Protein 1ODK (pdb70)

B-factor: mean 22.48, std 11.94, range [4.77, 80.08]

Radius of gyration: 33.32 Å; Cα contacts (8 Å, |Δi|>4): 3802; chains: 6; bounding box: 76×94×85 Å

Solvent-accessible surface area: 45274 Å² total; per-residue (Å²): 85,24,20,9,0,113,2,114,82,84,54,14,11,88,43,0,0,2,0,9,14,8,36,48,0,56,79,0,0,136,74,27,9,116,87,48,167,110,36,8,78,40,50,14,8,54,0,6,30,1,60,22,144,62,41,62,0,0,0,0,2,3,16,14,0,0,0,3,3,2,1,0,1,14,4,0,32,204,4,40,4,76,0,0,0,11,0,3,27,5,10,0,0,24,72,90,0,37,34,13,42,1,0,0,1,3,0,0,0,14,38,5,4,0,2,105,44,15,10,117,36,123,61,4,0,0,1,0,19,16,67,2,3,17,7,0,13,87,61,0,80,67,60,59,34,87,48,82,26,2,0,0,0,0,8,0,0,69,80,26,24,58,76,132,72,0,71,33,30,28,148,54,12,2,35,0,9,8,16,12,0,0,0,3,0,0,0,3,49,39,94,68,22,84,1,0,0,0,0,0,0,34,72,111,44,112,122,120,75,46,70,51,2,1,73,64,0,0,35,0,0,0,27,1,0,45,101,39,120,26,95,8,0,133,5,123,71,73,55,13,10,92,51,0,0,3,0,8,12,8,36,39,0,56,75,0,0,136,75,33,8,117,111,44,177,113,32,8,78,42,55,14,8,55,0,6,31,5,69,19,139,65,41,68,0,0,0,0,2,3,16,14,0,0,0,3,3,2,1,0,0,16,4,0,26,197,3,18,0,117,10,0,0,9,0,3,26,4,7,2,9,28,108,109,0,44,38,9,27,0,0,0,1,2,0,0,0,14,36,6,3,0,2,105,46,15,10,120,38,135,59,4,0,0,1,0,20,17,66,2,3,18,8,1,12,91,63,0,79,68,62,56,38,80,47,86,20,1,0,0,0,0,5,0,0,62,81,25,22,58,54,60,75,1,135,34,30,28,158,51,11,0,18,0,8,7,14,11,0,0,0,2,1,0,0,2,46,39,94,65,15,101,2,0,0,0,0,0,1,4,14,99,31,54,62,114,118,51,16,70,104,120,61,19,76,60,1,0,73,57,0,0,36,0,0,0,37,1,1,49,100,42,74,24,26,10,0,112,1,103,115,76,16,15,10,105,54,0,0,2,0,8,11,7,38,49,0,56,80,0,0,137,72,30,7,119,137,54,122,110,17,8,76,41,53,13,8,54,0,11,26,5,74,18,141,60,41,66,0,0,0,0,2,3,15,13,0,0,0,3,2,2,2,0,1,16,5,0,18,212,17,21,0,107,12,0,0,10,0,3,28,5,10,0,6,21,92,86,8,56,58,10,34,1,0,0,1,2,0,0,0,15,31,6,4,0,2,106,45,16,9,122,39,121,61,3,0,0,1,0,18,14,72,1,3,17,9,1,10,90,64,0,78,68,59,61,31,78,47,70,25,2,0,0,0,0,6,0,0,67,83,27,22,61,65,127,73,2,132,37,31,29,152,51,12,1,24,0,8,8,13,13,0,0,0,4,1,0,0,3,49,39,95,68,13,96,2,0,0,0,0,0,0,37,68,146,56,105,125,118,81,41,61,51,2,1,71,64,0,0,37,0,0,0,26,1,0,42,105,55,96,24,101,11,0,141,2,106,101,74,31,13,11,87,42,0,0,2,0,8,15,7,38,45,0,47,78,0,0,143,72,31,6,112,131,54,135,104,16,9,80,36,53,12,8,54,0,11,28,6,71,27,145,64,41,65,0,0,0,0,2,4,15,14,0,0,0,3,3,2,1,0,1,14,4,0,34,205,6,41,4,79,0,0,0,12,0,3,27,4,9,2,6,22,105,88,0,45,38,15,32,1,0,0,1,2,0,0,0,14,35,5,4,0,2,103,41,16,11,125,38,135,60,3,0,0,1,1,19,16,77,0,3,32,6,1,12,94,65,0,81,63,53,58,32,86,42,81,28,1,0,0,0,0,8,0,0,60,80,26,22,58,53,126,72,1,134,33,29,27,157,53,12,1,22,0,8,8,13,13,0,0,0,3,1,0,0,2,49,41,94,67,21,71,2,0,0,0,0,0,0,4,18,96,32,57,61,114,112,59,15,81,114,136,60,16,76,56,1,1,76,61,0,0,34,0,0,0,30,0,0,37,98,33,119,21,32,10,0,123,4,119,73,68,50,14,11,91,43,0,0,2,0,10,16,9,35,45,0,57,80,0,0,127,72,38,13,111,88,35,137,111,33,9,79,45,57,12,9,58,0,5,33,6,62,20,143,55,40,68,0,0,0,0,1,3,15,14,0,0,0,2,3,3,2,0,0,20,6,0,31,186,9,45,4,75,0,0,0,11,0,4,32,4,9,2,9,23,94,95,4,55,77,11,30,0,0,0,1,2,0,0,0,15,35,5,3,0,2,103,44,17,11,119,38,124,60,4,0,0,0,0,19,15,67,1,3,27,9,1,16,67,71,0,84,68,57,57,35,80,42,86,19,2,0,0,0,0,8,0,0,68,82,26,24,58,68,56,75,2,130,35,31,29,152,50,10,1,17,0,8,7,15,13,0,0,0,4,1,0,0,2,48,39,94,68,21,85,2,0,0,0,0,0,1,38,70,164,60,157,100,56,63,51,2,0,71,60,0,0,35,0,0,0,29,1,0,42,111,33,112,24,94,9,0,133,2,119,79,77,31,14,10,88,43,0,0,2,0,10,17,8,36,49,0,49,84,0,0,136,74,37,11,118,121,53,136,112,17,9,79,45,56,15,7,57,0,10,27,5,64,21,138,60,40,70,0,0,0,0,1,4,16,13,0,0,0,2,3,3,2,0,1,20,5,0,31,201,12,45,4,73,0,0,0,12,0,4,29,4,8,2,12,30,108,97,0,52,32,12,30,1,0,0,1,2,0,0,0,14,37,6,3,0,1,102,43,16,9,120,38,126,60,4,0,0,0,1,19,15,72,1,4,17,9,1,12,90,62,0,79,68,60,60,31,80,46,72,21,2,0,0,0,0,7,0,0,65,83,26,23,58,61,54,74,2,129,34,30,27,149,54,13,1,21,0,7,6,16,14,0,0,0,4,0,0,0,3,49,39,94,68,20,84,2,0,0,0,0,0,0,4,20,95,34,54,61,120,129,62,17,76,116,139,66,17,78,66,2,1,76,63,0,0,34,0,0,0,31,1,0,46,104,34

Organism: Thermus thermophilus (strain ATCC 27634 / DSM 579 / HB8) (NCBI:txid300852)

Nearest PDB structures (foldseek):
  1odk-assembly1_C  TM=1.003E+00  e=6.340E-53  Thermus thermophilus HB8
  1odk-assembly1_E  TM=1.002E+00  e=1.034E-51  Thermus thermophilus HB8
  1odk-assembly1_D  TM=1.002E+00  e=1.916E-50  Thermus thermophilus HB8
  1pr6-assembly1_B-2  TM=9.617E-01  e=3.558E-28  Escherichia coli O157:H7
  2i4t-assembly1_C  TM=9.560E-01  e=9.053E-27  Trichomonas vaginalis

Structure (mmCIF, N/CA/C/O backbone):
data_1ODK
#
_entry.id   1ODK
#
_cell.length_a   131.919
_cell.length_b   131.919
_cell.length_c   169.906
_cell.angle_alpha   90.00
_cell.angle_beta   90.00
_cell.angle_gamma   90.00
#
_symmetry.space_group_name_H-M   'P 43 21 2'
#
loop_
_entity.id
_entity.type
_entity.pdbx_description
1 polymer 'PURINE NUCLEOSIDE PHOSPHORYLASE'
2 non-polymer GLYCEROL
3 water water
#
loop_
_atom_site.group_PDB
_atom_site.id
_atom_site.type_symbol
_atom_site.label_atom_id
_atom_site.label_alt_id
_atom_site.label_comp_id
_atom_site.label_asym_id
_atom_site.label_entity_id
_atom_site.label_seq_id
_atom_site.pdbx_PDB_ins_code
_atom_site.Cartn_x
_atom_site.Cartn_y
_atom_site.Cartn_z
_atom_site.occupancy
_atom_site.B_iso_or_equiv
_atom_site.auth_seq_id
_atom_site.auth_comp_id
_atom_site.auth_asym_id
_atom_site.auth_atom_id
_atom_site.pdbx_PDB_model_num
ATOM 1 N N . SER A 1 2 ? 18.874 -77.753 -168.920 1.00 35.54 2 SER A N 1
ATOM 2 C CA . SER A 1 2 ? 17.735 -77.420 -168.013 1.00 31.73 2 SER A CA 1
ATOM 3 C C . SER A 1 2 ? 17.491 -78.570 -167.035 1.00 30.19 2 SER A C 1
ATOM 4 O O . SER A 1 2 ? 17.623 -79.740 -167.403 1.00 29.66 2 SER A O 1
ATOM 7 N N . PRO A 1 3 ? 17.144 -78.251 -165.773 1.00 25.17 3 PRO A N 1
ATOM 8 C CA . PRO A 1 3 ? 16.888 -79.295 -164.772 1.00 23.14 3 PRO A CA 1
ATOM 9 C C . PRO A 1 3 ? 15.713 -80.184 -165.185 1.00 21.37 3 PRO A C 1
ATOM 10 O O . PRO A 1 3 ? 14.859 -79.779 -165.974 1.00 20.21 3 PRO A O 1
ATOM 14 N N . ILE A 1 4 ? 15.669 -81.391 -164.633 1.00 19.93 4 ILE A N 1
ATOM 15 C CA . ILE A 1 4 ? 14.624 -82.355 -164.950 1.00 17.96 4 ILE A CA 1
ATOM 16 C C . ILE A 1 4 ? 13.197 -81.969 -164.545 1.00 19.90 4 ILE A C 1
ATOM 17 O O . ILE A 1 4 ? 12.261 -82.162 -165.322 1.00 20.11 4 ILE A O 1
ATOM 22 N N . HIS A 1 5 ? 13.022 -81.418 -163.347 1.00 16.69 5 HIS A N 1
ATOM 23 C CA . HIS A 1 5 ? 11.684 -81.069 -162.875 1.00 14.54 5 HIS A CA 1
ATOM 24 C C . HIS A 1 5 ? 11.335 -79.588 -162.994 1.00 17.52 5 HIS A C 1
ATOM 25 O O . HIS A 1 5 ? 10.254 -79.235 -163.464 1.00 18.42 5 HIS A O 1
ATOM 32 N N . VAL A 1 6 ? 12.234 -78.721 -162.546 1.00 15.54 6 VAL A N 1
ATOM 33 C CA . VAL A 1 6 ? 12.000 -77.286 -162.662 1.00 16.35 6 VAL A CA 1
ATOM 34 C C . VAL A 1 6 ? 12.701 -76.928 -163.961 1.00 16.36 6 VAL A C 1
ATOM 35 O O . VAL A 1 6 ? 13.904 -76.670 -163.980 1.00 15.08 6 VAL A O 1
ATOM 39 N N . ARG A 1 7 ? 11.935 -76.937 -165.045 1.00 19.31 7 ARG A N 1
ATOM 40 C CA . ARG A 1 7 ? 12.460 -76.676 -166.376 1.00 20.68 7 ARG A CA 1
ATOM 41 C C . ARG A 1 7 ? 12.668 -75.217 -166.731 1.00 21.52 7 ARG A C 1
ATOM 42 O O . ARG A 1 7 ? 11.924 -74.638 -167.518 1.00 21.45 7 ARG A O 1
ATOM 50 N N . ALA A 1 8 ? 13.708 -74.636 -166.147 1.00 21.16 8 ALA A N 1
ATOM 51 C CA . ALA A 1 8 ? 14.046 -73.245 -166.397 1.00 22.84 8 ALA A CA 1
ATOM 52 C C . ALA A 1 8 ? 15.552 -73.138 -166.577 1.00 19.46 8 ALA A C 1
ATOM 53 O O . ALA A 1 8 ? 16.264 -74.139 -166.516 1.00 16.87 8 ALA A O 1
ATOM 55 N N . HIS A 1 9 ? 16.032 -71.923 -166.805 1.00 21.05 9 HIS A N 1
ATOM 56 C CA . HIS A 1 9 ? 17.461 -71.685 -166.975 1.00 20.25 9 HIS A CA 1
ATOM 57 C C . HIS A 1 9 ? 17.931 -70.776 -165.848 1.00 19.00 9 HIS A C 1
ATOM 58 O O . HIS A 1 9 ? 17.132 -70.049 -165.264 1.00 21.37 9 HIS A O 1
ATOM 65 N N . PRO A 1 10 ? 19.237 -70.803 -165.530 1.00 19.36 10 PRO A N 1
ATOM 66 C CA . PRO A 1 10 ? 19.769 -69.963 -164.452 1.00 20.65 10 PRO A CA 1
ATOM 67 C C . PRO A 1 10 ? 19.260 -68.525 -164.490 1.00 20.77 10 PRO A C 1
ATOM 68 O O . PRO A 1 10 ? 18.796 -67.994 -163.478 1.00 21.74 10 PRO A O 1
ATOM 72 N N . GLY A 1 11 ? 19.340 -67.905 -165.663 1.00 17.66 11 GLY A N 1
ATOM 73 C CA . GLY A 1 11 ? 18.891 -66.531 -165.805 1.00 16.30 11 GLY A CA 1
ATOM 74 C C . GLY A 1 11 ? 17.446 -66.270 -165.415 1.00 16.62 11 GLY A C 1
ATOM 75 O O . GLY A 1 11 ? 17.059 -65.114 -165.233 1.00 16.25 11 GLY A O 1
ATOM 76 N N . ASP A 1 12 ? 16.643 -67.324 -165.285 1.00 13.98 12 ASP A N 1
ATOM 77 C CA . ASP A 1 12 ? 15.232 -67.168 -164.921 1.00 15.15 12 ASP A CA 1
ATOM 78 C C . ASP A 1 12 ? 14.993 -67.052 -163.417 1.00 15.30 12 ASP A C 1
ATOM 79 O O . ASP A 1 12 ? 13.983 -66.490 -162.983 1.00 16.55 12 ASP A O 1
ATOM 84 N N . VAL A 1 13 ? 15.921 -67.588 -162.632 1.00 14.50 13 VAL A N 1
ATOM 85 C CA . VAL A 1 13 ? 15.791 -67.610 -161.176 1.00 14.90 13 VAL A CA 1
ATOM 86 C C . VAL A 1 13 ? 16.688 -66.631 -160.424 1.00 14.37 13 VAL A C 1
ATOM 87 O O . VAL A 1 13 ? 17.888 -66.540 -160.676 1.00 15.57 13 VAL A O 1
ATOM 91 N N . ALA A 1 14 ? 16.094 -65.906 -159.483 1.00 14.51 14 ALA A N 1
ATOM 92 C CA . ALA A 1 14 ? 16.839 -64.935 -158.689 1.00 14.46 14 ALA A CA 1
ATOM 93 C C . ALA A 1 14 ? 17.652 -65.629 -157.597 1.00 15.90 14 ALA A C 1
ATOM 94 O O . ALA A 1 14 ? 17.424 -66.798 -157.281 1.00 13.24 14 ALA A O 1
ATOM 96 N N . GLU A 1 15 ? 18.602 -64.902 -157.020 1.00 13.02 15 GLU A N 1
ATOM 97 C CA . GLU A 1 15 ? 19.415 -65.459 -155.947 1.00 13.63 15 GLU A CA 1
ATOM 98 C C . GLU A 1 15 ? 18.575 -65.690 -154.690 1.00 13.67 15 GLU A C 1
ATOM 99 O O . GLU A 1 15 ? 18.847 -66.609 -153.914 1.00 13.09 15 GLU A O 1
ATOM 105 N N . ARG A 1 16 ? 17.568 -64.841 -154.491 1.00 10.55 16 ARG A N 1
ATOM 106 C CA . ARG A 1 16 ? 16.684 -64.931 -153.327 1.00 10.64 16 ARG A CA 1
ATOM 107 C C . ARG A 1 16 ? 15.388 -65.614 -153.732 1.00 11.99 16 ARG A C 1
ATOM 108 O O . ARG A 1 16 ? 14.700 -65.154 -154.640 1.00 9.16 16 ARG A O 1
ATOM 116 N N . VAL A 1 17 ? 15.045 -66.696 -153.035 1.00 12.41 17 VAL A N 1
ATOM 117 C CA . VAL A 1 17 ? 13.854 -67.472 -153.363 1.00 9.68 17 VAL A CA 1
ATOM 118 C C . VAL A 1 17 ? 12.979 -67.838 -152.164 1.00 9.85 17 VAL A C 1
ATOM 119 O O . VAL A 1 17 ? 13.488 -68.237 -151.117 1.00 10.59 17 VAL A O 1
ATOM 123 N N . LEU A 1 18 ? 11.663 -67.693 -152.318 1.00 9.82 18 LEU A N 1
ATOM 124 C CA . LEU A 1 18 ? 10.726 -68.082 -151.263 1.00 9.78 18 LEU A CA 1
ATOM 125 C C . LEU A 1 18 ? 10.213 -69.438 -151.710 1.00 9.69 18 LEU A C 1
ATOM 126 O O . LEU A 1 18 ? 9.996 -69.651 -152.905 1.00 10.32 18 LEU A O 1
ATOM 131 N N . LEU A 1 19 ? 10.005 -70.341 -150.759 1.00 8.99 19 LEU A N 1
ATOM 132 C CA . LEU A 1 19 ? 9.564 -71.689 -151.081 1.00 8.69 19 LEU A CA 1
ATOM 133 C C . LEU A 1 19 ? 8.242 -72.145 -150.472 1.00 9.67 19 LEU A C 1
ATOM 134 O O . LEU A 1 19 ? 8.224 -72.791 -149.420 1.00 12.73 19 LEU A O 1
ATOM 139 N N . PRO A 1 20 ? 7.115 -71.797 -151.111 1.00 8.44 20 PRO A N 1
ATOM 140 C CA . PRO A 1 20 ? 5.808 -72.217 -150.598 1.00 9.67 20 PRO A CA 1
ATOM 141 C C . PRO A 1 20 ? 5.607 -73.670 -151.043 1.00 12.24 20 PRO A C 1
ATOM 142 O O . PRO A 1 20 ? 6.227 -74.112 -152.016 1.00 11.35 20 PRO A O 1
ATOM 146 N N . GLY A 1 21 ? 4.758 -74.415 -150.342 1.00 11.83 21 GLY A N 1
ATOM 147 C CA . GLY A 1 21 ? 4.533 -75.798 -150.730 1.00 12.54 21 GLY A CA 1
ATOM 148 C C . GLY A 1 21 ? 3.408 -75.937 -151.742 1.00 14.49 21 GLY A C 1
ATOM 149 O O . GLY A 1 21 ? 3.417 -76.830 -152.589 1.00 15.95 21 GLY A O 1
ATOM 150 N N . ASP A 1 22 ? 2.451 -75.020 -151.657 1.00 13.16 22 ASP A N 1
ATOM 151 C CA . ASP A 1 22 ? 1.263 -74.996 -152.507 1.00 14.76 22 ASP A CA 1
ATOM 152 C C . ASP A 1 22 ? 1.431 -74.060 -153.711 1.00 15.63 22 ASP A C 1
ATOM 153 O O . ASP A 1 22 ? 1.727 -72.877 -153.544 1.00 15.82 22 ASP A O 1
ATOM 158 N N . PRO A 1 23 ? 1.246 -74.581 -154.940 1.00 14.29 23 PRO A N 1
ATOM 159 C CA . PRO A 1 23 ? 1.392 -73.736 -156.131 1.00 14.87 23 PRO A CA 1
ATOM 160 C C . PRO A 1 23 ? 0.374 -72.603 -156.127 1.00 16.23 23 PRO A C 1
ATOM 161 O O . PRO A 1 23 ? 0.638 -71.516 -156.646 1.00 15.50 23 PRO A O 1
ATOM 165 N N . GLY A 1 24 ? -0.787 -72.861 -155.534 1.00 13.44 24 GLY A N 1
ATOM 166 C CA . GLY A 1 24 ? -1.806 -71.832 -155.455 1.00 12.15 24 GLY A CA 1
ATOM 167 C C . GLY A 1 24 ? -1.290 -70.683 -154.608 1.00 15.05 24 GLY A C 1
ATOM 168 O O . GLY A 1 24 ? -1.563 -69.514 -154.886 1.00 15.81 24 GLY A O 1
ATOM 169 N N . ARG A 1 25 ? -0.532 -71.019 -153.570 1.00 15.54 25 ARG A N 1
ATOM 170 C CA . ARG A 1 25 ? 0.033 -70.013 -152.684 1.00 15.08 25 ARG A CA 1
ATOM 171 C C . ARG A 1 25 ? 1.190 -69.292 -153.373 1.00 14.49 25 ARG A C 1
ATOM 172 O O . ARG A 1 25 ? 1.396 -68.097 -153.157 1.00 16.15 25 ARG A O 1
ATOM 180 N N . ALA A 1 26 ? 1.944 -70.015 -154.201 1.00 14.11 26 ALA A N 1
ATOM 181 C CA . ALA A 1 26 ? 3.055 -69.408 -154.935 1.00 11.06 26 ALA A CA 1
ATOM 182 C C . ALA A 1 26 ? 2.489 -68.322 -155.848 1.00 12.86 26 ALA A C 1
ATOM 183 O O . ALA A 1 26 ? 3.019 -67.214 -155.923 1.00 12.61 26 ALA A O 1
ATOM 185 N N . GLU A 1 27 ? 1.401 -68.646 -156.539 1.00 12.13 27 GLU A N 1
ATOM 186 C CA . GLU A 1 27 ? 0.763 -67.690 -157.445 1.00 14.25 27 GLU A CA 1
ATOM 187 C C . GLU A 1 27 ? 0.274 -66.451 -156.694 1.00 13.98 27 GLU A C 1
ATOM 188 O O . GLU A 1 27 ? 0.460 -65.323 -157.153 1.00 11.28 27 GLU A O 1
ATOM 194 N N . TRP A 1 28 ? -0.356 -66.672 -155.544 1.00 12.80 28 TRP A N 1
ATOM 195 C CA . TRP A 1 28 ? -0.882 -65.580 -154.728 1.00 16.05 28 TRP A CA 1
ATOM 196 C C . TRP A 1 28 ? 0.238 -64.654 -154.255 1.00 16.86 28 TRP A C 1
ATOM 197 O O . TRP A 1 28 ? 0.107 -63.426 -154.297 1.00 15.60 28 TRP A O 1
ATOM 208 N N . ILE A 1 29 ? 1.337 -65.248 -153.800 1.00 13.02 29 ILE A N 1
ATOM 209 C CA . ILE A 1 29 ? 2.483 -64.481 -153.329 1.00 13.09 29 ILE A CA 1
ATOM 210 C C . ILE A 1 29 ? 3.042 -63.611 -154.452 1.00 13.85 29 ILE A C 1
ATOM 211 O O . ILE A 1 29 ? 3.285 -62.421 -154.265 1.00 12.45 29 ILE A O 1
ATOM 216 N N . ALA A 1 30 ? 3.245 -64.212 -155.619 1.00 13.00 30 ALA A N 1
ATOM 217 C CA . ALA A 1 30 ? 3.790 -63.489 -156.760 1.00 16.75 30 ALA A CA 1
ATOM 218 C C . ALA A 1 30 ? 2.905 -62.317 -157.169 1.00 17.46 30 ALA A C 1
ATOM 219 O O . ALA A 1 30 ? 3.388 -61.199 -157.359 1.00 18.36 30 ALA A O 1
ATOM 221 N N . LYS A 1 31 ? 1.609 -62.575 -157.292 1.00 17.78 31 LYS A N 1
ATOM 222 C CA . LYS A 1 31 ? 0.662 -61.545 -157.697 1.00 20.95 31 LYS A CA 1
ATOM 223 C C . LYS A 1 31 ? 0.376 -60.490 -156.637 1.00 20.71 31 LYS A C 1
ATOM 224 O O . LYS A 1 31 ? 0.102 -59.337 -156.966 1.00 20.99 31 LYS A O 1
ATOM 230 N N . THR A 1 32 ? 0.451 -60.877 -155.369 1.00 18.59 32 THR A N 1
ATOM 231 C CA . THR A 1 32 ? 0.182 -59.953 -154.276 1.00 18.80 32 THR A CA 1
ATOM 232 C C . THR A 1 32 ? 1.388 -59.114 -153.846 1.00 18.58 32 THR A C 1
ATOM 233 O O . THR A 1 32 ? 1.245 -57.925 -153.558 1.00 19.92 32 THR A O 1
ATOM 237 N N . PHE A 1 33 ? 2.573 -59.720 -153.812 1.00 15.03 33 PHE A N 1
ATOM 238 C CA . PHE A 1 33 ? 3.763 -59.006 -153.353 1.00 13.55 33 PHE A CA 1
ATOM 239 C C . PHE A 1 33 ? 4.813 -58.593 -154.378 1.00 14.91 33 PHE A C 1
ATOM 240 O O . PHE A 1 33 ? 5.555 -57.640 -154.146 1.00 14.94 33 PHE A O 1
ATOM 248 N N . LEU A 1 34 ? 4.893 -59.298 -155.498 1.00 15.02 34 LEU A N 1
ATOM 249 C CA . LEU A 1 34 ? 5.922 -58.990 -156.482 1.00 16.32 34 LEU A CA 1
ATOM 250 C C . LEU A 1 34 ? 5.511 -58.079 -157.625 1.00 17.71 34 LEU A C 1
ATOM 251 O O . LEU A 1 34 ? 4.356 -58.067 -158.050 1.00 15.95 34 LEU A O 1
ATOM 256 N N . GLN A 1 35 ? 6.482 -57.310 -158.110 1.00 17.61 35 GLN A N 1
ATOM 257 C CA . GLN A 1 35 ? 6.271 -56.413 -159.233 1.00 18.40 35 GLN A CA 1
ATOM 258 C C . GLN A 1 35 ? 6.715 -57.176 -160.474 1.00 17.37 35 GLN A C 1
ATOM 259 O O . GLN A 1 35 ? 7.738 -57.863 -160.451 1.00 17.47 35 GLN A O 1
ATOM 265 N N . ASN A 1 36 ? 5.942 -57.058 -161.549 1.00 17.61 36 ASN A N 1
ATOM 266 C CA . ASN A 1 36 ? 6.255 -57.724 -162.806 1.00 18.49 36 ASN A CA 1
ATOM 267 C C . ASN A 1 36 ? 6.583 -59.213 -162.638 1.00 16.53 36 ASN A C 1
ATOM 268 O O . ASN A 1 36 ? 7.609 -59.694 -163.123 1.00 15.43 36 ASN A O 1
ATOM 273 N N . PRO A 1 37 ? 5.712 -59.963 -161.946 1.00 18.53 37 PRO A N 1
ATOM 274 C CA . PRO A 1 37 ? 5.981 -61.392 -161.762 1.00 17.82 37 PRO A CA 1
ATOM 275 C C . PRO A 1 37 ? 5.826 -62.175 -163.068 1.00 18.75 37 PRO A C 1
ATOM 276 O O . PRO A 1 37 ? 4.866 -61.973 -163.812 1.00 20.18 37 PRO A O 1
ATOM 280 N N . ARG A 1 38 ? 6.780 -63.058 -163.343 1.00 16.80 38 ARG A N 1
ATOM 281 C CA . ARG A 1 38 ? 6.757 -63.882 -164.548 1.00 18.88 38 ARG A CA 1
ATOM 282 C C . ARG A 1 38 ? 6.915 -65.345 -164.140 1.00 19.24 38 ARG A C 1
ATOM 283 O O . ARG A 1 38 ? 7.846 -65.681 -163.409 1.00 15.56 38 ARG A O 1
ATOM 291 N N . ARG A 1 39 ? 6.009 -66.207 -164.605 1.00 15.88 39 ARG A N 1
ATOM 292 C CA . ARG A 1 39 ? 6.069 -67.629 -164.261 1.00 16.76 39 ARG A CA 1
ATOM 293 C C . ARG A 1 39 ? 7.027 -68.363 -165.189 1.00 16.56 39 ARG A C 1
ATOM 294 O O . ARG A 1 39 ? 6.681 -68.673 -166.333 1.00 17.88 39 ARG A O 1
ATOM 302 N N . TYR A 1 40 ? 8.225 -68.649 -164.687 1.00 14.14 40 TYR A N 1
ATOM 303 C CA . TYR A 1 40 ? 9.244 -69.324 -165.479 1.00 13.39 40 TYR A CA 1
ATOM 304 C C . TYR A 1 40 ? 9.074 -70.836 -165.584 1.00 14.74 40 TYR A C 1
ATOM 305 O O . TYR A 1 40 ? 9.712 -71.464 -166.423 1.00 14.92 40 TYR A O 1
ATOM 314 N N . ASN A 1 41 ? 8.216 -71.417 -164.749 1.00 14.84 41 ASN A N 1
ATOM 315 C CA . ASN A 1 41 ? 7.985 -72.859 -164.804 1.00 16.12 41 ASN A CA 1
ATOM 316 C C . ASN A 1 41 ? 6.601 -73.294 -164.365 1.00 16.69 41 ASN A C 1
ATOM 317 O O . ASN A 1 41 ? 6.077 -72.808 -163.365 1.00 15.87 41 ASN A O 1
ATOM 322 N N . ASP A 1 42 ? 6.008 -74.216 -165.118 1.00 16.54 42 ASP A N 1
ATOM 323 C CA . ASP A 1 42 ? 4.717 -74.760 -164.727 1.00 17.40 42 ASP A CA 1
ATOM 324 C C . ASP A 1 42 ? 4.760 -76.277 -164.881 1.00 16.85 42 ASP A C 1
ATOM 325 O O . ASP A 1 42 ? 3.774 -76.966 -164.631 1.00 17.88 42 ASP A O 1
ATOM 330 N N . HIS A 1 43 ? 5.923 -76.792 -165.275 1.00 15.43 43 HIS A N 1
ATOM 331 C CA . HIS A 1 43 ? 6.100 -78.233 -165.444 1.00 16.81 43 HIS A CA 1
ATOM 332 C C . HIS A 1 43 ? 5.832 -78.959 -164.126 1.00 16.09 43 HIS A C 1
ATOM 333 O O . HIS A 1 43 ? 6.293 -78.529 -163.069 1.00 12.68 43 HIS A O 1
ATOM 340 N N . ARG A 1 44 ? 5.092 -80.065 -164.209 1.00 15.81 44 ARG A N 1
ATOM 341 C CA . ARG A 1 44 ? 4.719 -80.874 -163.052 1.00 13.77 44 ARG A CA 1
ATOM 342 C C . ARG A 1 44 ? 3.911 -80.101 -162.019 1.00 16.36 44 ARG A C 1
ATOM 343 O O . ARG A 1 44 ? 3.725 -80.563 -160.894 1.00 15.04 44 ARG A O 1
ATOM 351 N N . GLY A 1 45 ? 3.421 -78.928 -162.409 1.00 16.13 45 GLY A N 1
ATOM 352 C CA . GLY A 1 45 ? 2.633 -78.116 -161.497 1.00 16.95 45 GLY A CA 1
ATOM 353 C C . GLY A 1 45 ? 3.483 -77.391 -160.471 1.00 17.07 45 GLY A C 1
ATOM 354 O O . GLY A 1 45 ? 2.957 -76.751 -159.557 1.00 18.16 45 GLY A O 1
ATOM 355 N N . LEU A 1 46 ? 4.800 -77.495 -160.617 1.00 15.26 46 LEU A N 1
ATOM 356 C CA . LEU A 1 46 ? 5.733 -76.837 -159.703 1.00 14.24 46 LEU A CA 1
ATOM 357 C C . LEU A 1 46 ? 5.876 -75.375 -160.128 1.00 13.19 46 LEU A C 1
ATOM 358 O O . LEU A 1 46 ? 6.945 -74.937 -160.564 1.00 11.25 46 LEU A O 1
ATOM 363 N N . TRP A 1 47 ? 4.785 -74.627 -160.002 1.00 12.35 47 TRP A N 1
ATOM 364 C CA . TRP A 1 47 ? 4.769 -73.225 -160.397 1.00 11.62 47 TRP A CA 1
ATOM 365 C C . TRP A 1 47 ? 5.878 -72.396 -159.744 1.00 12.80 47 TRP A C 1
ATOM 366 O O . TRP A 1 47 ? 6.000 -72.351 -158.521 1.00 11.27 47 TRP A O 1
ATOM 377 N N . GLY A 1 48 ? 6.681 -71.749 -160.587 1.00 11.47 48 GLY A N 1
ATOM 378 C CA . GLY A 1 48 ? 7.766 -70.910 -160.114 1.00 10.78 48 GLY A CA 1
ATOM 379 C C . GLY A 1 48 ? 7.693 -69.551 -160.788 1.00 13.20 48 GLY A C 1
ATOM 380 O O . GLY A 1 48 ? 7.530 -69.464 -162.008 1.00 12.43 48 GLY A O 1
ATOM 381 N N . TYR A 1 49 ? 7.812 -68.492 -159.994 1.00 13.82 49 TYR A N 1
ATOM 382 C CA . TYR A 1 49 ? 7.753 -67.129 -160.511 1.00 12.68 49 TYR A CA 1
ATOM 383 C C . TYR A 1 49 ? 8.965 -66.322 -160.094 1.00 13.27 49 TYR A C 1
ATOM 384 O O . TYR A 1 49 ? 9.573 -66.581 -159.056 1.00 13.43 49 TYR A O 1
ATOM 393 N N . THR A 1 50 ? 9.297 -65.330 -160.911 1.00 12.46 50 THR A N 1
ATOM 394 C CA . THR A 1 50 ? 10.380 -64.413 -160.602 1.00 13.91 50 THR A CA 1
ATOM 395 C C . THR A 1 50 ? 9.828 -63.003 -160.817 1.00 15.56 50 THR A C 1
ATOM 396 O O . THR A 1 50 ? 9.137 -62.731 -161.805 1.00 13.97 50 THR A O 1
ATOM 400 N N . GLY A 1 51 ? 10.109 -62.122 -159.866 1.00 13.24 51 GLY A N 1
ATOM 401 C CA . GLY A 1 51 ? 9.646 -60.753 -159.960 1.00 13.88 51 GLY A CA 1
ATOM 402 C C . GLY A 1 51 ? 10.542 -59.858 -159.128 1.00 13.88 51 GLY A C 1
ATOM 403 O O . GLY A 1 51 ? 11.649 -60.259 -158.758 1.00 15.79 51 GLY A O 1
ATOM 404 N N . LEU A 1 52 ? 10.072 -58.649 -158.833 1.00 11.42 52 LEU A N 1
ATOM 405 C CA . LEU A 1 52 ? 10.848 -57.709 -158.035 1.00 12.71 52 LEU A CA 1
ATOM 406 C C . LEU A 1 52 ? 10.102 -57.314 -156.768 1.00 11.14 52 LEU A C 1
ATOM 407 O O . LEU A 1 52 ? 8.889 -57.136 -156.776 1.00 14.36 52 LEU A O 1
ATOM 412 N N . TYR A 1 53 ? 10.834 -57.193 -155.669 1.00 13.10 53 TYR A N 1
ATOM 413 C CA . TYR A 1 53 ? 10.243 -56.767 -154.409 1.00 12.89 53 TYR A CA 1
ATOM 414 C C . TYR A 1 53 ? 11.128 -55.626 -153.943 1.00 11.62 53 TYR A C 1
ATOM 415 O O . TYR A 1 53 ? 12.295 -55.836 -153.615 1.00 11.96 53 TYR A O 1
ATOM 424 N N . LYS A 1 54 ? 10.570 -54.422 -153.928 1.00 10.03 54 LYS A N 1
ATOM 425 C CA . LYS A 1 54 ? 11.315 -53.237 -153.546 1.00 12.62 54 LYS A CA 1
ATOM 426 C C . LYS A 1 54 ? 12.595 -53.123 -154.366 1.00 11.54 54 LYS A C 1
ATOM 427 O O . LYS A 1 54 ? 13.644 -52.744 -153.850 1.00 13.07 54 LYS A O 1
ATOM 433 N N . GLY A 1 55 ? 12.484 -53.463 -155.650 1.00 14.31 55 GLY A N 1
ATOM 434 C CA . GLY A 1 55 ? 13.606 -53.384 -156.571 1.00 13.27 55 GLY A CA 1
ATOM 435 C C . GLY A 1 55 ? 14.561 -54.564 -156.599 1.00 16.88 55 GLY A C 1
ATOM 436 O O . GLY A 1 55 ? 15.450 -54.623 -157.456 1.00 12.20 55 GLY A O 1
ATOM 437 N N . VAL A 1 56 ? 14.385 -55.507 -155.676 1.00 13.89 56 VAL A N 1
ATOM 438 C CA . VAL A 1 56 ? 15.265 -56.673 -155.597 1.00 11.71 56 VAL A CA 1
ATOM 439 C C . VAL A 1 56 ? 14.631 -57.911 -156.212 1.00 10.98 56 VAL A C 1
ATOM 440 O O . VAL A 1 56 ? 13.502 -58.262 -155.892 1.00 11.88 56 VAL A O 1
ATOM 444 N N . PRO A 1 57 ? 15.353 -58.597 -157.110 1.00 13.79 57 PRO A N 1
ATOM 445 C CA . PRO A 1 57 ? 14.725 -59.785 -157.688 1.00 12.45 57 PRO A CA 1
ATOM 446 C C . PRO A 1 57 ? 14.473 -60.882 -156.658 1.00 11.31 57 PRO A C 1
ATOM 447 O O . PRO A 1 57 ? 15.324 -61.182 -155.817 1.00 11.86 57 PRO A O 1
ATOM 451 N N . VAL A 1 58 ? 13.277 -61.456 -156.715 1.00 11.40 58 VAL A N 1
ATOM 452 C CA . VAL A 1 58 ? 12.901 -62.528 -155.811 1.00 9.94 58 VAL A CA 1
ATOM 453 C C . VAL A 1 58 ? 12.085 -63.562 -156.578 1.00 12.77 58 VAL A C 1
ATOM 454 O O . VAL A 1 58 ? 11.213 -63.211 -157.375 1.00 11.72 58 VAL A O 1
ATOM 458 N N . SER A 1 59 ? 12.384 -64.836 -156.349 1.00 10.11 59 SER A N 1
ATOM 459 C CA . SER A 1 59 ? 11.640 -65.904 -156.998 1.00 10.34 59 SER A CA 1
ATOM 460 C C . SER A 1 59 ? 10.784 -66.593 -155.941 1.00 9.22 59 SER A C 1
ATOM 461 O O . SER A 1 59 ? 11.098 -66.559 -154.751 1.00 10.36 59 SER A O 1
ATOM 464 N N . VAL A 1 60 ? 9.686 -67.190 -156.385 1.00 8.48 60 VAL A N 1
ATOM 465 C CA . VAL A 1 60 ? 8.772 -67.903 -155.503 1.00 10.62 60 VAL A CA 1
ATOM 466 C C . VAL A 1 60 ? 8.568 -69.238 -156.199 1.00 11.09 60 VAL A C 1
ATOM 467 O O . VAL A 1 60 ? 7.904 -69.307 -157.237 1.00 8.72 60 VAL A O 1
ATOM 471 N N . GLN A 1 61 ? 9.155 -70.287 -155.627 1.00 11.18 61 GLN A N 1
ATOM 472 C CA . GLN A 1 61 ? 9.096 -71.622 -156.214 1.00 11.15 61 GLN A CA 1
ATOM 473 C C . GLN A 1 61 ? 8.339 -72.653 -155.384 1.00 12.92 61 GLN A C 1
ATOM 474 O O . GLN A 1 61 ? 8.649 -72.887 -154.215 1.00 10.74 61 GLN A O 1
ATOM 480 N N . THR A 1 62 ? 7.342 -73.258 -156.019 1.00 12.79 62 THR A N 1
ATOM 481 C CA . THR A 1 62 ? 6.517 -74.298 -155.416 1.00 11.02 62 THR A CA 1
ATOM 482 C C . THR A 1 62 ? 7.400 -75.519 -155.135 1.00 9.04 62 THR A C 1
ATOM 483 O O . THR A 1 62 ? 8.177 -75.926 -155.992 1.00 9.58 62 THR A O 1
ATOM 487 N N . THR A 1 63 ? 7.276 -76.109 -153.950 1.00 10.26 63 THR A N 1
ATOM 488 C CA . THR A 1 63 ? 8.079 -77.283 -153.618 1.00 10.04 63 THR A CA 1
ATOM 489 C C . THR A 1 63 ? 7.270 -78.576 -153.659 1.00 12.73 63 THR A C 1
ATOM 490 O O . THR A 1 63 ? 7.827 -79.661 -153.823 1.00 13.76 63 THR A O 1
ATOM 494 N N . GLY A 1 64 ? 5.954 -78.460 -153.525 1.00 13.05 64 GLY A N 1
ATOM 495 C CA . GLY A 1 64 ? 5.127 -79.649 -153.483 1.00 12.51 64 GLY A CA 1
ATOM 496 C C . GLY A 1 64 ? 5.162 -80.081 -152.026 1.00 13.13 64 GLY A C 1
ATOM 497 O O . GLY A 1 64 ? 5.762 -79.388 -151.200 1.00 14.73 64 GLY A O 1
ATOM 498 N N . MET A 1 65 ? 4.552 -81.216 -151.701 1.00 11.73 65 MET A N 1
ATOM 499 C CA . MET A 1 65 ? 4.514 -81.696 -150.324 1.00 11.82 65 MET A CA 1
ATOM 500 C C . MET A 1 65 ? 5.528 -82.802 -150.031 1.00 12.06 65 MET A C 1
ATOM 501 O O . MET A 1 65 ? 5.674 -83.737 -150.813 1.00 11.75 65 MET A O 1
ATOM 506 N N . GLY A 1 66 ? 6.212 -82.691 -148.893 1.00 13.27 66 GLY A N 1
ATOM 507 C CA . GLY A 1 66 ? 7.182 -83.700 -148.495 1.00 10.45 66 GLY A CA 1
ATOM 508 C C . GLY A 1 66 ? 8.619 -83.369 -148.835 1.00 8.58 66 GLY A C 1
ATOM 509 O O . GLY A 1 66 ? 8.887 -82.664 -149.813 1.00 6.26 66 GLY A O 1
ATOM 510 N N . THR A 1 67 ? 9.549 -83.889 -148.037 1.00 9.55 67 THR A N 1
ATOM 511 C CA . THR A 1 67 ? 10.969 -83.629 -148.264 1.00 11.44 67 THR A CA 1
ATOM 512 C C . THR A 1 67 ? 11.497 -84.205 -149.573 1.00 11.08 67 THR A C 1
ATOM 513 O O . THR A 1 67 ? 12.453 -83.683 -150.136 1.00 12.91 67 THR A O 1
ATOM 517 N N . PRO A 1 68 ? 10.889 -85.293 -150.078 1.00 10.69 68 PRO A N 1
ATOM 518 C CA . PRO A 1 68 ? 11.434 -85.797 -151.343 1.00 11.07 68 PRO A CA 1
ATOM 519 C C . PRO A 1 68 ? 11.202 -84.797 -152.480 1.00 11.45 68 PRO A C 1
ATOM 520 O O . PRO A 1 68 ? 12.085 -84.559 -153.300 1.00 11.35 68 PRO A O 1
ATOM 524 N N . SER A 1 69 ? 10.008 -84.215 -152.514 1.00 12.19 69 SER A N 1
ATOM 525 C CA . SER A 1 69 ? 9.650 -83.244 -153.545 1.00 11.73 69 SER A CA 1
ATOM 526 C C . SER A 1 69 ? 10.447 -81.960 -153.327 1.00 10.74 69 SER A C 1
ATOM 527 O O . SER A 1 69 ? 11.021 -81.399 -154.269 1.00 9.09 69 SER A O 1
ATOM 530 N N . ALA A 1 70 ? 10.497 -81.509 -152.077 1.00 9.16 70 ALA A N 1
ATOM 531 C CA . ALA A 1 70 ? 11.226 -80.287 -151.730 1.00 11.04 70 ALA A CA 1
ATOM 532 C C . ALA A 1 70 ? 12.719 -80.402 -152.049 1.00 10.82 70 ALA A C 1
ATOM 533 O O . ALA A 1 70 ? 13.318 -79.463 -152.569 1.00 9.55 70 ALA A O 1
ATOM 535 N N . ALA A 1 71 ? 13.319 -81.552 -151.731 1.00 10.53 71 ALA A N 1
ATOM 536 C CA . ALA A 1 71 ? 14.741 -81.765 -151.990 1.00 10.25 71 ALA A CA 1
ATOM 537 C C . ALA A 1 71 ? 15.038 -81.672 -153.490 1.00 9.50 71 ALA A C 1
ATOM 538 O O . ALA A 1 71 ? 16.032 -81.075 -153.897 1.00 9.02 71 ALA A O 1
ATOM 540 N N . ILE A 1 72 ? 14.180 -82.268 -154.309 1.00 10.92 72 ILE A N 1
ATOM 541 C CA . ILE A 1 72 ? 14.359 -82.209 -155.755 1.00 12.68 72 ILE A CA 1
ATOM 542 C C . ILE A 1 72 ? 14.338 -80.744 -156.188 1.00 11.36 72 ILE A C 1
ATOM 543 O O . ILE A 1 72 ? 15.208 -80.289 -156.925 1.00 11.99 72 ILE A O 1
ATOM 548 N N . VAL A 1 73 ? 13.347 -80.002 -155.710 1.00 9.14 73 VAL A N 1
ATOM 549 C CA . VAL A 1 73 ? 13.229 -78.598 -156.078 1.00 10.75 73 VAL A CA 1
ATOM 550 C C . VAL A 1 73 ? 14.426 -77.764 -155.593 1.00 11.78 73 VAL A C 1
ATOM 551 O O . VAL A 1 73 ? 14.981 -76.975 -156.356 1.00 12.66 73 VAL A O 1
ATOM 555 N N . VAL A 1 74 ? 14.834 -77.950 -154.340 1.00 11.04 74 VAL A N 1
ATOM 556 C CA . VAL A 1 74 ? 15.973 -77.203 -153.801 1.00 11.46 74 VAL A CA 1
ATOM 557 C C . VAL A 1 74 ? 17.264 -77.522 -154.562 1.00 11.59 74 VAL A C 1
ATOM 558 O O . VAL A 1 74 ? 18.020 -76.618 -154.917 1.00 10.29 74 VAL A O 1
ATOM 562 N N . GLU A 1 75 ? 17.524 -78.803 -154.807 1.00 11.94 75 GLU A N 1
ATOM 563 C CA . GLU A 1 75 ? 18.730 -79.194 -155.538 1.00 11.67 75 GLU A CA 1
ATOM 564 C C . GLU A 1 75 ? 18.782 -78.510 -156.898 1.00 13.70 75 GLU A C 1
ATOM 565 O O . GLU A 1 75 ? 19.824 -77.995 -157.302 1.00 14.73 75 GLU A O 1
ATOM 571 N N . GLU A 1 76 ? 17.655 -78.502 -157.604 1.00 11.22 76 GLU A N 1
ATOM 572 C CA . GLU A 1 76 ? 17.604 -77.890 -158.922 1.00 8.97 76 GLU A CA 1
ATOM 573 C C . GLU A 1 76 ? 17.689 -76.364 -158.861 1.00 10.72 76 GLU A C 1
ATOM 574 O O . GLU A 1 76 ? 18.331 -75.746 -159.707 1.00 11.51 76 GLU A O 1
ATOM 580 N N . LEU A 1 77 ? 17.058 -75.760 -157.859 1.00 10.80 77 LEU A N 1
ATOM 581 C CA . LEU A 1 77 ? 17.112 -74.311 -157.707 1.00 13.71 77 LEU A CA 1
ATOM 582 C C . LEU A 1 77 ? 18.548 -73.871 -157.452 1.00 13.27 77 LEU A C 1
ATOM 583 O O . LEU A 1 77 ? 18.982 -72.836 -157.957 1.00 13.30 77 LEU A O 1
ATOM 588 N N . VAL A 1 78 ? 19.283 -74.654 -156.666 1.00 12.44 78 VAL A N 1
ATOM 589 C CA . VAL A 1 78 ? 20.673 -74.321 -156.373 1.00 12.36 78 VAL A CA 1
ATOM 590 C C . VAL A 1 78 ? 21.477 -74.351 -157.666 1.00 15.67 78 VAL A C 1
ATOM 591 O O . VAL A 1 78 ? 22.337 -73.499 -157.894 1.00 14.16 78 VAL A O 1
ATOM 595 N N . ARG A 1 79 ? 21.190 -75.336 -158.511 1.00 15.52 79 ARG A N 1
ATOM 596 C CA . ARG A 1 79 ? 21.872 -75.454 -159.793 1.00 18.41 79 ARG A CA 1
ATOM 597 C C . ARG A 1 79 ? 21.531 -74.249 -160.656 1.00 17.55 79 ARG A C 1
ATOM 598 O O . ARG A 1 79 ? 22.319 -73.840 -161.508 1.00 16.36 79 ARG A O 1
ATOM 606 N N . LEU A 1 80 ? 20.347 -73.688 -160.428 1.00 17.16 80 LEU A N 1
ATOM 607 C CA . LEU A 1 80 ? 19.885 -72.527 -161.178 1.00 16.24 80 LEU A CA 1
ATOM 608 C C . LEU A 1 80 ? 20.366 -71.195 -160.603 1.00 16.02 80 LEU A C 1
ATOM 609 O O . LEU A 1 80 ? 19.993 -70.133 -161.100 1.00 17.64 80 LEU A O 1
ATOM 614 N N . GLY A 1 81 ? 21.186 -71.247 -159.557 1.00 15.90 81 GLY A N 1
ATOM 615 C CA . GLY A 1 81 ? 21.707 -70.018 -158.978 1.00 16.12 81 GLY A CA 1
ATOM 616 C C . GLY A 1 81 ? 21.094 -69.505 -157.681 1.00 16.46 81 GLY A C 1
ATOM 617 O O . GLY A 1 81 ? 21.462 -68.423 -157.217 1.00 13.03 81 GLY A O 1
ATOM 618 N N . ALA A 1 82 ? 20.165 -70.253 -157.093 1.00 14.72 82 ALA A N 1
ATOM 619 C CA . ALA A 1 82 ? 19.545 -69.824 -155.839 1.00 14.78 82 ALA A CA 1
ATOM 620 C C . ALA A 1 82 ? 20.627 -69.787 -154.761 1.00 13.43 82 ALA A C 1
ATOM 621 O O . ALA A 1 82 ? 21.410 -70.727 -154.635 1.00 15.93 82 ALA A O 1
ATOM 623 N N . ARG A 1 83 ? 20.666 -68.702 -153.991 1.00 12.40 83 ARG A N 1
ATOM 624 C CA . ARG A 1 83 ? 21.665 -68.527 -152.935 1.00 15.07 83 ARG A CA 1
ATOM 625 C C . ARG A 1 83 ? 21.034 -68.409 -151.545 1.00 14.03 83 ARG A C 1
ATOM 626 O O . ARG A 1 83 ? 21.631 -68.803 -150.541 1.00 13.76 83 ARG A O 1
ATOM 634 N N . VAL A 1 84 ? 19.830 -67.848 -151.503 1.00 11.56 84 VAL A N 1
ATOM 635 C CA . VAL A 1 84 ? 19.089 -67.651 -150.261 1.00 9.92 84 VAL A CA 1
ATOM 636 C C . VAL A 1 84 ? 17.699 -68.241 -150.480 1.00 11.70 84 VAL A C 1
ATOM 637 O O . VAL A 1 84 ? 16.948 -67.765 -151.332 1.00 12.72 84 VAL A O 1
ATOM 641 N N . LEU A 1 85 ? 17.355 -69.274 -149.716 1.00 9.47 85 LEU A N 1
ATOM 642 C CA . LEU A 1 85 ? 16.058 -69.923 -149.878 1.00 10.49 85 LEU A CA 1
ATOM 643 C C . LEU A 1 85 ? 15.289 -70.002 -148.571 1.00 12.13 85 LEU A C 1
ATOM 644 O O . LEU A 1 85 ? 15.759 -70.588 -147.593 1.00 13.77 85 LEU A O 1
ATOM 649 N N . VAL A 1 86 ? 14.096 -69.414 -148.559 1.00 11.77 86 VAL A N 1
ATOM 650 C CA . VAL A 1 86 ? 13.278 -69.420 -147.357 1.00 13.27 86 VAL A CA 1
ATOM 651 C C . VAL A 1 86 ? 11.935 -70.096 -147.557 1.00 13.23 86 VAL A C 1
ATOM 652 O O . VAL A 1 86 ? 11.102 -69.640 -148.345 1.00 12.64 86 VAL A O 1
ATOM 656 N N . ARG A 1 87 ? 11.730 -71.189 -146.835 1.00 10.17 87 ARG A N 1
ATOM 657 C CA . ARG A 1 87 ? 10.468 -71.894 -146.906 1.00 12.84 87 ARG A CA 1
ATOM 658 C C . ARG A 1 87 ? 9.400 -71.087 -146.173 1.00 12.50 87 ARG A C 1
ATOM 659 O O . ARG A 1 87 ? 9.643 -70.535 -145.097 1.00 12.69 87 ARG A O 1
ATOM 667 N N . VAL A 1 88 ? 8.229 -71.000 -146.788 1.00 11.54 88 VAL A N 1
ATOM 668 C CA . VAL A 1 88 ? 7.083 -70.323 -146.203 1.00 13.74 88 VAL A CA 1
ATOM 669 C C . VAL A 1 88 ? 5.960 -71.332 -146.374 1.00 16.66 88 VAL A C 1
ATOM 670 O O . VAL A 1 88 ? 5.775 -71.887 -147.456 1.00 20.31 88 VAL A O 1
ATOM 674 N N . GLY A 1 89 ? 5.230 -71.601 -145.304 1.00 19.46 89 GLY A N 1
ATOM 675 C CA . GLY A 1 89 ? 4.150 -72.559 -145.408 1.00 19.38 89 GLY A CA 1
ATOM 676 C C . GLY A 1 89 ? 3.370 -72.652 -144.123 1.00 20.32 89 GLY A C 1
ATOM 677 O O . GLY A 1 89 ? 3.480 -71.785 -143.255 1.00 17.46 89 GLY A O 1
ATOM 678 N N . THR A 1 90 ? 2.578 -73.710 -144.003 1.00 20.55 90 THR A N 1
ATOM 679 C CA . THR A 1 90 ? 1.768 -73.920 -142.820 1.00 21.36 90 THR A CA 1
ATOM 680 C C . THR A 1 90 ? 2.308 -75.111 -142.046 1.00 21.03 90 THR A C 1
ATOM 681 O O . THR A 1 90 ? 3.126 -75.877 -142.554 1.00 19.75 90 THR A O 1
ATOM 685 N N . ALA A 1 91 ? 1.858 -75.246 -140.806 1.00 18.55 91 ALA A N 1
ATOM 686 C CA . ALA A 1 91 ? 2.276 -76.348 -139.956 1.00 17.19 91 ALA A CA 1
ATOM 687 C C . ALA A 1 91 ? 1.194 -76.605 -138.918 1.00 14.64 91 ALA A C 1
ATOM 688 O O . ALA A 1 91 ? 0.477 -75.685 -138.521 1.00 16.98 91 ALA A O 1
ATOM 690 N N . GLY A 1 92 ? 1.068 -77.857 -138.495 1.00 17.38 92 GLY A N 1
ATOM 691 C CA . GLY A 1 92 ? 0.079 -78.201 -137.488 1.00 14.24 92 GLY A CA 1
ATOM 692 C C . GLY A 1 92 ? 0.725 -78.079 -136.118 1.00 14.95 92 GLY A C 1
ATOM 693 O O . GLY A 1 92 ? 1.817 -78.607 -135.902 1.00 14.03 92 GLY A O 1
ATOM 694 N N . ALA A 1 93 ? 0.065 -77.381 -135.196 1.00 13.89 93 ALA A N 1
ATOM 695 C CA . ALA A 1 93 ? 0.602 -77.187 -133.848 1.00 17.58 93 ALA A CA 1
ATOM 696 C C . ALA A 1 93 ? 0.706 -78.510 -133.099 1.00 18.68 93 ALA A C 1
ATOM 697 O O . ALA A 1 93 ? -0.215 -79.330 -133.137 1.00 19.26 93 ALA A O 1
ATOM 699 N N . ALA A 1 94 ? 1.830 -78.709 -132.416 1.00 17.48 94 ALA A N 1
ATOM 700 C CA . ALA A 1 94 ? 2.076 -79.937 -131.666 1.00 20.07 94 ALA A CA 1
ATOM 701 C C . ALA A 1 94 ? 1.416 -79.922 -130.289 1.00 24.08 94 ALA A C 1
ATOM 702 O O . ALA A 1 94 ? 1.292 -80.961 -129.638 1.00 26.91 94 ALA A O 1
ATOM 704 N N . SER A 1 95 ? 1.005 -78.741 -129.848 1.00 27.79 95 SER A N 1
ATOM 705 C CA . SER A 1 95 ? 0.345 -78.590 -128.557 1.00 32.66 95 SER A CA 1
ATOM 706 C C . SER A 1 95 ? -0.841 -77.626 -128.670 1.00 34.62 95 SER A C 1
ATOM 707 O O . SER A 1 95 ? -0.923 -76.838 -129.617 1.00 34.61 95 SER A O 1
ATOM 710 N N . SER A 1 96 ? -1.750 -77.692 -127.698 1.00 34.10 96 SER A N 1
ATOM 711 C CA . SER A 1 96 ? -2.950 -76.855 -127.688 1.00 34.73 96 SER A CA 1
ATOM 712 C C . SER A 1 96 ? -2.736 -75.360 -127.452 1.00 33.84 96 SER A C 1
ATOM 713 O O . SER A 1 96 ? -3.647 -74.569 -127.688 1.00 31.79 96 SER A O 1
ATOM 716 N N . ASP A 1 97 ? -1.547 -74.970 -126.996 1.00 30.35 97 ASP A N 1
ATOM 717 C CA . ASP A 1 97 ? -1.266 -73.558 -126.726 1.00 30.50 97 ASP A CA 1
ATOM 718 C C . ASP A 1 97 ? -1.000 -72.700 -127.962 1.00 31.09 97 ASP A C 1
ATOM 719 O O . ASP A 1 97 ? -1.097 -71.476 -127.897 1.00 27.77 97 ASP A O 1
ATOM 724 N N . LEU A 1 98 ? -0.648 -73.331 -129.078 1.00 31.29 98 LEU A N 1
ATOM 725 C CA . LEU A 1 98 ? -0.393 -72.591 -130.313 1.00 33.80 98 LEU A CA 1
ATOM 726 C C . LEU A 1 98 ? -1.694 -72.385 -131.075 1.00 33.74 98 LEU A C 1
ATOM 727 O O . LEU A 1 98 ? -2.339 -73.348 -131.491 1.00 34.25 98 LEU A O 1
ATOM 732 N N . ALA A 1 99 ? -2.074 -71.125 -131.256 1.00 32.57 99 ALA A N 1
ATOM 733 C CA . ALA A 1 99 ? -3.302 -70.787 -131.965 1.00 36.06 99 ALA A CA 1
ATOM 734 C C . ALA A 1 99 ? -3.068 -70.610 -133.463 1.00 35.56 99 ALA A C 1
ATOM 735 O O . ALA A 1 99 ? -2.017 -70.125 -133.889 1.00 33.42 99 ALA A O 1
ATOM 737 N N . PRO A 1 100 ? -4.056 -70.998 -134.284 1.00 36.84 100 PRO A N 1
ATOM 738 C CA . PRO A 1 100 ? -3.933 -70.868 -135.738 1.00 35.45 100 PRO A CA 1
ATOM 739 C C . PRO A 1 100 ? -3.623 -69.425 -136.124 1.00 31.35 100 PRO A C 1
ATOM 740 O O . PRO A 1 100 ? -4.155 -68.487 -135.531 1.00 30.17 100 PRO A O 1
ATOM 744 N N . GLY A 1 101 ? -2.751 -69.253 -137.108 1.00 27.18 101 GLY A N 1
ATOM 745 C CA . GLY A 1 101 ? -2.392 -67.916 -137.540 1.00 24.45 101 GLY A CA 1
ATOM 746 C C . GLY A 1 101 ? -1.070 -67.439 -136.968 1.00 22.26 101 GLY A C 1
ATOM 747 O O . GLY A 1 101 ? -0.425 -66.571 -137.547 1.00 23.99 101 GLY A O 1
ATOM 748 N N . GLU A 1 102 ? -0.662 -67.995 -135.830 1.00 22.83 102 GLU A N 1
ATOM 749 C CA . GLU A 1 102 ? 0.601 -67.596 -135.214 1.00 22.09 102 GLU A CA 1
ATOM 750 C C . GLU A 1 102 ? 1.776 -67.960 -136.111 1.00 18.28 102 GLU A C 1
ATOM 751 O O . GLU A 1 102 ? 1.719 -68.939 -136.853 1.00 17.96 102 GLU A O 1
ATOM 757 N N . LEU A 1 103 ? 2.840 -67.170 -136.027 1.00 15.64 103 LEU A N 1
ATOM 758 C CA . LEU A 1 103 ? 4.034 -67.399 -136.830 1.00 15.96 103 LEU A CA 1
ATOM 759 C C . LEU A 1 103 ? 5.102 -68.167 -136.059 1.00 16.00 103 LEU A C 1
ATOM 760 O O . LEU A 1 103 ? 5.231 -68.027 -134.843 1.00 15.50 103 LEU A O 1
ATOM 765 N N . ILE A 1 104 ? 5.867 -68.978 -136.781 1.00 15.17 104 ILE A N 1
ATOM 766 C CA . ILE A 1 104 ? 6.940 -69.752 -136.178 1.00 14.62 104 ILE A CA 1
ATOM 767 C C . ILE A 1 104 ? 8.206 -69.597 -136.993 1.00 14.75 104 ILE A C 1
ATOM 768 O O . ILE A 1 104 ? 8.244 -69.979 -138.163 1.00 14.71 104 ILE A O 1
ATOM 773 N N . VAL A 1 105 ? 9.236 -69.020 -136.378 1.00 11.08 105 VAL A N 1
ATOM 774 C CA . VAL A 1 105 ? 10.519 -68.881 -137.046 1.00 12.11 105 VAL A CA 1
ATOM 775 C C . VAL A 1 105 ? 11.241 -70.153 -136.636 1.00 10.84 105 VAL A C 1
ATOM 776 O O . VAL A 1 105 ? 11.522 -70.360 -135.458 1.00 10.73 105 VAL A O 1
ATOM 780 N N . ALA A 1 106 ? 11.509 -71.012 -137.612 1.00 8.50 106 ALA A N 1
ATOM 781 C CA . ALA A 1 106 ? 12.156 -72.296 -137.366 1.00 8.71 106 ALA A CA 1
ATOM 782 C C . ALA A 1 106 ? 13.632 -72.195 -137.010 1.00 10.03 106 ALA A C 1
ATOM 783 O O . ALA A 1 106 ? 14.467 -71.866 -137.856 1.00 12.63 106 ALA A O 1
ATOM 785 N N . GLN A 1 107 ? 13.941 -72.503 -135.755 1.00 6.70 107 GLN A N 1
ATOM 786 C CA . GLN A 1 107 ? 15.311 -72.466 -135.255 1.00 9.06 107 GLN A CA 1
ATOM 787 C C . GLN A 1 107 ? 16.037 -73.752 -135.660 1.00 9.30 107 GLN A C 1
ATOM 788 O O . GLN A 1 107 ? 17.265 -73.793 -135.725 1.00 9.05 107 GLN A O 1
ATOM 794 N N . GLY A 1 108 ? 15.254 -74.791 -135.933 1.00 7.24 108 GLY A N 1
ATOM 795 C CA . GLY A 1 108 ? 15.793 -76.077 -136.333 1.00 9.11 108 GLY A CA 1
ATOM 796 C C . GLY A 1 108 ? 14.632 -76.988 -136.691 1.00 12.07 108 GLY A C 1
ATOM 797 O O . GLY A 1 108 ? 13.474 -76.632 -136.459 1.00 10.86 108 GLY A O 1
ATOM 798 N N . ALA A 1 109 ? 14.929 -78.157 -137.249 1.00 8.15 109 ALA A N 1
ATOM 799 C CA . ALA A 1 109 ? 13.879 -79.089 -137.629 1.00 7.27 109 ALA A CA 1
ATOM 800 C C . ALA A 1 109 ? 14.236 -80.518 -137.276 1.00 9.04 109 ALA A C 1
ATOM 801 O O . ALA A 1 109 ? 15.218 -81.053 -137.778 1.00 8.96 109 ALA A O 1
ATOM 803 N N . VAL A 1 110 ? 13.444 -81.138 -136.408 1.00 8.72 110 VAL A N 1
ATOM 804 C CA . VAL A 1 110 ? 13.690 -82.529 -136.045 1.00 9.36 110 VAL A CA 1
ATOM 805 C C . VAL A 1 110 ? 13.485 -83.319 -137.337 1.00 9.88 110 VAL A C 1
ATOM 806 O O . VAL A 1 110 ? 12.441 -83.202 -137.985 1.00 11.52 110 VAL A O 1
ATOM 810 N N . PRO A 1 111 ? 14.484 -84.120 -137.735 1.00 9.81 111 PRO A N 1
ATOM 811 C CA . PRO A 1 111 ? 14.397 -84.915 -138.963 1.00 11.36 111 PRO A CA 1
ATOM 812 C C . PRO A 1 111 ? 13.702 -86.266 -138.823 1.00 10.32 111 PRO A C 1
ATOM 813 O O . PRO A 1 111 ? 14.354 -87.282 -138.605 1.00 10.58 111 PRO A O 1
ATOM 817 N N . LEU A 1 112 ? 12.382 -86.276 -138.958 1.00 10.89 112 LEU A N 1
ATOM 818 C CA . LEU A 1 112 ? 11.630 -87.523 -138.863 1.00 12.06 112 LEU A CA 1
ATOM 819 C C . LEU A 1 112 ? 11.352 -88.025 -140.274 1.00 14.83 112 LEU A C 1
ATOM 820 O O . LEU A 1 112 ? 10.515 -88.906 -140.478 1.00 17.42 112 LEU A O 1
ATOM 825 N N . ASP A 1 113 ? 12.083 -87.482 -141.243 1.00 12.86 113 ASP A N 1
ATOM 826 C CA . ASP A 1 113 ? 11.885 -87.837 -142.645 1.00 12.94 113 ASP A CA 1
ATOM 827 C C . ASP A 1 113 ? 12.975 -88.733 -143.222 1.00 12.89 113 ASP A C 1
ATOM 828 O O . ASP A 1 113 ? 14.116 -88.735 -142.753 1.00 11.98 113 ASP A O 1
ATOM 833 N N . GLY A 1 114 ? 12.618 -89.466 -144.273 1.00 11.67 114 GLY A N 1
ATOM 834 C CA . GLY A 1 114 ? 13.565 -90.362 -144.910 1.00 9.60 114 GLY A CA 1
ATOM 835 C C . GLY A 1 114 ? 14.485 -89.709 -145.921 1.00 9.92 114 GLY A C 1
ATOM 836 O O . GLY A 1 114 ? 15.482 -90.309 -146.318 1.00 11.98 114 GLY A O 1
ATOM 837 N N . THR A 1 115 ? 14.171 -88.491 -146.354 1.00 8.94 115 THR A N 1
ATOM 838 C CA . THR A 1 115 ? 15.023 -87.819 -147.331 1.00 9.04 115 THR A CA 1
ATOM 839 C C . THR A 1 115 ? 16.341 -87.437 -146.666 1.00 12.08 115 THR A C 1
ATOM 840 O O . THR A 1 115 ? 17.421 -87.715 -147.195 1.00 9.59 115 THR A O 1
ATOM 844 N N . THR A 1 116 ? 16.266 -86.801 -145.503 1.00 9.36 116 THR A N 1
ATOM 845 C CA . THR A 1 116 ? 17.496 -86.440 -144.817 1.00 9.38 116 THR A CA 1
ATOM 846 C C . THR A 1 116 ? 18.225 -87.728 -144.455 1.00 9.91 116 THR A C 1
ATOM 847 O O . THR A 1 116 ? 19.446 -87.822 -144.579 1.00 7.81 116 THR A O 1
ATOM 851 N N . ARG A 1 117 ? 17.462 -88.733 -144.040 1.00 11.13 117 ARG A N 1
ATOM 852 C CA . ARG A 1 117 ? 18.042 -90.014 -143.660 1.00 12.11 117 ARG A CA 1
ATOM 853 C C . ARG A 1 117 ? 18.857 -90.625 -144.799 1.00 12.56 117 ARG A C 1
ATOM 854 O O . ARG A 1 117 ? 19.965 -91.120 -144.578 1.00 13.14 117 ARG A O 1
ATOM 862 N N . GLN A 1 118 ? 18.324 -90.584 -146.016 1.00 13.66 118 GLN A N 1
ATOM 863 C CA . GLN A 1 118 ? 19.041 -91.143 -147.157 1.00 13.63 118 GLN A CA 1
ATOM 864 C C . GLN A 1 118 ? 20.323 -90.361 -147.444 1.00 13.89 118 GLN A C 1
ATOM 865 O O . GLN A 1 118 ? 21.382 -90.951 -147.655 1.00 12.81 118 GLN A O 1
ATOM 871 N N . TYR A 1 119 ? 20.229 -89.034 -147.458 1.00 12.69 119 TYR A N 1
ATOM 872 C CA . TYR A 1 119 ? 21.408 -88.203 -147.702 1.00 12.59 119 TYR A CA 1
ATOM 873 C C . TYR A 1 119 ? 22.469 -88.434 -146.622 1.00 13.63 119 TYR A C 1
ATOM 874 O O . TYR A 1 119 ? 23.665 -88.422 -146.904 1.00 17.19 119 TYR A O 1
ATOM 883 N N . LEU A 1 120 ? 22.017 -88.640 -145.389 1.00 14.40 120 LEU A N 1
ATOM 884 C CA . LEU A 1 120 ? 22.908 -88.839 -144.245 1.00 17.81 120 LEU A CA 1
ATOM 885 C C . LEU A 1 120 ? 23.325 -90.286 -144.003 1.00 20.22 120 LEU A C 1
ATOM 886 O O . LEU A 1 120 ? 24.156 -90.562 -143.132 1.00 18.29 120 LEU A O 1
ATOM 891 N N . GLU A 1 121 ? 22.746 -91.201 -144.769 1.00 18.65 121 GLU A N 1
ATOM 892 C CA . GLU A 1 121 ? 23.035 -92.618 -144.619 1.00 19.64 121 GLU A CA 1
ATOM 893 C C . GLU A 1 121 ? 22.684 -93.069 -143.202 1.00 20.25 121 GLU A C 1
ATOM 894 O O . GLU A 1 121 ? 23.399 -93.866 -142.591 1.00 19.33 121 GLU A O 1
ATOM 900 N N . GLY A 1 122 ? 21.576 -92.538 -142.690 1.00 14.35 122 GLY A N 1
ATOM 901 C CA . GLY A 1 122 ? 21.096 -92.898 -141.367 1.00 15.51 122 GLY A CA 1
ATOM 902 C C . GLY A 1 122 ? 21.823 -92.293 -140.176 1.00 17.39 122 GLY A C 1
ATOM 903 O O . GLY A 1 122 ? 21.541 -92.654 -139.035 1.00 16.37 122 GLY A O 1
ATOM 904 N N . ARG A 1 123 ? 22.749 -91.376 -140.422 1.00 14.03 123 ARG A N 1
ATOM 905 C CA . ARG A 1 123 ? 23.488 -90.765 -139.322 1.00 16.89 123 ARG A CA 1
ATOM 906 C C . ARG A 1 123 ? 22.726 -89.647 -138.614 1.00 14.17 123 ARG A C 1
ATOM 907 O O . ARG A 1 123 ? 21.859 -89.006 -139.200 1.00 11.80 123 ARG A O 1
ATOM 915 N N . PRO A 1 124 ? 23.025 -89.424 -137.322 1.00 14.56 124 PRO A N 1
ATOM 916 C CA . PRO A 1 124 ? 22.349 -88.367 -136.565 1.00 14.70 124 PRO A CA 1
ATOM 917 C C . PRO A 1 124 ? 22.695 -87.017 -137.183 1.00 12.29 124 PRO A C 1
ATOM 918 O O . PRO A 1 124 ? 23.712 -86.881 -137.872 1.00 11.62 124 PRO A O 1
ATOM 922 N N . TYR A 1 125 ? 21.854 -86.022 -136.936 1.00 11.67 125 TYR A N 1
ATOM 923 C CA . TYR A 1 125 ? 22.082 -84.690 -137.477 1.00 11.13 125 TYR A CA 1
ATOM 924 C C . TYR A 1 125 ? 21.161 -83.687 -136.799 1.00 11.44 125 TYR A C 1
ATOM 925 O O . TYR A 1 125 ? 20.176 -84.065 -136.161 1.00 12.70 125 TYR A O 1
ATOM 934 N N . ALA A 1 126 ? 21.492 -82.409 -136.931 1.00 8.83 126 ALA A N 1
ATOM 935 C CA . ALA A 1 126 ? 20.687 -81.341 -136.350 1.00 9.85 126 ALA A CA 1
ATOM 936 C C . ALA A 1 126 ? 20.412 -80.316 -137.444 1.00 8.67 126 ALA A C 1
ATOM 937 O O . ALA A 1 126 ? 21.167 -79.356 -137.604 1.00 8.34 126 ALA A O 1
ATOM 939 N N . PRO A 1 127 ? 19.323 -80.511 -138.213 1.00 6.58 127 PRO A N 1
ATOM 940 C CA . PRO A 1 127 ? 18.970 -79.588 -139.298 1.00 7.79 127 PRO A CA 1
ATOM 941 C C . PRO A 1 127 ? 18.684 -78.194 -138.754 1.00 7.97 127 PRO A C 1
ATOM 942 O O . PRO A 1 127 ? 17.775 -78.006 -137.942 1.00 8.53 127 PRO A O 1
ATOM 946 N N . VAL A 1 128 ? 19.479 -77.227 -139.195 1.00 9.05 128 VAL A N 1
ATOM 947 C CA . VAL A 1 128 ? 19.317 -75.849 -138.763 1.00 9.07 128 VAL A CA 1
ATOM 948 C C . VAL A 1 128 ? 19.435 -74.919 -139.956 1.00 9.32 128 VAL A C 1
ATOM 949 O O . VAL A 1 128 ? 20.120 -75.222 -140.934 1.00 9.59 128 VAL A O 1
ATOM 953 N N . PRO A 1 129 ? 18.761 -73.769 -139.892 1.00 9.58 129 PRO A N 1
ATOM 954 C CA . PRO A 1 129 ? 18.825 -72.810 -140.997 1.00 9.59 129 PRO A CA 1
ATOM 955 C C . PRO A 1 129 ? 20.181 -72.115 -141.000 1.00 11.27 129 PRO A C 1
ATOM 956 O O . PRO A 1 129 ? 21.007 -72.335 -140.112 1.00 8.84 129 PRO A O 1
ATOM 960 N N . ASP A 1 130 ? 20.412 -71.286 -142.010 1.00 10.91 130 ASP A N 1
ATOM 961 C CA . ASP A 1 130 ? 21.640 -70.506 -142.054 1.00 11.24 130 ASP A CA 1
ATOM 962 C C . ASP A 1 130 ? 21.445 -69.544 -140.884 1.00 11.56 130 ASP A C 1
ATOM 963 O O . ASP A 1 130 ? 20.355 -69.003 -140.704 1.00 11.39 130 ASP A O 1
ATOM 968 N N . PRO A 1 131 ? 22.486 -69.325 -140.069 1.00 12.13 131 PRO A N 1
ATOM 969 C CA . PRO A 1 131 ? 22.304 -68.404 -138.942 1.00 12.72 131 PRO A CA 1
ATOM 970 C C . PRO A 1 131 ? 21.863 -66.971 -139.271 1.00 12.85 131 PRO A C 1
ATOM 971 O O . PRO A 1 131 ? 21.005 -66.422 -138.584 1.00 11.89 131 PRO A O 1
ATOM 975 N N . GLU A 1 132 ? 22.424 -66.372 -140.320 1.00 12.89 132 GLU A N 1
ATOM 976 C CA . GLU A 1 132 ? 22.051 -65.003 -140.677 1.00 15.42 132 GLU A CA 1
ATOM 977 C C . GLU A 1 132 ? 20.611 -64.896 -141.170 1.00 12.42 132 GLU A C 1
ATOM 978 O O . GLU A 1 132 ? 19.915 -63.932 -140.851 1.00 13.73 132 GLU A O 1
ATOM 984 N N . VAL A 1 133 ? 20.160 -65.877 -141.945 1.00 10.71 133 VAL A N 1
ATOM 985 C CA . VAL A 1 133 ? 18.778 -65.870 -142.439 1.00 11.00 133 VAL A CA 1
ATOM 986 C C . VAL A 1 133 ? 17.827 -66.009 -141.248 1.00 10.37 133 VAL A C 1
ATOM 987 O O . VAL A 1 133 ? 16.817 -65.308 -141.152 1.00 12.04 133 VAL A O 1
ATOM 991 N N . PHE A 1 134 ? 18.160 -66.932 -140.352 1.00 9.27 134 PHE A N 1
ATOM 992 C CA . PHE A 1 134 ? 17.381 -67.167 -139.142 1.00 10.76 134 PHE A CA 1
ATOM 993 C C . PHE A 1 134 ? 17.287 -65.852 -138.361 1.00 11.95 134 PHE A C 1
ATOM 994 O O . PHE A 1 134 ? 16.209 -65.428 -137.942 1.00 9.37 134 PHE A O 1
ATOM 1002 N N . ARG A 1 135 ? 18.433 -65.211 -138.166 1.00 13.20 135 ARG A N 1
ATOM 1003 C CA . ARG A 1 135 ? 18.476 -63.954 -137.433 1.00 15.89 135 ARG A CA 1
ATOM 1004 C C . ARG A 1 135 ? 17.625 -62.892 -138.122 1.00 13.06 135 ARG A C 1
ATOM 1005 O O . ARG A 1 135 ? 16.900 -62.143 -137.462 1.00 13.20 135 ARG A O 1
ATOM 1013 N N . ALA A 1 136 ? 17.712 -62.830 -139.449 1.00 12.86 136 ALA A N 1
ATOM 1014 C CA . ALA A 1 136 ? 16.946 -61.853 -140.222 1.00 12.47 136 ALA A CA 1
ATOM 1015 C C . ALA A 1 136 ? 15.439 -62.071 -140.087 1.00 14.87 136 ALA A C 1
ATOM 1016 O O . ALA A 1 136 ? 14.677 -61.115 -139.919 1.00 11.53 136 ALA A O 1
ATOM 1018 N N . LEU A 1 137 ? 15.004 -63.326 -140.166 1.00 13.58 137 LEU A N 1
ATOM 1019 C CA . LEU A 1 137 ? 13.581 -63.638 -140.037 1.00 13.02 137 LEU A CA 1
ATOM 1020 C C . LEU A 1 137 ? 13.068 -63.186 -138.673 1.00 13.64 137 LEU A C 1
ATOM 1021 O O . LEU A 1 137 ? 12.013 -62.554 -138.568 1.00 12.14 137 LEU A O 1
ATOM 1026 N N . TRP A 1 138 ? 13.830 -63.510 -137.635 1.00 11.57 138 TRP A N 1
ATOM 1027 C CA . TRP A 1 138 ? 13.483 -63.144 -136.263 1.00 12.42 138 TRP A CA 1
ATOM 1028 C C . TRP A 1 138 ? 13.415 -61.616 -136.113 1.00 14.47 138 TRP A C 1
ATOM 1029 O O . TRP A 1 138 ? 12.454 -61.079 -135.558 1.00 15.34 138 TRP A O 1
ATOM 1040 N N . ARG A 1 139 ? 14.437 -60.921 -136.607 1.00 13.85 139 ARG A N 1
ATOM 1041 C CA . ARG A 1 139 ? 14.481 -59.463 -136.511 1.00 16.08 139 ARG A CA 1
ATOM 1042 C C . ARG A 1 139 ? 13.333 -58.784 -137.250 1.00 17.27 139 ARG A C 1
ATOM 1043 O O . ARG A 1 139 ? 12.681 -57.887 -136.706 1.00 17.94 139 ARG A O 1
ATOM 1051 N N . ARG A 1 140 ? 13.075 -59.210 -138.484 1.00 15.90 140 ARG A N 1
ATOM 1052 C CA . ARG A 1 140 ? 11.994 -58.618 -139.260 1.00 15.72 140 ARG A CA 1
ATOM 1053 C C . ARG A 1 140 ? 10.643 -58.831 -138.578 1.00 15.99 140 ARG A C 1
ATOM 1054 O O . ARG A 1 140 ? 9.812 -57.919 -138.531 1.00 17.47 140 ARG A O 1
ATOM 1062 N N . ALA A 1 141 ? 10.420 -60.030 -138.049 1.00 14.84 141 ALA A N 1
ATOM 1063 C CA . ALA A 1 141 ? 9.164 -60.320 -137.367 1.00 18.77 141 ALA A CA 1
ATOM 1064 C C . ALA A 1 141 ? 8.962 -59.318 -136.230 1.00 21.34 141 ALA A C 1
ATOM 1065 O O . ALA A 1 141 ? 7.852 -58.831 -136.011 1.00 20.96 141 ALA A O 1
ATOM 1067 N N . GLU A 1 142 ? 10.044 -59.013 -135.516 1.00 22.58 142 GLU A N 1
ATOM 1068 C CA . GLU A 1 142 ? 9.995 -58.067 -134.404 1.00 23.42 142 GLU A CA 1
ATOM 1069 C C . GLU A 1 142 ? 9.787 -56.635 -134.894 1.00 25.20 142 GLU A C 1
ATOM 1070 O O . GLU A 1 142 ? 8.990 -55.886 -134.327 1.00 27.81 142 GLU A O 1
ATOM 1076 N N . ALA A 1 143 ? 10.508 -56.261 -135.945 1.00 23.77 143 ALA A N 1
ATOM 1077 C CA . ALA A 1 143 ? 10.409 -54.921 -136.511 1.00 24.85 143 ALA A CA 1
ATOM 1078 C C . ALA A 1 143 ? 9.008 -54.620 -137.038 1.00 27.59 143 ALA A C 1
ATOM 1079 O O . ALA A 1 143 ? 8.534 -53.487 -136.949 1.00 26.16 143 ALA A O 1
ATOM 1081 N N . LEU A 1 144 ? 8.352 -55.635 -137.593 1.00 25.80 144 LEU A N 1
ATOM 1082 C CA . LEU A 1 144 ? 7.006 -55.472 -138.130 1.00 26.49 144 LEU A CA 1
ATOM 1083 C C . LEU A 1 144 ? 5.950 -55.605 -137.035 1.00 26.98 144 LEU A C 1
ATOM 1084 O O . LEU A 1 144 ? 4.762 -55.388 -137.276 1.00 29.36 144 LEU A O 1
ATOM 1089 N N . GLY A 1 145 ? 6.393 -55.961 -135.833 1.00 25.59 145 GLY A N 1
ATOM 1090 C CA . GLY A 1 145 ? 5.482 -56.105 -134.712 1.00 23.79 145 GLY A CA 1
ATOM 1091 C C . GLY A 1 145 ? 4.478 -57.237 -134.830 1.00 25.63 145 GLY A C 1
ATOM 1092 O O . GLY A 1 145 ? 3.361 -57.133 -134.325 1.00 28.42 145 GLY A O 1
ATOM 1093 N N . TYR A 1 146 ? 4.859 -58.321 -135.494 1.00 24.00 146 TYR A N 1
ATOM 1094 C CA . TYR A 1 146 ? 3.959 -59.460 -135.650 1.00 24.24 146 TYR A CA 1
ATOM 1095 C C . TYR A 1 146 ? 4.283 -60.527 -134.610 1.00 27.59 146 TYR A C 1
ATOM 1096 O O . TYR A 1 146 ? 5.423 -60.985 -134.518 1.00 27.30 146 TYR A O 1
ATOM 1105 N N . PRO A 1 147 ? 3.285 -60.935 -133.810 1.00 29.17 147 PRO A N 1
ATOM 1106 C CA . PRO A 1 147 ? 3.530 -61.963 -132.793 1.00 28.86 147 PRO A CA 1
ATOM 1107 C C . PRO A 1 147 ? 4.106 -63.217 -133.443 1.00 25.19 147 PRO A C 1
ATOM 1108 O O . PRO A 1 147 ? 3.693 -63.610 -134.535 1.00 23.18 147 PRO A O 1
ATOM 1112 N N . HIS A 1 148 ? 5.053 -63.849 -132.764 1.00 20.84 148 HIS A N 1
ATOM 1113 C CA . HIS A 1 148 ? 5.696 -65.028 -133.321 1.00 18.90 148 HIS A CA 1
ATOM 1114 C C . HIS A 1 148 ? 6.392 -65.850 -132.254 1.00 17.56 148 HIS A C 1
ATOM 1115 O O . HIS A 1 148 ? 6.712 -65.350 -131.172 1.00 17.19 148 HIS A O 1
ATOM 1122 N N . ARG A 1 149 ? 6.641 -67.112 -132.583 1.00 15.64 149 ARG A N 1
ATOM 1123 C CA . ARG A 1 149 ? 7.348 -68.021 -131.696 1.00 14.78 149 ARG A CA 1
ATOM 1124 C C . ARG A 1 149 ? 8.640 -68.376 -132.417 1.00 14.81 149 ARG A C 1
ATOM 1125 O O . ARG A 1 149 ? 8.695 -68.349 -133.646 1.00 14.37 149 ARG A O 1
ATOM 1133 N N . VAL A 1 150 ? 9.678 -68.699 -131.655 1.00 13.44 150 VAL A N 1
ATOM 1134 C CA . VAL A 1 150 ? 10.947 -69.094 -132.245 1.00 13.17 150 VAL A CA 1
ATOM 1135 C C . VAL A 1 150 ? 11.332 -70.434 -131.626 1.00 11.38 150 VAL A C 1
ATOM 1136 O O . VAL A 1 150 ? 11.416 -70.563 -130.405 1.00 9.93 150 VAL A O 1
ATOM 1140 N N . GLY A 1 151 ? 11.548 -71.440 -132.463 1.00 9.68 151 GLY A N 1
ATOM 1141 C CA . GLY A 1 151 ? 11.911 -72.736 -131.922 1.00 9.64 151 GLY A CA 1
ATOM 1142 C C . GLY A 1 151 ? 11.904 -73.862 -132.937 1.00 8.63 151 GLY A C 1
ATOM 1143 O O . GLY A 1 151 ? 11.958 -73.634 -134.143 1.00 6.88 151 GLY A O 1
ATOM 1144 N N . LEU A 1 152 ? 11.823 -75.087 -132.434 1.00 8.39 152 LEU A N 1
ATOM 1145 C CA . LEU A 1 152 ? 11.840 -76.267 -133.285 1.00 10.72 152 LEU A CA 1
ATOM 1146 C C . LEU A 1 152 ? 10.519 -76.654 -133.934 1.00 10.83 152 LEU A C 1
ATOM 1147 O O . LEU A 1 152 ? 9.445 -76.415 -133.394 1.00 11.38 152 LEU A O 1
ATOM 1152 N N . VAL A 1 153 ? 10.625 -77.231 -135.122 1.00 9.89 153 VAL A N 1
ATOM 1153 C CA . VAL A 1 153 ? 9.475 -77.785 -135.811 1.00 8.80 153 VAL A CA 1
ATOM 1154 C C . VAL A 1 153 ? 9.982 -79.184 -136.081 1.00 9.38 153 VAL A C 1
ATOM 1155 O O . VAL A 1 153 ?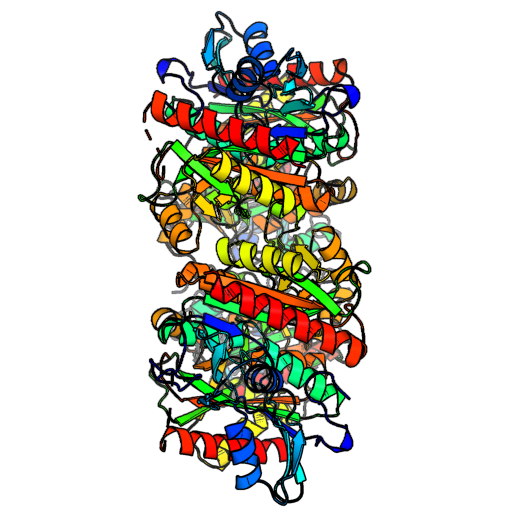 11.172 -79.472 -135.860 1.00 7.31 153 VAL A O 1
ATOM 1159 N N . ALA A 1 154 ? 9.095 -80.060 -136.529 1.00 8.81 154 ALA A N 1
ATOM 1160 C CA . ALA A 1 154 ? 9.483 -81.425 -136.850 1.00 8.50 154 ALA A CA 1
ATOM 1161 C C . ALA A 1 154 ? 9.028 -81.684 -138.279 1.00 10.01 154 ALA A C 1
ATOM 1162 O O . ALA A 1 154 ? 7.880 -81.408 -138.621 1.00 11.66 154 ALA A O 1
ATOM 1164 N N . SER A 1 155 ? 9.932 -82.192 -139.110 1.00 8.07 155 SER A N 1
ATOM 1165 C CA . SER A 1 155 ? 9.611 -82.487 -140.504 1.00 10.21 155 SER A CA 1
ATOM 1166 C C . SER A 1 155 ? 9.309 -83.977 -140.605 1.00 10.69 155 SER A C 1
ATOM 1167 O O . SER A 1 155 ? 10.180 -84.808 -140.360 1.00 11.24 155 SER A O 1
ATOM 1170 N N . GLU A 1 156 ? 8.076 -84.308 -140.969 1.00 9.61 156 GLU A N 1
ATOM 1171 C CA . GLU A 1 156 ? 7.667 -85.702 -141.069 1.00 11.82 156 GLU A CA 1
ATOM 1172 C C . GLU A 1 156 ? 7.301 -86.123 -142.486 1.00 13.24 156 GLU A C 1
ATOM 1173 O O . GLU A 1 156 ? 7.122 -85.284 -143.372 1.00 12.20 156 GLU A O 1
ATOM 1179 N N . ASP A 1 157 ? 7.161 -87.433 -142.672 1.00 11.59 157 ASP A N 1
ATOM 1180 C CA . ASP A 1 157 ? 6.824 -88.020 -143.965 1.00 11.91 157 ASP A CA 1
ATOM 1181 C C . ASP A 1 157 ? 5.376 -88.488 -144.060 1.00 12.89 157 ASP A C 1
ATOM 1182 O O . ASP A 1 157 ? 4.725 -88.285 -145.079 1.00 13.90 157 ASP A O 1
ATOM 1187 N N . ALA A 1 158 ? 4.881 -89.123 -143.002 1.00 12.69 158 ALA A N 1
ATOM 1188 C CA . ALA A 1 158 ? 3.524 -89.656 -143.001 1.00 13.12 158 ALA A CA 1
ATOM 1189 C C . ALA A 1 158 ? 2.508 -88.767 -142.298 1.00 14.38 158 ALA A C 1
ATOM 1190 O O . ALA A 1 158 ? 2.250 -88.912 -141.105 1.00 14.57 158 ALA A O 1
ATOM 1192 N N . PHE A 1 159 ? 1.932 -87.850 -143.067 1.00 15.66 159 PHE A N 1
ATOM 1193 C CA . PHE A 1 159 ? 0.937 -86.905 -142.580 1.00 15.31 159 PHE A CA 1
ATOM 1194 C C . PHE A 1 159 ? -0.143 -87.605 -141.761 1.00 17.13 159 PHE A C 1
ATOM 1195 O O . PHE A 1 159 ? -0.474 -87.169 -140.658 1.00 16.58 159 PHE A O 1
ATOM 1203 N N . TYR A 1 160 ? -0.688 -88.690 -142.307 1.00 15.52 160 TYR A N 1
ATOM 1204 C CA . TYR A 1 160 ? -1.756 -89.430 -141.642 1.00 18.50 160 TYR A CA 1
ATOM 1205 C C . TYR A 1 160 ? -1.336 -90.527 -140.665 1.00 21.67 160 TYR A C 1
ATOM 1206 O O . TYR A 1 160 ? -2.153 -91.361 -140.279 1.00 24.84 160 TYR A O 1
ATOM 1215 N N . ALA A 1 161 ? -0.073 -90.531 -140.257 1.00 23.14 161 ALA A N 1
ATOM 1216 C CA . ALA A 1 161 ? 0.392 -91.537 -139.305 1.00 24.32 161 ALA A CA 1
ATOM 1217 C C . ALA A 1 161 ? 0.479 -90.928 -137.908 1.00 27.08 161 ALA A C 1
ATOM 1218 O O . ALA A 1 161 ? 0.109 -91.557 -136.919 1.00 28.68 161 ALA A O 1
ATOM 1220 N N . THR A 1 162 ? 0.953 -89.690 -137.839 1.00 26.67 162 THR A N 1
ATOM 1221 C CA . THR A 1 162 ? 1.112 -88.992 -136.567 1.00 26.68 162 THR A CA 1
ATOM 1222 C C . THR A 1 162 ? -0.202 -88.732 -135.838 1.00 23.92 162 THR A C 1
ATOM 1223 O O . THR A 1 162 ? -1.098 -88.076 -136.362 1.00 25.27 162 THR A O 1
ATOM 1227 N N . THR A 1 163 ? -0.310 -89.253 -134.621 1.00 23.29 163 THR A N 1
ATOM 1228 C CA . THR A 1 163 ? -1.512 -89.062 -133.820 1.00 22.64 163 THR A CA 1
ATOM 1229 C C . THR A 1 163 ? -1.322 -87.826 -132.950 1.00 24.47 163 THR A C 1
ATOM 1230 O O . THR A 1 163 ? -0.194 -87.402 -132.695 1.00 23.90 163 THR A O 1
ATOM 1234 N N . PRO A 1 164 ? -2.428 -87.230 -132.483 1.00 25.27 164 PRO A N 1
ATOM 1235 C CA . PRO A 1 164 ? -2.335 -86.040 -131.637 1.00 24.42 164 PRO A CA 1
ATOM 1236 C C . PRO A 1 164 ? -1.516 -86.319 -130.384 1.00 24.62 164 PRO A C 1
ATOM 1237 O O . PRO A 1 164 ? -0.792 -85.448 -129.908 1.00 24.93 164 PRO A O 1
ATOM 1241 N N . GLU A 1 165 ? -1.635 -87.534 -129.852 1.00 21.47 165 GLU A N 1
ATOM 1242 C CA . GLU A 1 165 ? -0.888 -87.898 -128.654 1.00 24.28 165 GLU A CA 1
ATOM 1243 C C . GLU A 1 165 ? 0.609 -87.877 -128.948 1.00 19.21 165 GLU A C 1
ATOM 1244 O O . GLU A 1 165 ? 1.399 -87.372 -128.151 1.00 19.26 165 GLU A O 1
ATOM 1250 N N . GLU A 1 166 ? 1.000 -88.439 -130.087 1.00 18.36 166 GLU A N 1
ATOM 1251 C CA . GLU A 1 166 ? 2.407 -88.459 -130.457 1.00 18.18 166 GLU A CA 1
ATOM 1252 C C . GLU A 1 166 ? 2.910 -87.026 -130.644 1.00 17.37 166 GLU A C 1
ATOM 1253 O O . GLU A 1 166 ? 4.017 -86.694 -130.229 1.00 14.56 166 GLU A O 1
ATOM 1259 N N . ALA A 1 167 ? 2.086 -86.174 -131.251 1.00 17.05 167 ALA A N 1
ATOM 1260 C CA . ALA A 1 167 ? 2.468 -84.781 -131.469 1.00 18.01 167 ALA A CA 1
ATOM 1261 C C . ALA A 1 167 ? 2.759 -84.097 -130.134 1.00 20.79 167 ALA A C 1
ATOM 1262 O O . ALA A 1 167 ? 3.767 -83.407 -129.985 1.00 19.95 167 ALA A O 1
ATOM 1264 N N . ARG A 1 168 ? 1.878 -84.291 -129.160 1.00 19.70 168 ARG A N 1
ATOM 1265 C CA . ARG A 1 168 ? 2.074 -83.677 -127.853 1.00 21.85 168 ARG A CA 1
ATOM 1266 C C . ARG A 1 168 ? 3.265 -84.259 -127.111 1.00 18.73 168 ARG A C 1
ATOM 1267 O O . ARG A 1 168 ? 3.870 -83.592 -126.270 1.00 19.37 168 ARG A O 1
ATOM 1275 N N . ALA A 1 169 ? 3.602 -85.505 -127.418 1.00 17.31 169 ALA A N 1
ATOM 1276 C CA . ALA A 1 169 ? 4.748 -86.135 -126.786 1.00 18.22 169 ALA A CA 1
ATOM 1277 C C . ALA A 1 169 ? 5.979 -85.365 -127.268 1.00 16.80 169 ALA A C 1
ATOM 1278 O O . ALA A 1 169 ? 6.860 -85.022 -126.480 1.00 16.93 169 ALA A O 1
ATOM 1280 N N . TRP A 1 170 ? 6.025 -85.080 -128.567 1.00 16.16 170 TRP A N 1
ATOM 1281 C CA . TRP A 1 170 ? 7.148 -84.341 -129.149 1.00 13.33 170 TRP A CA 1
ATOM 1282 C C . TRP A 1 170 ? 7.224 -82.912 -128.632 1.00 12.75 170 TRP A C 1
ATOM 1283 O O . TRP A 1 170 ? 8.302 -82.320 -128.578 1.00 13.57 170 TRP A O 1
ATOM 1294 N N . ALA A 1 171 ? 6.077 -82.351 -128.261 1.00 11.75 171 ALA A N 1
ATOM 1295 C CA . ALA A 1 171 ? 6.046 -80.987 -127.739 1.00 14.24 171 ALA A CA 1
ATOM 1296 C C . ALA A 1 171 ? 6.835 -80.887 -126.439 1.00 13.02 171 ALA A C 1
ATOM 1297 O O . ALA A 1 171 ? 7.399 -79.844 -126.125 1.00 15.35 171 ALA A O 1
ATOM 1299 N N . ARG A 1 172 ? 6.877 -81.975 -125.681 1.00 15.41 172 ARG A N 1
ATOM 1300 C CA . ARG A 1 172 ? 7.599 -81.973 -124.417 1.00 16.74 172 ARG A CA 1
ATOM 1301 C C . ARG A 1 172 ? 9.107 -81.907 -124.669 1.00 18.91 172 ARG A C 1
ATOM 1302 O O . ARG A 1 172 ? 9.896 -81.677 -123.747 1.00 16.90 172 ARG A O 1
ATOM 1310 N N . TYR A 1 173 ? 9.493 -82.092 -125.929 1.00 11.85 173 TYR A N 1
ATOM 1311 C CA . TYR A 1 173 ? 10.895 -82.054 -126.317 1.00 12.67 173 TYR A CA 1
ATOM 1312 C C . TYR A 1 173 ? 11.235 -80.794 -127.095 1.00 11.33 173 TYR A C 1
ATOM 1313 O O . TYR A 1 173 ? 12.311 -80.683 -127.677 1.00 12.95 173 TYR A O 1
ATOM 1322 N N . GLY A 1 174 ? 10.306 -79.843 -127.094 1.00 11.86 174 GLY A N 1
ATOM 1323 C CA . GLY A 1 174 ? 10.539 -78.585 -127.773 1.00 12.28 174 GLY A CA 1
ATOM 1324 C C . GLY A 1 174 ? 9.909 -78.400 -129.136 1.00 10.72 174 GLY A C 1
ATOM 1325 O O . GLY A 1 174 ? 10.002 -77.309 -129.709 1.00 10.76 174 GLY A O 1
ATOM 1326 N N . VAL A 1 175 ? 9.269 -79.439 -129.669 1.00 9.81 175 VAL A N 1
ATOM 1327 C CA . VAL A 1 175 ? 8.654 -79.323 -130.988 1.00 10.11 175 VAL A CA 1
ATOM 1328 C C . VAL A 1 175 ? 7.381 -78.485 -130.919 1.00 9.29 175 VAL A C 1
ATOM 1329 O O . VAL A 1 175 ? 6.426 -78.840 -130.229 1.00 11.59 175 VAL A O 1
ATOM 1333 N N . LEU A 1 176 ? 7.377 -77.371 -131.641 1.00 10.75 176 LEU A N 1
ATOM 1334 C CA . LEU A 1 176 ? 6.233 -76.470 -131.653 1.00 12.10 176 LEU A CA 1
ATOM 1335 C C . LEU A 1 176 ? 5.162 -76.881 -132.652 1.00 12.67 176 LEU A C 1
ATOM 1336 O O . LEU A 1 176 ? 3.969 -76.742 -132.385 1.00 12.44 176 LEU A O 1
ATOM 1341 N N . ALA A 1 177 ? 5.590 -77.386 -133.804 1.00 11.07 177 ALA A N 1
ATOM 1342 C CA . ALA A 1 177 ? 4.653 -77.779 -134.846 1.00 12.18 177 ALA A CA 1
ATOM 1343 C C . ALA A 1 177 ? 5.278 -78.761 -135.825 1.00 14.37 177 ALA A C 1
ATOM 1344 O O . ALA A 1 177 ? 6.505 -78.905 -135.895 1.00 12.54 177 ALA A O 1
ATOM 1346 N N . PHE A 1 178 ? 4.421 -79.430 -136.586 1.00 12.38 178 PHE A N 1
ATOM 1347 C CA . PHE A 1 178 ? 4.867 -80.402 -137.572 1.00 11.78 178 PHE A CA 1
ATOM 1348 C C . PHE A 1 178 ? 4.634 -79.890 -138.982 1.00 12.62 178 PHE A C 1
ATOM 1349 O O . PHE A 1 178 ? 3.609 -79.270 -139.270 1.00 11.06 178 PHE A O 1
ATOM 1357 N N . GLU A 1 179 ? 5.608 -80.126 -139.850 1.00 9.33 179 GLU A N 1
ATOM 1358 C CA . GLU A 1 179 ? 5.478 -79.768 -141.249 1.00 10.75 179 GLU A CA 1
ATOM 1359 C C . GLU A 1 179 ? 6.200 -80.868 -142.030 1.00 12.32 179 GLU A C 1
ATOM 1360 O O . GLU A 1 179 ? 6.588 -81.879 -141.436 1.00 15.00 179 GLU A O 1
ATOM 1366 N N . MET A 1 180 ? 6.388 -80.706 -143.333 1.00 12.14 180 MET A N 1
ATOM 1367 C CA . MET A 1 180 ? 6.998 -81.783 -144.109 1.00 12.06 180 MET A CA 1
ATOM 1368 C C . MET A 1 180 ? 8.097 -81.372 -145.088 1.00 14.34 180 MET A C 1
ATOM 1369 O O . MET A 1 180 ? 8.281 -82.031 -146.111 1.00 13.25 180 MET A O 1
ATOM 1374 N N . GLU A 1 181 ? 8.838 -80.309 -144.793 1.00 10.14 181 GLU A N 1
ATOM 1375 C CA . GLU A 1 181 ? 9.870 -79.883 -145.735 1.00 10.42 181 GLU A CA 1
ATOM 1376 C C . GLU A 1 181 ? 11.157 -79.278 -145.170 1.00 9.28 181 GLU A C 1
ATOM 1377 O O . GLU A 1 181 ? 12.222 -79.425 -145.772 1.00 11.77 181 GLU A O 1
ATOM 1383 N N . ALA A 1 182 ? 11.070 -78.609 -144.022 1.00 9.27 182 ALA A N 1
ATOM 1384 C CA . ALA A 1 182 ? 12.231 -77.923 -143.448 1.00 8.41 182 ALA A CA 1
ATOM 1385 C C . ALA A 1 182 ? 13.534 -78.692 -143.234 1.00 8.94 182 ALA A C 1
ATOM 1386 O O . ALA A 1 182 ? 14.608 -78.198 -143.598 1.00 10.43 182 ALA A O 1
ATOM 1388 N N . SER A 1 183 ? 13.466 -79.878 -142.643 1.00 9.19 183 SER A N 1
ATOM 1389 C CA . SER A 1 183 ? 14.687 -80.637 -142.383 1.00 9.58 183 SER A CA 1
ATOM 1390 C C . SER A 1 183 ? 15.574 -80.784 -143.616 1.00 10.51 183 SER A C 1
ATOM 1391 O O . SER A 1 183 ? 16.777 -80.516 -143.550 1.00 9.51 183 SER A O 1
ATOM 1394 N N . ALA A 1 184 ? 14.981 -81.195 -144.736 1.00 8.76 184 ALA A N 1
ATOM 1395 C CA . ALA A 1 184 ? 15.728 -81.384 -145.978 1.00 11.85 184 ALA A CA 1
ATOM 1396 C C . ALA A 1 184 ? 16.323 -80.068 -146.486 1.00 8.98 184 ALA A C 1
ATOM 1397 O O . ALA A 1 184 ? 17.471 -80.030 -146.925 1.00 9.60 184 ALA A O 1
ATOM 1399 N N . LEU A 1 185 ? 15.537 -78.998 -146.438 1.00 8.16 185 LEU A N 1
ATOM 1400 C CA . LEU A 1 185 ? 16.007 -77.693 -146.880 1.00 8.08 185 LEU A CA 1
ATOM 1401 C C . LEU A 1 185 ? 17.240 -77.281 -146.071 1.00 11.50 185 LEU A C 1
ATOM 1402 O O . LEU A 1 185 ? 18.246 -76.852 -146.637 1.00 8.89 185 LEU A O 1
ATOM 1407 N N . PHE A 1 186 ? 17.160 -77.425 -144.749 1.00 10.27 186 PHE A N 1
ATOM 1408 C CA . PHE A 1 186 ? 18.271 -77.054 -143.877 1.00 10.88 186 PHE A CA 1
ATOM 1409 C C . PHE A 1 186 ? 19.513 -77.893 -144.169 1.00 10.42 186 PHE A C 1
ATOM 1410 O O . PHE A 1 186 ? 20.623 -77.363 -144.257 1.00 7.57 186 PHE A O 1
ATOM 1418 N N . LEU A 1 187 ? 19.325 -79.200 -144.317 1.00 9.75 187 LEU A N 1
ATOM 1419 C CA . LEU A 1 187 ? 20.442 -80.085 -144.618 1.00 9.46 187 LEU A CA 1
ATOM 1420 C C . LEU A 1 187 ? 21.109 -79.685 -145.931 1.00 9.26 187 LEU A C 1
ATOM 1421 O O . LEU A 1 187 ? 22.332 -79.574 -146.003 1.00 8.40 187 LEU A O 1
ATOM 1426 N N . LEU A 1 188 ? 20.308 -79.473 -146.971 1.00 9.27 188 LEU A N 1
ATOM 1427 C CA . LEU A 1 188 ? 20.862 -79.107 -148.270 1.00 12.10 188 LEU A CA 1
ATOM 1428 C C . LEU A 1 188 ? 21.536 -77.742 -148.229 1.00 9.82 188 LEU A C 1
ATOM 1429 O O . LEU A 1 188 ? 22.458 -77.480 -148.994 1.00 9.13 188 LEU A O 1
ATOM 1434 N N . GLY A 1 189 ? 21.075 -76.877 -147.334 1.00 10.16 189 GLY A N 1
ATOM 1435 C CA . GLY A 1 189 ? 21.685 -75.568 -147.217 1.00 9.22 189 GLY A CA 1
ATOM 1436 C C . GLY A 1 189 ? 23.146 -75.754 -146.857 1.00 9.92 189 GLY A C 1
ATOM 1437 O O . GLY A 1 189 ? 24.025 -75.142 -147.461 1.00 10.46 189 GLY A O 1
ATOM 1438 N N . ARG A 1 190 ? 23.413 -76.614 -145.879 1.00 10.04 190 ARG A N 1
ATOM 1439 C CA . ARG A 1 190 ? 24.789 -76.857 -145.465 1.00 10.50 190 ARG A CA 1
ATOM 1440 C C . ARG A 1 190 ? 25.547 -77.682 -146.504 1.00 11.77 190 ARG A C 1
ATOM 1441 O O . ARG A 1 190 ? 26.706 -77.403 -146.805 1.00 12.28 190 ARG A O 1
ATOM 1449 N N . MET A 1 191 ? 24.895 -78.696 -147.063 1.00 10.45 191 MET A N 1
ATOM 1450 C CA . MET A 1 191 ? 25.559 -79.535 -148.055 1.00 12.33 191 MET A CA 1
ATOM 1451 C C . MET A 1 191 ? 25.962 -78.776 -149.312 1.00 13.57 191 MET A C 1
ATOM 1452 O O . MET A 1 191 ? 27.060 -78.964 -149.840 1.00 14.45 191 MET A O 1
ATOM 1457 N N . ARG A 1 192 ? 25.074 -77.914 -149.792 1.00 10.80 192 ARG A N 1
ATOM 1458 C CA . ARG A 1 192 ? 25.344 -77.177 -151.017 1.00 13.09 192 ARG A CA 1
ATOM 1459 C C . ARG A 1 192 ? 25.930 -75.785 -150.808 1.00 11.47 192 ARG A C 1
ATOM 1460 O O . ARG A 1 192 ? 26.166 -75.065 -151.773 1.00 15.81 192 ARG A O 1
ATOM 1468 N N . GLY A 1 193 ? 26.145 -75.400 -149.556 1.00 12.20 193 GLY A N 1
ATOM 1469 C CA . GLY A 1 193 ? 26.718 -74.096 -149.275 1.00 12.07 193 GLY A CA 1
ATOM 1470 C C . GLY A 1 193 ? 25.845 -72.899 -149.603 1.00 13.16 193 GLY A C 1
ATOM 1471 O O . GLY A 1 193 ? 26.345 -71.878 -150.080 1.00 12.82 193 GLY A O 1
ATOM 1472 N N . VAL A 1 194 ? 24.542 -73.013 -149.360 1.00 11.94 194 VAL A N 1
ATOM 1473 C CA . VAL A 1 194 ? 23.632 -71.896 -149.609 1.00 11.17 194 VAL A CA 1
ATOM 1474 C C . VAL A 1 194 ? 22.927 -71.548 -148.300 1.00 11.95 194 VAL A C 1
ATOM 1475 O O . VAL A 1 194 ? 22.965 -72.329 -147.354 1.00 13.11 194 VAL A O 1
ATOM 1479 N N . ARG A 1 195 ? 22.307 -70.372 -148.242 1.00 12.53 195 ARG A N 1
ATOM 1480 C CA . ARG A 1 195 ? 21.631 -69.909 -147.028 1.00 14.00 195 ARG A CA 1
ATOM 1481 C C . ARG A 1 195 ? 20.147 -70.240 -147.055 1.00 12.40 195 ARG A C 1
ATOM 1482 O O . ARG A 1 195 ? 19.461 -69.934 -148.025 1.00 15.21 195 ARG A O 1
ATOM 1490 N N . THR A 1 196 ? 19.652 -70.849 -145.983 1.00 10.83 196 THR A N 1
ATOM 1491 C CA . THR A 1 196 ? 18.247 -71.228 -145.923 1.00 11.07 196 THR A CA 1
ATOM 1492 C C . THR A 1 196 ? 17.583 -70.814 -144.616 1.00 11.54 196 THR A C 1
ATOM 1493 O O . THR A 1 196 ? 18.246 -70.540 -143.614 1.00 10.49 196 THR A O 1
ATOM 1497 N N . GLY A 1 197 ? 16.257 -70.783 -144.643 1.00 11.39 197 GLY A N 1
ATOM 1498 C CA . GLY A 1 197 ? 15.495 -70.422 -143.467 1.00 11.33 197 GLY A CA 1
ATOM 1499 C C . GLY A 1 197 ? 14.071 -70.900 -143.653 1.00 10.56 197 GLY A C 1
ATOM 1500 O O . GLY A 1 197 ? 13.690 -71.319 -144.746 1.00 9.59 197 GLY A O 1
ATOM 1501 N N . ALA A 1 198 ? 13.288 -70.860 -142.585 1.00 11.75 198 ALA A N 1
ATOM 1502 C CA . ALA A 1 198 ? 11.897 -71.273 -142.667 1.00 12.13 198 ALA A CA 1
ATOM 1503 C C . ALA A 1 198 ? 11.063 -70.506 -141.660 1.00 11.30 198 ALA A C 1
ATOM 1504 O O . ALA A 1 198 ? 11.489 -70.277 -140.528 1.00 11.31 198 ALA A O 1
ATOM 1506 N N . ILE A 1 199 ? 9.885 -70.083 -142.099 1.00 13.18 199 ILE A N 1
ATOM 1507 C CA . ILE A 1 199 ? 8.939 -69.381 -141.250 1.00 13.95 199 ILE A CA 1
ATOM 1508 C C . ILE A 1 199 ? 7.596 -69.987 -141.626 1.00 16.46 199 ILE A C 1
ATOM 1509 O O . ILE A 1 199 ? 7.286 -70.148 -142.807 1.00 15.80 199 ILE A O 1
ATOM 1514 N N . LEU A 1 200 ? 6.810 -70.340 -140.619 1.00 12.67 200 LEU A N 1
ATOM 1515 C CA . LEU A 1 200 ? 5.531 -70.983 -140.855 1.00 16.95 200 LEU A CA 1
ATOM 1516 C C . LEU A 1 200 ? 4.367 -70.299 -140.157 1.00 16.39 200 LEU A C 1
ATOM 1517 O O . LEU A 1 200 ? 4.554 -69.533 -139.212 1.00 14.93 200 LEU A O 1
ATOM 1522 N N . ALA A 1 201 ? 3.163 -70.595 -140.639 1.00 14.02 201 ALA A N 1
ATOM 1523 C CA . ALA A 1 201 ? 1.938 -70.056 -140.059 1.00 14.58 201 ALA A CA 1
ATOM 1524 C C . ALA A 1 201 ? 1.130 -71.267 -139.602 1.00 14.03 201 ALA A C 1
ATOM 1525 O O . ALA A 1 201 ? 0.897 -72.192 -140.383 1.00 14.73 201 ALA A O 1
ATOM 1527 N N . VAL A 1 202 ? 0.728 -71.274 -138.335 1.00 16.15 202 VAL A N 1
ATOM 1528 C CA . VAL A 1 202 ? -0.048 -72.383 -137.788 1.00 19.67 202 VAL A CA 1
ATOM 1529 C C . VAL A 1 202 ? -1.418 -72.420 -138.454 1.00 20.29 202 VAL A C 1
ATOM 1530 O O . VAL A 1 202 ? -2.183 -71.466 -138.360 1.00 20.05 202 VAL A O 1
ATOM 1534 N N . SER A 1 203 ? -1.721 -73.522 -139.131 1.00 25.24 203 SER A N 1
ATOM 1535 C CA . SER A 1 203 ? -2.999 -73.656 -139.821 1.00 29.58 203 SER A CA 1
ATOM 1536 C C . SER A 1 203 ? -4.026 -74.449 -139.027 1.00 33.14 203 SER A C 1
ATOM 1537 O O . SER A 1 203 ? -5.220 -74.390 -139.320 1.00 34.29 203 SER A O 1
ATOM 1540 N N . ASN A 1 204 ? -3.563 -75.183 -138.021 1.00 34.42 204 ASN A N 1
ATOM 1541 C CA . ASN A 1 204 ? -4.450 -75.998 -137.200 1.00 34.96 204 ASN A CA 1
ATOM 1542 C C . ASN A 1 204 ? -3.690 -76.617 -136.034 1.00 35.19 204 ASN A C 1
ATOM 1543 O O . ASN A 1 204 ? -2.458 -76.638 -136.023 1.00 30.46 204 ASN A O 1
ATOM 1548 N N . ARG A 1 205 ? -4.437 -77.122 -135.057 1.00 36.63 205 ARG A N 1
ATOM 1549 C CA . ARG A 1 205 ? -3.848 -77.780 -133.898 1.00 38.18 205 ARG A CA 1
ATOM 1550 C C . ARG A 1 205 ? -4.030 -79.272 -134.155 1.00 37.91 205 ARG A C 1
ATOM 1551 O O . ARG A 1 205 ? -5.161 -79.747 -134.251 1.00 39.20 205 ARG A O 1
ATOM 1559 N N . ILE A 1 206 ? -2.928 -80.004 -134.281 1.00 35.21 206 ILE A N 1
ATOM 1560 C CA . ILE A 1 206 ? -2.998 -81.441 -134.535 1.00 36.71 206 ILE A CA 1
ATOM 1561 C C . ILE A 1 206 ? -3.902 -82.149 -133.528 1.00 36.38 206 ILE A C 1
ATOM 1562 O O . ILE A 1 206 ? -3.837 -81.879 -132.327 1.00 37.21 206 ILE A O 1
ATOM 1567 N N . PRO A 1 213 ? -11.164 -70.865 -139.883 1.00 59.48 213 PRO A N 1
ATOM 1568 C CA . PRO A 1 213 ? -10.954 -69.436 -139.630 1.00 60.13 213 PRO A CA 1
ATOM 1569 C C . PRO A 1 213 ? -10.243 -68.778 -140.813 1.00 60.24 213 PRO A C 1
ATOM 1570 O O . PRO A 1 213 ? -9.094 -68.346 -140.701 1.00 60.24 213 PRO A O 1
ATOM 1574 N N . PRO A 1 214 ? -10.937 -68.677 -141.959 1.00 60.29 214 PRO A N 1
ATOM 1575 C CA . PRO A 1 214 ? -10.435 -68.089 -143.208 1.00 58.09 214 PRO A CA 1
ATOM 1576 C C . PRO A 1 214 ? -9.524 -66.872 -143.081 1.00 55.77 214 PRO A C 1
ATOM 1577 O O . PRO A 1 214 ? -8.337 -66.949 -143.403 1.00 54.47 214 PRO A O 1
ATOM 1581 N N . GLU A 1 215 ? -10.074 -65.753 -142.619 1.00 53.42 215 GLU A N 1
ATOM 1582 C CA . GLU A 1 215 ? -9.291 -64.530 -142.483 1.00 52.72 215 GLU A CA 1
ATOM 1583 C C . GLU A 1 215 ? -8.154 -64.653 -141.475 1.00 50.10 215 GLU A C 1
ATOM 1584 O O . GLU A 1 215 ? -7.115 -64.014 -141.630 1.00 48.98 215 GLU A O 1
ATOM 1590 N N . VAL A 1 216 ? -8.353 -65.471 -140.447 1.00 47.68 216 VAL A N 1
ATOM 1591 C CA . VAL A 1 216 ? -7.332 -65.657 -139.422 1.00 45.18 216 VAL A CA 1
ATOM 1592 C C . VAL A 1 216 ? -6.075 -66.286 -140.010 1.00 41.26 216 VAL A C 1
ATOM 1593 O O . VAL A 1 216 ? -4.968 -65.775 -139.828 1.00 39.36 216 VAL A O 1
ATOM 1597 N N . LEU A 1 217 ? -6.248 -67.395 -140.717 1.00 36.11 217 LEU A N 1
ATOM 1598 C CA . LEU A 1 217 ? -5.116 -68.078 -141.321 1.00 35.67 217 LEU A CA 1
ATOM 1599 C C . LEU A 1 217 ? -4.478 -67.229 -142.412 1.00 33.57 217 LEU A C 1
ATOM 1600 O O . LEU A 1 217 ? -3.256 -67.087 -142.463 1.00 32.24 217 LEU A O 1
ATOM 1605 N N . GLN A 1 218 ? -5.309 -66.653 -143.274 1.00 33.51 218 GLN A N 1
ATOM 1606 C CA . GLN A 1 218 ? -4.811 -65.832 -144.372 1.00 32.54 218 GLN A CA 1
ATOM 1607 C C . GLN A 1 218 ? -3.963 -64.663 -143.882 1.00 28.68 218 GLN A C 1
ATOM 1608 O O . GLN A 1 218 ? -2.927 -64.358 -144.471 1.00 27.03 218 GLN A O 1
ATOM 1614 N N . GLU A 1 219 ? -4.395 -64.008 -142.809 1.00 26.13 219 GLU A N 1
ATOM 1615 C CA . GLU A 1 219 ? -3.628 -62.892 -142.269 1.00 25.56 219 GLU A CA 1
ATOM 1616 C C . GLU A 1 219 ? -2.281 -63.406 -141.777 1.00 23.88 219 GLU A C 1
ATOM 1617 O O . GLU A 1 219 ? -1.263 -62.720 -141.891 1.00 22.39 219 GLU A O 1
ATOM 1623 N N . GLY A 1 220 ? -2.281 -64.616 -141.226 1.00 22.42 220 GLY A N 1
ATOM 1624 C CA . GLY A 1 220 ? -1.042 -65.204 -140.751 1.00 21.44 220 GLY A CA 1
ATOM 1625 C C . GLY A 1 220 ? -0.116 -65.459 -141.927 1.00 18.03 220 GLY A C 1
ATOM 1626 O O . GLY A 1 220 ? 1.085 -65.184 -141.860 1.00 16.29 220 GLY A O 1
ATOM 1627 N N . VAL A 1 221 ? -0.674 -65.986 -143.013 1.00 16.09 221 VAL A N 1
ATOM 1628 C CA . VAL A 1 221 ? 0.113 -66.265 -144.210 1.00 15.29 221 VAL A CA 1
ATOM 1629 C C . VAL A 1 221 ? 0.666 -64.970 -144.798 1.00 17.03 221 VAL A C 1
ATOM 1630 O O . VAL A 1 221 ? 1.821 -64.920 -145.223 1.00 15.99 221 VAL A O 1
ATOM 1634 N N . ARG A 1 222 ? -0.151 -63.919 -144.814 1.00 14.28 222 ARG A N 1
ATOM 1635 C CA . ARG A 1 222 ? 0.291 -62.639 -145.352 1.00 15.09 222 ARG A CA 1
ATOM 1636 C C . ARG A 1 222 ? 1.471 -62.112 -144.541 1.00 13.63 222 ARG A C 1
ATOM 1637 O O . ARG A 1 222 ? 2.460 -61.637 -145.107 1.00 15.73 222 ARG A O 1
ATOM 1645 N N . ARG A 1 223 ? 1.368 -62.197 -143.215 1.00 13.16 223 ARG A N 1
ATOM 1646 C CA . ARG A 1 223 ? 2.436 -61.728 -142.331 1.00 13.23 223 ARG A CA 1
ATOM 1647 C C . ARG A 1 223 ? 3.710 -62.538 -142.537 1.00 12.76 223 ARG A C 1
ATOM 1648 O O . ARG A 1 223 ? 4.806 -61.985 -142.639 1.00 13.20 223 ARG A O 1
ATOM 1656 N N . MET A 1 224 ? 3.554 -63.856 -142.596 1.00 12.63 224 MET A N 1
ATOM 1657 C CA . MET A 1 224 ? 4.680 -64.761 -142.798 1.00 12.33 224 MET A CA 1
ATOM 1658 C C . MET A 1 224 ? 5.436 -64.418 -144.081 1.00 12.80 224 MET A C 1
ATOM 1659 O O . MET A 1 224 ? 6.669 -64.373 -144.095 1.00 12.12 224 MET A O 1
ATOM 1664 N N . VAL A 1 225 ? 4.689 -64.171 -145.154 1.00 9.91 225 VAL A N 1
ATOM 1665 C CA . VAL A 1 225 ? 5.298 -63.838 -146.434 1.00 9.80 225 VAL A CA 1
ATOM 1666 C C . VAL A 1 225 ? 6.003 -62.491 -146.373 1.00 10.93 225 VAL A C 1
ATOM 1667 O O . VAL A 1 225 ? 7.125 -62.347 -146.862 1.00 9.97 225 VAL A O 1
ATOM 1671 N N . GLU A 1 226 ? 5.347 -61.502 -145.776 1.00 12.37 226 GLU A N 1
ATOM 1672 C CA . GLU A 1 226 ? 5.953 -60.182 -145.665 1.00 12.75 226 GLU A CA 1
ATOM 1673 C C . GLU A 1 226 ? 7.266 -60.279 -144.898 1.00 11.38 226 GLU A C 1
ATOM 1674 O O . GLU A 1 226 ? 8.263 -59.679 -145.288 1.00 15.79 226 GLU A O 1
ATOM 1680 N N . VAL A 1 227 ? 7.262 -61.031 -143.801 1.00 11.89 227 VAL A N 1
ATOM 1681 C CA . VAL A 1 227 ? 8.470 -61.199 -142.998 1.00 10.43 227 VAL A CA 1
ATOM 1682 C C . VAL A 1 227 ? 9.578 -61.861 -143.821 1.00 12.19 227 VAL A C 1
ATOM 1683 O O . VAL A 1 227 ? 10.725 -61.409 -143.800 1.00 12.53 227 VAL A O 1
ATOM 1687 N N . ALA A 1 228 ? 9.229 -62.915 -144.560 1.00 12.74 228 ALA A N 1
ATOM 1688 C CA . ALA A 1 228 ? 10.206 -63.633 -145.374 1.00 12.01 228 ALA A CA 1
ATOM 1689 C C . ALA A 1 228 ? 10.826 -62.751 -146.453 1.00 13.15 228 ALA A C 1
ATOM 1690 O O . ALA A 1 228 ? 12.037 -62.795 -146.687 1.00 13.41 228 ALA A O 1
ATOM 1692 N N . LEU A 1 229 ? 9.992 -61.958 -147.116 1.00 14.26 229 LEU A N 1
ATOM 1693 C CA . LEU A 1 229 ? 10.472 -61.072 -148.171 1.00 14.45 229 LEU A CA 1
ATOM 1694 C C . LEU A 1 229 ? 11.413 -60.014 -147.610 1.00 15.84 229 LEU A C 1
ATOM 1695 O O . LEU A 1 229 ? 12.467 -59.732 -148.191 1.00 14.79 229 LEU A O 1
ATOM 1700 N N . GLU A 1 230 ? 11.036 -59.430 -146.478 1.00 13.38 230 GLU A N 1
ATOM 1701 C CA . GLU A 1 230 ? 11.870 -58.412 -145.855 1.00 15.19 230 GLU A CA 1
ATOM 1702 C C . GLU A 1 230 ? 13.186 -59.013 -145.388 1.00 13.53 230 GLU A C 1
ATOM 1703 O O . GLU A 1 230 ? 14.234 -58.372 -145.468 1.00 14.97 230 GLU A O 1
ATOM 1709 N N . ALA A 1 231 ? 13.133 -60.257 -144.921 1.00 11.97 231 ALA A N 1
ATOM 1710 C CA . ALA A 1 231 ? 14.332 -60.925 -144.433 1.00 10.80 231 ALA A CA 1
ATOM 1711 C C . ALA A 1 231 ? 15.330 -61.279 -145.537 1.00 10.48 231 ALA A C 1
ATOM 1712 O O . ALA A 1 231 ? 16.534 -61.113 -145.351 1.00 12.72 231 ALA A O 1
ATOM 1714 N N . VAL A 1 232 ? 14.852 -61.760 -146.684 1.00 10.08 232 VAL A N 1
ATOM 1715 C CA . VAL A 1 232 ? 15.779 -62.119 -147.755 1.00 15.36 232 VAL A CA 1
ATOM 1716 C C . VAL A 1 232 ? 16.523 -60.909 -148.306 1.00 14.56 232 VAL A C 1
ATOM 1717 O O . VAL A 1 232 ? 17.604 -61.047 -148.882 1.00 13.86 232 VAL A O 1
ATOM 1721 N N . LEU A 1 233 ? 15.949 -59.726 -148.124 1.00 17.82 233 LEU A N 1
ATOM 1722 C CA . LEU A 1 233 ? 16.588 -58.496 -148.585 1.00 20.42 233 LEU A CA 1
ATOM 1723 C C . LEU A 1 233 ? 17.664 -58.067 -147.589 1.00 23.32 233 LEU A C 1
ATOM 1724 O O . LEU A 1 233 ? 18.521 -57.239 -147.901 1.00 22.12 233 LEU A O 1
ATOM 1729 N N . GLU A 1 234 ? 17.618 -58.648 -146.393 1.00 20.79 234 GLU A N 1
ATOM 1730 C CA . GLU A 1 234 ? 18.587 -58.343 -145.342 1.00 23.08 234 GLU A CA 1
ATOM 1731 C C . GLU A 1 234 ? 19.866 -59.168 -145.484 1.00 22.76 234 GLU A C 1
ATOM 1732 O O . GLU A 1 234 ? 20.856 -58.919 -144.794 1.00 23.76 234 GLU A O 1
ATOM 1738 N N . VAL A 1 235 ? 19.842 -60.159 -146.368 1.00 22.80 235 VAL A N 1
ATOM 1739 C CA . VAL A 1 235 ? 21.012 -61.005 -146.584 1.00 24.75 235 VAL A CA 1
ATOM 1740 C C . VAL A 1 235 ? 21.473 -60.977 -148.041 1.00 26.46 235 VAL A C 1
ATOM 1741 O O . VAL A 1 235 ? 22.539 -61.560 -148.325 1.00 30.35 235 VAL A O 1
ATOM 1746 N N . SER B 1 2 ? -14.970 -82.650 -146.593 1.00 37.66 2 SER B N 1
ATOM 1747 C CA . SER B 1 2 ? -14.060 -82.901 -147.751 1.00 37.99 2 SER B CA 1
ATOM 1748 C C . SER B 1 2 ? -12.606 -83.052 -147.308 1.00 35.18 2 SER B C 1
ATOM 1749 O O . SER B 1 2 ? -12.152 -82.368 -146.387 1.00 35.55 2 SER B O 1
ATOM 1752 N N . PRO B 1 3 ? -11.857 -83.960 -147.957 1.00 31.33 3 PRO B N 1
ATOM 1753 C CA . PRO B 1 3 ? -10.450 -84.169 -147.600 1.00 27.94 3 PRO B CA 1
ATOM 1754 C C . PRO B 1 3 ? -9.648 -82.872 -147.650 1.00 24.66 3 PRO B C 1
ATOM 1755 O O . PRO B 1 3 ? -9.975 -81.947 -148.394 1.00 24.90 3 PRO B O 1
ATOM 1759 N N . ILE B 1 4 ? -8.590 -82.821 -146.853 1.00 23.13 4 ILE B N 1
ATOM 1760 C CA . ILE B 1 4 ? -7.733 -81.650 -146.761 1.00 19.72 4 ILE B CA 1
ATOM 1761 C C . ILE B 1 4 ? -7.028 -81.259 -148.057 1.00 19.75 4 ILE B C 1
ATOM 1762 O O . ILE B 1 4 ? -7.034 -80.094 -148.444 1.00 18.68 4 ILE B O 1
ATOM 1767 N N . HIS B 1 5 ? -6.430 -82.228 -148.738 1.00 16.45 5 HIS B N 1
ATOM 1768 C CA . HIS B 1 5 ? -5.696 -81.917 -149.956 1.00 18.20 5 HIS B CA 1
ATOM 1769 C C . HIS B 1 5 ? -6.476 -82.143 -151.247 1.00 19.41 5 HIS B C 1
ATOM 1770 O O . HIS B 1 5 ? -6.566 -81.244 -152.085 1.00 20.53 5 HIS B O 1
ATOM 1777 N N . VAL B 1 6 ? -7.029 -83.335 -151.421 1.00 18.03 6 VAL B N 1
ATOM 1778 C CA . VAL B 1 6 ? -7.827 -83.616 -152.606 1.00 16.96 6 VAL B CA 1
ATOM 1779 C C . VAL B 1 6 ? -9.240 -83.205 -152.204 1.00 18.99 6 VAL B C 1
ATOM 1780 O O . VAL B 1 6 ? -9.990 -83.993 -151.628 1.00 17.78 6 VAL B O 1
ATOM 1784 N N . ARG B 1 7 ? -9.586 -81.955 -152.501 1.00 20.46 7 ARG B N 1
ATOM 1785 C CA . ARG B 1 7 ? -10.887 -81.404 -152.138 1.00 24.34 7 ARG B CA 1
ATOM 1786 C C . ARG B 1 7 ? -12.033 -81.780 -153.062 1.00 26.48 7 ARG B C 1
ATOM 1787 O O . ARG B 1 7 ? -12.580 -80.943 -153.778 1.00 27.15 7 ARG B O 1
ATOM 1795 N N . ALA B 1 8 ? -12.398 -83.054 -153.024 1.00 27.74 8 ALA B N 1
ATOM 1796 C CA . ALA B 1 8 ? -13.481 -83.571 -153.841 1.00 29.36 8 ALA B CA 1
ATOM 1797 C C . ALA B 1 8 ? -14.538 -84.159 -152.919 1.00 31.48 8 ALA B C 1
ATOM 1798 O O . ALA B 1 8 ? -14.380 -84.158 -151.700 1.00 28.87 8 ALA B O 1
ATOM 1800 N N . HIS B 1 9 ? -15.621 -84.648 -153.510 1.00 35.70 9 HIS B N 1
ATOM 1801 C CA . HIS B 1 9 ? -16.690 -85.275 -152.748 1.00 39.20 9 HIS B CA 1
ATOM 1802 C C . HIS B 1 9 ? -16.752 -86.735 -153.183 1.00 39.30 9 HIS B C 1
ATOM 1803 O O . HIS B 1 9 ? -16.566 -87.040 -154.360 1.00 38.32 9 HIS B O 1
ATOM 1810 N N . PRO B 1 10 ? -17.009 -87.658 -152.240 1.00 40.24 10 PRO B N 1
ATOM 1811 C CA . PRO B 1 10 ? -17.083 -89.088 -152.560 1.00 39.19 10 PRO B CA 1
ATOM 1812 C C . PRO B 1 10 ? -17.657 -89.432 -153.937 1.00 38.50 10 PRO B C 1
ATOM 1813 O O . PRO B 1 10 ? -17.117 -90.292 -154.635 1.00 39.79 10 PRO B O 1
ATOM 1817 N N . GLY B 1 11 ? -18.734 -88.759 -154.336 1.00 31.78 11 GLY B N 1
ATOM 1818 C CA . GLY B 1 11 ? -19.333 -89.038 -155.633 1.00 25.41 11 GLY B CA 1
ATOM 1819 C C . GLY B 1 11 ? -18.454 -88.716 -156.834 1.00 22.12 11 GLY B C 1
ATOM 1820 O O . GLY B 1 11 ? -18.663 -89.249 -157.923 1.00 22.43 11 GLY B O 1
ATOM 1821 N N . ASP B 1 12 ? -17.466 -87.849 -156.640 1.00 20.51 12 ASP B N 1
ATOM 1822 C CA . ASP B 1 12 ? -16.564 -87.448 -157.721 1.00 19.76 12 ASP B CA 1
ATOM 1823 C C . ASP B 1 12 ? -15.551 -88.501 -158.163 1.00 18.58 12 ASP B C 1
ATOM 1824 O O . ASP B 1 12 ? -15.165 -88.538 -159.329 1.00 17.05 12 ASP B O 1
ATOM 1829 N N . VAL B 1 13 ? -15.113 -89.337 -157.229 1.00 16.56 13 VAL B N 1
ATOM 1830 C CA . VAL B 1 13 ? -14.095 -90.346 -157.513 1.00 15.16 13 VAL B CA 1
ATOM 1831 C C . VAL B 1 13 ? -14.632 -91.743 -157.798 1.00 14.45 13 VAL B C 1
ATOM 1832 O O . VAL B 1 13 ? -15.476 -92.255 -157.069 1.00 16.78 13 VAL B O 1
ATOM 1836 N N . ALA B 1 14 ? -14.121 -92.361 -158.858 1.00 13.83 14 ALA B N 1
ATOM 1837 C CA . ALA B 1 14 ? -14.545 -93.704 -159.239 1.00 13.98 14 ALA B CA 1
ATOM 1838 C C . ALA B 1 14 ? -13.825 -94.751 -158.399 1.00 13.39 14 ALA B C 1
ATOM 1839 O O . ALA B 1 14 ? -12.845 -94.450 -157.717 1.00 14.21 14 ALA B O 1
ATOM 1841 N N . GLU B 1 15 ? -14.315 -95.984 -158.446 1.00 12.88 15 GLU B N 1
ATOM 1842 C CA . GLU B 1 15 ? -13.684 -97.060 -157.695 1.00 16.47 15 GLU B CA 1
ATOM 1843 C C . GLU B 1 15 ? -12.312 -97.387 -158.273 1.00 16.04 15 GLU B C 1
ATOM 1844 O O . GLU B 1 15 ? -11.401 -97.776 -157.540 1.00 17.47 15 GLU B O 1
ATOM 1850 N N . ARG B 1 16 ? -12.177 -97.231 -159.588 1.00 14.11 16 ARG B N 1
ATOM 1851 C CA . ARG B 1 16 ? -10.926 -97.510 -160.286 1.00 16.13 16 ARG B CA 1
ATOM 1852 C C . ARG B 1 16 ? -10.203 -96.199 -160.561 1.00 14.92 16 ARG B C 1
ATOM 1853 O O . ARG B 1 16 ? -10.770 -95.285 -161.162 1.00 12.93 16 ARG B O 1
ATOM 1861 N N . VAL B 1 17 ? -8.941 -96.119 -160.146 1.00 12.99 17 VAL B N 1
ATOM 1862 C CA . VAL B 1 17 ? -8.174 -94.886 -160.302 1.00 12.03 17 VAL B CA 1
ATOM 1863 C C . VAL B 1 17 ? -6.739 -95.082 -160.785 1.00 11.98 17 VAL B C 1
ATOM 1864 O O . VAL B 1 17 ? -6.054 -95.997 -160.333 1.00 12.39 17 VAL B O 1
ATOM 1868 N N . LEU B 1 18 ? -6.290 -94.224 -161.701 1.00 9.75 18 LEU B N 1
ATOM 1869 C CA . LEU B 1 18 ? -4.906 -94.270 -162.170 1.00 11.11 18 LEU B CA 1
ATOM 1870 C C . LEU B 1 18 ? -4.201 -93.156 -161.393 1.00 12.53 18 LEU B C 1
ATOM 1871 O O . LEU B 1 18 ? -4.778 -92.086 -161.179 1.00 10.95 18 LEU B O 1
ATOM 1876 N N . LEU B 1 19 ? -2.961 -93.408 -160.979 1.00 12.17 19 LEU B N 1
ATOM 1877 C CA . LEU B 1 19 ? -2.199 -92.441 -160.201 1.00 9.03 19 LEU B CA 1
ATOM 1878 C C . LEU B 1 19 ? -0.907 -91.944 -160.844 1.00 10.56 19 LEU B C 1
ATOM 1879 O O . LEU B 1 19 ? 0.177 -92.441 -160.530 1.00 12.90 19 LEU B O 1
ATOM 1884 N N . PRO B 1 20 ? -0.995 -90.974 -161.767 1.00 11.05 20 PRO B N 1
ATOM 1885 C CA . PRO B 1 20 ? 0.265 -90.505 -162.350 1.00 9.66 20 PRO B CA 1
ATOM 1886 C C . PRO B 1 20 ? 0.872 -89.521 -161.344 1.00 10.53 20 PRO B C 1
ATOM 1887 O O . PRO B 1 20 ? 0.160 -89.006 -160.488 1.00 10.50 20 PRO B O 1
ATOM 1891 N N . GLY B 1 21 ? 2.175 -89.272 -161.421 1.00 11.67 21 GLY B N 1
ATOM 1892 C CA . GLY B 1 21 ? 2.774 -88.336 -160.480 1.00 11.12 21 GLY B CA 1
ATOM 1893 C C . GLY B 1 21 ? 2.673 -86.901 -160.974 1.00 13.20 21 GLY B C 1
ATOM 1894 O O . GLY B 1 21 ? 2.497 -85.958 -160.200 1.00 10.84 21 GLY B O 1
ATOM 1895 N N . ASP B 1 22 ? 2.760 -86.754 -162.289 1.00 11.43 22 ASP B N 1
ATOM 1896 C CA . ASP B 1 22 ? 2.727 -85.459 -162.968 1.00 15.52 22 ASP B CA 1
ATOM 1897 C C . ASP B 1 22 ? 1.304 -84.996 -163.343 1.00 15.15 22 ASP B C 1
ATOM 1898 O O . ASP B 1 22 ? 0.589 -85.689 -164.064 1.00 14.67 22 ASP B O 1
ATOM 1903 N N . PRO B 1 23 ? 0.885 -83.810 -162.864 1.00 14.14 23 PRO B N 1
ATOM 1904 C CA . PRO B 1 23 ? -0.457 -83.298 -163.177 1.00 14.85 23 PRO B CA 1
ATOM 1905 C C . PRO B 1 23 ? -0.686 -83.074 -164.675 1.00 15.12 23 PRO B C 1
ATOM 1906 O O . PRO B 1 23 ? -1.815 -83.182 -165.164 1.00 13.60 23 PRO B O 1
ATOM 1910 N N . GLY B 1 24 ? 0.384 -82.757 -165.398 1.00 14.51 24 GLY B N 1
ATOM 1911 C CA . GLY B 1 24 ? 0.268 -82.555 -166.830 1.00 13.11 24 GLY B CA 1
ATOM 1912 C C . GLY B 1 24 ? -0.034 -83.881 -167.506 1.00 14.70 24 GLY B C 1
ATOM 1913 O O . GLY B 1 24 ? -0.703 -83.934 -168.540 1.00 15.09 24 GLY B O 1
ATOM 1914 N N . ARG B 1 25 ? 0.470 -84.961 -166.918 1.00 14.61 25 ARG B N 1
ATOM 1915 C CA . ARG B 1 25 ? 0.242 -86.293 -167.457 1.00 16.45 25 ARG B CA 1
ATOM 1916 C C . ARG B 1 25 ? -1.186 -86.731 -167.128 1.00 14.52 25 ARG B C 1
ATOM 1917 O O . ARG B 1 25 ? -1.852 -87.375 -167.942 1.00 14.89 25 ARG B O 1
ATOM 1925 N N . ALA B 1 26 ? -1.654 -86.378 -165.934 1.00 11.73 26 ALA B N 1
ATOM 1926 C CA . ALA B 1 26 ? -3.014 -86.723 -165.532 1.00 12.94 26 ALA B CA 1
ATOM 1927 C C . ALA B 1 26 ? -3.993 -86.105 -166.529 1.00 13.34 26 ALA B C 1
ATOM 1928 O O . ALA B 1 26 ? -4.925 -86.765 -166.995 1.00 13.23 26 ALA B O 1
ATOM 1930 N N . GLU B 1 27 ? -3.776 -84.832 -166.847 1.00 13.55 27 GLU B N 1
ATOM 1931 C CA . GLU B 1 27 ? -4.635 -84.118 -167.789 1.00 13.59 27 GLU B CA 1
ATOM 1932 C C . GLU B 1 27 ? -4.619 -84.794 -169.157 1.00 14.02 27 GLU B C 1
ATOM 1933 O O . GLU B 1 27 ? -5.667 -85.001 -169.770 1.00 16.32 27 GLU B O 1
ATOM 1939 N N . TRP B 1 28 ? -3.424 -85.139 -169.628 1.00 12.67 28 TRP B N 1
ATOM 1940 C CA . TRP B 1 28 ? -3.272 -85.794 -170.922 1.00 15.51 28 TRP B CA 1
ATOM 1941 C C . TRP B 1 28 ? -4.015 -87.129 -170.962 1.00 14.21 28 TRP B C 1
ATOM 1942 O O . TRP B 1 28 ? -4.667 -87.461 -171.955 1.00 12.50 28 TRP B O 1
ATOM 1953 N N . ILE B 1 29 ? -3.910 -87.894 -169.880 1.00 13.69 29 ILE B N 1
ATOM 1954 C CA . ILE B 1 29 ? -4.574 -89.190 -169.799 1.00 11.37 29 ILE B CA 1
ATOM 1955 C C . ILE B 1 29 ? -6.091 -89.028 -169.861 1.00 13.34 29 ILE B C 1
ATOM 1956 O O . ILE B 1 29 ? -6.771 -89.716 -170.620 1.00 12.99 29 ILE B O 1
ATOM 1961 N N . ALA B 1 30 ? -6.616 -88.121 -169.049 1.00 13.08 30 ALA B N 1
ATOM 1962 C CA . ALA B 1 30 ? -8.050 -87.890 -169.004 1.00 17.45 30 ALA B CA 1
ATOM 1963 C C . ALA B 1 30 ? -8.612 -87.480 -170.362 1.00 17.65 30 ALA B C 1
ATOM 1964 O O . ALA B 1 30 ? -9.588 -88.055 -170.839 1.00 17.38 30 ALA B O 1
ATOM 1966 N N . LYS B 1 31 ? -7.986 -86.488 -170.985 1.00 18.04 31 LYS B N 1
ATOM 1967 C CA . LYS B 1 31 ? -8.439 -85.991 -172.278 1.00 19.68 31 LYS B CA 1
ATOM 1968 C C . LYS B 1 31 ? -8.233 -86.969 -173.430 1.00 20.81 31 LYS B C 1
ATOM 1969 O O . LYS B 1 31 ? -9.046 -87.025 -174.355 1.00 21.38 31 LYS B O 1
ATOM 1975 N N . THR B 1 32 ? -7.157 -87.747 -173.367 1.00 17.18 32 THR B N 1
ATOM 1976 C CA . THR B 1 32 ? -6.834 -88.704 -174.419 1.00 16.66 32 THR B CA 1
ATOM 1977 C C . THR B 1 32 ? -7.607 -90.026 -174.370 1.00 18.61 32 THR B C 1
ATOM 1978 O O . THR B 1 32 ? -8.020 -90.543 -175.410 1.00 16.23 32 THR B O 1
ATOM 1982 N N . PHE B 1 33 ? -7.814 -90.562 -173.172 1.00 15.63 33 PHE B N 1
ATOM 1983 C CA . PHE B 1 33 ? -8.489 -91.849 -173.029 1.00 16.61 33 PHE B CA 1
ATOM 1984 C C . PHE B 1 33 ? -9.915 -91.872 -172.491 1.00 16.13 33 PHE B C 1
ATOM 1985 O O . PHE B 1 33 ? -10.648 -92.833 -172.728 1.00 17.91 33 PHE B O 1
ATOM 1993 N N . LEU B 1 34 ? -10.316 -90.837 -171.766 1.00 15.31 34 LEU B N 1
ATOM 1994 C CA . LEU B 1 34 ? -11.643 -90.837 -171.167 1.00 16.79 34 LEU B CA 1
ATOM 1995 C C . LEU B 1 34 ? -12.729 -90.070 -171.902 1.00 16.94 34 LEU B C 1
ATOM 1996 O O . LEU B 1 34 ? -12.465 -89.080 -172.578 1.00 17.73 34 LEU B O 1
ATOM 2001 N N . GLN B 1 35 ? -13.959 -90.551 -171.750 1.00 18.22 35 GLN B N 1
ATOM 2002 C CA . GLN B 1 35 ? -15.128 -89.909 -172.336 1.00 19.89 35 GLN B CA 1
ATOM 2003 C C . GLN B 1 35 ? -15.723 -89.058 -171.216 1.00 19.42 35 GLN B C 1
ATOM 2004 O O . GLN B 1 35 ? -15.718 -89.467 -170.051 1.00 19.78 35 GLN B O 1
ATOM 2010 N N . ASN B 1 36 ? -16.225 -87.876 -171.562 1.00 18.79 36 ASN B N 1
ATOM 2011 C CA . ASN B 1 36 ? -16.827 -86.977 -170.576 1.00 21.36 36 ASN B CA 1
ATOM 2012 C C . ASN B 1 36 ? -15.924 -86.697 -169.367 1.00 20.58 36 ASN B C 1
ATOM 2013 O O . ASN B 1 36 ? -16.382 -86.746 -168.226 1.00 19.25 36 ASN B O 1
ATOM 2018 N N . PRO B 1 37 ? -14.638 -86.379 -169.599 1.00 22.30 37 PRO B N 1
ATOM 2019 C CA . PRO B 1 37 ? -13.719 -86.103 -168.489 1.00 21.45 37 PRO B CA 1
ATOM 2020 C C . PRO B 1 37 ? -14.048 -84.795 -167.775 1.00 23.94 37 PRO B C 1
ATOM 2021 O O . PRO B 1 37 ? -14.278 -83.772 -168.420 1.00 20.55 37 PRO B O 1
ATOM 2025 N N . ARG B 1 38 ? -14.063 -84.832 -166.446 1.00 18.81 38 ARG B N 1
ATOM 2026 C CA . ARG B 1 38 ? -14.323 -83.634 -165.654 1.00 22.35 38 ARG B CA 1
ATOM 2027 C C . ARG B 1 38 ? -13.269 -83.570 -164.551 1.00 18.74 38 ARG B C 1
ATOM 2028 O O . ARG B 1 38 ? -12.981 -84.578 -163.908 1.00 17.38 38 ARG B O 1
ATOM 2036 N N . ARG B 1 39 ? -12.689 -82.395 -164.333 1.00 20.09 39 ARG B N 1
ATOM 2037 C CA . ARG B 1 39 ? -11.689 -82.249 -163.281 1.00 18.94 39 ARG B CA 1
ATOM 2038 C C . ARG B 1 39 ? -12.420 -81.963 -161.971 1.00 20.51 39 ARG B C 1
ATOM 2039 O O . ARG B 1 39 ? -13.077 -80.930 -161.834 1.00 20.77 39 ARG B O 1
ATOM 2047 N N . TYR B 1 40 ? -12.315 -82.879 -161.011 1.00 17.53 40 TYR B N 1
ATOM 2048 C CA . TYR B 1 40 ? -12.988 -82.697 -159.732 1.00 15.99 40 TYR B CA 1
ATOM 2049 C C . TYR B 1 40 ? -12.130 -81.994 -158.686 1.00 16.40 40 TYR B C 1
ATOM 2050 O O . TYR B 1 40 ? -12.624 -81.628 -157.623 1.00 16.78 40 TYR B O 1
ATOM 2059 N N . ASN B 1 41 ? -10.846 -81.807 -158.975 1.00 15.22 41 ASN B N 1
ATOM 2060 C CA . ASN B 1 41 ? -9.969 -81.122 -158.031 1.00 14.89 41 ASN B CA 1
ATOM 2061 C C . ASN B 1 41 ? -8.746 -80.516 -158.683 1.00 12.20 41 ASN B C 1
ATOM 2062 O O . ASN B 1 41 ? -8.154 -81.105 -159.584 1.00 13.24 41 ASN B O 1
ATOM 2067 N N . ASP B 1 42 ? -8.373 -79.326 -158.225 1.00 15.67 42 ASP B N 1
ATOM 2068 C CA . ASP B 1 42 ? -7.171 -78.678 -158.721 1.00 17.49 42 ASP B CA 1
ATOM 2069 C C . ASP B 1 42 ? -6.416 -78.041 -157.554 1.00 15.98 42 ASP B C 1
ATOM 2070 O O . ASP B 1 42 ? -5.366 -77.428 -157.740 1.00 18.43 42 ASP B O 1
ATOM 2075 N N . HIS B 1 43 ? -6.949 -78.209 -156.347 1.00 14.33 43 HIS B N 1
ATOM 2076 C CA . HIS B 1 43 ? -6.306 -77.663 -155.154 1.00 16.88 43 HIS B CA 1
ATOM 2077 C C . HIS B 1 43 ? -4.896 -78.234 -155.027 1.00 16.83 43 HIS B C 1
ATOM 2078 O O . HIS B 1 43 ? -4.681 -79.428 -155.254 1.00 16.04 43 HIS B O 1
ATOM 2085 N N . ARG B 1 44 ? -3.945 -77.375 -154.663 1.00 14.50 44 ARG B N 1
ATOM 2086 C CA . ARG B 1 44 ? -2.539 -77.758 -154.525 1.00 15.38 44 ARG B CA 1
ATOM 2087 C C . ARG B 1 44 ? -1.939 -78.343 -155.801 1.00 15.31 44 ARG B C 1
ATOM 2088 O O . ARG B 1 44 ? -0.907 -79.019 -155.768 1.00 16.53 44 ARG B O 1
ATOM 2096 N N . GLY B 1 45 ? -2.582 -78.065 -156.928 1.00 13.57 45 GLY B N 1
ATOM 2097 C CA . GLY B 1 45 ? -2.093 -78.567 -158.197 1.00 15.78 45 GLY B CA 1
ATOM 2098 C C . GLY B 1 45 ? -2.261 -80.068 -158.351 1.00 16.80 45 GLY B C 1
ATOM 2099 O O . GLY B 1 45 ? -1.745 -80.655 -159.303 1.00 15.51 45 GLY B O 1
ATOM 2100 N N . LEU B 1 46 ? -2.977 -80.691 -157.418 1.00 14.64 46 LEU B N 1
ATOM 2101 C CA . LEU B 1 46 ? -3.212 -82.133 -157.457 1.00 14.08 46 LEU B CA 1
ATOM 2102 C C . LEU B 1 46 ? -4.407 -82.437 -158.364 1.00 14.07 46 LEU B C 1
ATOM 2103 O O . LEU B 1 46 ? -5.438 -82.927 -157.912 1.00 13.55 46 LEU B O 1
ATOM 2108 N N . TRP B 1 47 ? -4.251 -82.145 -159.651 1.00 13.99 47 TRP B N 1
ATOM 2109 C CA . TRP B 1 47 ? -5.319 -82.352 -160.621 1.00 10.38 47 TRP B CA 1
ATOM 2110 C C . TRP B 1 47 ? -5.875 -83.773 -160.623 1.00 13.74 47 TRP B C 1
ATOM 2111 O O . TRP B 1 47 ? -5.131 -84.750 -160.753 1.00 13.47 47 TRP B O 1
ATOM 2122 N N . GLY B 1 48 ? -7.193 -83.870 -160.461 1.00 10.76 48 GLY B N 1
ATOM 2123 C CA . GLY B 1 48 ? -7.868 -85.156 -160.448 1.00 10.68 48 GLY B CA 1
ATOM 2124 C C . GLY B 1 48 ? -9.054 -85.110 -161.392 1.00 14.14 48 GLY B C 1
ATOM 2125 O O . GLY B 1 48 ? -9.824 -84.142 -161.387 1.00 12.99 48 GLY B O 1
ATOM 2126 N N . TYR B 1 49 ? -9.195 -86.148 -162.209 1.00 13.23 49 TYR B N 1
ATOM 2127 C CA . TYR B 1 49 ? -10.278 -86.220 -163.181 1.00 13.59 49 TYR B CA 1
ATOM 2128 C C . TYR B 1 49 ? -11.032 -87.534 -163.084 1.00 14.27 49 TYR B C 1
ATOM 2129 O O . TYR B 1 49 ? -10.516 -88.533 -162.587 1.00 13.90 49 TYR B O 1
ATOM 2138 N N . THR B 1 50 ? -12.259 -87.518 -163.580 1.00 14.46 50 THR B N 1
ATOM 2139 C CA . THR B 1 50 ? -13.079 -88.712 -163.617 1.00 13.80 50 THR B CA 1
ATOM 2140 C C . THR B 1 50 ? -13.795 -88.706 -164.956 1.00 16.79 50 THR B C 1
ATOM 2141 O O . THR B 1 50 ? -14.269 -87.665 -165.420 1.00 15.73 50 THR B O 1
ATOM 2145 N N . GLY B 1 51 ? -13.843 -89.870 -165.584 1.00 13.57 51 GLY B N 1
ATOM 2146 C CA . GLY B 1 51 ? -14.502 -89.992 -166.866 1.00 11.98 51 GLY B CA 1
ATOM 2147 C C . GLY B 1 51 ? -14.892 -91.439 -167.043 1.00 12.96 51 GLY B C 1
ATOM 2148 O O . GLY B 1 51 ? -14.860 -92.208 -166.083 1.00 15.05 51 GLY B O 1
ATOM 2149 N N . LEU B 1 52 ? -15.262 -91.812 -168.260 1.00 12.33 52 LEU B N 1
ATOM 2150 C CA . LEU B 1 52 ? -15.651 -93.183 -168.535 1.00 15.39 52 LEU B CA 1
ATOM 2151 C C . LEU B 1 52 ? -14.690 -93.795 -169.539 1.00 11.56 52 LEU B C 1
ATOM 2152 O O . LEU B 1 52 ? -14.307 -93.154 -170.516 1.00 14.16 52 LEU B O 1
ATOM 2157 N N . TYR B 1 53 ? -14.280 -95.032 -169.278 1.00 12.70 53 TYR B N 1
ATOM 2158 C CA . TYR B 1 53 ? -13.382 -95.736 -170.180 1.00 11.28 53 TYR B CA 1
ATOM 2159 C C . TYR B 1 53 ? -14.081 -97.021 -170.590 1.00 11.47 53 TYR B C 1
ATOM 2160 O O . TYR B 1 53 ? -14.280 -97.913 -169.767 1.00 11.40 53 TYR B O 1
ATOM 2169 N N . LYS B 1 54 ? -14.452 -97.116 -171.862 1.00 9.67 54 LYS B N 1
ATOM 2170 C CA . LYS B 1 54 ? -15.154 -98.289 -172.359 1.00 11.18 54 LYS B CA 1
ATOM 2171 C C . LYS B 1 54 ? -16.367 -98.586 -171.481 1.00 11.64 54 LYS B C 1
ATOM 2172 O O . LYS B 1 54 ? -16.644 -99.739 -171.126 1.00 13.53 54 LYS B O 1
ATOM 2178 N N . GLY B 1 55 ? -17.071 -97.511 -171.125 1.00 14.20 55 GLY B N 1
ATOM 2179 C CA . GLY B 1 55 ? -18.272 -97.604 -170.315 1.00 11.73 55 GLY B CA 1
ATOM 2180 C C . GLY B 1 55 ? -18.093 -97.753 -168.818 1.00 16.79 55 GLY B C 1
ATOM 2181 O O . GLY B 1 55 ? -19.079 -97.804 -168.081 1.00 13.99 55 GLY B O 1
ATOM 2182 N N . VAL B 1 56 ? -16.846 -97.814 -168.358 1.00 13.78 56 VAL B N 1
ATOM 2183 C CA . VAL B 1 56 ? -16.577 -97.982 -166.934 1.00 12.11 56 VAL B CA 1
ATOM 2184 C C . VAL B 1 56 ? -15.978 -96.721 -166.324 1.00 11.39 56 VAL B C 1
ATOM 2185 O O . VAL B 1 56 ? -15.046 -96.145 -166.874 1.00 10.39 56 VAL B O 1
ATOM 2189 N N . PRO B 1 57 ? -16.509 -96.279 -165.174 1.00 11.74 57 PRO B N 1
ATOM 2190 C CA . PRO B 1 57 ? -15.968 -95.070 -164.545 1.00 13.99 57 PRO B CA 1
ATOM 2191 C C . PRO B 1 57 ? -14.500 -95.253 -164.146 1.00 12.70 57 PRO B C 1
ATOM 2192 O O . PRO B 1 57 ? -14.122 -96.275 -163.574 1.00 13.01 57 PRO B O 1
ATOM 2196 N N . VAL B 1 58 ? -13.679 -94.263 -164.471 1.00 12.39 58 VAL B N 1
ATOM 2197 C CA . VAL B 1 58 ? -12.258 -94.291 -164.138 1.00 13.17 58 VAL B CA 1
ATOM 2198 C C . VAL B 1 58 ? -11.792 -92.888 -163.748 1.00 13.21 58 VAL B C 1
ATOM 2199 O O . VAL B 1 58 ? -12.113 -91.907 -164.422 1.00 11.51 58 VAL B O 1
ATOM 2203 N N . SER B 1 59 ? -11.054 -92.798 -162.648 1.00 12.31 59 SER B N 1
ATOM 2204 C CA . SER B 1 59 ? -10.519 -91.521 -162.196 1.00 11.67 59 SER B CA 1
ATOM 2205 C C . SER B 1 59 ? -9.013 -91.513 -162.440 1.00 12.68 59 SER B C 1
ATOM 2206 O O . SER B 1 59 ? -8.381 -92.568 -162.494 1.00 13.36 59 SER B O 1
ATOM 2209 N N . VAL B 1 60 ? -8.453 -90.321 -162.612 1.00 12.00 60 VAL B N 1
ATOM 2210 C CA . VAL B 1 60 ? -7.024 -90.146 -162.844 1.00 11.22 60 VAL B CA 1
ATOM 2211 C C . VAL B 1 60 ? -6.626 -89.061 -161.852 1.00 13.40 60 VAL B C 1
ATOM 2212 O O . VAL B 1 60 ? -7.014 -87.902 -162.009 1.00 10.83 60 VAL B O 1
ATOM 2216 N N . GLN B 1 61 ? -5.857 -89.442 -160.836 1.00 11.68 61 GLN B N 1
ATOM 2217 C CA . GLN B 1 61 ? -5.458 -88.515 -159.782 1.00 11.31 61 GLN B CA 1
ATOM 2218 C C . GLN B 1 61 ? -3.956 -88.289 -159.634 1.00 12.13 61 GLN B C 1
ATOM 2219 O O . GLN B 1 61 ? -3.192 -89.229 -159.442 1.00 11.99 61 GLN B O 1
ATOM 2225 N N . THR B 1 62 ? -3.557 -87.024 -159.705 1.00 13.03 62 THR B N 1
ATOM 2226 C CA . THR B 1 62 ? -2.160 -86.624 -159.561 1.00 12.56 62 THR B CA 1
ATOM 2227 C C . THR B 1 62 ? -1.706 -86.929 -158.134 1.00 12.62 62 THR B C 1
ATOM 2228 O O . THR B 1 62 ? -2.427 -86.632 -157.183 1.00 10.89 62 THR B O 1
ATOM 2232 N N . THR B 1 63 ? -0.517 -87.510 -157.980 1.00 13.41 63 THR B N 1
ATOM 2233 C CA . THR B 1 63 ? -0.004 -87.830 -156.644 1.00 13.06 63 THR B CA 1
ATOM 2234 C C . THR B 1 63 ? 1.114 -86.891 -156.183 1.00 13.80 63 THR B C 1
ATOM 2235 O O . THR B 1 63 ? 1.371 -86.765 -154.987 1.00 13.48 63 THR B O 1
ATOM 2239 N N . GLY B 1 64 ? 1.780 -86.239 -157.128 1.00 13.77 64 GLY B N 1
ATOM 2240 C CA . GLY B 1 64 ? 2.903 -85.391 -156.769 1.00 14.02 64 GLY B CA 1
ATOM 2241 C C . GLY B 1 64 ? 4.103 -86.330 -156.716 1.00 15.02 64 GLY B C 1
ATOM 2242 O O . GLY B 1 64 ? 3.967 -87.510 -157.045 1.00 15.36 64 GLY B O 1
ATOM 2243 N N . MET B 1 65 ? 5.268 -85.838 -156.308 1.00 11.57 65 MET B N 1
ATOM 2244 C CA . MET B 1 65 ? 6.459 -86.681 -156.241 1.00 11.52 65 MET B CA 1
ATOM 2245 C C . MET B 1 65 ? 6.798 -87.067 -154.810 1.00 11.09 65 MET B C 1
ATOM 2246 O O . MET B 1 65 ? 6.721 -86.236 -153.902 1.00 11.05 65 MET B O 1
ATOM 2251 N N . GLY B 1 66 ? 7.184 -88.325 -154.617 1.00 12.52 66 GLY B N 1
ATOM 2252 C CA . GLY B 1 66 ? 7.560 -88.800 -153.294 1.00 8.91 66 GLY B CA 1
ATOM 2253 C C . GLY B 1 66 ? 6.451 -89.497 -152.532 1.00 11.91 66 GLY B C 1
ATOM 2254 O O . GLY B 1 66 ? 5.276 -89.164 -152.695 1.00 9.84 66 GLY B O 1
ATOM 2255 N N . THR B 1 67 ? 6.821 -90.465 -151.695 1.00 10.36 67 THR B N 1
ATOM 2256 C CA . THR B 1 67 ? 5.842 -91.202 -150.908 1.00 7.68 67 THR B CA 1
ATOM 2257 C C . THR B 1 67 ? 5.047 -90.342 -149.923 1.00 9.24 67 THR B C 1
ATOM 2258 O O . THR B 1 67 ? 3.900 -90.659 -149.618 1.00 8.85 67 THR B O 1
ATOM 2262 N N . PRO B 1 68 ? 5.636 -89.244 -149.406 1.00 7.42 68 PRO B N 1
ATOM 2263 C CA . PRO B 1 68 ? 4.829 -88.449 -148.471 1.00 8.14 68 PRO B CA 1
ATOM 2264 C C . PRO B 1 68 ? 3.624 -87.836 -149.191 1.00 9.30 68 PRO B C 1
ATOM 2265 O O . PRO B 1 68 ? 2.512 -87.797 -148.657 1.00 8.51 68 PRO B O 1
ATOM 2269 N N . SER B 1 69 ? 3.860 -87.354 -150.407 1.00 8.78 69 SER B N 1
ATOM 2270 C CA . SER B 1 69 ? 2.802 -86.745 -151.202 1.00 9.92 69 SER B CA 1
ATOM 2271 C C . SER B 1 69 ? 1.826 -87.815 -151.681 1.00 11.19 69 SER B C 1
ATOM 2272 O O . SER B 1 69 ? 0.609 -87.635 -151.612 1.00 11.25 69 SER B O 1
ATOM 2275 N N . ALA B 1 70 ? 2.360 -88.935 -152.162 1.00 8.94 70 ALA B N 1
ATOM 2276 C CA . ALA B 1 70 ? 1.512 -90.012 -152.661 1.00 9.22 70 ALA B CA 1
ATOM 2277 C C . ALA B 1 70 ? 0.661 -90.618 -151.552 1.00 9.00 70 ALA B C 1
ATOM 2278 O O . ALA B 1 70 ? -0.492 -90.981 -151.784 1.00 10.14 70 ALA B O 1
ATOM 2280 N N . ALA B 1 71 ? 1.221 -90.721 -150.348 1.00 8.06 71 ALA B N 1
ATOM 2281 C CA . ALA B 1 71 ? 0.487 -91.302 -149.225 1.00 10.17 71 ALA B CA 1
ATOM 2282 C C . ALA B 1 71 ? -0.705 -90.438 -148.856 1.00 10.31 71 ALA B C 1
ATOM 2283 O O . ALA B 1 71 ? -1.790 -90.951 -148.579 1.00 11.75 71 ALA B O 1
ATOM 2285 N N . ILE B 1 72 ? -0.504 -89.126 -148.850 1.00 11.00 72 ILE B N 1
ATOM 2286 C CA . ILE B 1 72 ? -1.586 -88.203 -148.534 1.00 11.31 72 ILE B CA 1
ATOM 2287 C C . ILE B 1 72 ? -2.714 -88.361 -149.554 1.00 11.74 72 ILE B C 1
ATOM 2288 O O . ILE B 1 72 ? -3.890 -88.392 -149.192 1.00 12.45 72 ILE B O 1
ATOM 2293 N N . VAL B 1 73 ? -2.346 -88.454 -150.830 1.00 11.59 73 VAL B N 1
ATOM 2294 C CA . VAL B 1 73 ? -3.332 -88.588 -151.899 1.00 11.74 73 VAL B CA 1
ATOM 2295 C C . VAL B 1 73 ? -4.054 -89.933 -151.839 1.00 10.43 73 VAL B C 1
ATOM 2296 O O . VAL B 1 73 ? -5.277 -89.996 -151.995 1.00 11.62 73 VAL B O 1
ATOM 2300 N N . VAL B 1 74 ? -3.305 -91.002 -151.598 1.00 9.14 74 VAL B N 1
ATOM 2301 C CA . VAL B 1 74 ? -3.892 -92.337 -151.502 1.00 11.35 74 VAL B CA 1
ATOM 2302 C C . VAL B 1 74 ? -4.851 -92.427 -150.307 1.00 12.52 74 VAL B C 1
ATOM 2303 O O . VAL B 1 74 ? -5.974 -92.910 -150.445 1.00 13.23 74 VAL B O 1
ATOM 2307 N N . GLU B 1 75 ? -4.414 -91.959 -149.138 1.00 13.75 75 GLU B N 1
ATOM 2308 C CA . GLU B 1 75 ? -5.258 -91.992 -147.942 1.00 12.90 75 GLU B CA 1
ATOM 2309 C C . GLU B 1 75 ? -6.585 -91.272 -148.198 1.00 14.94 75 GLU B C 1
ATOM 2310 O O . GLU B 1 75 ? -7.656 -91.756 -147.826 1.00 14.22 75 GLU B O 1
ATOM 2316 N N . GLU B 1 76 ? -6.513 -90.109 -148.832 1.00 12.10 76 GLU B N 1
ATOM 2317 C CA . GLU B 1 76 ? -7.717 -89.344 -149.109 1.00 13.33 76 GLU B CA 1
ATOM 2318 C C . GLU B 1 76 ? -8.569 -89.979 -150.210 1.00 14.51 76 GLU B C 1
ATOM 2319 O O . GLU B 1 76 ? -9.797 -89.965 -150.127 1.00 13.40 76 GLU B O 1
ATOM 2325 N N . LEU B 1 77 ? -7.924 -90.562 -151.217 1.00 11.85 77 LEU B N 1
ATOM 2326 C CA . LEU B 1 77 ? -8.650 -91.224 -152.300 1.00 14.77 77 LEU B CA 1
ATOM 2327 C C . LEU B 1 77 ? -9.472 -92.399 -151.767 1.00 16.65 77 LEU B C 1
ATOM 2328 O O . LEU B 1 77 ? -10.596 -92.633 -152.216 1.00 14.00 77 LEU B O 1
ATOM 2333 N N . VAL B 1 78 ? -8.907 -93.135 -150.811 1.00 13.47 78 VAL B N 1
ATOM 2334 C CA . VAL B 1 78 ? -9.599 -94.272 -150.219 1.00 15.68 78 VAL B CA 1
ATOM 2335 C C . VAL B 1 78 ? -10.836 -93.782 -149.467 1.00 17.42 78 VAL B C 1
ATOM 2336 O O . VAL B 1 78 ? -11.896 -94.412 -149.519 1.00 16.37 78 VAL B O 1
ATOM 2340 N N . ARG B 1 79 ? -10.699 -92.654 -148.778 1.00 18.80 79 ARG B N 1
ATOM 2341 C CA . ARG B 1 79 ? -11.823 -92.081 -148.052 1.00 21.47 79 ARG B CA 1
ATOM 2342 C C . ARG B 1 79 ? -12.894 -91.644 -149.047 1.00 21.45 79 ARG B C 1
ATOM 2343 O O . ARG B 1 79 ? -14.080 -91.643 -148.732 1.00 23.19 79 ARG B O 1
ATOM 2351 N N . LEU B 1 80 ? -12.464 -91.286 -150.253 1.00 20.23 80 LEU B N 1
ATOM 2352 C CA . LEU B 1 80 ? -13.380 -90.840 -151.297 1.00 19.91 80 LEU B CA 1
ATOM 2353 C C . LEU B 1 80 ? -14.007 -91.990 -152.081 1.00 21.31 80 LEU B C 1
ATOM 2354 O O . LEU B 1 80 ? -14.784 -91.759 -153.005 1.00 22.71 80 LEU B O 1
ATOM 2359 N N . GLY B 1 81 ? -13.659 -93.224 -151.724 1.00 17.21 81 GLY B N 1
ATOM 2360 C CA . GLY B 1 81 ? -14.235 -94.373 -152.400 1.00 16.00 81 GLY B CA 1
ATOM 2361 C C . GLY B 1 81 ? -13.360 -95.148 -153.369 1.00 18.85 81 GLY B C 1
ATOM 2362 O O . GLY B 1 81 ? -13.845 -96.083 -154.015 1.00 17.26 81 GLY B O 1
ATOM 2363 N N . ALA B 1 82 ? -12.085 -94.780 -153.494 1.00 13.67 82 ALA B N 1
ATOM 2364 C CA . ALA B 1 82 ? -11.205 -95.503 -154.410 1.00 13.92 82 ALA B CA 1
ATOM 2365 C C . ALA B 1 82 ? -11.005 -96.923 -153.884 1.00 14.19 82 ALA B C 1
ATOM 2366 O O . ALA B 1 82 ? -10.790 -97.123 -152.687 1.00 16.08 82 ALA B O 1
ATOM 2368 N N . ARG B 1 83 ? -11.078 -97.902 -154.783 1.00 14.79 83 ARG B N 1
ATOM 2369 C CA . ARG B 1 83 ? -10.932 -99.310 -154.417 1.00 17.26 83 ARG B CA 1
ATOM 2370 C C . ARG B 1 83 ? -9.814 -100.013 -155.179 1.00 14.66 83 ARG B C 1
ATOM 2371 O O . ARG B 1 83 ? -9.207 -100.958 -154.675 1.00 13.44 83 ARG B O 1
ATOM 2379 N N . VAL B 1 84 ? -9.560 -99.553 -156.399 1.00 14.36 84 VAL B N 1
ATOM 2380 C CA . VAL B 1 84 ? -8.510 -100.108 -157.244 1.00 12.76 84 VAL B CA 1
ATOM 2381 C C . VAL B 1 84 ? -7.643 -98.933 -157.691 1.00 14.18 84 VAL B C 1
ATOM 2382 O O . VAL B 1 84 ? -8.102 -98.061 -158.427 1.00 13.33 84 VAL B O 1
ATOM 2386 N N . LEU B 1 85 ? -6.392 -98.907 -157.240 1.00 12.77 85 LEU B N 1
ATOM 2387 C CA . LEU B 1 85 ? -5.499 -97.806 -157.581 1.00 12.68 85 LEU B CA 1
ATOM 2388 C C . LEU B 1 85 ? -4.216 -98.278 -158.239 1.00 15.27 85 LEU B C 1
ATOM 2389 O O . LEU B 1 85 ? -3.444 -99.039 -157.649 1.00 13.34 85 LEU B O 1
ATOM 2394 N N . VAL B 1 86 ? -3.986 -97.811 -159.461 1.00 11.23 86 VAL B N 1
ATOM 2395 C CA . VAL B 1 86 ? -2.798 -98.203 -160.201 1.00 12.28 86 VAL B CA 1
ATOM 2396 C C . VAL B 1 86 ? -1.885 -97.026 -160.506 1.00 12.79 86 VAL B C 1
ATOM 2397 O O . VAL B 1 86 ? -2.256 -96.100 -161.233 1.00 11.64 86 VAL B O 1
ATOM 2401 N N . ARG B 1 87 ? -0.690 -97.057 -159.928 1.00 12.54 87 ARG B N 1
ATOM 2402 C CA . ARG B 1 87 ? 0.280 -96.008 -160.183 1.00 10.81 87 ARG B CA 1
ATOM 2403 C C . ARG B 1 87 ? 0.837 -96.180 -161.589 1.00 12.02 87 ARG B C 1
ATOM 2404 O O . ARG B 1 87 ? 1.135 -97.293 -162.022 1.00 11.39 87 ARG B O 1
ATOM 2412 N N . VAL B 1 88 ? 0.939 -95.072 -162.311 1.00 10.65 88 VAL B N 1
ATOM 2413 C CA . VAL B 1 88 ? 1.518 -95.077 -163.644 1.00 13.82 88 VAL B CA 1
ATOM 2414 C C . VAL B 1 88 ? 2.535 -93.952 -163.595 1.00 17.93 88 VAL B C 1
ATOM 2415 O O . VAL B 1 88 ? 2.190 -92.798 -163.340 1.00 22.11 88 VAL B O 1
ATOM 2419 N N . GLY B 1 89 ? 3.799 -94.288 -163.803 1.00 17.62 89 GLY B N 1
ATOM 2420 C CA . GLY B 1 89 ? 4.812 -93.256 -163.746 1.00 20.45 89 GLY B CA 1
ATOM 2421 C C . GLY B 1 89 ? 6.081 -93.621 -164.472 1.00 18.73 89 GLY B C 1
ATOM 2422 O O . GLY B 1 89 ? 6.113 -94.569 -165.260 1.00 14.82 89 GLY B O 1
ATOM 2423 N N . THR B 1 90 ? 7.129 -92.855 -164.195 1.00 17.90 90 THR B N 1
ATOM 2424 C CA . THR B 1 90 ? 8.427 -93.061 -164.810 1.00 17.34 90 THR B CA 1
ATOM 2425 C C . THR B 1 90 ? 9.412 -93.605 -163.787 1.00 16.98 90 THR B C 1
ATOM 2426 O O . THR B 1 90 ? 9.196 -93.494 -162.579 1.00 16.12 90 THR B O 1
ATOM 2430 N N . ALA B 1 91 ? 10.494 -94.195 -164.278 1.00 14.30 91 ALA B N 1
ATOM 2431 C CA . ALA B 1 91 ? 11.507 -94.760 -163.399 1.00 16.77 91 ALA B CA 1
ATOM 2432 C C . ALA B 1 91 ? 12.879 -94.707 -164.053 1.00 17.26 91 ALA B C 1
ATOM 2433 O O . ALA B 1 91 ? 12.996 -94.726 -165.280 1.00 16.51 91 ALA B O 1
ATOM 2435 N N . GLY B 1 92 ? 13.909 -94.623 -163.216 1.00 15.45 92 GLY B N 1
ATOM 2436 C CA . GLY B 1 92 ? 15.273 -94.584 -163.706 1.00 17.61 92 GLY B CA 1
ATOM 2437 C C . GLY B 1 92 ? 15.861 -95.977 -163.616 1.00 16.83 92 GLY B C 1
ATOM 2438 O O . GLY B 1 92 ? 15.945 -96.553 -162.529 1.00 13.98 92 GLY B O 1
ATOM 2439 N N . ALA B 1 93 ? 16.253 -96.528 -164.760 1.00 17.15 93 ALA B N 1
ATOM 2440 C CA . ALA B 1 93 ? 16.814 -97.872 -164.800 1.00 18.07 93 ALA B CA 1
ATOM 2441 C C . ALA B 1 93 ? 18.069 -97.992 -163.941 1.00 21.64 93 ALA B C 1
ATOM 2442 O O . ALA B 1 93 ? 18.944 -97.127 -163.977 1.00 16.85 93 ALA B O 1
ATOM 2444 N N . ALA B 1 94 ? 18.141 -99.070 -163.165 1.00 23.32 94 ALA B N 1
ATOM 2445 C CA . ALA B 1 94 ? 19.295 -99.325 -162.309 1.00 28.43 94 ALA B CA 1
ATOM 2446 C C . ALA B 1 94 ? 20.255 -100.233 -163.068 1.00 33.56 94 ALA B C 1
ATOM 2447 O O . ALA B 1 94 ? 21.457 -100.236 -162.812 1.00 34.29 94 ALA B O 1
ATOM 2449 N N . SER B 1 95 ? 19.704 -100.999 -164.005 1.00 39.70 95 SER B N 1
ATOM 2450 C CA . SER B 1 95 ? 20.484 -101.930 -164.815 1.00 43.10 95 SER B CA 1
ATOM 2451 C C . SER B 1 95 ? 20.692 -101.371 -166.217 1.00 43.99 95 SER B C 1
ATOM 2452 O O . SER B 1 95 ? 19.963 -100.481 -166.662 1.00 41.89 95 SER B O 1
ATOM 2455 N N . SER B 1 96 ? 21.687 -101.904 -166.914 1.00 44.90 96 SER B N 1
ATOM 2456 C CA . SER B 1 96 ? 21.974 -101.476 -168.275 1.00 44.38 96 SER B CA 1
ATOM 2457 C C . SER B 1 96 ? 21.069 -102.263 -169.217 1.00 43.17 96 SER B C 1
ATOM 2458 O O . SER B 1 96 ? 20.921 -101.920 -170.389 1.00 43.82 96 SER B O 1
ATOM 2461 N N . ASP B 1 97 ? 20.463 -103.322 -168.689 1.00 42.67 97 ASP B N 1
ATOM 2462 C CA . ASP B 1 97 ? 19.583 -104.175 -169.477 1.00 44.47 97 ASP B CA 1
ATOM 2463 C C . ASP B 1 97 ? 18.281 -103.471 -169.852 1.00 42.61 97 ASP B C 1
ATOM 2464 O O . ASP B 1 97 ? 17.702 -103.749 -170.902 1.00 43.07 97 ASP B O 1
ATOM 2469 N N . LEU B 1 98 ? 17.823 -102.561 -168.997 1.00 39.28 98 LEU B N 1
ATOM 2470 C CA . LEU B 1 98 ? 16.590 -101.825 -169.262 1.00 38.17 98 LEU B CA 1
ATOM 2471 C C . LEU B 1 98 ? 16.839 -100.609 -170.142 1.00 37.04 98 LEU B C 1
ATOM 2472 O O . LEU B 1 98 ? 17.759 -99.826 -169.898 1.00 38.97 98 LEU B O 1
ATOM 2477 N N . ALA B 1 99 ? 16.007 -100.452 -171.166 1.00 34.15 99 ALA B N 1
ATOM 2478 C CA . ALA B 1 99 ? 16.138 -99.327 -172.081 1.00 32.35 99 ALA B CA 1
ATOM 2479 C C . ALA B 1 99 ? 14.972 -98.361 -171.906 1.00 30.44 99 ALA B C 1
ATOM 2480 O O . ALA B 1 99 ? 13.876 -98.763 -171.511 1.00 25.58 99 ALA B O 1
ATOM 2482 N N . PRO B 1 100 ? 15.200 -97.067 -172.184 1.00 30.24 100 PRO B N 1
ATOM 2483 C CA . PRO B 1 100 ? 14.142 -96.063 -172.052 1.00 26.84 100 PRO B CA 1
ATOM 2484 C C . PRO B 1 100 ? 12.923 -96.448 -172.892 1.00 24.13 100 PRO B C 1
ATOM 2485 O O . PRO B 1 100 ? 13.062 -96.923 -174.017 1.00 23.02 100 PRO B O 1
ATOM 2489 N N . GLY B 1 101 ? 11.732 -96.248 -172.335 1.00 20.63 101 GLY B N 1
ATOM 2490 C CA . GLY B 1 101 ? 10.515 -96.593 -173.049 1.00 18.77 101 GLY B CA 1
ATOM 2491 C C . GLY B 1 101 ? 10.009 -97.980 -172.690 1.00 18.01 101 GLY B C 1
ATOM 2492 O O . GLY B 1 101 ? 8.857 -98.318 -172.957 1.00 18.10 101 GLY B O 1
ATOM 2493 N N . GLU B 1 102 ? 10.868 -98.793 -172.084 1.00 16.56 102 GLU B N 1
ATOM 2494 C CA . GLU B 1 102 ? 10.473 -100.139 -171.692 1.00 16.46 102 GLU B CA 1
ATOM 2495 C C . GLU B 1 102 ? 9.561 -100.037 -170.467 1.00 15.98 102 GLU B C 1
ATOM 2496 O O . GLU B 1 102 ? 9.672 -99.099 -169.677 1.00 17.38 102 GLU B O 1
ATOM 2502 N N . LEU B 1 103 ? 8.655 -100.991 -170.311 1.00 14.27 103 LEU B N 1
ATOM 2503 C CA . LEU B 1 103 ? 7.740 -100.964 -169.180 1.00 15.08 103 LEU B CA 1
ATOM 2504 C C . LEU B 1 103 ? 8.172 -101.925 -168.084 1.00 15.90 103 LEU B C 1
ATOM 2505 O O . LEU B 1 103 ? 8.844 -102.926 -168.341 1.00 15.75 103 LEU B O 1
ATOM 2510 N N . ILE B 1 104 ? 7.786 -101.607 -166.856 1.00 14.76 104 ILE B N 1
ATOM 2511 C CA . ILE B 1 104 ? 8.095 -102.459 -165.719 1.00 12.56 104 ILE B CA 1
ATOM 2512 C C . ILE B 1 104 ? 6.831 -102.662 -164.902 1.00 11.74 104 ILE B C 1
ATOM 2513 O O . ILE B 1 104 ? 6.215 -101.688 -164.453 1.00 11.88 104 ILE B O 1
ATOM 2518 N N . VAL B 1 105 ? 6.415 -103.915 -164.742 1.00 8.98 105 VAL B N 1
ATOM 2519 C CA . VAL B 1 105 ? 5.250 -104.205 -163.914 1.00 12.57 105 VAL B CA 1
ATOM 2520 C C . VAL B 1 105 ? 5.867 -104.502 -162.556 1.00 11.13 105 VAL B C 1
ATOM 2521 O O . VAL B 1 105 ? 6.570 -105.503 -162.395 1.00 12.27 105 VAL B O 1
ATOM 2525 N N . ALA B 1 106 ? 5.610 -103.628 -161.591 1.00 9.06 106 ALA B N 1
ATOM 2526 C CA . ALA B 1 106 ? 6.192 -103.765 -160.262 1.00 10.31 106 ALA B CA 1
ATOM 2527 C C . ALA B 1 106 ? 5.683 -104.939 -159.444 1.00 10.60 106 ALA B C 1
ATOM 2528 O O . ALA B 1 106 ? 4.548 -104.937 -158.971 1.00 10.34 106 ALA B O 1
ATOM 2530 N N . GLN B 1 107 ? 6.543 -105.935 -159.263 1.00 11.45 107 GLN B N 1
ATOM 2531 C CA . GLN B 1 107 ? 6.186 -107.113 -158.481 1.00 10.83 107 GLN B CA 1
ATOM 2532 C C . GLN B 1 107 ? 6.288 -106.771 -156.998 1.00 11.50 107 GLN B C 1
ATOM 2533 O O . GLN B 1 107 ? 5.621 -107.374 -156.151 1.00 12.03 107 GLN B O 1
ATOM 2539 N N . GLY B 1 108 ? 7.126 -105.787 -156.694 1.00 10.57 108 GLY B N 1
ATOM 2540 C CA . GLY B 1 108 ? 7.309 -105.353 -155.322 1.00 8.54 108 GLY B CA 1
ATOM 2541 C C . GLY B 1 108 ? 8.134 -104.081 -155.324 1.00 9.72 108 GLY B C 1
ATOM 2542 O O . GLY B 1 108 ? 8.661 -103.687 -156.363 1.00 8.25 108 GLY B O 1
ATOM 2543 N N . ALA B 1 109 ? 8.251 -103.433 -154.170 1.00 8.49 109 ALA B N 1
ATOM 2544 C CA . ALA B 1 109 ? 9.030 -102.204 -154.084 1.00 11.92 109 ALA B CA 1
ATOM 2545 C C . ALA B 1 109 ? 9.903 -102.171 -152.835 1.00 10.56 109 ALA B C 1
ATOM 2546 O O . ALA B 1 109 ? 9.395 -102.233 -151.721 1.00 12.64 109 ALA B O 1
ATOM 2548 N N . VAL B 1 110 ? 11.217 -102.092 -153.025 1.00 12.23 110 VAL B N 1
ATOM 2549 C CA . VAL B 1 110 ? 12.135 -102.020 -151.889 1.00 12.55 110 VAL B CA 1
ATOM 2550 C C . VAL B 1 110 ? 11.824 -100.691 -151.206 1.00 11.60 110 VAL B C 1
ATOM 2551 O O . VAL B 1 110 ? 11.875 -99.638 -151.836 1.00 10.43 110 VAL B O 1
ATOM 2555 N N . PRO B 1 111 ? 11.481 -100.726 -149.909 1.00 11.52 111 PRO B N 1
ATOM 2556 C CA . PRO B 1 111 ? 11.157 -99.489 -149.195 1.00 11.00 111 PRO B CA 1
ATOM 2557 C C . PRO B 1 111 ? 12.346 -98.684 -148.674 1.00 12.30 111 PRO B C 1
ATOM 2558 O O . PRO B 1 111 ? 12.750 -98.835 -147.522 1.00 11.48 111 PRO B O 1
ATOM 2562 N N . LEU B 1 112 ? 12.894 -97.822 -149.525 1.00 9.18 112 LEU B N 1
ATOM 2563 C CA . LEU B 1 112 ? 14.021 -96.980 -149.131 1.00 13.34 112 LEU B CA 1
ATOM 2564 C C . LEU B 1 112 ? 13.510 -95.600 -148.718 1.00 14.17 112 LEU B C 1
ATOM 2565 O O . LEU B 1 112 ? 14.281 -94.644 -148.624 1.00 18.07 112 LEU B O 1
ATOM 2570 N N . ASP B 1 113 ? 12.208 -95.515 -148.459 1.00 13.26 113 ASP B N 1
ATOM 2571 C CA . ASP B 1 113 ? 11.561 -94.255 -148.095 1.00 13.79 113 ASP B CA 1
ATOM 2572 C C . ASP B 1 113 ? 11.156 -94.160 -146.621 1.00 13.47 113 ASP B C 1
ATOM 2573 O O . ASP B 1 113 ? 10.921 -95.173 -145.958 1.00 15.22 113 ASP B O 1
ATOM 2578 N N . GLY B 1 114 ? 11.042 -92.931 -146.124 1.00 12.08 114 GLY B N 1
ATOM 2579 C CA . GLY B 1 114 ? 10.672 -92.725 -144.733 1.00 9.80 114 GLY B CA 1
ATOM 2580 C C . GLY B 1 114 ? 9.182 -92.761 -144.434 1.00 11.61 114 GLY B C 1
ATOM 2581 O O . GLY B 1 114 ? 8.782 -92.845 -143.275 1.00 11.09 114 GLY B O 1
ATOM 2582 N N . THR B 1 115 ? 8.348 -92.683 -145.466 1.00 10.41 115 THR B N 1
ATOM 2583 C CA . THR B 1 115 ? 6.911 -92.722 -145.244 1.00 10.52 115 THR B CA 1
ATOM 2584 C C . THR B 1 115 ? 6.487 -94.122 -144.809 1.00 11.13 115 THR B C 1
ATOM 2585 O O . THR B 1 115 ? 5.757 -94.277 -143.832 1.00 11.27 115 THR B O 1
ATOM 2589 N N . THR B 1 116 ? 6.938 -95.149 -145.521 1.00 10.99 116 THR B N 1
ATOM 2590 C CA . THR B 1 116 ? 6.571 -96.501 -145.120 1.00 10.88 116 THR B CA 1
ATOM 2591 C C . THR B 1 116 ? 7.184 -96.756 -143.744 1.00 13.00 116 THR B C 1
ATOM 2592 O O . THR B 1 116 ? 6.558 -97.367 -142.873 1.00 12.50 116 THR B O 1
ATOM 2596 N N . ARG B 1 117 ? 8.405 -96.261 -143.553 1.00 10.76 117 ARG B N 1
ATOM 2597 C CA . ARG B 1 117 ? 9.114 -96.426 -142.287 1.00 13.48 117 ARG B CA 1
ATOM 2598 C C . ARG B 1 117 ? 8.314 -95.857 -141.118 1.00 13.14 117 ARG B C 1
ATOM 2599 O O . ARG B 1 117 ? 8.223 -96.480 -140.059 1.00 14.72 117 ARG B O 1
ATOM 2607 N N . GLN B 1 118 ? 7.733 -94.676 -141.308 1.00 11.96 118 GLN B N 1
ATOM 2608 C CA . GLN B 1 118 ? 6.941 -94.060 -140.247 1.00 16.50 118 GLN B CA 1
ATOM 2609 C C . GLN B 1 118 ? 5.691 -94.886 -139.949 1.00 15.78 118 GLN B C 1
ATOM 2610 O O . GLN B 1 118 ? 5.386 -95.154 -138.787 1.00 15.54 118 GLN B O 1
ATOM 2616 N N . TYR B 1 119 ? 4.967 -95.290 -140.992 1.00 14.99 119 TYR B N 1
ATOM 2617 C CA . TYR B 1 119 ? 3.762 -96.101 -140.809 1.00 14.84 119 TYR B CA 1
ATOM 2618 C C . TYR B 1 119 ? 4.097 -97.422 -140.109 1.00 16.88 119 TYR B C 1
ATOM 2619 O O . TYR B 1 119 ? 3.340 -97.897 -139.261 1.00 15.47 119 TYR B O 1
ATOM 2628 N N . LEU B 1 120 ? 5.237 -98.003 -140.476 1.00 18.03 120 LEU B N 1
ATOM 2629 C CA . LEU B 1 120 ? 5.685 -99.282 -139.925 1.00 16.27 120 LEU B CA 1
ATOM 2630 C C . LEU B 1 120 ? 6.477 -99.154 -138.629 1.00 20.15 120 LEU B C 1
ATOM 2631 O O . LEU B 1 120 ? 6.857 -100.163 -138.030 1.00 16.38 120 LEU B O 1
ATOM 2636 N N . GLU B 1 121 ? 6.726 -97.921 -138.202 1.00 21.33 121 GLU B N 1
ATOM 2637 C CA . GLU B 1 121 ? 7.492 -97.679 -136.989 1.00 22.49 121 GLU B CA 1
ATOM 2638 C C . GLU B 1 121 ? 8.871 -98.326 -137.106 1.00 24.32 121 GLU B C 1
ATOM 2639 O O . GLU B 1 121 ? 9.382 -98.905 -136.144 1.00 22.65 121 GLU B O 1
ATOM 2645 N N . GLY B 1 122 ? 9.456 -98.239 -138.300 1.00 18.91 122 GLY B N 1
ATOM 2646 C CA . GLY B 1 122 ? 10.779 -98.790 -138.532 1.00 17.35 122 GLY B CA 1
ATOM 2647 C C . GLY B 1 122 ? 10.906 -100.296 -138.697 1.00 17.32 122 GLY B C 1
ATOM 2648 O O . GLY B 1 122 ? 12.017 -100.807 -138.852 1.00 17.33 122 GLY B O 1
ATOM 2649 N N . ARG B 1 123 ? 9.790 -101.013 -138.671 1.00 16.73 123 ARG B N 1
ATOM 2650 C CA . ARG B 1 123 ? 9.830 -102.465 -138.826 1.00 17.38 123 ARG B CA 1
ATOM 2651 C C . ARG B 1 123 ? 10.027 -102.909 -140.274 1.00 16.21 123 ARG B C 1
ATOM 2652 O O . ARG B 1 123 ? 9.683 -102.187 -141.212 1.00 14.79 123 ARG B O 1
ATOM 2660 N N . PRO B 1 124 ? 10.602 -104.107 -140.473 1.00 15.01 124 PRO B N 1
ATOM 2661 C CA . PRO B 1 124 ? 10.832 -104.622 -141.827 1.00 14.63 124 PRO B CA 1
ATOM 2662 C C . PRO B 1 124 ? 9.498 -104.863 -142.531 1.00 13.01 124 PRO B C 1
ATOM 2663 O O . PRO B 1 124 ? 8.467 -105.023 -141.879 1.00 10.97 124 PRO B O 1
ATOM 2667 N N . TYR B 1 125 ? 9.525 -104.896 -143.858 1.00 12.53 125 TYR B N 1
ATOM 2668 C CA . TYR B 1 125 ? 8.307 -105.115 -144.630 1.00 10.85 125 TYR B CA 1
ATOM 2669 C C . TYR B 1 125 ? 8.648 -105.399 -146.087 1.00 11.11 125 TYR B C 1
ATOM 2670 O O . TYR B 1 125 ? 9.739 -105.073 -146.555 1.00 14.79 125 TYR B O 1
ATOM 2679 N N . ALA B 1 126 ? 7.708 -106.011 -146.798 1.00 12.49 126 ALA B N 1
ATOM 2680 C CA . ALA B 1 126 ? 7.886 -106.329 -148.210 1.00 11.05 126 ALA B CA 1
ATOM 2681 C C . ALA B 1 126 ? 6.711 -105.723 -148.970 1.00 10.72 126 ALA B C 1
ATOM 2682 O O . ALA B 1 126 ? 5.691 -106.372 -149.166 1.00 8.56 126 ALA B O 1
ATOM 2684 N N . PRO B 1 127 ? 6.834 -104.450 -149.386 1.00 8.95 127 PRO B N 1
ATOM 2685 C CA . PRO B 1 127 ? 5.751 -103.790 -150.123 1.00 9.63 127 PRO B CA 1
ATOM 2686 C C . PRO B 1 127 ? 5.460 -104.518 -151.426 1.00 7.90 127 PRO B C 1
ATOM 2687 O O . PRO B 1 127 ? 6.344 -104.646 -152.269 1.00 9.04 127 PRO B O 1
ATOM 2691 N N . VAL B 1 128 ? 4.229 -104.998 -151.577 1.00 10.73 128 VAL B N 1
ATOM 2692 C CA . VAL B 1 128 ? 3.813 -105.699 -152.787 1.00 12.49 128 VAL B CA 1
ATOM 2693 C C . VAL B 1 128 ? 2.424 -105.238 -153.225 1.00 9.15 128 VAL B C 1
ATOM 2694 O O . VAL B 1 128 ? 1.605 -104.822 -152.411 1.00 11.14 128 VAL B O 1
ATOM 2698 N N . PRO B 1 129 ? 2.151 -105.292 -154.531 1.00 11.25 129 PRO B N 1
ATOM 2699 C CA . PRO B 1 129 ? 0.845 -104.874 -155.048 1.00 9.05 129 PRO B CA 1
ATOM 2700 C C . PRO B 1 129 ? -0.219 -105.909 -154.691 1.00 11.17 129 PRO B C 1
ATOM 2701 O O . PRO B 1 129 ? 0.090 -106.963 -154.126 1.00 12.25 129 PRO B O 1
ATOM 2705 N N . ASP B 1 130 ? -1.474 -105.599 -154.993 1.00 11.44 130 ASP B N 1
ATOM 2706 C CA . ASP B 1 130 ? -2.544 -106.557 -154.754 1.00 12.78 130 ASP B CA 1
ATOM 2707 C C . ASP B 1 130 ? -2.235 -107.673 -155.757 1.00 11.61 130 ASP B C 1
ATOM 2708 O O . ASP B 1 130 ? -1.894 -107.395 -156.904 1.00 11.75 130 ASP B O 1
ATOM 2713 N N . PRO B 1 131 ? -2.356 -108.946 -155.350 1.00 12.50 131 PRO B N 1
ATOM 2714 C CA . PRO B 1 131 ? -2.040 -109.983 -156.338 1.00 15.24 131 PRO B CA 1
ATOM 2715 C C . PRO B 1 131 ? -2.855 -109.970 -157.631 1.00 12.64 131 PRO B C 1
ATOM 2716 O O . PRO B 1 131 ? -2.292 -110.142 -158.715 1.00 16.08 131 PRO B O 1
ATOM 2720 N N . GLU B 1 132 ? -4.163 -109.749 -157.529 1.00 15.03 132 GLU B N 1
ATOM 2721 C CA . GLU B 1 132 ? -5.013 -109.725 -158.719 1.00 19.08 132 GLU B CA 1
ATOM 2722 C C . GLU B 1 132 ? -4.644 -108.581 -159.666 1.00 16.17 132 GLU B C 1
ATOM 2723 O O . GLU B 1 132 ? -4.552 -108.776 -160.880 1.00 15.33 132 GLU B O 1
ATOM 2729 N N . VAL B 1 133 ? -4.440 -107.390 -159.112 1.00 14.80 133 VAL B N 1
ATOM 2730 C CA . VAL B 1 133 ? -4.067 -106.233 -159.920 1.00 11.31 133 VAL B CA 1
ATOM 2731 C C . VAL B 1 133 ? -2.744 -106.511 -160.620 1.00 13.33 133 VAL B C 1
ATOM 2732 O O . VAL B 1 133 ? -2.587 -106.241 -161.812 1.00 15.21 133 VAL B O 1
ATOM 2736 N N . PHE B 1 134 ? -1.791 -107.048 -159.863 1.00 12.55 134 PHE B N 1
ATOM 2737 C CA . PHE B 1 134 ? -0.471 -107.381 -160.387 1.00 10.13 134 PHE B CA 1
ATOM 2738 C C . PHE B 1 134 ? -0.620 -108.335 -161.571 1.00 11.78 134 PHE B C 1
ATOM 2739 O O . PHE B 1 134 ? -0.042 -108.124 -162.632 1.00 13.37 134 PHE B O 1
ATOM 2747 N N . ARG B 1 135 ? -1.417 -109.378 -161.371 1.00 14.39 135 ARG B N 1
ATOM 2748 C CA . ARG B 1 135 ? -1.668 -110.381 -162.400 1.00 16.34 135 ARG B CA 1
ATOM 2749 C C . ARG B 1 135 ? -2.279 -109.762 -163.660 1.00 14.44 135 ARG B C 1
ATOM 2750 O O . ARG B 1 135 ? -1.877 -110.082 -164.776 1.00 14.61 135 ARG B O 1
ATOM 2758 N N . ALA B 1 136 ? -3.254 -108.878 -163.470 1.00 16.55 136 ALA B N 1
ATOM 2759 C CA . ALA B 1 136 ? -3.924 -108.216 -164.586 1.00 15.24 136 ALA B CA 1
ATOM 2760 C C . ALA B 1 136 ? -2.981 -107.308 -165.368 1.00 15.01 136 ALA B C 1
ATOM 2761 O O . ALA B 1 136 ? -3.037 -107.265 -166.596 1.00 14.71 136 ALA B O 1
ATOM 2763 N N . LEU B 1 137 ? -2.123 -106.573 -164.663 1.00 11.90 137 LEU B N 1
ATOM 2764 C CA . LEU B 1 137 ? -1.172 -105.687 -165.330 1.00 11.85 137 LEU B CA 1
ATOM 2765 C C . LEU B 1 137 ? -0.193 -106.508 -166.170 1.00 13.49 137 LEU B C 1
ATOM 2766 O O . LEU B 1 137 ? 0.130 -106.146 -167.304 1.00 12.49 137 LEU B O 1
ATOM 2771 N N . TRP B 1 138 ? 0.272 -107.620 -165.608 1.00 13.46 138 TRP B N 1
ATOM 2772 C CA . TRP B 1 138 ? 1.207 -108.497 -166.308 1.00 14.87 138 TRP B CA 1
ATOM 2773 C C . TRP B 1 138 ? 0.529 -109.081 -167.553 1.00 14.96 138 TRP B C 1
ATOM 2774 O O . TRP B 1 138 ? 1.088 -109.054 -168.653 1.00 13.74 138 TRP B O 1
ATOM 2785 N N . ARG B 1 139 ? -0.679 -109.604 -167.372 1.00 15.74 139 ARG B N 1
ATOM 2786 C CA . ARG B 1 139 ? -1.431 -110.191 -168.479 1.00 18.76 139 ARG B CA 1
ATOM 2787 C C . ARG B 1 139 ? -1.706 -109.203 -169.608 1.00 18.05 139 ARG B C 1
ATOM 2788 O O . ARG B 1 139 ? -1.600 -109.552 -170.789 1.00 17.24 139 ARG B O 1
ATOM 2796 N N . ARG B 1 140 ? -2.071 -107.977 -169.254 1.00 16.71 140 ARG B N 1
ATOM 2797 C CA . ARG B 1 140 ? -2.349 -106.971 -170.273 1.00 16.65 140 ARG B CA 1
ATOM 2798 C C . ARG B 1 140 ? -1.068 -106.551 -170.993 1.00 19.31 140 ARG B C 1
ATOM 2799 O O . ARG B 1 140 ? -1.078 -106.319 -172.202 1.00 20.57 140 ARG B O 1
ATOM 2807 N N . ALA B 1 141 ? 0.034 -106.451 -170.254 1.00 19.80 141 ALA B N 1
ATOM 2808 C CA . ALA B 1 141 ? 1.312 -106.074 -170.852 1.00 18.81 141 ALA B CA 1
ATOM 2809 C C . ALA B 1 141 ? 1.710 -107.131 -171.884 1.00 21.45 141 ALA B C 1
ATOM 2810 O O . ALA B 1 141 ? 2.186 -106.805 -172.974 1.00 20.03 141 ALA B O 1
ATOM 2812 N N . GLU B 1 142 ? 1.514 -108.398 -171.533 1.00 20.59 142 GLU B N 1
ATOM 2813 C CA . GLU B 1 142 ? 1.844 -109.497 -172.436 1.00 23.31 142 GLU B CA 1
ATOM 2814 C C . GLU B 1 142 ? 0.995 -109.446 -173.695 1.00 21.99 142 GLU B C 1
ATOM 2815 O O . GLU B 1 142 ? 1.501 -109.574 -174.810 1.00 24.29 142 GLU B O 1
ATOM 2821 N N . ALA B 1 143 ? -0.306 -109.263 -173.504 1.00 23.97 143 ALA B N 1
ATOM 2822 C CA . ALA B 1 143 ? -1.247 -109.211 -174.612 1.00 23.77 143 ALA B CA 1
ATOM 2823 C C . ALA B 1 143 ? -0.960 -108.077 -175.598 1.00 25.10 143 ALA B C 1
ATOM 2824 O O . ALA B 1 143 ? -0.981 -108.289 -176.812 1.00 24.42 143 ALA B O 1
ATOM 2826 N N . LEU B 1 144 ? -0.697 -106.879 -175.084 1.00 23.50 144 LEU B N 1
ATOM 2827 C CA . LEU B 1 144 ? -0.426 -105.735 -175.952 1.00 26.44 144 LEU B CA 1
ATOM 2828 C C . LEU B 1 144 ? 0.914 -105.854 -176.673 1.00 26.79 144 LEU B C 1
ATOM 2829 O O . LEU B 1 144 ? 1.131 -105.207 -177.700 1.00 28.30 144 LEU B O 1
ATOM 2834 N N . GLY B 1 145 ? 1.810 -106.673 -176.129 1.00 25.80 145 GLY B N 1
ATOM 2835 C CA . GLY B 1 145 ? 3.100 -106.896 -176.760 1.00 23.93 145 GLY B CA 1
ATOM 2836 C C . GLY B 1 145 ? 4.201 -105.859 -176.616 1.00 24.45 145 GLY B C 1
ATOM 2837 O O . GLY B 1 145 ? 5.233 -105.977 -177.273 1.00 24.82 145 GLY B O 1
ATOM 2838 N N . TYR B 1 146 ? 4.011 -104.849 -175.772 1.00 21.84 146 TYR B N 1
ATOM 2839 C CA . TYR B 1 146 ? 5.045 -103.829 -175.599 1.00 22.54 146 TYR B CA 1
ATOM 2840 C C . TYR B 1 146 ? 6.188 -104.378 -174.750 1.00 20.71 146 TYR B C 1
ATOM 2841 O O . TYR B 1 146 ? 5.953 -105.096 -173.781 1.00 21.94 146 TYR B O 1
ATOM 2850 N N . PRO B 1 147 ? 7.441 -104.055 -175.108 1.00 20.84 147 PRO B N 1
ATOM 2851 C CA . PRO B 1 147 ? 8.592 -104.539 -174.341 1.00 21.39 147 PRO B CA 1
ATOM 2852 C C . PRO B 1 147 ? 8.423 -104.197 -172.863 1.00 21.86 147 PRO B C 1
ATOM 2853 O O . PRO B 1 147 ? 8.163 -103.043 -172.513 1.00 18.52 147 PRO B O 1
ATOM 2857 N N . HIS B 1 148 ? 8.573 -105.194 -172.000 1.00 21.35 148 HIS B N 1
ATOM 2858 C CA . HIS B 1 148 ? 8.409 -104.970 -170.570 1.00 20.51 148 HIS B CA 1
ATOM 2859 C C . HIS B 1 148 ? 9.157 -105.990 -169.733 1.00 20.73 148 HIS B C 1
ATOM 2860 O O . HIS B 1 148 ? 9.595 -107.026 -170.233 1.00 21.01 148 HIS B O 1
ATOM 2867 N N . ARG B 1 149 ? 9.286 -105.681 -168.448 1.00 19.36 149 ARG B N 1
ATOM 2868 C CA . ARG B 1 149 ? 9.943 -106.556 -167.487 1.00 18.90 149 ARG B CA 1
ATOM 2869 C C . ARG B 1 149 ? 9.030 -106.641 -166.267 1.00 18.62 149 ARG B C 1
ATOM 2870 O O . ARG B 1 149 ? 8.189 -105.767 -166.044 1.00 14.75 149 ARG B O 1
ATOM 2878 N N . VAL B 1 150 ? 9.188 -107.703 -165.488 1.00 16.72 150 VAL B N 1
ATOM 2879 C CA . VAL B 1 150 ? 8.389 -107.893 -164.290 1.00 13.58 150 VAL B CA 1
ATOM 2880 C C . VAL B 1 150 ? 9.349 -108.121 -163.124 1.00 14.64 150 VAL B C 1
ATOM 2881 O O . VAL B 1 150 ? 10.170 -109.041 -163.147 1.00 12.36 150 VAL B O 1
ATOM 2885 N N . GLY B 1 151 ? 9.261 -107.269 -162.111 1.00 12.97 15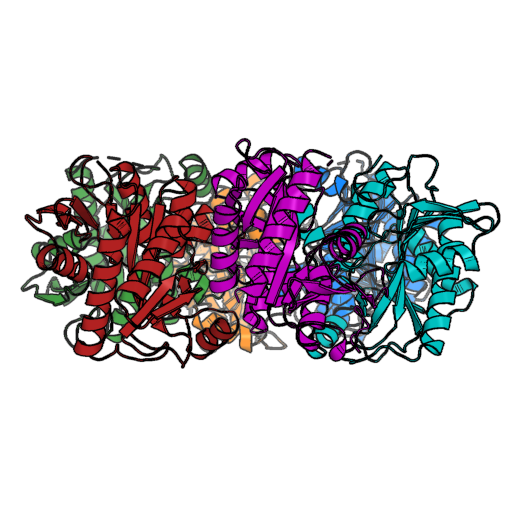1 GLY B N 1
ATOM 2886 C CA . GLY B 1 151 ? 10.153 -107.425 -160.980 1.00 11.51 151 GLY B CA 1
ATOM 2887 C C . GLY B 1 151 ? 10.143 -106.289 -159.982 1.00 12.74 151 GLY B C 1
ATOM 2888 O O . GLY B 1 151 ? 9.183 -105.522 -159.880 1.00 10.86 151 GLY B O 1
ATOM 2889 N N . LEU B 1 152 ? 11.241 -106.183 -159.246 1.00 11.61 152 LEU B N 1
ATOM 2890 C CA . LEU B 1 152 ? 11.378 -105.170 -158.212 1.00 11.89 152 LEU B CA 1
ATOM 2891 C C . LEU B 1 152 ? 11.801 -103.790 -158.663 1.00 10.01 152 LEU B C 1
ATOM 2892 O O . LEU B 1 152 ? 12.576 -103.630 -159.608 1.00 11.03 152 LEU B O 1
ATOM 2897 N N . VAL B 1 153 ? 11.280 -102.793 -157.956 1.00 10.70 153 VAL B N 1
ATOM 2898 C CA . VAL B 1 153 ? 11.674 -101.413 -158.169 1.00 8.66 153 VAL B CA 1
ATOM 2899 C C . VAL B 1 153 ? 12.063 -101.012 -156.754 1.00 8.66 153 VAL B C 1
ATOM 2900 O O . VAL B 1 153 ? 11.809 -101.755 -155.804 1.00 8.58 153 VAL B O 1
ATOM 2904 N N . ALA B 1 154 ? 12.707 -99.866 -156.609 1.00 8.27 154 ALA B N 1
ATOM 2905 C CA . ALA B 1 154 ? 13.074 -99.382 -155.289 1.00 9.71 154 ALA B CA 1
ATOM 2906 C C . ALA B 1 154 ? 12.463 -97.994 -155.179 1.00 8.51 154 ALA B C 1
ATOM 2907 O O . ALA B 1 154 ? 12.653 -97.165 -156.070 1.00 9.40 154 ALA B O 1
ATOM 2909 N N . SER B 1 155 ? 11.705 -97.760 -154.111 1.00 9.01 155 SER B N 1
ATOM 2910 C CA . SER B 1 155 ? 11.085 -96.460 -153.875 1.00 10.49 155 SER B CA 1
ATOM 2911 C C . SER B 1 155 ? 12.012 -95.685 -152.935 1.00 10.34 155 SER B C 1
ATOM 2912 O O . SER B 1 155 ? 12.210 -96.076 -151.780 1.00 10.60 155 SER B O 1
ATOM 2915 N N . GLU B 1 156 ? 12.577 -94.588 -153.427 1.00 9.02 156 GLU B N 1
ATOM 2916 C CA . GLU B 1 156 ? 13.500 -93.789 -152.624 1.00 11.76 156 GLU B CA 1
ATOM 2917 C C . GLU B 1 156 ? 12.972 -92.389 -152.336 1.00 11.26 156 GLU B C 1
ATOM 2918 O O . GLU B 1 156 ? 12.002 -91.941 -152.953 1.00 13.10 156 GLU B O 1
ATOM 2924 N N . ASP B 1 157 ? 13.636 -91.704 -151.407 1.00 10.30 157 ASP B N 1
ATOM 2925 C CA . ASP B 1 157 ? 13.274 -90.345 -150.998 1.00 11.78 157 ASP B CA 1
ATOM 2926 C C . ASP B 1 157 ? 14.171 -89.274 -151.613 1.00 12.65 157 ASP B C 1
ATOM 2927 O O . ASP B 1 157 ? 13.691 -88.213 -152.012 1.00 13.62 157 ASP B O 1
ATOM 2932 N N . ALA B 1 158 ? 15.473 -89.549 -151.673 1.00 11.74 158 ALA B N 1
ATOM 2933 C CA . ALA B 1 158 ? 16.444 -88.585 -152.199 1.00 12.01 158 ALA B CA 1
ATOM 2934 C C . ALA B 1 158 ? 16.903 -88.854 -153.631 1.00 13.84 158 ALA B C 1
ATOM 2935 O O . ALA B 1 158 ? 17.939 -89.480 -153.864 1.00 13.01 158 ALA B O 1
ATOM 2937 N N . PHE B 1 159 ? 16.118 -88.350 -154.579 1.00 10.93 159 PHE B N 1
ATOM 2938 C CA . PHE B 1 159 ? 16.375 -88.488 -156.011 1.00 12.96 159 PHE B CA 1
ATOM 2939 C C . PHE B 1 159 ? 17.837 -88.219 -156.380 1.00 13.09 159 PHE B C 1
ATOM 2940 O O . PHE B 1 159 ? 18.454 -88.983 -157.122 1.00 13.96 159 PHE B O 1
ATOM 2948 N N . TYR B 1 160 ? 18.390 -87.133 -155.855 1.00 13.01 160 TYR B N 1
ATOM 2949 C CA . TYR B 1 160 ? 19.756 -86.758 -156.182 1.00 12.80 160 TYR B CA 1
ATOM 2950 C C . TYR B 1 160 ? 20.863 -87.369 -155.328 1.00 15.08 160 TYR B C 1
ATOM 2951 O O . TYR B 1 160 ? 22.022 -87.015 -155.486 1.00 18.55 160 TYR B O 1
ATOM 2960 N N . ALA B 1 161 ? 20.514 -88.294 -154.441 1.00 15.20 161 ALA B N 1
ATOM 2961 C CA . ALA B 1 161 ? 21.513 -88.937 -153.597 1.00 17.51 161 ALA B CA 1
ATOM 2962 C C . ALA B 1 161 ? 22.066 -90.214 -154.235 1.00 18.17 161 ALA B C 1
ATOM 2963 O O . ALA B 1 161 ? 23.246 -90.530 -154.090 1.00 19.69 161 ALA B O 1
ATOM 2965 N N . THR B 1 162 ? 21.217 -90.944 -154.947 1.00 17.89 162 THR B N 1
ATOM 2966 C CA . THR B 1 162 ? 21.631 -92.203 -155.563 1.00 16.75 162 THR B CA 1
ATOM 2967 C C . THR B 1 162 ? 22.602 -92.080 -156.733 1.00 15.56 162 THR B C 1
ATOM 2968 O O . THR B 1 162 ? 22.291 -91.471 -157.751 1.00 18.15 162 THR B O 1
ATOM 2972 N N . THR B 1 163 ? 23.780 -92.675 -156.574 1.00 16.08 163 THR B N 1
ATOM 2973 C CA . THR B 1 163 ? 24.804 -92.655 -157.614 1.00 17.61 163 THR B CA 1
ATOM 2974 C C . THR B 1 163 ? 24.639 -93.867 -158.527 1.00 18.79 163 THR B C 1
ATOM 2975 O O . THR B 1 163 ? 23.953 -94.835 -158.180 1.00 14.91 163 THR B O 1
ATOM 2979 N N . PRO B 1 164 ? 25.267 -93.828 -159.713 1.00 19.87 164 PRO B N 1
ATOM 2980 C CA . PRO B 1 164 ? 25.167 -94.954 -160.643 1.00 19.88 164 PRO B CA 1
ATOM 2981 C C . PRO B 1 164 ? 25.766 -96.199 -159.994 1.00 18.87 164 PRO B C 1
ATOM 2982 O O . PRO B 1 164 ? 25.304 -97.311 -160.218 1.00 19.84 164 PRO B O 1
ATOM 2986 N N . GLU B 1 165 ? 26.790 -95.995 -159.172 1.00 18.13 165 GLU B N 1
ATOM 2987 C CA . GLU B 1 165 ? 27.454 -97.099 -158.485 1.00 20.84 165 GLU B CA 1
ATOM 2988 C C . GLU B 1 165 ? 26.504 -97.789 -157.507 1.00 21.07 165 GLU B C 1
ATOM 2989 O O . GLU B 1 165 ? 26.472 -99.017 -157.411 1.00 20.05 165 GLU B O 1
ATOM 2991 N N . GLU B 1 166 ? 25.729 -96.996 -156.778 1.00 20.32 166 GLU B N 1
ATOM 2992 C CA . GLU B 1 166 ? 24.785 -97.558 -155.822 1.00 19.56 166 GLU B CA 1
ATOM 2993 C C . GLU B 1 166 ? 23.643 -98.239 -156.565 1.00 16.36 166 GLU B C 1
ATOM 2994 O O . GLU B 1 166 ? 23.154 -99.286 -156.144 1.00 15.40 166 GLU B O 1
ATOM 3000 N N . ALA B 1 167 ? 23.228 -97.651 -157.680 1.00 14.76 167 ALA B N 1
ATOM 3001 C CA . ALA B 1 167 ? 22.150 -98.229 -158.469 1.00 16.15 167 ALA B CA 1
ATOM 3002 C C . ALA B 1 167 ? 22.551 -99.620 -158.948 1.00 18.35 167 ALA B C 1
ATOM 3003 O O . ALA B 1 167 ? 21.764 -100.568 -158.857 1.00 17.16 167 ALA B O 1
ATOM 3005 N N . ARG B 1 168 ? 23.781 -99.744 -159.444 1.00 18.81 168 ARG B N 1
ATOM 3006 C CA . ARG B 1 168 ? 24.277 -101.028 -159.935 1.00 21.04 168 ARG B CA 1
ATOM 3007 C C . ARG B 1 168 ? 24.339 -102.056 -158.814 1.00 18.03 168 ARG B C 1
ATOM 3008 O O . ARG B 1 168 ? 24.059 -103.235 -159.033 1.00 18.97 168 ARG B O 1
ATOM 3016 N N . ALA B 1 169 ? 24.711 -101.610 -157.618 1.00 16.20 169 ALA B N 1
ATOM 3017 C CA . ALA B 1 169 ? 24.784 -102.501 -156.465 1.00 16.19 169 ALA B CA 1
ATOM 3018 C C . ALA B 1 169 ? 23.395 -103.060 -156.159 1.00 17.53 169 ALA B C 1
ATOM 3019 O O . ALA B 1 169 ? 23.238 -104.258 -155.909 1.00 17.16 169 ALA B O 1
ATOM 3021 N N . TRP B 1 170 ? 22.388 -102.190 -156.173 1.00 15.51 170 TRP B N 1
ATOM 3022 C CA . TRP B 1 170 ? 21.016 -102.616 -155.908 1.00 13.42 170 TRP B CA 1
ATOM 3023 C C . TRP B 1 170 ? 20.494 -103.566 -156.986 1.00 13.69 170 TRP B C 1
ATOM 3024 O O . TRP B 1 170 ? 19.707 -104.468 -156.697 1.00 13.60 170 TRP B O 1
ATOM 3035 N N . ALA B 1 171 ? 20.929 -103.364 -158.227 1.00 12.98 171 ALA B N 1
ATOM 3036 C CA . ALA B 1 171 ? 20.492 -104.227 -159.322 1.00 15.58 171 ALA B CA 1
ATOM 3037 C C . ALA B 1 171 ? 20.945 -105.665 -159.072 1.00 14.41 171 ALA B C 1
ATOM 3038 O O . ALA B 1 171 ? 20.285 -106.613 -159.495 1.00 15.06 171 ALA B O 1
ATOM 3040 N N . ARG B 1 172 ? 22.069 -105.822 -158.380 1.00 15.01 172 ARG B N 1
ATOM 3041 C CA . ARG B 1 172 ? 22.580 -107.154 -158.082 1.00 18.45 172 ARG B CA 1
ATOM 3042 C C . ARG B 1 172 ? 21.657 -107.857 -157.096 1.00 17.61 172 ARG B C 1
ATOM 3043 O O . ARG B 1 172 ? 21.760 -109.065 -156.889 1.00 16.34 172 ARG B O 1
ATOM 3051 N N . TYR B 1 173 ? 20.741 -107.095 -156.500 1.00 15.52 173 TYR B N 1
ATOM 3052 C CA . TYR B 1 173 ? 19.779 -107.653 -155.559 1.00 15.68 173 TYR B CA 1
ATOM 3053 C C . TYR B 1 173 ? 18.377 -107.709 -156.170 1.00 15.19 173 TYR B C 1
ATOM 3054 O O . TYR B 1 173 ? 17.388 -107.895 -155.463 1.00 14.93 173 TYR B O 1
ATOM 3063 N N . GLY B 1 174 ? 18.304 -107.541 -157.489 1.00 15.32 174 GLY B N 1
ATOM 3064 C CA . GLY B 1 174 ? 17.027 -107.619 -158.178 1.00 12.33 174 GLY B CA 1
ATOM 3065 C C . GLY B 1 174 ? 16.302 -106.329 -158.521 1.00 14.35 174 GLY B C 1
ATOM 3066 O O . GLY B 1 174 ? 15.265 -106.372 -159.191 1.00 15.32 174 GLY B O 1
ATOM 3067 N N . VAL B 1 175 ? 16.821 -105.184 -158.081 1.00 12.64 175 VAL B N 1
ATOM 3068 C CA . VAL B 1 175 ? 16.164 -103.914 -158.381 1.00 11.30 175 VAL B CA 1
ATOM 3069 C C . VAL B 1 175 ? 16.341 -103.559 -159.851 1.00 11.67 175 VAL B C 1
ATOM 3070 O O . VAL B 1 175 ? 17.460 -103.448 -160.348 1.00 15.04 175 VAL B O 1
ATOM 3074 N N . LEU B 1 176 ? 15.228 -103.378 -160.545 1.00 12.70 176 LEU B N 1
ATOM 3075 C CA . LEU B 1 176 ? 15.272 -103.049 -161.964 1.00 13.74 176 LEU B CA 1
ATOM 3076 C C . LEU B 1 176 ? 15.407 -101.556 -162.205 1.00 12.20 176 LEU B C 1
ATOM 3077 O O . LEU B 1 176 ? 16.086 -101.135 -163.136 1.00 13.85 176 LEU B O 1
ATOM 3082 N N . ALA B 1 177 ? 14.751 -100.761 -161.366 1.00 13.10 177 ALA B N 1
ATOM 3083 C CA . ALA B 1 177 ? 14.777 -99.313 -161.516 1.00 11.50 177 ALA B CA 1
ATOM 3084 C C . ALA B 1 177 ? 14.350 -98.638 -160.219 1.00 12.03 177 ALA B C 1
ATOM 3085 O O . ALA B 1 177 ? 13.857 -99.296 -159.300 1.00 9.59 177 ALA B O 1
ATOM 3087 N N . PHE B 1 178 ? 14.542 -97.323 -160.161 1.00 10.96 178 PHE B N 1
ATOM 3088 C CA . PHE B 1 178 ? 14.181 -96.525 -158.998 1.00 9.93 178 PHE B CA 1
ATOM 3089 C C . PHE B 1 178 ? 13.049 -95.555 -159.317 1.00 10.94 178 PHE B C 1
ATOM 3090 O O . PHE B 1 178 ? 13.016 -94.950 -160.384 1.00 12.39 178 PHE B O 1
ATOM 3098 N N . GLU B 1 179 ? 12.118 -95.417 -158.382 1.00 10.43 179 GLU B N 1
ATOM 3099 C CA . GLU B 1 179 ? 11.020 -94.472 -158.535 1.00 12.65 179 GLU B CA 1
ATOM 3100 C C . GLU B 1 179 ? 10.765 -93.931 -157.127 1.00 12.28 179 GLU B C 1
ATOM 3101 O O . GLU B 1 179 ? 11.577 -94.178 -156.231 1.00 12.96 179 GLU B O 1
ATOM 3107 N N . MET B 1 180 ? 9.676 -93.209 -156.899 1.00 9.93 180 MET B N 1
ATOM 3108 C CA . MET B 1 180 ? 9.490 -92.621 -155.572 1.00 12.75 180 MET B CA 1
ATOM 3109 C C . MET B 1 180 ? 8.087 -92.689 -154.977 1.00 13.88 180 MET B C 1
ATOM 3110 O O . MET B 1 180 ? 7.716 -91.820 -154.185 1.00 14.03 180 MET B O 1
ATOM 3115 N N . GLU B 1 181 ? 7.308 -93.707 -155.320 1.00 12.74 181 GLU B N 1
ATOM 3116 C CA . GLU B 1 181 ? 5.947 -93.764 -154.796 1.00 10.49 181 GLU B CA 1
ATOM 3117 C C . GLU B 1 181 ? 5.386 -95.146 -154.475 1.00 9.11 181 GLU B C 1
ATOM 3118 O O . GLU B 1 181 ? 4.581 -95.298 -153.553 1.00 9.97 181 GLU B O 1
ATOM 3124 N N . ALA B 1 182 ? 5.809 -96.146 -155.237 1.00 11.06 182 ALA B N 1
ATOM 3125 C CA . ALA B 1 182 ? 5.300 -97.506 -155.094 1.00 9.00 182 ALA B CA 1
ATOM 3126 C C . ALA B 1 182 ? 5.218 -98.125 -153.701 1.00 11.69 182 ALA B C 1
ATOM 3127 O O . ALA B 1 182 ? 4.177 -98.663 -153.325 1.00 10.87 182 ALA B O 1
ATOM 3129 N N . SER B 1 183 ? 6.305 -98.075 -152.939 1.00 9.29 183 SER B N 1
ATOM 3130 C CA . SER B 1 183 ? 6.301 -98.674 -151.608 1.00 9.88 183 SER B CA 1
ATOM 3131 C C . SER B 1 183 ? 5.120 -98.228 -150.733 1.00 11.28 183 SER B C 1
ATOM 3132 O O . SER B 1 183 ? 4.433 -99.065 -150.139 1.00 12.36 183 SER B O 1
ATOM 3135 N N . ALA B 1 184 ? 4.871 -96.922 -150.665 1.00 9.75 184 ALA B N 1
ATOM 3136 C CA . ALA B 1 184 ? 3.777 -96.398 -149.839 1.00 10.33 184 ALA B CA 1
ATOM 3137 C C . ALA B 1 184 ? 2.403 -96.826 -150.347 1.00 9.37 184 ALA B C 1
ATOM 3138 O O . ALA B 1 184 ? 1.510 -97.151 -149.563 1.00 9.92 184 ALA B O 1
ATOM 3140 N N . LEU B 1 185 ? 2.230 -96.812 -151.662 1.00 10.33 185 LEU B N 1
ATOM 3141 C CA . LEU B 1 185 ? 0.958 -97.219 -152.248 1.00 10.96 185 LEU B CA 1
ATOM 3142 C C . LEU B 1 185 ? 0.676 -98.675 -151.874 1.00 11.30 185 LEU B C 1
ATOM 3143 O O . LEU B 1 185 ? -0.421 -99.012 -151.426 1.00 9.11 185 LEU B O 1
ATOM 3148 N N . PHE B 1 186 ? 1.679 -99.528 -152.056 1.00 9.76 186 PHE B N 1
ATOM 3149 C CA . PHE B 1 186 ? 1.540 -100.951 -151.755 1.00 11.61 186 PHE B CA 1
ATOM 3150 C C . PHE B 1 186 ? 1.202 -101.167 -150.283 1.00 9.91 186 PHE B C 1
ATOM 3151 O O . PHE B 1 186 ? 0.294 -101.931 -149.956 1.00 11.58 186 PHE B O 1
ATOM 3159 N N . LEU B 1 187 ? 1.936 -100.494 -149.400 1.00 10.91 187 LEU B N 1
ATOM 3160 C CA . LEU B 1 187 ? 1.696 -100.607 -147.965 1.00 8.59 187 LEU B CA 1
ATOM 3161 C C . LEU B 1 187 ? 0.274 -100.177 -147.627 1.00 8.90 187 LEU B C 1
ATOM 3162 O O . LEU B 1 187 ? -0.457 -100.889 -146.931 1.00 12.71 187 LEU B O 1
ATOM 3167 N N . LEU B 1 188 ? -0.121 -99.006 -148.117 1.00 11.93 188 LEU B N 1
ATOM 3168 C CA . LEU B 1 188 ? -1.458 -98.500 -147.837 1.00 10.28 188 LEU B CA 1
ATOM 3169 C C . LEU B 1 188 ? -2.542 -99.397 -148.419 1.00 11.16 188 LEU B C 1
ATOM 3170 O O . LEU B 1 188 ? -3.642 -99.480 -147.872 1.00 13.16 188 LEU B O 1
ATOM 3175 N N . GLY B 1 189 ? -2.238 -100.067 -149.526 1.00 11.11 189 GLY B N 1
ATOM 3176 C CA . GLY B 1 189 ? -3.213 -100.964 -150.120 1.00 10.63 189 GLY B CA 1
ATOM 3177 C C . GLY B 1 189 ? -3.575 -102.051 -149.119 1.00 12.68 189 GLY B C 1
ATOM 3178 O O . GLY B 1 189 ? -4.753 -102.376 -148.920 1.00 10.62 189 GLY B O 1
ATOM 3179 N N . ARG B 1 190 ? -2.562 -102.618 -148.473 1.00 11.01 190 ARG B N 1
ATOM 3180 C CA . ARG B 1 190 ? -2.807 -103.659 -147.481 1.00 13.89 190 ARG B CA 1
ATOM 3181 C C . ARG B 1 190 ? -3.428 -103.093 -146.198 1.00 14.44 190 ARG B C 1
ATOM 3182 O O . ARG B 1 190 ? -4.385 -103.655 -145.661 1.00 12.20 190 ARG B O 1
ATOM 3190 N N . MET B 1 191 ? -2.898 -101.974 -145.715 1.00 13.37 191 MET B N 1
ATOM 3191 C CA . MET B 1 191 ? -3.414 -101.362 -144.489 1.00 14.12 191 MET B CA 1
ATOM 3192 C C . MET B 1 191 ? -4.873 -100.927 -144.593 1.00 15.72 191 MET B C 1
ATOM 3193 O O . MET B 1 191 ? -5.652 -101.089 -143.647 1.00 14.59 191 MET B O 1
ATOM 3198 N N . ARG B 1 192 ? -5.237 -100.366 -145.741 1.00 13.20 192 ARG B N 1
ATOM 3199 C CA . ARG B 1 192 ? -6.589 -99.865 -145.941 1.00 15.17 192 ARG B CA 1
ATOM 3200 C C . ARG B 1 192 ? -7.526 -100.842 -146.633 1.00 16.17 192 ARG B C 1
ATOM 3201 O O . ARG B 1 192 ? -8.695 -100.533 -146.857 1.00 17.83 192 ARG B O 1
ATOM 3209 N N . GLY B 1 193 ? -7.010 -102.014 -146.978 1.00 16.15 193 GLY B N 1
ATOM 3210 C CA . GLY B 1 193 ? -7.831 -103.020 -147.627 1.00 17.25 193 GLY B CA 1
ATOM 3211 C C . GLY B 1 193 ? -8.307 -102.695 -149.032 1.00 16.42 193 GLY B C 1
ATOM 3212 O O . GLY B 1 193 ? -9.454 -102.970 -149.376 1.00 15.81 193 GLY B O 1
ATOM 3213 N N . VAL B 1 194 ? -7.442 -102.097 -149.845 1.00 13.95 194 VAL B N 1
ATOM 3214 C CA . VAL B 1 194 ? -7.804 -101.783 -151.221 1.00 12.80 194 VAL B CA 1
ATOM 3215 C C . VAL B 1 194 ? -6.785 -102.444 -152.145 1.00 12.47 194 VAL B C 1
ATOM 3216 O O . VAL B 1 194 ? -5.718 -102.860 -151.701 1.00 14.63 194 VAL B O 1
ATOM 3220 N N . ARG B 1 195 ? -7.120 -102.548 -153.424 1.00 13.64 195 ARG B N 1
ATOM 3221 C CA . ARG B 1 195 ? -6.241 -103.192 -154.391 1.00 12.87 195 ARG B CA 1
ATOM 3222 C C . ARG B 1 195 ? -5.380 -102.194 -155.137 1.00 13.32 195 ARG B C 1
ATOM 3223 O O . ARG B 1 195 ? -5.896 -101.279 -155.780 1.00 12.37 195 ARG B O 1
ATOM 3231 N N . THR B 1 196 ? -4.065 -102.382 -155.056 1.00 11.03 196 THR B N 1
ATOM 3232 C CA . THR B 1 196 ? -3.125 -101.486 -155.714 1.00 9.38 196 THR B CA 1
ATOM 3233 C C . THR B 1 196 ? -2.195 -102.196 -156.685 1.00 8.66 196 THR B C 1
ATOM 3234 O O . THR B 1 196 ? -2.093 -103.420 -156.702 1.00 10.13 196 THR B O 1
ATOM 3238 N N . GLY B 1 197 ? -1.509 -101.400 -157.492 1.00 11.59 197 GLY B N 1
ATOM 3239 C CA . GLY B 1 197 ? -0.579 -101.934 -158.460 1.00 9.05 197 GLY B CA 1
ATOM 3240 C C . GLY B 1 197 ? 0.229 -100.788 -159.025 1.00 9.22 197 GLY B C 1
ATOM 3241 O O . GLY B 1 197 ? -0.095 -99.618 -158.803 1.00 10.20 197 GLY B O 1
ATOM 3242 N N . ALA B 1 198 ? 1.291 -101.116 -159.748 1.00 10.08 198 ALA B N 1
ATOM 3243 C CA . ALA B 1 198 ? 2.126 -100.093 -160.346 1.00 11.68 198 ALA B CA 1
ATOM 3244 C C . ALA B 1 198 ? 2.812 -100.586 -161.606 1.00 13.21 198 ALA B C 1
ATOM 3245 O O . ALA B 1 198 ? 3.341 -101.697 -161.654 1.00 12.50 198 ALA B O 1
ATOM 3247 N N . ILE B 1 199 ? 2.773 -99.756 -162.639 1.00 11.91 199 ILE B N 1
ATOM 3248 C CA . ILE B 1 199 ? 3.450 -100.065 -163.881 1.00 12.81 199 ILE B CA 1
ATOM 3249 C C . ILE B 1 199 ? 4.238 -98.798 -164.192 1.00 14.42 199 ILE B C 1
ATOM 3250 O O . ILE B 1 199 ? 3.741 -97.684 -164.002 1.00 16.97 199 ILE B O 1
ATOM 3255 N N . LEU B 1 200 ? 5.478 -98.963 -164.632 1.00 12.40 200 LEU B N 1
ATOM 3256 C CA . LEU B 1 200 ? 6.320 -97.812 -164.917 1.00 13.14 200 LEU B CA 1
ATOM 3257 C C . LEU B 1 200 ? 6.941 -97.869 -166.298 1.00 12.56 200 LEU B C 1
ATOM 3258 O O . LEU B 1 200 ? 7.093 -98.937 -166.882 1.00 15.19 200 LEU B O 1
ATOM 3263 N N . ALA B 1 201 ? 7.306 -96.700 -166.803 1.00 13.50 201 ALA B N 1
ATOM 3264 C CA . ALA B 1 201 ? 7.973 -96.588 -168.089 1.00 13.13 201 ALA B CA 1
ATOM 3265 C C . ALA B 1 201 ? 9.362 -96.040 -167.767 1.00 14.18 201 ALA B C 1
ATOM 3266 O O . ALA B 1 201 ? 9.484 -95.028 -167.079 1.00 14.00 201 ALA B O 1
ATOM 3268 N N . VAL B 1 202 ? 10.406 -96.718 -168.236 1.00 15.42 202 VAL B N 1
ATOM 3269 C CA . VAL B 1 202 ? 11.769 -96.260 -167.992 1.00 18.34 202 VAL B CA 1
ATOM 3270 C C . VAL B 1 202 ? 11.999 -94.951 -168.750 1.00 19.70 202 VAL B C 1
ATOM 3271 O O . VAL B 1 202 ? 11.842 -94.895 -169.968 1.00 21.24 202 VAL B O 1
ATOM 3275 N N . SER B 1 203 ? 12.364 -93.901 -168.024 1.00 19.60 203 SER B N 1
ATOM 3276 C CA . SER B 1 203 ? 12.595 -92.598 -168.638 1.00 21.75 203 SER B CA 1
ATOM 3277 C C . SER B 1 203 ? 14.071 -92.238 -168.741 1.00 24.20 203 SER B C 1
ATOM 3278 O O . SER B 1 203 ? 14.430 -91.241 -169.370 1.00 26.56 203 SER B O 1
ATOM 3281 N N . ASN B 1 204 ? 14.926 -93.048 -168.126 1.00 23.59 204 ASN B N 1
ATOM 3282 C CA . ASN B 1 204 ? 16.358 -92.780 -168.140 1.00 24.77 204 ASN B CA 1
ATOM 3283 C C . ASN B 1 204 ? 17.101 -93.821 -167.319 1.00 24.22 204 ASN B C 1
ATOM 3284 O O . ASN B 1 204 ? 16.498 -94.730 -166.755 1.00 22.96 204 ASN B O 1
ATOM 3289 N N . ARG B 1 205 ? 18.418 -93.661 -167.253 1.00 25.52 205 ARG B N 1
ATOM 3290 C CA . ARG B 1 205 ? 19.281 -94.536 -166.471 1.00 28.41 205 ARG B CA 1
ATOM 3291 C C . ARG B 1 205 ? 19.863 -93.684 -165.351 1.00 28.19 205 ARG B C 1
ATOM 3292 O O . ARG B 1 205 ? 20.199 -92.518 -165.564 1.00 28.88 205 ARG B O 1
ATOM 3300 N N . ILE B 1 206 ? 19.965 -94.255 -164.156 1.00 29.36 206 ILE B N 1
ATOM 3301 C CA . ILE B 1 206 ? 20.505 -93.519 -163.021 1.00 29.18 206 ILE B CA 1
ATOM 3302 C C . ILE B 1 206 ? 21.833 -92.884 -163.411 1.00 30.02 206 ILE B C 1
ATOM 3303 O O . ILE B 1 206 ? 22.716 -93.555 -163.942 1.00 27.96 206 ILE B O 1
ATOM 3308 N N . GLY B 1 207 ? 21.960 -91.584 -163.157 1.00 33.31 207 GLY B N 1
ATOM 3309 C CA . GLY B 1 207 ? 23.185 -90.882 -163.496 1.00 35.86 207 GLY B CA 1
ATOM 3310 C C . GLY B 1 207 ? 23.049 -89.964 -164.701 1.00 37.91 207 GLY B C 1
ATOM 3311 O O . GLY B 1 207 ? 23.856 -89.049 -164.883 1.00 38.89 207 GLY B O 1
ATOM 3312 N N . ASP B 1 208 ? 22.039 -90.205 -165.532 1.00 37.69 208 ASP B N 1
ATOM 3313 C CA . ASP B 1 208 ? 21.818 -89.376 -166.713 1.00 38.25 208 ASP B CA 1
ATOM 3314 C C . ASP B 1 208 ? 21.363 -87.976 -166.313 1.00 38.41 208 ASP B C 1
ATOM 3315 O O . ASP B 1 208 ? 20.476 -87.816 -165.472 1.00 36.23 208 ASP B O 1
ATOM 3320 N N . PRO B 1 209 ? 21.969 -86.941 -166.915 1.00 38.53 209 PRO B N 1
ATOM 3321 C CA . PRO B 1 209 ? 21.616 -85.550 -166.613 1.00 38.44 209 PRO B CA 1
ATOM 3322 C C . PRO B 1 209 ? 20.248 -85.158 -167.175 1.00 38.97 209 PRO B C 1
ATOM 3323 O O . PRO B 1 209 ? 19.602 -84.238 -166.674 1.00 39.43 209 PRO B O 1
ATOM 3327 N N . GLU B 1 210 ? 19.813 -85.863 -168.216 1.00 38.57 210 GLU B N 1
ATOM 3328 C CA . GLU B 1 210 ? 18.522 -85.591 -168.840 1.00 39.51 210 GLU B CA 1
ATOM 3329 C C . GLU B 1 210 ? 17.741 -86.871 -169.104 1.00 37.96 210 GLU B C 1
ATOM 3330 O O . GLU B 1 210 ? 18.305 -87.967 -169.112 1.00 36.54 210 GLU B O 1
ATOM 3336 N N . LEU B 1 211 ? 16.439 -86.725 -169.322 1.00 36.66 211 LEU B N 1
ATOM 3337 C CA . LEU B 1 211 ? 15.579 -87.867 -169.604 1.00 35.51 211 LEU B CA 1
ATOM 3338 C C . LEU B 1 211 ? 15.719 -88.220 -171.082 1.00 35.00 211 LEU B C 1
ATOM 3339 O O . LEU B 1 211 ? 16.275 -87.444 -171.860 1.00 33.76 211 LEU B O 1
ATOM 3344 N N . ALA B 1 212 ? 15.216 -89.391 -171.464 1.00 34.13 212 ALA B N 1
ATOM 3345 C CA . ALA B 1 212 ? 15.284 -89.846 -172.850 1.00 32.63 212 ALA B CA 1
ATOM 3346 C C . ALA B 1 212 ? 14.512 -88.894 -173.765 1.00 33.34 212 ALA B C 1
ATOM 3347 O O . ALA B 1 212 ? 13.752 -88.044 -173.292 1.00 31.36 212 ALA B O 1
ATOM 3349 N N . PRO B 1 213 ? 14.696 -89.025 -175.092 1.00 33.50 213 PRO B N 1
ATOM 3350 C CA . PRO B 1 213 ? 13.998 -88.156 -176.046 1.00 35.39 213 PRO B CA 1
ATOM 3351 C C . PRO B 1 213 ? 12.500 -88.112 -175.759 1.00 36.67 213 PRO B C 1
ATOM 3352 O O . PRO B 1 213 ? 11.884 -89.144 -175.489 1.00 36.11 213 PRO B O 1
ATOM 3356 N N . PRO B 1 214 ? 11.896 -86.914 -175.814 1.00 37.70 214 PRO B N 1
ATOM 3357 C CA . PRO B 1 214 ? 10.460 -86.786 -175.550 1.00 38.11 214 PRO B CA 1
ATOM 3358 C C . PRO B 1 214 ? 9.596 -87.776 -176.332 1.00 38.12 214 PRO B C 1
ATOM 3359 O O . PRO B 1 214 ? 8.614 -88.294 -175.800 1.00 37.85 214 PRO B O 1
ATOM 3363 N N . GLU B 1 215 ? 9.965 -88.046 -177.582 1.00 35.79 215 GLU B N 1
ATOM 3364 C CA . GLU B 1 215 ? 9.205 -88.985 -178.407 1.00 38.56 215 GLU B CA 1
ATOM 3365 C C . GLU B 1 215 ? 9.184 -90.349 -177.729 1.00 36.45 215 GLU B C 1
ATOM 3366 O O . GLU B 1 215 ? 8.123 -90.927 -177.495 1.00 36.86 215 GLU B O 1
ATOM 3372 N N . VAL B 1 216 ? 10.376 -90.854 -177.425 1.00 35.14 216 VAL B N 1
ATOM 3373 C CA . VAL B 1 216 ? 10.540 -92.151 -176.782 1.00 35.40 216 VAL B CA 1
ATOM 3374 C C . VAL B 1 216 ? 9.781 -92.234 -175.463 1.00 33.88 216 VAL B C 1
ATOM 3375 O O . VAL B 1 216 ? 9.038 -93.186 -175.221 1.00 31.37 216 VAL B O 1
ATOM 3379 N N . LEU B 1 217 ? 9.973 -91.227 -174.619 1.00 32.19 217 LEU B N 1
ATOM 3380 C CA . LEU B 1 217 ? 9.328 -91.189 -173.316 1.00 33.16 217 LEU B CA 1
ATOM 3381 C C . LEU B 1 217 ? 7.808 -91.133 -173.427 1.00 32.30 217 LEU B C 1
ATOM 3382 O O . LEU B 1 217 ? 7.107 -91.844 -172.709 1.00 31.67 217 LEU B O 1
ATOM 3387 N N . GLN B 1 218 ? 7.295 -90.299 -174.328 1.00 29.41 218 GLN B N 1
ATOM 3388 C CA . GLN B 1 218 ? 5.850 -90.181 -174.493 1.00 26.40 218 GLN B CA 1
ATOM 3389 C C . GLN B 1 218 ? 5.202 -91.472 -174.989 1.00 23.17 218 GLN B C 1
ATOM 3390 O O . GLN B 1 218 ? 4.076 -91.785 -174.605 1.00 22.12 218 GLN B O 1
ATOM 3396 N N . GLU B 1 219 ? 5.900 -92.221 -175.839 1.00 19.86 219 GLU B N 1
ATOM 3397 C CA . GLU B 1 219 ? 5.345 -93.477 -176.336 1.00 20.17 219 GLU B CA 1
ATOM 3398 C C . GLU B 1 219 ? 5.311 -94.501 -175.197 1.00 21.72 219 GLU B C 1
ATOM 3399 O O . GLU B 1 219 ? 4.366 -95.287 -175.081 1.00 20.88 219 GLU B O 1
ATOM 3405 N N . GLY B 1 220 ? 6.343 -94.484 -174.357 1.00 19.66 220 GLY B N 1
ATOM 3406 C CA . GLY B 1 220 ? 6.389 -95.401 -173.232 1.00 19.93 220 GLY B CA 1
ATOM 3407 C C . GLY B 1 220 ? 5.238 -95.091 -172.295 1.00 16.41 220 GLY B C 1
ATOM 3408 O O . GLY B 1 220 ? 4.584 -95.987 -171.765 1.00 18.98 220 GLY B O 1
ATOM 3409 N N . VAL B 1 221 ? 4.990 -93.804 -172.091 1.00 16.53 221 VAL B N 1
ATOM 3410 C CA . VAL B 1 221 ? 3.897 -93.362 -171.234 1.00 16.28 221 VAL B CA 1
ATOM 3411 C C . VAL B 1 221 ? 2.545 -93.806 -171.800 1.00 17.03 221 VAL B C 1
ATOM 3412 O O . VAL B 1 221 ? 1.663 -94.255 -171.062 1.00 15.58 221 VAL B O 1
ATOM 3416 N N . ARG B 1 222 ? 2.376 -93.678 -173.111 1.00 17.98 222 ARG B N 1
ATOM 3417 C CA . ARG B 1 222 ? 1.116 -94.077 -173.733 1.00 17.02 222 ARG B CA 1
ATOM 3418 C C . ARG B 1 222 ? 0.868 -95.572 -173.543 1.00 15.05 222 ARG B C 1
ATOM 3419 O O . ARG B 1 222 ? -0.244 -95.987 -173.213 1.00 16.63 222 ARG B O 1
ATOM 3427 N N . ARG B 1 223 ? 1.908 -96.374 -173.751 1.00 15.00 223 ARG B N 1
ATOM 3428 C CA . ARG B 1 223 ? 1.800 -97.825 -173.611 1.00 15.39 223 ARG B CA 1
ATOM 3429 C C . ARG B 1 223 ? 1.441 -98.219 -172.184 1.00 16.51 223 ARG B C 1
ATOM 3430 O O . ARG B 1 223 ? 0.587 -99.077 -171.951 1.00 14.10 223 ARG B O 1
ATOM 3438 N N . MET B 1 224 ? 2.113 -97.588 -171.229 1.00 14.65 224 MET B N 1
ATOM 3439 C CA . MET B 1 224 ? 1.880 -97.861 -169.820 1.00 15.01 224 MET B CA 1
ATOM 3440 C C . MET B 1 224 ? 0.437 -97.548 -169.393 1.00 13.04 224 MET B C 1
ATOM 3441 O O . MET B 1 224 ? -0.184 -98.320 -168.658 1.00 10.38 224 MET B O 1
ATOM 3446 N N . VAL B 1 225 ? -0.095 -96.420 -169.857 1.00 11.08 225 VAL B N 1
ATOM 3447 C CA . VAL B 1 225 ? -1.461 -96.022 -169.517 1.00 10.83 225 VAL B CA 1
ATOM 3448 C C . VAL B 1 225 ? -2.492 -96.975 -170.126 1.00 13.42 225 VAL B C 1
ATOM 3449 O O . VAL B 1 225 ? -3.472 -97.343 -169.475 1.00 14.60 225 VAL B O 1
ATOM 3453 N N . GLU B 1 226 ? -2.271 -97.371 -171.376 1.00 14.88 226 GLU B N 1
ATOM 3454 C CA . GLU B 1 226 ? -3.179 -98.296 -172.046 1.00 16.61 226 GLU B CA 1
ATOM 3455 C C . GLU B 1 226 ? -3.218 -99.612 -171.266 1.00 17.76 226 GLU B C 1
ATOM 3456 O O . GLU B 1 226 ? -4.286 -100.195 -171.059 1.00 14.95 226 GLU B O 1
ATOM 3462 N N . VAL B 1 227 ? -2.050 -100.084 -170.837 1.00 15.22 227 VAL B N 1
ATOM 3463 C CA . VAL B 1 227 ? -1.988 -101.328 -170.074 1.00 14.07 227 VAL B CA 1
ATOM 3464 C C . VAL B 1 227 ? -2.753 -101.176 -168.764 1.00 15.99 227 VAL B C 1
ATOM 3465 O O . VAL B 1 227 ? -3.553 -102.038 -168.396 1.00 16.32 227 VAL B O 1
ATOM 3469 N N . ALA B 1 228 ? -2.516 -100.070 -168.066 1.00 13.85 228 ALA B N 1
ATOM 3470 C CA . ALA B 1 228 ? -3.179 -99.826 -166.790 1.00 14.00 228 ALA B CA 1
ATOM 3471 C C . ALA B 1 228 ? -4.700 -99.725 -166.919 1.00 10.34 228 ALA B C 1
ATOM 3472 O O . ALA B 1 228 ? -5.430 -100.299 -166.115 1.00 12.28 228 ALA B O 1
ATOM 3474 N N . LEU B 1 229 ? -5.177 -98.995 -167.922 1.00 11.45 229 LEU B N 1
ATOM 3475 C CA . LEU B 1 229 ? -6.619 -98.837 -168.118 1.00 13.53 229 LEU B CA 1
ATOM 3476 C C . LEU B 1 229 ? -7.263 -100.191 -168.382 1.00 13.37 229 LEU B C 1
ATOM 3477 O O . LEU B 1 229 ? -8.289 -100.532 -167.789 1.00 15.44 229 LEU B O 1
ATOM 3482 N N . GLU B 1 230 ? -6.651 -100.963 -169.272 1.00 14.30 230 GLU B N 1
ATOM 3483 C CA . GLU B 1 230 ? -7.155 -102.289 -169.598 1.00 16.68 230 GLU B CA 1
ATOM 3484 C C . GLU B 1 230 ? -7.158 -103.184 -168.361 1.00 17.33 230 GLU B C 1
ATOM 3485 O O . GLU B 1 230 ? -8.093 -103.957 -168.135 1.00 16.30 230 GLU B O 1
ATOM 3491 N N . ALA B 1 231 ? -6.110 -103.063 -167.555 1.00 17.04 231 ALA B N 1
ATOM 3492 C CA . ALA B 1 231 ? -5.973 -103.861 -166.344 1.00 15.10 231 ALA B CA 1
ATOM 3493 C C . ALA B 1 231 ? -7.025 -103.573 -165.272 1.00 15.64 231 ALA B C 1
ATOM 3494 O O . ALA B 1 231 ? -7.589 -104.504 -164.690 1.00 16.05 231 ALA B O 1
ATOM 3496 N N . VAL B 1 232 ? -7.296 -102.296 -165.001 1.00 15.25 232 VAL B N 1
ATOM 3497 C CA . VAL B 1 232 ? -8.272 -101.965 -163.963 1.00 15.00 232 VAL B CA 1
ATOM 3498 C C . VAL B 1 232 ? -9.678 -102.426 -164.300 1.00 16.05 232 VAL B C 1
ATOM 3499 O O . VAL B 1 232 ? -10.505 -102.607 -163.407 1.00 15.68 232 VAL B O 1
ATOM 3503 N N . LEU B 1 233 ? -9.952 -102.616 -165.584 1.00 16.35 233 LEU B N 1
ATOM 3504 C CA . LEU B 1 233 ? -11.265 -103.088 -165.998 1.00 21.24 233 LEU B CA 1
ATOM 3505 C C . LEU B 1 233 ? -11.364 -104.594 -165.752 1.00 23.73 233 LEU B C 1
ATOM 3506 O O . LEU B 1 233 ? -12.458 -105.143 -165.649 1.00 26.01 233 LEU B O 1
ATOM 3511 N N . GLU B 1 234 ? -10.208 -105.246 -165.640 1.00 23.74 234 GLU B N 1
ATOM 3512 C CA . GLU B 1 234 ? -10.129 -106.689 -165.409 1.00 27.23 234 GLU B CA 1
ATOM 3513 C C . GLU B 1 234 ? -10.380 -107.057 -163.953 1.00 27.84 234 GLU B C 1
ATOM 3514 O O . GLU B 1 234 ? -10.578 -108.225 -163.628 1.00 29.24 234 GLU B O 1
ATOM 3520 N N . VAL B 1 235 ? -10.350 -106.062 -163.076 1.00 27.04 235 VAL B N 1
ATOM 3521 C CA . VAL B 1 235 ? -10.566 -106.298 -161.655 1.00 29.74 235 VAL B CA 1
ATOM 3522 C C . VAL B 1 235 ? -11.770 -105.513 -161.152 1.00 31.81 235 VAL B C 1
ATOM 3523 O O . VAL B 1 235 ? -12.325 -105.902 -160.102 1.00 32.73 235 VAL B O 1
ATOM 3528 N N . SER C 1 2 ? 33.413 -130.741 -152.743 1.00 40.60 2 SER C N 1
ATOM 3529 C CA . SER C 1 2 ? 32.015 -130.970 -152.276 1.00 37.37 2 SER C CA 1
ATOM 3530 C C . SER C 1 2 ? 31.623 -129.916 -151.247 1.00 35.00 2 SER C C 1
ATOM 3531 O O . SER C 1 2 ? 32.453 -129.481 -150.445 1.00 35.77 2 SER C O 1
ATOM 3534 N N . PRO C 1 3 ? 30.353 -129.474 -151.266 1.00 32.10 3 PRO C N 1
ATOM 3535 C CA . PRO C 1 3 ? 29.919 -128.463 -150.298 1.00 29.30 3 PRO C CA 1
ATOM 3536 C C . PRO C 1 3 ? 30.164 -128.951 -148.871 1.00 28.32 3 PRO C C 1
ATOM 3537 O O . PRO C 1 3 ? 30.302 -130.149 -148.632 1.00 28.28 3 PRO C O 1
ATOM 3541 N N . ILE C 1 4 ? 30.212 -128.015 -147.929 1.00 26.88 4 ILE C N 1
ATOM 3542 C CA . ILE C 1 4 ? 30.467 -128.332 -146.528 1.00 25.50 4 ILE C CA 1
ATOM 3543 C C . ILE C 1 4 ? 29.328 -129.043 -145.804 1.00 24.72 4 ILE C C 1
ATOM 3544 O O . ILE C 1 4 ? 29.562 -130.000 -145.064 1.00 25.11 4 ILE C O 1
ATOM 3549 N N . HIS C 1 5 ? 28.098 -128.589 -146.015 1.00 22.38 5 HIS C N 1
ATOM 3550 C CA . HIS C 1 5 ? 26.962 -129.188 -145.329 1.00 20.92 5 HIS C CA 1
ATOM 3551 C C . HIS C 1 5 ? 26.193 -130.210 -146.158 1.00 21.51 5 HIS C C 1
ATOM 3552 O O . HIS C 1 5 ? 25.951 -131.328 -145.698 1.00 21.25 5 HIS C O 1
ATOM 3559 N N . VAL C 1 6 ? 25.786 -129.832 -147.364 1.00 20.73 6 VAL C N 1
ATOM 3560 C CA . VAL C 1 6 ? 25.094 -130.771 -148.235 1.00 21.01 6 VAL C CA 1
ATOM 3561 C C . VAL C 1 6 ? 26.222 -131.428 -149.019 1.00 23.23 6 VAL C C 1
ATOM 3562 O O . VAL C 1 6 ? 26.634 -130.938 -150.071 1.00 23.52 6 VAL C O 1
ATOM 3566 N N . ARG C 1 7 ? 26.730 -132.533 -148.487 1.00 22.76 7 ARG C N 1
ATOM 3567 C CA . ARG C 1 7 ? 27.840 -133.236 -149.107 1.00 26.17 7 ARG C CA 1
ATOM 3568 C C . ARG C 1 7 ? 27.466 -134.094 -150.305 1.00 26.31 7 ARG C C 1
ATOM 3569 O O . ARG C 1 7 ? 27.538 -135.323 -150.265 1.00 27.48 7 ARG C O 1
ATOM 3577 N N . ALA C 1 8 ? 27.066 -133.420 -151.377 1.00 26.29 8 ALA C N 1
ATOM 3578 C CA . ALA C 1 8 ? 26.698 -134.081 -152.617 1.00 24.34 8 ALA C CA 1
ATOM 3579 C C . ALA C 1 8 ? 27.705 -133.630 -153.660 1.00 25.80 8 ALA C C 1
ATOM 3580 O O . ALA C 1 8 ? 28.557 -132.781 -153.385 1.00 26.97 8 ALA C O 1
ATOM 3582 N N . HIS C 1 9 ? 27.612 -134.195 -154.855 1.00 27.10 9 HIS C N 1
ATOM 3583 C CA . HIS C 1 9 ? 28.525 -133.824 -155.925 1.00 29.29 9 HIS C CA 1
ATOM 3584 C C . HIS C 1 9 ? 27.769 -133.496 -157.198 1.00 28.51 9 HIS C C 1
ATOM 3585 O O . HIS C 1 9 ? 26.579 -133.792 -157.320 1.00 26.01 9 HIS C O 1
ATOM 3592 N N . PRO C 1 10 ? 28.452 -132.857 -158.160 1.00 28.42 10 PRO C N 1
ATOM 3593 C CA . PRO C 1 10 ? 27.820 -132.506 -159.431 1.00 28.24 10 PRO C CA 1
ATOM 3594 C C . PRO C 1 10 ? 27.187 -133.768 -160.010 1.00 26.53 10 PRO C C 1
ATOM 3595 O O . PRO C 1 10 ? 27.839 -134.809 -160.105 1.00 30.70 10 PRO C O 1
ATOM 3599 N N . GLY C 1 11 ? 25.918 -133.682 -160.382 1.00 24.32 11 GLY C N 1
ATOM 3600 C CA . GLY C 1 11 ? 25.240 -134.841 -160.930 1.00 22.13 11 GLY C CA 1
ATOM 3601 C C . GLY C 1 11 ? 24.174 -135.388 -159.999 1.00 21.72 11 GLY C C 1
ATOM 3602 O O . GLY C 1 11 ? 23.259 -136.086 -160.439 1.00 20.64 11 GLY C O 1
ATOM 3603 N N . ASP C 1 12 ? 24.282 -135.075 -158.709 1.00 20.96 12 ASP C N 1
ATOM 3604 C CA . ASP C 1 12 ? 23.301 -135.549 -157.732 1.00 18.87 12 ASP C CA 1
ATOM 3605 C C . ASP C 1 12 ? 22.061 -134.668 -157.686 1.00 20.44 12 ASP C C 1
ATOM 3606 O O . ASP C 1 12 ? 20.959 -135.152 -157.421 1.00 22.00 12 ASP C O 1
ATOM 3611 N N . VAL C 1 13 ? 22.244 -133.374 -157.934 1.00 18.54 13 VAL C N 1
ATOM 3612 C CA . VAL C 1 13 ? 21.140 -132.421 -157.863 1.00 18.40 13 VAL C CA 1
ATOM 3613 C C . VAL C 1 13 ? 20.565 -131.996 -159.209 1.00 17.47 13 VAL C C 1
ATOM 3614 O O . VAL C 1 13 ? 21.301 -131.638 -160.123 1.00 21.02 13 VAL C O 1
ATOM 3618 N N . ALA C 1 14 ? 19.238 -132.036 -159.313 1.00 16.62 14 ALA C N 1
ATOM 3619 C CA . ALA C 1 14 ? 18.536 -131.646 -160.533 1.00 17.23 14 ALA C CA 1
ATOM 3620 C C . ALA C 1 14 ? 18.359 -130.128 -160.570 1.00 19.13 14 ALA C C 1
ATOM 3621 O O . ALA C 1 14 ? 18.467 -129.457 -159.541 1.00 15.93 14 ALA C O 1
ATOM 3623 N N . GLU C 1 15 ? 18.083 -129.588 -161.752 1.00 18.33 15 GLU C N 1
ATOM 3624 C CA . GLU C 1 15 ? 17.886 -128.151 -161.888 1.00 19.47 15 GLU C CA 1
ATOM 3625 C C . GLU C 1 15 ? 16.654 -127.694 -161.112 1.00 16.46 15 GLU C C 1
ATOM 3626 O O . GLU C 1 15 ? 16.626 -126.583 -160.578 1.00 17.09 15 GLU C O 1
ATOM 3632 N N . ARG C 1 16 ? 15.643 -128.559 -161.056 1.00 15.82 16 ARG C N 1
ATOM 3633 C CA . ARG C 1 16 ? 14.396 -128.272 -160.343 1.00 17.35 16 ARG C CA 1
ATOM 3634 C C . ARG C 1 16 ? 14.451 -128.910 -158.957 1.00 17.93 16 ARG C C 1
ATOM 3635 O O . ARG C 1 16 ? 14.699 -130.110 -158.828 1.00 16.47 16 ARG C O 1
ATOM 3643 N N . VAL C 1 17 ? 14.202 -128.108 -157.924 1.00 17.06 17 VAL C N 1
ATOM 3644 C CA . VAL C 1 17 ? 14.277 -128.593 -156.547 1.00 16.56 17 VAL C CA 1
ATOM 3645 C C . VAL C 1 17 ? 13.135 -128.132 -155.645 1.00 17.23 17 VAL C C 1
ATOM 3646 O O . VAL C 1 17 ? 12.692 -126.984 -155.725 1.00 16.75 17 VAL C O 1
ATOM 3650 N N . LEU C 1 18 ? 12.654 -129.033 -154.793 1.00 15.13 18 LEU C N 1
ATOM 3651 C CA . LEU C 1 18 ? 11.618 -128.682 -153.828 1.00 17.10 18 LEU C CA 1
ATOM 3652 C C . LEU C 1 18 ? 12.380 -128.552 -152.514 1.00 17.54 18 LEU C C 1
ATOM 3653 O O . LEU C 1 18 ? 13.314 -129.315 -152.264 1.00 15.20 18 LEU C O 1
ATOM 3658 N N . LEU C 1 19 ? 11.990 -127.587 -151.684 1.00 15.48 19 LEU C N 1
ATOM 3659 C CA . LEU C 1 19 ? 12.684 -127.342 -150.426 1.00 16.73 19 LEU C CA 1
ATOM 3660 C C . LEU C 1 19 ? 11.847 -127.473 -149.160 1.00 15.62 19 LEU C C 1
ATOM 3661 O O . LEU C 1 19 ? 11.397 -126.475 -148.593 1.00 14.86 19 LEU C O 1
ATOM 3666 N N . PRO C 1 20 ? 11.609 -128.710 -148.706 1.00 17.10 20 PRO C N 1
ATOM 3667 C CA . PRO C 1 20 ? 10.823 -128.890 -147.483 1.00 17.07 20 PRO C CA 1
ATOM 3668 C C . PRO C 1 20 ? 11.775 -128.617 -146.314 1.00 15.51 20 PRO C C 1
ATOM 3669 O O . PRO C 1 20 ? 12.984 -128.756 -146.466 1.00 15.37 20 PRO C O 1
ATOM 3673 N N . GLY C 1 21 ? 11.247 -128.220 -145.162 1.00 14.40 21 GLY C N 1
ATOM 3674 C CA . GLY C 1 21 ? 12.117 -127.955 -144.030 1.00 16.12 21 GLY C CA 1
ATOM 3675 C C . GLY C 1 21 ? 12.383 -129.207 -143.214 1.00 18.51 21 GLY C C 1
ATOM 3676 O O . GLY C 1 21 ? 13.465 -129.388 -142.648 1.00 17.59 21 GLY C O 1
ATOM 3677 N N . ASP C 1 22 ? 11.379 -130.076 -143.183 1.00 19.11 22 ASP C N 1
ATOM 3678 C CA . ASP C 1 22 ? 11.394 -131.336 -142.441 1.00 19.44 22 ASP C CA 1
ATOM 3679 C C . ASP C 1 22 ? 11.978 -132.483 -143.280 1.00 22.02 22 ASP C C 1
ATOM 3680 O O . ASP C 1 22 ? 11.486 -132.769 -144.371 1.00 21.27 22 ASP C O 1
ATOM 3685 N N . PRO C 1 23 ? 13.031 -133.158 -142.778 1.00 22.47 23 PRO C N 1
ATOM 3686 C CA . PRO C 1 23 ? 13.634 -134.267 -143.528 1.00 21.61 23 PRO C CA 1
ATOM 3687 C C . PRO C 1 23 ? 12.678 -135.449 -143.707 1.00 21.79 23 PRO C C 1
ATOM 3688 O O . PRO C 1 23 ? 12.761 -136.182 -144.697 1.00 19.82 23 PRO C O 1
ATOM 3692 N N . GLY C 1 24 ? 11.776 -135.627 -142.746 1.00 19.73 24 GLY C N 1
ATOM 3693 C CA . GLY C 1 24 ? 10.813 -136.707 -142.834 1.00 18.86 24 GLY C CA 1
ATOM 3694 C C . GLY C 1 24 ? 9.857 -136.443 -143.980 1.00 20.16 24 GLY C C 1
ATOM 3695 O O . GLY C 1 24 ? 9.384 -137.368 -144.639 1.00 19.31 24 GLY C O 1
ATOM 3696 N N . ARG C 1 25 ? 9.573 -135.166 -144.221 1.00 20.26 25 ARG C N 1
ATOM 3697 C CA . ARG C 1 25 ? 8.679 -134.780 -145.302 1.00 20.55 25 ARG C CA 1
ATOM 3698 C C . ARG C 1 25 ? 9.403 -134.905 -146.639 1.00 19.02 25 ARG C C 1
ATOM 3699 O O . ARG C 1 25 ? 8.797 -135.243 -147.653 1.00 18.15 25 ARG C O 1
ATOM 3707 N N . ALA C 1 26 ? 10.705 -134.638 -146.637 1.00 18.11 26 ALA C N 1
ATOM 3708 C CA . ALA C 1 26 ? 11.492 -134.756 -147.856 1.00 17.38 26 ALA C CA 1
ATOM 3709 C C . ALA C 1 26 ? 11.422 -136.211 -148.307 1.00 20.66 26 ALA C C 1
ATOM 3710 O O . ALA C 1 26 ? 11.229 -136.502 -149.489 1.00 19.67 26 ALA C O 1
ATOM 3712 N N . GLU C 1 27 ? 11.582 -137.117 -147.347 1.00 20.97 27 GLU C N 1
ATOM 3713 C CA . GLU C 1 27 ? 11.540 -138.550 -147.615 1.00 22.69 27 GLU C CA 1
ATOM 3714 C C . GLU C 1 27 ? 10.183 -138.970 -148.164 1.00 22.10 27 GLU C C 1
ATOM 3715 O O . GLU C 1 27 ? 10.102 -139.697 -149.156 1.00 22.06 27 GLU C O 1
ATOM 3721 N N . TRP C 1 28 ? 9.122 -138.515 -147.504 1.00 19.66 28 TRP C N 1
ATOM 3722 C CA . TRP C 1 28 ? 7.765 -138.836 -147.921 1.00 22.13 28 TRP C CA 1
ATOM 3723 C C . TRP C 1 28 ? 7.524 -138.371 -149.357 1.00 24.35 28 TRP C C 1
ATOM 3724 O O . TRP C 1 28 ? 6.980 -139.111 -150.179 1.00 24.54 28 TRP C O 1
ATOM 3735 N N . ILE C 1 29 ? 7.934 -137.141 -149.651 1.00 21.97 29 ILE C N 1
ATOM 3736 C CA . ILE C 1 29 ? 7.770 -136.575 -150.987 1.00 21.75 29 ILE C CA 1
ATOM 3737 C C . ILE C 1 29 ? 8.463 -137.419 -152.054 1.00 22.73 29 ILE C C 1
ATOM 3738 O O . ILE C 1 29 ? 7.863 -137.756 -153.077 1.00 22.89 29 ILE C O 1
ATOM 3743 N N . ALA C 1 30 ? 9.726 -137.758 -151.812 1.00 22.39 30 ALA C N 1
ATOM 3744 C CA . ALA C 1 30 ? 10.501 -138.544 -152.765 1.00 23.74 30 ALA C CA 1
ATOM 3745 C C . ALA C 1 30 ? 9.866 -139.900 -153.067 1.00 26.86 30 ALA C C 1
ATOM 3746 O O . ALA C 1 30 ? 9.685 -140.269 -154.228 1.00 25.34 30 ALA C O 1
ATOM 3748 N N . LYS C 1 31 ? 9.528 -140.636 -152.014 1.00 26.74 31 LYS C N 1
ATOM 3749 C CA . LYS C 1 31 ? 8.927 -141.956 -152.163 1.00 30.12 31 LYS C CA 1
ATOM 3750 C C . LYS C 1 31 ? 7.511 -141.919 -152.733 1.00 28.17 31 LYS C C 1
ATOM 3751 O O . LYS C 1 31 ? 7.097 -142.833 -153.446 1.00 30.07 31 LYS C O 1
ATOM 3757 N N . THR C 1 32 ? 6.777 -140.858 -152.425 1.00 25.04 32 THR C N 1
ATOM 3758 C CA . THR C 1 32 ? 5.400 -140.725 -152.879 1.00 26.04 32 THR C CA 1
ATOM 3759 C C . THR C 1 32 ? 5.207 -140.201 -154.299 1.00 26.28 32 THR C C 1
ATOM 3760 O O . THR C 1 32 ? 4.367 -140.713 -155.039 1.00 28.69 32 THR C O 1
ATOM 3764 N N . PHE C 1 33 ? 5.979 -139.191 -154.686 1.00 26.10 33 PHE C N 1
ATOM 3765 C CA . PHE C 1 33 ? 5.821 -138.605 -156.012 1.00 24.67 33 PHE C CA 1
ATOM 3766 C C . PHE C 1 33 ? 6.879 -138.937 -157.053 1.00 24.25 33 PHE C C 1
ATOM 3767 O O . PHE C 1 33 ? 6.617 -138.822 -158.245 1.00 25.82 33 PHE C O 1
ATOM 3775 N N . LEU C 1 34 ? 8.066 -139.345 -156.623 1.00 22.18 34 LEU C N 1
ATOM 3776 C CA . LEU C 1 34 ? 9.133 -139.618 -157.577 1.00 23.50 34 LEU C CA 1
ATOM 3777 C C . LEU C 1 34 ? 9.361 -141.078 -157.956 1.00 27.10 34 LEU C C 1
ATOM 3778 O O . LEU C 1 34 ? 9.090 -141.993 -157.178 1.00 25.90 34 LEU C O 1
ATOM 3783 N N . GLN C 1 35 ? 9.863 -141.280 -159.169 1.00 27.22 35 GLN C N 1
ATOM 3784 C CA . GLN C 1 35 ? 10.166 -142.617 -159.661 1.00 28.31 35 GLN C CA 1
ATOM 3785 C C . GLN C 1 35 ? 11.666 -142.812 -159.495 1.00 28.04 35 GLN C C 1
ATOM 3786 O O . GLN C 1 35 ? 12.443 -141.884 -159.732 1.00 24.36 35 GLN C O 1
ATOM 3792 N N . ASN C 1 36 ? 12.067 -144.012 -159.085 1.00 27.30 36 ASN C N 1
ATOM 3793 C CA . ASN C 1 36 ? 13.476 -144.337 -158.886 1.00 28.03 36 ASN C CA 1
ATOM 3794 C C . ASN C 1 36 ? 14.197 -143.269 -158.060 1.00 26.72 36 ASN C C 1
ATOM 3795 O O . ASN C 1 36 ? 15.271 -142.802 -158.435 1.00 24.89 36 ASN C O 1
ATOM 3800 N N . PRO C 1 37 ? 13.612 -142.871 -156.918 1.00 25.22 37 PRO C N 1
ATOM 3801 C CA . PRO C 1 37 ? 14.246 -141.852 -156.076 1.00 25.76 37 PRO C CA 1
ATOM 3802 C C . PRO C 1 37 ? 15.550 -142.334 -155.446 1.00 27.90 37 PRO C C 1
ATOM 3803 O O . PRO C 1 37 ? 15.722 -143.520 -155.175 1.00 28.95 37 PRO C O 1
ATOM 3807 N N . ARG C 1 38 ? 16.464 -141.402 -155.213 1.00 27.31 38 ARG C N 1
ATOM 3808 C CA . ARG C 1 38 ? 17.759 -141.717 -154.627 1.00 26.70 38 ARG C CA 1
ATOM 3809 C C . ARG C 1 38 ? 18.167 -140.622 -153.643 1.00 26.60 38 ARG C C 1
ATOM 3810 O O . ARG C 1 38 ? 18.038 -139.438 -153.946 1.00 21.60 38 ARG C O 1
ATOM 3818 N N . ARG C 1 39 ? 18.655 -141.010 -152.468 1.00 24.69 39 ARG C N 1
ATOM 3819 C CA . ARG C 1 39 ? 19.093 -140.021 -151.484 1.00 24.53 39 ARG C CA 1
ATOM 3820 C C . ARG C 1 39 ? 20.583 -139.760 -151.705 1.00 23.76 39 ARG C C 1
ATOM 3821 O O . ARG C 1 39 ? 21.413 -140.650 -151.506 1.00 24.98 39 ARG C O 1
ATOM 3829 N N . TYR C 1 40 ? 20.919 -138.542 -152.120 1.00 19.97 40 TYR C N 1
ATOM 3830 C CA . TYR C 1 40 ? 22.309 -138.193 -152.387 1.00 19.65 40 TYR C CA 1
ATOM 3831 C C . TYR C 1 40 ? 23.035 -137.593 -151.187 1.00 18.73 40 TYR C C 1
ATOM 3832 O O . TYR C 1 40 ? 24.256 -137.436 -151.212 1.00 19.77 40 TYR C O 1
ATOM 3841 N N . ASN C 1 41 ? 22.287 -137.254 -150.141 1.00 19.87 41 ASN C N 1
ATOM 3842 C CA . ASN C 1 41 ? 22.891 -136.691 -148.939 1.00 20.21 41 ASN C CA 1
ATOM 3843 C C . ASN C 1 41 ? 22.061 -136.948 -147.694 1.00 20.34 41 ASN C C 1
ATOM 3844 O O . ASN C 1 41 ? 20.833 -136.938 -147.738 1.00 18.16 41 ASN C O 1
ATOM 3849 N N . ASP C 1 42 ? 22.751 -137.181 -146.583 1.00 22.88 42 ASP C N 1
ATOM 3850 C CA . ASP C 1 42 ? 22.102 -137.402 -145.299 1.00 23.05 42 ASP C CA 1
ATOM 3851 C C . ASP C 1 42 ? 22.940 -136.700 -144.237 1.00 23.32 42 ASP C C 1
ATOM 3852 O O . ASP C 1 42 ? 22.540 -136.596 -143.079 1.00 21.02 42 ASP C O 1
ATOM 3857 N N . HIS C 1 43 ? 24.107 -136.209 -144.647 1.00 19.63 43 HIS C N 1
ATOM 3858 C CA . HIS C 1 43 ? 24.995 -135.499 -143.737 1.00 22.02 43 HIS C CA 1
ATOM 3859 C C . HIS C 1 43 ? 24.235 -134.386 -143.008 1.00 22.20 43 HIS C C 1
ATOM 3860 O O . HIS C 1 43 ? 23.492 -133.613 -143.624 1.00 18.21 43 HIS C O 1
ATOM 3867 N N . ARG C 1 44 ? 24.424 -134.327 -141.691 1.00 21.73 44 ARG C N 1
ATOM 3868 C CA . ARG C 1 44 ? 23.769 -133.343 -140.828 1.00 20.93 44 ARG C CA 1
ATOM 3869 C C . ARG C 1 44 ? 22.248 -133.437 -140.846 1.00 20.91 44 ARG C C 1
ATOM 3870 O O . ARG C 1 44 ? 21.558 -132.488 -140.472 1.00 23.01 44 ARG C O 1
ATOM 3878 N N . GLY C 1 45 ? 21.732 -134.586 -141.271 1.00 19.33 45 GLY C N 1
ATOM 3879 C CA . GLY C 1 45 ? 20.291 -134.784 -141.320 1.00 18.83 45 GLY C CA 1
ATOM 3880 C C . GLY C 1 45 ? 19.578 -134.029 -142.430 1.00 18.20 45 GLY C C 1
ATOM 3881 O O . GLY C 1 45 ? 18.347 -134.050 -142.513 1.00 19.80 45 GLY C O 1
ATOM 3882 N N . LEU C 1 46 ? 20.348 -133.363 -143.285 1.00 18.96 46 LEU C N 1
ATOM 3883 C CA . LEU C 1 46 ? 19.790 -132.597 -144.399 1.00 16.68 46 LEU C CA 1
ATOM 3884 C C . LEU C 1 46 ? 19.516 -133.542 -145.574 1.00 16.37 46 LEU C C 1
ATOM 3885 O O . LEU C 1 46 ? 20.135 -133.443 -146.637 1.00 15.62 46 LEU C O 1
ATOM 3890 N N . TRP C 1 47 ? 18.580 -134.462 -145.371 1.00 15.98 47 TRP C N 1
ATOM 3891 C CA . TRP C 1 47 ? 18.238 -135.441 -146.397 1.00 16.67 47 TRP C CA 1
ATOM 3892 C C . TRP C 1 47 ? 17.862 -134.818 -147.733 1.00 15.10 47 TRP C C 1
ATOM 3893 O O . TRP C 1 47 ? 16.956 -133.989 -147.812 1.00 16.90 47 TRP C O 1
ATOM 3904 N N . GLY C 1 48 ? 18.567 -135.235 -148.780 1.00 15.81 48 GLY C N 1
ATOM 3905 C CA . GLY C 1 48 ? 18.302 -134.733 -150.116 1.00 18.72 48 GLY C CA 1
ATOM 3906 C C . GLY C 1 48 ? 18.129 -135.879 -151.093 1.00 17.63 48 GLY C C 1
ATOM 3907 O O . GLY C 1 48 ? 18.965 -136.783 -151.142 1.00 16.65 48 GLY C O 1
ATOM 3908 N N . TYR C 1 49 ? 17.050 -135.845 -151.870 1.00 19.23 49 TYR C N 1
ATOM 3909 C CA . TYR C 1 49 ? 16.765 -136.899 -152.842 1.00 18.19 49 TYR C CA 1
ATOM 3910 C C . TYR C 1 49 ? 16.597 -136.364 -154.255 1.00 21.10 49 TYR C C 1
ATOM 3911 O O . TYR C 1 49 ? 16.308 -135.185 -154.458 1.00 18.56 49 TYR C O 1
ATOM 3920 N N . THR C 1 50 ? 16.764 -137.250 -155.228 1.00 19.32 50 THR C N 1
ATOM 3921 C CA . THR C 1 50 ? 16.584 -136.903 -156.629 1.00 20.59 50 THR C CA 1
ATOM 3922 C C . THR C 1 50 ? 15.894 -138.078 -157.305 1.00 24.30 50 THR C C 1
ATOM 3923 O O . THR C 1 50 ? 16.260 -139.237 -157.094 1.00 22.25 50 THR C O 1
ATOM 3927 N N . GLY C 1 51 ? 14.879 -137.769 -158.101 1.00 24.09 51 GLY C N 1
ATOM 3928 C CA . GLY C 1 51 ? 14.140 -138.797 -158.806 1.00 24.08 51 GLY C CA 1
ATOM 3929 C C . GLY C 1 51 ? 13.454 -138.163 -159.995 1.00 26.01 51 GLY C C 1
ATOM 3930 O O . GLY C 1 51 ? 13.706 -136.997 -160.306 1.00 25.23 51 GLY C O 1
ATOM 3931 N N . LEU C 1 52 ? 12.587 -138.914 -160.662 1.00 24.42 52 LEU C N 1
ATOM 3932 C CA . LEU C 1 52 ? 11.885 -138.377 -161.817 1.00 23.57 52 LEU C CA 1
ATOM 3933 C C . LEU C 1 52 ? 10.404 -138.154 -161.566 1.00 23.40 52 LEU C C 1
ATOM 3934 O O . LEU C 1 52 ? 9.718 -139.015 -161.009 1.00 20.03 52 LEU C O 1
ATOM 3939 N N . TYR C 1 53 ? 9.920 -136.982 -161.966 1.00 21.73 53 TYR C N 1
ATOM 3940 C CA . TYR C 1 53 ? 8.505 -136.667 -161.841 1.00 22.62 53 TYR C CA 1
ATOM 3941 C C . TYR C 1 53 ? 8.012 -136.489 -163.268 1.00 24.61 53 TYR C C 1
ATOM 3942 O O . TYR C 1 53 ? 8.437 -135.567 -163.967 1.00 21.82 53 TYR C O 1
ATOM 3951 N N . LYS C 1 54 ? 7.127 -137.381 -163.697 1.00 24.80 54 LYS C N 1
ATOM 3952 C CA . LYS C 1 54 ? 6.601 -137.336 -165.052 1.00 23.36 54 LYS C CA 1
ATOM 3953 C C . LYS C 1 54 ? 7.751 -137.210 -166.044 1.00 23.17 54 LYS C C 1
ATOM 3954 O O . LYS C 1 54 ? 7.702 -136.402 -166.969 1.00 23.00 54 LYS C O 1
ATOM 3960 N N . GLY C 1 55 ? 8.797 -138.002 -165.823 1.00 23.91 55 GLY C N 1
ATOM 3961 C CA . GLY C 1 55 ? 9.944 -137.999 -166.715 1.00 22.01 55 GLY C CA 1
ATOM 3962 C C . GLY C 1 55 ? 10.960 -136.889 -166.536 1.00 25.40 55 GLY C C 1
ATOM 3963 O O . GLY C 1 55 ? 11.992 -136.875 -167.216 1.00 24.57 55 GLY C O 1
ATOM 3964 N N . VAL C 1 56 ? 10.688 -135.954 -165.630 1.00 23.83 56 VAL C N 1
ATOM 3965 C CA . VAL C 1 56 ? 11.613 -134.852 -165.407 1.00 24.44 56 VAL C CA 1
ATOM 3966 C C . VAL C 1 56 ? 12.349 -134.994 -164.078 1.00 22.23 56 VAL C C 1
ATOM 3967 O O . VAL C 1 56 ? 11.746 -135.293 -163.046 1.00 22.45 56 VAL C O 1
ATOM 3971 N N . PRO C 1 57 ? 13.675 -134.799 -164.094 1.00 20.91 57 PRO C N 1
ATOM 3972 C CA . PRO C 1 57 ? 14.462 -134.910 -162.864 1.00 20.82 57 PRO C CA 1
ATOM 3973 C C . PRO C 1 57 ? 14.042 -133.812 -161.888 1.00 19.00 57 PRO C C 1
ATOM 3974 O O . PRO C 1 57 ? 13.902 -132.652 -162.276 1.00 19.07 57 PRO C O 1
ATOM 3978 N N . VAL C 1 58 ? 13.828 -134.186 -160.633 1.00 19.00 58 VAL C N 1
ATOM 3979 C CA . VAL C 1 58 ? 13.453 -133.226 -159.600 1.00 17.45 58 VAL C CA 1
ATOM 3980 C C . VAL C 1 58 ? 14.094 -133.638 -158.279 1.00 19.35 58 VAL C C 1
ATOM 3981 O O . VAL C 1 58 ? 14.027 -134.802 -157.878 1.00 18.37 58 VAL C O 1
ATOM 3985 N N . SER C 1 59 ? 14.722 -132.679 -157.608 1.00 20.10 59 SER C N 1
ATOM 3986 C CA . SER C 1 59 ? 15.358 -132.955 -156.328 1.00 18.56 59 SER C CA 1
ATOM 3987 C C . SER C 1 59 ? 14.484 -132.452 -155.194 1.00 20.30 59 SER C C 1
ATOM 3988 O O . SER C 1 59 ? 13.683 -131.529 -155.370 1.00 17.68 59 SER C O 1
ATOM 3991 N N . VAL C 1 60 ? 14.632 -133.080 -154.034 1.00 17.55 60 VAL C N 1
ATOM 3992 C CA . VAL C 1 60 ? 13.883 -132.709 -152.846 1.00 16.10 60 VAL C CA 1
ATOM 3993 C C . VAL C 1 60 ? 14.931 -132.611 -151.747 1.00 18.12 60 VAL C C 1
ATOM 3994 O O . VAL C 1 60 ? 15.442 -133.629 -151.270 1.00 17.33 60 VAL C O 1
ATOM 3998 N N . GLN C 1 61 ? 15.256 -131.379 -151.364 1.00 16.45 61 GLN C N 1
ATOM 3999 C CA . GLN C 1 61 ? 16.287 -131.127 -150.367 1.00 15.05 61 GLN C CA 1
ATOM 4000 C C . GLN C 1 61 ? 15.822 -130.476 -149.065 1.00 17.19 61 GLN C C 1
ATOM 4001 O O . GLN C 1 61 ? 15.248 -129.382 -149.069 1.00 15.37 61 GLN C O 1
ATOM 4007 N N . THR C 1 62 ? 16.097 -131.154 -147.952 1.00 13.96 62 THR C N 1
ATOM 4008 C CA . THR C 1 62 ? 15.757 -130.664 -146.614 1.00 14.34 62 THR C CA 1
ATOM 4009 C C . THR C 1 62 ? 16.533 -129.371 -146.335 1.00 11.85 62 THR C C 1
ATOM 4010 O O . THR C 1 62 ? 17.732 -129.298 -146.602 1.00 11.44 62 THR C O 1
ATOM 4014 N N . THR C 1 63 ? 15.858 -128.358 -145.795 1.00 11.95 63 THR C N 1
ATOM 4015 C CA . THR C 1 63 ? 16.529 -127.096 -145.495 1.00 15.13 63 THR C CA 1
ATOM 4016 C C . THR C 1 63 ? 16.840 -126.942 -144.013 1.00 14.36 63 THR C C 1
ATOM 4017 O O . THR C 1 63 ? 17.759 -126.221 -143.640 1.00 14.40 63 THR C O 1
ATOM 4021 N N . GLY C 1 64 ? 16.070 -127.623 -143.173 1.00 13.17 64 GLY C N 1
ATOM 4022 C CA . GLY C 1 64 ? 16.250 -127.480 -141.743 1.00 16.45 64 GLY C CA 1
ATOM 4023 C C . GLY C 1 64 ? 15.338 -126.327 -141.350 1.00 16.72 64 GLY C C 1
ATOM 4024 O O . GLY C 1 64 ? 14.563 -125.848 -142.179 1.00 19.20 64 GLY C O 1
ATOM 4025 N N . MET C 1 65 ? 15.423 -125.863 -140.111 1.00 17.55 65 MET C N 1
ATOM 4026 C CA . MET C 1 65 ? 14.570 -124.766 -139.661 1.00 17.26 65 MET C CA 1
ATOM 4027 C C . MET C 1 65 ? 15.324 -123.448 -139.528 1.00 16.48 65 MET C C 1
ATOM 4028 O O . MET C 1 65 ? 16.434 -123.413 -138.992 1.00 16.82 65 MET C O 1
ATOM 4033 N N . GLY C 1 66 ? 14.711 -122.366 -140.005 1.00 14.95 66 GLY C N 1
ATOM 4034 C CA . GLY C 1 66 ? 15.334 -121.056 -139.912 1.00 14.42 66 GLY C CA 1
ATOM 4035 C C . GLY C 1 66 ? 16.099 -120.637 -141.152 1.00 14.22 66 GLY C C 1
ATOM 4036 O O . GLY C 1 66 ? 16.648 -121.473 -141.869 1.00 10.72 66 GLY C O 1
ATOM 4037 N N . THR C 1 67 ? 16.157 -119.333 -141.407 1.00 13.42 67 THR C N 1
ATOM 4038 C CA . THR C 1 67 ? 16.871 -118.851 -142.582 1.00 12.29 67 THR C CA 1
ATOM 4039 C C . THR C 1 67 ? 18.376 -119.129 -142.576 1.00 13.32 67 THR C C 1
ATOM 4040 O O . THR C 1 67 ? 18.980 -119.265 -143.638 1.00 12.92 67 THR C O 1
ATOM 4044 N N . PRO C 1 68 ? 19.007 -119.220 -141.390 1.00 11.92 68 PRO C N 1
ATOM 4045 C CA . PRO C 1 68 ? 20.451 -119.494 -141.437 1.00 10.73 68 PRO C CA 1
ATOM 4046 C C . PRO C 1 68 ? 20.726 -120.868 -142.063 1.00 11.29 68 PRO C C 1
ATOM 4047 O O . PRO C 1 68 ? 21.624 -121.031 -142.894 1.00 11.57 68 PRO C O 1
ATOM 4051 N N . SER C 1 69 ? 19.938 -121.852 -141.649 1.00 12.70 69 SER C N 1
ATOM 4052 C CA . SER C 1 69 ? 20.071 -123.213 -142.148 1.00 13.05 69 SER C CA 1
ATOM 4053 C C . SER C 1 69 ? 19.641 -123.271 -143.610 1.00 13.22 69 SER C C 1
ATOM 4054 O O . SER C 1 69 ? 20.290 -123.913 -144.436 1.00 13.37 69 SER C O 1
ATOM 4057 N N . ALA C 1 70 ? 18.546 -122.586 -143.923 1.00 14.29 70 ALA C N 1
ATOM 4058 C CA . ALA C 1 70 ? 18.023 -122.565 -145.283 1.00 12.17 70 ALA C CA 1
ATOM 4059 C C . ALA C 1 70 ? 18.987 -121.884 -146.252 1.00 12.46 70 ALA C C 1
ATOM 4060 O O . ALA C 1 70 ? 19.161 -122.340 -147.380 1.00 11.02 70 ALA C O 1
ATOM 4062 N N . ALA C 1 71 ? 19.616 -120.794 -145.817 1.00 11.15 71 ALA C N 1
ATOM 4063 C CA . ALA C 1 71 ? 20.561 -120.081 -146.676 1.00 10.89 71 ALA C CA 1
ATOM 4064 C C . ALA C 1 71 ? 21.744 -120.988 -147.005 1.00 13.99 71 ALA C C 1
ATOM 4065 O O . ALA C 1 71 ? 22.219 -121.026 -148.142 1.00 11.84 71 ALA C O 1
ATOM 4067 N N . ILE C 1 72 ? 22.224 -121.715 -146.002 1.00 13.88 72 ILE C N 1
ATOM 4068 C CA . ILE C 1 72 ? 23.335 -122.635 -146.206 1.00 13.59 72 ILE C CA 1
ATOM 4069 C C . ILE C 1 72 ? 22.979 -123.657 -147.284 1.00 13.19 72 ILE C C 1
ATOM 4070 O O . ILE C 1 72 ? 23.733 -123.851 -148.241 1.00 14.08 72 ILE C O 1
ATOM 4075 N N . VAL C 1 73 ? 21.829 -124.304 -147.129 1.00 11.22 73 VAL C N 1
ATOM 4076 C CA . VAL C 1 73 ? 21.387 -125.310 -148.088 1.00 12.54 73 VAL C CA 1
ATOM 4077 C C . VAL C 1 73 ? 21.190 -124.729 -149.490 1.00 12.92 73 VAL C C 1
ATOM 4078 O O . VAL C 1 73 ? 21.614 -125.330 -150.478 1.00 13.23 73 VAL C O 1
ATOM 4082 N N . VAL C 1 74 ? 20.558 -123.561 -149.579 1.00 11.96 74 VAL C N 1
ATOM 4083 C CA . VAL C 1 74 ? 20.315 -122.924 -150.873 1.00 12.88 74 VAL C CA 1
ATOM 4084 C C . VAL C 1 74 ? 21.606 -122.546 -151.590 1.00 12.47 74 VAL C C 1
ATOM 4085 O O . VAL C 1 74 ? 21.766 -122.829 -152.778 1.00 12.36 74 VAL C O 1
ATOM 4089 N N . GLU C 1 75 ? 22.522 -121.905 -150.868 1.00 13.36 75 GLU C N 1
ATOM 4090 C CA . GLU C 1 75 ? 23.802 -121.492 -151.432 1.00 12.94 75 GLU C CA 1
ATOM 4091 C C . GLU C 1 75 ? 24.555 -122.687 -152.010 1.00 16.57 75 GLU C C 1
ATOM 4092 O O . GLU C 1 75 ? 25.105 -122.619 -153.113 1.00 16.20 75 GLU C O 1
ATOM 4098 N N . GLU C 1 76 ? 24.580 -123.782 -151.258 1.00 13.78 76 GLU C N 1
ATOM 4099 C CA . GLU C 1 76 ? 25.269 -124.983 -151.699 1.00 14.69 76 GLU C CA 1
ATOM 4100 C C . GLU C 1 76 ? 24.544 -125.676 -152.860 1.00 14.08 76 GLU C C 1
ATOM 4101 O O . GLU C 1 76 ? 25.187 -126.160 -153.793 1.00 16.13 76 GLU C O 1
ATOM 4107 N N . LEU C 1 77 ? 23.215 -125.706 -152.812 1.00 14.40 77 LEU C N 1
ATOM 4108 C CA . LEU C 1 77 ? 22.428 -126.307 -153.886 1.00 14.94 77 LEU C CA 1
ATOM 4109 C C . LEU C 1 77 ? 22.677 -125.552 -155.193 1.00 16.52 77 LEU C C 1
ATOM 4110 O O . LEU C 1 77 ? 22.877 -126.162 -156.245 1.00 16.46 77 LEU C O 1
ATOM 4115 N N . VAL C 1 78 ? 22.655 -124.223 -155.127 1.00 15.75 78 VAL C N 1
ATOM 4116 C CA . VAL C 1 78 ? 22.890 -123.406 -156.313 1.00 16.06 78 VAL C CA 1
ATOM 4117 C C . VAL C 1 78 ? 24.256 -123.754 -156.905 1.00 19.66 78 VAL C C 1
ATOM 4118 O O . VAL C 1 78 ? 24.413 -123.838 -158.123 1.00 20.48 78 VAL C O 1
ATOM 4122 N N . ARG C 1 79 ? 25.244 -123.964 -156.041 1.00 19.96 79 ARG C N 1
ATOM 4123 C CA . ARG C 1 79 ? 26.579 -124.325 -156.506 1.00 22.41 79 ARG C CA 1
ATOM 4124 C C . ARG C 1 79 ? 26.550 -125.683 -157.204 1.00 22.03 79 ARG C C 1
ATOM 4125 O 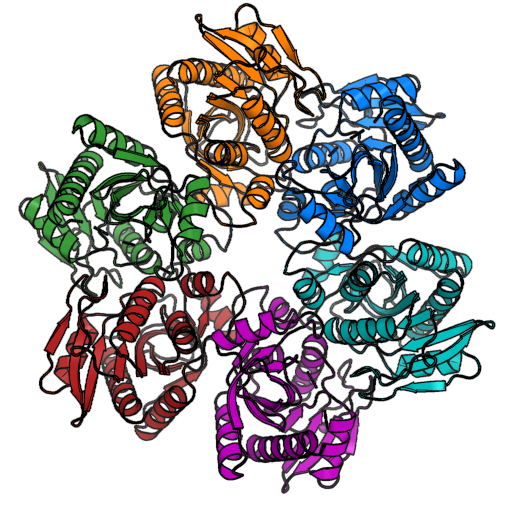O . ARG C 1 79 ? 27.295 -125.915 -158.153 1.00 21.15 79 ARG C O 1
ATOM 4133 N N . LEU C 1 80 ? 25.686 -126.573 -156.726 1.00 20.53 80 LEU C N 1
ATOM 4134 C CA . LEU C 1 80 ? 25.567 -127.913 -157.290 1.00 23.31 80 LEU C CA 1
ATOM 4135 C C . LEU C 1 80 ? 24.740 -127.980 -158.572 1.00 23.78 80 LEU C C 1
ATOM 4136 O O . LEU C 1 80 ? 24.678 -129.028 -159.215 1.00 23.14 80 LEU C O 1
ATOM 4141 N N . GLY C 1 81 ? 24.094 -126.875 -158.938 1.00 23.74 81 GLY C N 1
ATOM 4142 C CA . GLY C 1 81 ? 23.314 -126.866 -160.165 1.00 18.69 81 GLY C CA 1
ATOM 4143 C C . GLY C 1 81 ? 21.842 -126.501 -160.084 1.00 18.39 81 GLY C C 1
ATOM 4144 O O . GLY C 1 81 ? 21.185 -126.387 -161.122 1.00 17.50 81 GLY C O 1
ATOM 4145 N N . ALA C 1 82 ? 21.312 -126.314 -158.878 1.00 13.33 82 ALA C N 1
ATOM 4146 C CA . ALA C 1 82 ? 19.904 -125.960 -158.720 1.00 14.92 82 ALA C CA 1
ATOM 4147 C C . ALA C 1 82 ? 19.632 -124.612 -159.387 1.00 14.45 82 ALA C C 1
ATOM 4148 O O . ALA C 1 82 ? 20.407 -123.667 -159.227 1.00 15.97 82 ALA C O 1
ATOM 4150 N N . ARG C 1 83 ? 18.527 -124.524 -160.124 1.00 14.09 83 ARG C N 1
ATOM 4151 C CA . ARG C 1 83 ? 18.176 -123.292 -160.834 1.00 15.31 83 ARG C CA 1
ATOM 4152 C C . ARG C 1 83 ? 16.740 -122.838 -160.586 1.00 15.17 83 ARG C C 1
ATOM 4153 O O . ARG C 1 83 ? 16.401 -121.670 -160.787 1.00 15.77 83 ARG C O 1
ATOM 4161 N N . VAL C 1 84 ? 15.899 -123.775 -160.169 1.00 12.10 84 VAL C N 1
ATOM 4162 C CA . VAL C 1 84 ? 14.503 -123.492 -159.866 1.00 16.78 84 VAL C CA 1
ATOM 4163 C C . VAL C 1 84 ? 14.231 -124.154 -158.520 1.00 16.84 84 VAL C C 1
ATOM 4164 O O . VAL C 1 84 ? 14.171 -125.381 -158.433 1.00 17.20 84 VAL C O 1
ATOM 4168 N N . LEU C 1 85 ? 14.080 -123.347 -157.472 1.00 16.41 85 LEU C N 1
ATOM 4169 C CA . LEU C 1 85 ? 13.844 -123.879 -156.132 1.00 16.27 85 LEU C CA 1
ATOM 4170 C C . LEU C 1 85 ? 12.531 -123.408 -155.519 1.00 18.24 85 LEU C C 1
ATOM 4171 O O . LEU C 1 85 ? 12.280 -122.209 -155.397 1.00 19.00 85 LEU C O 1
ATOM 4176 N N . VAL C 1 86 ? 11.696 -124.359 -155.123 1.00 15.87 86 VAL C N 1
ATOM 4177 C CA . VAL C 1 86 ? 10.417 -124.027 -154.527 1.00 13.92 86 VAL C CA 1
ATOM 4178 C C . VAL C 1 86 ? 10.297 -124.576 -153.118 1.00 16.64 86 VAL C C 1
ATOM 4179 O O . VAL C 1 86 ? 10.340 -125.789 -152.904 1.00 14.87 86 VAL C O 1
ATOM 4183 N N . ARG C 1 87 ? 10.150 -123.675 -152.155 1.00 12.26 87 ARG C N 1
ATOM 4184 C CA . ARG C 1 87 ? 9.989 -124.090 -150.782 1.00 13.17 87 ARG C CA 1
ATOM 4185 C C . ARG C 1 87 ? 8.572 -124.599 -150.600 1.00 12.97 87 ARG C C 1
ATOM 4186 O O . ARG C 1 87 ? 7.625 -124.041 -151.154 1.00 15.08 87 ARG C O 1
ATOM 4194 N N . VAL C 1 88 ? 8.444 -125.690 -149.857 1.00 12.70 88 VAL C N 1
ATOM 4195 C CA . VAL C 1 88 ? 7.151 -126.265 -149.530 1.00 15.36 88 VAL C CA 1
ATOM 4196 C C . VAL C 1 88 ? 7.225 -126.491 -148.027 1.00 18.02 88 VAL C C 1
ATOM 4197 O O . VAL C 1 88 ? 8.223 -126.989 -147.515 1.00 19.05 88 VAL C O 1
ATOM 4201 N N . GLY C 1 89 ? 6.191 -126.088 -147.308 1.00 20.67 89 GLY C N 1
ATOM 4202 C CA . GLY C 1 89 ? 6.225 -126.279 -145.874 1.00 21.40 89 GLY C CA 1
ATOM 4203 C C . GLY C 1 89 ? 4.951 -125.809 -145.226 1.00 22.87 89 GLY C C 1
ATOM 4204 O O . GLY C 1 89 ? 3.950 -125.580 -145.904 1.00 19.89 89 GLY C O 1
ATOM 4205 N N . THR C 1 90 ? 4.995 -125.665 -143.908 1.00 21.34 90 THR C N 1
ATOM 4206 C CA . THR C 1 90 ? 3.844 -125.218 -143.146 1.00 24.41 90 THR C CA 1
ATOM 4207 C C . THR C 1 90 ? 4.070 -123.807 -142.629 1.00 23.01 90 THR C C 1
ATOM 4208 O O . THR C 1 90 ? 5.185 -123.285 -142.677 1.00 24.12 90 THR C O 1
ATOM 4212 N N . ALA C 1 91 ? 3.002 -123.195 -142.136 1.00 24.13 91 ALA C N 1
ATOM 4213 C CA . ALA C 1 91 ? 3.073 -121.845 -141.603 1.00 23.28 91 ALA C CA 1
ATOM 4214 C C . ALA C 1 91 ? 1.965 -121.647 -140.581 1.00 24.54 91 ALA C C 1
ATOM 4215 O O . ALA C 1 91 ? 0.948 -122.347 -140.608 1.00 23.60 91 ALA C O 1
ATOM 4217 N N . GLY C 1 92 ? 2.177 -120.703 -139.672 1.00 24.72 92 GLY C N 1
ATOM 4218 C CA . GLY C 1 92 ? 1.181 -120.413 -138.661 1.00 25.28 92 GLY C CA 1
ATOM 4219 C C . GLY C 1 92 ? 0.361 -119.219 -139.104 1.00 25.65 92 GLY C C 1
ATOM 4220 O O . GLY C 1 92 ? 0.903 -118.136 -139.332 1.00 25.12 92 GLY C O 1
ATOM 4221 N N . ALA C 1 93 ? -0.946 -119.419 -139.237 1.00 23.71 93 ALA C N 1
ATOM 4222 C CA . ALA C 1 93 ? -1.847 -118.356 -139.661 1.00 27.03 93 ALA C CA 1
ATOM 4223 C C . ALA C 1 93 ? -1.797 -117.161 -138.714 1.00 28.46 93 ALA C C 1
ATOM 4224 O O . ALA C 1 93 ? -1.823 -117.320 -137.492 1.00 28.11 93 ALA C O 1
ATOM 4226 N N . ALA C 1 94 ? -1.723 -115.965 -139.287 1.00 27.86 94 ALA C N 1
ATOM 4227 C CA . ALA C 1 94 ? -1.680 -114.737 -138.502 1.00 31.91 94 ALA C CA 1
ATOM 4228 C C . ALA C 1 94 ? -3.095 -114.188 -138.379 1.00 37.63 94 ALA C C 1
ATOM 4229 O O . ALA C 1 94 ? -3.447 -113.541 -137.392 1.00 37.39 94 ALA C O 1
ATOM 4231 N N . SER C 1 95 ? -3.900 -114.454 -139.400 1.00 44.15 95 SER C N 1
ATOM 4232 C CA . SER C 1 95 ? -5.282 -113.998 -139.440 1.00 49.76 95 SER C CA 1
ATOM 4233 C C . SER C 1 95 ? -6.246 -115.106 -139.023 1.00 50.87 95 SER C C 1
ATOM 4234 O O . SER C 1 95 ? -5.847 -116.258 -138.843 1.00 49.16 95 SER C O 1
ATOM 4237 N N . SER C 1 96 ? -7.516 -114.747 -138.873 1.00 52.30 96 SER C N 1
ATOM 4238 C CA . SER C 1 96 ? -8.539 -115.703 -138.470 1.00 53.04 96 SER C CA 1
ATOM 4239 C C . SER C 1 96 ? -9.321 -116.230 -139.667 1.00 52.39 96 SER C C 1
ATOM 4240 O O . SER C 1 96 ? -10.176 -117.104 -139.522 1.00 51.80 96 SER C O 1
ATOM 4243 N N . ASP C 1 97 ? -9.024 -115.700 -140.849 1.00 52.32 97 ASP C N 1
ATOM 4244 C CA . ASP C 1 97 ? -9.715 -116.126 -142.058 1.00 54.13 97 ASP C CA 1
ATOM 4245 C C . ASP C 1 97 ? -9.054 -117.333 -142.715 1.00 53.41 97 ASP C C 1
ATOM 4246 O O . ASP C 1 97 ? -9.594 -117.902 -143.663 1.00 54.08 97 ASP C O 1
ATOM 4251 N N . LEU C 1 98 ? -7.888 -117.725 -142.211 1.00 51.99 98 LEU C N 1
ATOM 4252 C CA . LEU C 1 98 ? -7.175 -118.873 -142.762 1.00 51.69 98 LEU C CA 1
ATOM 4253 C C . LEU C 1 98 ? -7.470 -120.141 -141.974 1.00 51.14 98 LEU C C 1
ATOM 4254 O O . LEU C 1 98 ? -7.363 -120.161 -140.747 1.00 52.08 98 LEU C O 1
ATOM 4259 N N . ALA C 1 99 ? -7.836 -121.200 -142.687 1.00 48.96 99 ALA C N 1
ATOM 4260 C CA . ALA C 1 99 ? -8.142 -122.478 -142.058 1.00 47.63 99 ALA C CA 1
ATOM 4261 C C . ALA C 1 99 ? -6.979 -123.447 -142.247 1.00 47.02 99 ALA C C 1
ATOM 4262 O O . ALA C 1 99 ? -6.318 -123.443 -143.287 1.00 45.16 99 ALA C O 1
ATOM 4264 N N . PRO C 1 100 ? -6.709 -124.289 -141.235 1.00 46.93 100 PRO C N 1
ATOM 4265 C CA . PRO C 1 100 ? -5.616 -125.262 -141.311 1.00 44.79 100 PRO C CA 1
ATOM 4266 C C . PRO C 1 100 ? -5.711 -126.107 -142.576 1.00 41.50 100 PRO C C 1
ATOM 4267 O O . PRO C 1 100 ? -6.800 -126.509 -142.984 1.00 42.46 100 PRO C O 1
ATOM 4271 N N . GLY C 1 101 ? -4.564 -126.363 -143.196 1.00 38.80 101 GLY C N 1
ATOM 4272 C CA . GLY C 1 101 ? -4.542 -127.153 -144.412 1.00 34.54 101 GLY C CA 1
ATOM 4273 C C . GLY C 1 101 ? -4.658 -126.298 -145.660 1.00 31.51 101 GLY C C 1
ATOM 4274 O O . GLY C 1 101 ? -4.286 -126.728 -146.752 1.00 31.35 101 GLY C O 1
ATOM 4275 N N . GLU C 1 102 ? -5.171 -125.081 -145.506 1.00 29.42 102 GLU C N 1
ATOM 4276 C CA . GLU C 1 102 ? -5.329 -124.188 -146.648 1.00 27.65 102 GLU C CA 1
ATOM 4277 C C . GLU C 1 102 ? -3.955 -123.824 -147.211 1.00 25.06 102 GLU C C 1
ATOM 4278 O O . GLU C 1 102 ? -2.975 -123.739 -146.471 1.00 25.54 102 GLU C O 1
ATOM 4284 N N . LEU C 1 103 ? -3.890 -123.620 -148.522 1.00 21.14 103 LEU C N 1
ATOM 4285 C CA . LEU C 1 103 ? -2.639 -123.293 -149.193 1.00 20.31 103 LEU C CA 1
ATOM 4286 C C . LEU C 1 103 ? -2.397 -121.793 -149.334 1.00 20.68 103 LEU C C 1
ATOM 4287 O O . LEU C 1 103 ? -3.333 -121.009 -149.484 1.00 21.13 103 LEU C O 1
ATOM 4292 N N . ILE C 1 104 ? -1.125 -121.411 -149.292 1.00 19.31 104 ILE C N 1
ATOM 4293 C CA . ILE C 1 104 ? -0.722 -120.017 -149.433 1.00 16.39 104 ILE C CA 1
ATOM 4294 C C . ILE C 1 104 ? 0.408 -119.940 -150.452 1.00 16.61 104 ILE C C 1
ATOM 4295 O O . ILE C 1 104 ? 1.460 -120.562 -150.273 1.00 14.47 104 ILE C O 1
ATOM 4300 N N . VAL C 1 105 ? 0.184 -119.196 -151.528 1.00 15.07 105 VAL C N 1
ATOM 4301 C CA . VAL C 1 105 ? 1.214 -119.001 -152.536 1.00 13.74 105 VAL C CA 1
ATOM 4302 C C . VAL C 1 105 ? 1.848 -117.677 -152.116 1.00 16.11 105 VAL C C 1
ATOM 4303 O O . VAL C 1 105 ? 1.213 -116.621 -152.194 1.00 13.93 105 VAL C O 1
ATOM 4307 N N . ALA C 1 106 ? 3.090 -117.750 -151.646 1.00 13.33 106 ALA C N 1
ATOM 4308 C CA . ALA C 1 106 ? 3.805 -116.579 -151.166 1.00 12.72 106 ALA C CA 1
ATOM 4309 C C . ALA C 1 106 ? 4.176 -115.572 -152.247 1.00 13.13 106 ALA C C 1
ATOM 4310 O O . ALA C 1 106 ? 5.014 -115.836 -153.110 1.00 10.48 106 ALA C O 1
ATOM 4312 N N . GLN C 1 107 ? 3.548 -114.405 -152.175 1.00 13.57 107 GLN C N 1
ATOM 4313 C CA . GLN C 1 107 ? 3.800 -113.327 -153.122 1.00 11.42 107 GLN C CA 1
ATOM 4314 C C . GLN C 1 107 ? 5.040 -112.546 -152.689 1.00 13.32 107 GLN C C 1
ATOM 4315 O O . GLN C 1 107 ? 5.696 -111.892 -153.501 1.00 10.86 107 GLN C O 1
ATOM 4321 N N . GLY C 1 108 ? 5.341 -112.621 -151.395 1.00 9.94 108 GLY C N 1
ATOM 4322 C CA . GLY C 1 108 ? 6.495 -111.932 -150.846 1.00 11.50 108 GLY C CA 1
ATOM 4323 C C . GLY C 1 108 ? 6.676 -112.364 -149.402 1.00 10.52 108 GLY C C 1
ATOM 4324 O O . GLY C 1 108 ? 5.784 -112.986 -148.825 1.00 10.23 108 GLY C O 1
ATOM 4325 N N . ALA C 1 109 ? 7.821 -112.045 -148.812 1.00 9.97 109 ALA C N 1
ATOM 4326 C CA . ALA C 1 109 ? 8.083 -112.428 -147.430 1.00 11.65 109 ALA C CA 1
ATOM 4327 C C . ALA C 1 109 ? 8.667 -111.284 -146.623 1.00 9.81 109 ALA C C 1
ATOM 4328 O O . ALA C 1 109 ? 9.747 -110.797 -146.934 1.00 12.35 109 ALA C O 1
ATOM 4330 N N . VAL C 1 110 ? 7.948 -110.855 -145.589 1.00 12.09 110 VAL C N 1
ATOM 4331 C CA . VAL C 1 110 ? 8.437 -109.790 -144.723 1.00 11.63 110 VAL C CA 1
ATOM 4332 C C . VAL C 1 110 ? 9.693 -110.356 -144.066 1.00 14.14 110 VAL C C 1
ATOM 4333 O O . VAL C 1 110 ? 9.651 -111.413 -143.433 1.00 13.96 110 VAL C O 1
ATOM 4337 N N . PRO C 1 111 ? 10.831 -109.667 -144.223 1.00 13.42 111 PRO C N 1
ATOM 4338 C CA . PRO C 1 111 ? 12.089 -110.141 -143.637 1.00 13.38 111 PRO C CA 1
ATOM 4339 C C . PRO C 1 111 ? 12.303 -109.798 -142.167 1.00 12.88 111 PRO C C 1
ATOM 4340 O O . PRO C 1 111 ? 12.919 -108.787 -141.847 1.00 12.37 111 PRO C O 1
ATOM 4344 N N . LEU C 1 112 ? 11.811 -110.644 -141.270 1.00 13.06 112 LEU C N 1
ATOM 4345 C CA . LEU C 1 112 ? 12.006 -110.387 -139.845 1.00 15.04 112 LEU C CA 1
ATOM 4346 C C . LEU C 1 112 ? 13.183 -111.217 -139.335 1.00 15.29 112 LEU C C 1
ATOM 4347 O O . LEU C 1 112 ? 13.362 -111.378 -138.130 1.00 18.26 112 LEU C O 1
ATOM 4352 N N . ASP C 1 113 ? 13.991 -111.729 -140.261 1.00 13.62 113 ASP C N 1
ATOM 4353 C CA . ASP C 1 113 ? 15.131 -112.576 -139.914 1.00 12.92 113 ASP C CA 1
ATOM 4354 C C . ASP C 1 113 ? 16.485 -111.880 -140.019 1.00 14.12 113 ASP C C 1
ATOM 4355 O O . ASP C 1 113 ? 16.644 -110.902 -140.750 1.00 14.72 113 ASP C O 1
ATOM 4360 N N . GLY C 1 114 ? 17.472 -112.426 -139.314 1.00 13.59 114 GLY C N 1
ATOM 4361 C CA . GLY C 1 114 ? 18.801 -111.843 -139.327 1.00 11.91 114 GLY C CA 1
ATOM 4362 C C . GLY C 1 114 ? 19.682 -112.279 -140.483 1.00 11.90 114 GLY C C 1
ATOM 4363 O O . GLY C 1 114 ? 20.693 -111.631 -140.766 1.00 11.07 114 GLY C O 1
ATOM 4364 N N . THR C 1 115 ? 19.315 -113.363 -141.162 1.00 10.20 115 THR C N 1
ATOM 4365 C CA . THR C 1 115 ? 20.124 -113.847 -142.279 1.00 12.37 115 THR C CA 1
ATOM 4366 C C . THR C 1 115 ? 20.054 -112.864 -143.443 1.00 13.00 115 THR C C 1
ATOM 4367 O O . THR C 1 115 ? 21.085 -112.449 -143.973 1.00 12.51 115 THR C O 1
ATOM 4371 N N . THR C 1 116 ? 18.841 -112.488 -143.839 1.00 12.44 116 THR C N 1
ATOM 4372 C CA . THR C 1 116 ? 18.695 -111.535 -144.931 1.00 13.41 116 THR C CA 1
ATOM 4373 C C . THR C 1 116 ? 19.354 -110.232 -144.491 1.00 11.62 116 THR C C 1
ATOM 4374 O O . THR C 1 116 ? 20.040 -109.580 -145.272 1.00 12.63 116 THR C O 1
ATOM 4378 N N . ARG C 1 117 ? 19.171 -109.881 -143.222 1.00 11.71 117 ARG C N 1
ATOM 4379 C CA . ARG C 1 117 ? 19.748 -108.657 -142.678 1.00 14.69 117 ARG C CA 1
ATOM 4380 C C . ARG C 1 117 ? 21.273 -108.627 -142.813 1.00 15.53 117 ARG C C 1
ATOM 4381 O O . ARG C 1 117 ? 21.857 -107.593 -143.149 1.00 14.46 117 ARG C O 1
ATOM 4389 N N . GLN C 1 118 ? 21.919 -109.762 -142.569 1.00 16.12 118 GLN C N 1
ATOM 4390 C CA . GLN C 1 118 ? 23.372 -109.817 -142.669 1.00 15.91 118 GLN C CA 1
ATOM 4391 C C . GLN C 1 118 ? 23.819 -109.661 -144.118 1.00 16.88 118 GLN C C 1
ATOM 4392 O O . GLN C 1 118 ? 24.738 -108.897 -144.406 1.00 16.76 118 GLN C O 1
ATOM 4398 N N . TYR C 1 119 ? 23.168 -110.381 -145.029 1.00 14.46 119 TYR C N 1
ATOM 4399 C CA . TYR C 1 119 ? 23.502 -110.291 -146.446 1.00 15.19 119 TYR C CA 1
ATOM 4400 C C . TYR C 1 119 ? 23.308 -108.863 -146.966 1.00 18.19 119 TYR C C 1
ATOM 4401 O O . TYR C 1 119 ? 24.112 -108.367 -147.753 1.00 19.22 119 TYR C O 1
ATOM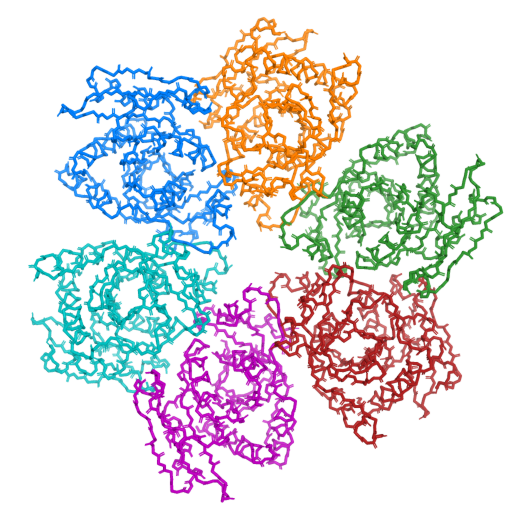 4410 N N . LEU C 1 120 ? 22.233 -108.216 -146.520 1.00 17.48 120 LEU C N 1
ATOM 4411 C CA . LEU C 1 120 ? 21.895 -106.854 -146.942 1.00 17.35 120 LEU C CA 1
ATOM 4412 C C . LEU C 1 120 ? 22.593 -105.759 -146.140 1.00 18.24 120 LEU C C 1
ATOM 4413 O O . LEU C 1 120 ? 22.467 -104.575 -146.458 1.00 15.44 120 LEU C O 1
ATOM 4418 N N . GLU C 1 121 ? 23.320 -106.153 -145.101 1.00 19.93 121 GLU C N 1
ATOM 4419 C CA . GLU C 1 121 ? 24.005 -105.199 -144.240 1.00 23.03 121 GLU C CA 1
ATOM 4420 C C . GLU C 1 121 ? 23.005 -104.236 -143.597 1.00 21.52 121 GLU C C 1
ATOM 4421 O O . GLU C 1 121 ? 23.271 -103.044 -143.461 1.00 20.58 121 GLU C O 1
ATOM 4427 N N . GLY C 1 122 ? 21.844 -104.766 -143.220 1.00 18.67 122 GLY C N 1
ATOM 4428 C CA . GLY C 1 122 ? 20.827 -103.960 -142.566 1.00 16.48 122 GLY C CA 1
ATOM 4429 C C . GLY C 1 122 ? 19.965 -103.057 -143.431 1.00 14.56 122 GLY C C 1
ATOM 4430 O O . GLY C 1 122 ? 19.119 -102.338 -142.907 1.00 15.66 122 GLY C O 1
ATOM 4431 N N . ARG C 1 123 ? 20.162 -103.088 -144.743 1.00 12.23 123 ARG C N 1
ATOM 4432 C CA . ARG C 1 123 ? 19.375 -102.243 -145.642 1.00 15.96 123 ARG C CA 1
ATOM 4433 C C . ARG C 1 123 ? 17.977 -102.813 -145.884 1.00 14.22 123 ARG C C 1
ATOM 4434 O O . ARG C 1 123 ? 17.766 -104.019 -145.773 1.00 12.91 123 ARG C O 1
ATOM 4442 N N . PRO C 1 124 ? 16.999 -101.944 -146.208 1.00 13.63 124 PRO C N 1
ATOM 4443 C CA . PRO C 1 124 ? 15.625 -102.395 -146.460 1.00 11.58 124 PRO C CA 1
ATOM 4444 C C . PRO C 1 124 ? 15.559 -103.266 -147.718 1.00 10.44 124 PRO C C 1
ATOM 4445 O O . PRO C 1 124 ? 16.419 -103.168 -148.594 1.00 11.66 124 PRO C O 1
ATOM 4449 N N . TYR C 1 125 ? 14.536 -104.108 -147.815 1.00 11.15 125 TYR C N 1
ATOM 4450 C CA . TYR C 1 125 ? 14.393 -104.975 -148.983 1.00 11.46 125 TYR C CA 1
ATOM 4451 C C . TYR C 1 125 ? 12.984 -105.551 -149.046 1.00 11.18 125 TYR C C 1
ATOM 4452 O O . TYR C 1 125 ? 12.246 -105.522 -148.064 1.00 14.83 125 TYR C O 1
ATOM 4461 N N . ALA C 1 126 ? 12.612 -106.066 -150.211 1.00 10.46 126 ALA C N 1
ATOM 4462 C CA . ALA C 1 126 ? 11.295 -106.662 -150.393 1.00 10.56 126 ALA C CA 1
ATOM 4463 C C . ALA C 1 126 ? 11.493 -108.049 -150.995 1.00 10.85 126 ALA C C 1
ATOM 4464 O O . ALA C 1 126 ? 11.524 -108.206 -152.217 1.00 9.25 126 ALA C O 1
ATOM 4466 N N . PRO C 1 127 ? 11.659 -109.071 -150.138 1.00 9.73 127 PRO C N 1
ATOM 4467 C CA . PRO C 1 127 ? 11.857 -110.440 -150.625 1.00 9.32 127 PRO C CA 1
ATOM 4468 C C . PRO C 1 127 ? 10.640 -110.907 -151.413 1.00 9.42 127 PRO C C 1
ATOM 4469 O O . PRO C 1 127 ? 9.532 -110.949 -150.886 1.00 9.95 127 PRO C O 1
ATOM 4473 N N . VAL C 1 128 ? 10.852 -111.232 -152.682 1.00 12.16 128 VAL C N 1
ATOM 4474 C CA . VAL C 1 128 ? 9.778 -111.718 -153.545 1.00 9.07 128 VAL C CA 1
ATOM 4475 C C . VAL C 1 128 ? 10.307 -112.903 -154.345 1.00 11.62 128 VAL C C 1
ATOM 4476 O O . VAL C 1 128 ? 11.503 -112.986 -154.640 1.00 12.31 128 VAL C O 1
ATOM 4480 N N . PRO C 1 129 ? 9.419 -113.838 -154.706 1.00 10.86 129 PRO C N 1
ATOM 4481 C CA . PRO C 1 129 ? 9.825 -115.009 -155.486 1.00 12.63 129 PRO C CA 1
ATOM 4482 C C . PRO C 1 129 ? 10.116 -114.585 -156.922 1.00 14.17 129 PRO C C 1
ATOM 4483 O O . PRO C 1 129 ? 9.971 -113.411 -157.279 1.00 12.04 129 PRO C O 1
ATOM 4487 N N . ASP C 1 130 ? 10.553 -115.533 -157.739 1.00 12.88 130 ASP C N 1
ATOM 4488 C CA . ASP C 1 130 ? 10.784 -115.237 -159.141 1.00 13.33 130 ASP C CA 1
ATOM 4489 C C . ASP C 1 130 ? 9.362 -115.062 -159.677 1.00 12.72 130 ASP C C 1
ATOM 4490 O O . ASP C 1 130 ? 8.473 -115.849 -159.342 1.00 12.27 130 ASP C O 1
ATOM 4495 N N . PRO C 1 131 ? 9.120 -114.026 -160.500 1.00 12.75 131 PRO C N 1
ATOM 4496 C CA . PRO C 1 131 ? 7.766 -113.827 -161.028 1.00 14.57 131 PRO C CA 1
ATOM 4497 C C . PRO C 1 131 ? 7.178 -115.004 -161.806 1.00 13.75 131 PRO C C 1
ATOM 4498 O O . PRO C 1 131 ? 6.000 -115.308 -161.656 1.00 14.83 131 PRO C O 1
ATOM 4502 N N . GLU C 1 132 ? 7.987 -115.668 -162.623 1.00 15.08 132 GLU C N 1
ATOM 4503 C CA . GLU C 1 132 ? 7.499 -116.813 -163.393 1.00 18.36 132 GLU C CA 1
ATOM 4504 C C . GLU C 1 132 ? 7.130 -117.992 -162.488 1.00 14.88 132 GLU C C 1
ATOM 4505 O O . GLU C 1 132 ? 6.118 -118.650 -162.700 1.00 14.89 132 GLU C O 1
ATOM 4511 N N . VAL C 1 133 ? 7.951 -118.267 -161.481 1.00 15.55 133 VAL C N 1
ATOM 4512 C CA . VAL C 1 133 ? 7.653 -119.369 -160.570 1.00 14.78 133 VAL C CA 1
ATOM 4513 C C . VAL C 1 133 ? 6.397 -119.030 -159.768 1.00 15.00 133 VAL C C 1
ATOM 4514 O O . VAL C 1 133 ? 5.508 -119.866 -159.592 1.00 13.95 133 VAL C O 1
ATOM 4518 N N . PHE C 1 134 ? 6.332 -117.796 -159.283 1.00 13.91 134 PHE C N 1
ATOM 4519 C CA . PHE C 1 134 ? 5.182 -117.332 -158.522 1.00 12.71 134 PHE C CA 1
ATOM 4520 C C . PHE C 1 134 ? 3.915 -117.555 -159.348 1.00 12.55 134 PHE C C 1
ATOM 4521 O O . PHE C 1 134 ? 2.929 -118.117 -158.872 1.00 12.05 134 PHE C O 1
ATOM 4529 N N . ARG C 1 135 ? 3.967 -117.101 -160.594 1.00 15.34 135 ARG C N 1
ATOM 4530 C CA . ARG C 1 135 ? 2.856 -117.212 -161.534 1.00 17.93 135 ARG C CA 1
ATOM 4531 C C . ARG C 1 135 ? 2.455 -118.668 -161.777 1.00 17.34 135 ARG C C 1
ATOM 4532 O O . ARG C 1 135 ? 1.265 -119.000 -161.806 1.00 18.31 135 ARG C O 1
ATOM 4540 N N . ALA C 1 136 ? 3.453 -119.529 -161.954 1.00 17.18 136 ALA C N 1
ATOM 4541 C CA . ALA C 1 136 ? 3.219 -120.952 -162.199 1.00 17.99 136 ALA C CA 1
ATOM 4542 C C . ALA C 1 136 ? 2.522 -121.628 -161.022 1.00 16.23 136 ALA C C 1
ATOM 4543 O O . ALA C 1 136 ? 1.604 -122.426 -161.212 1.00 15.01 136 ALA C O 1
ATOM 4545 N N . LEU C 1 137 ? 2.968 -121.320 -159.805 1.00 15.86 137 LEU C N 1
ATOM 4546 C CA . LEU C 1 137 ? 2.373 -121.895 -158.600 1.00 13.69 137 LEU C CA 1
ATOM 4547 C C . LEU C 1 137 ? 0.906 -121.489 -158.467 1.00 15.32 137 LEU C C 1
ATOM 4548 O O . LEU C 1 137 ? 0.045 -122.301 -158.120 1.00 16.51 137 LEU C O 1
ATOM 4553 N N . TRP C 1 138 ? 0.632 -120.220 -158.731 1.00 14.35 138 TRP C N 1
ATOM 4554 C CA . TRP C 1 138 ? -0.724 -119.692 -158.645 1.00 15.28 138 TRP C CA 1
ATOM 4555 C C . TRP C 1 138 ? -1.601 -120.403 -159.682 1.00 16.58 138 TRP C C 1
ATOM 4556 O O . TRP C 1 138 ? -2.688 -120.894 -159.366 1.00 17.16 138 TRP C O 1
ATOM 4567 N N . ARG C 1 139 ? -1.114 -120.460 -160.916 1.00 17.02 139 ARG C N 1
ATOM 4568 C CA . ARG C 1 139 ? -1.847 -121.092 -162.005 1.00 22.25 139 ARG C CA 1
ATOM 4569 C C . ARG C 1 139 ? -2.121 -122.568 -161.765 1.00 22.33 139 ARG C C 1
ATOM 4570 O O . ARG C 1 139 ? -3.218 -123.053 -162.047 1.00 23.47 139 ARG C O 1
ATOM 4578 N N . ARG C 1 140 ? -1.129 -123.285 -161.248 1.00 22.27 140 ARG C N 1
ATOM 4579 C CA . ARG C 1 140 ? -1.303 -124.709 -160.989 1.00 21.64 140 ARG C CA 1
ATOM 4580 C C . ARG C 1 140 ? -2.314 -124.955 -159.875 1.00 23.69 140 ARG C C 1
ATOM 4581 O O . ARG C 1 140 ? -3.095 -125.903 -159.941 1.00 22.58 140 ARG C O 1
ATOM 4589 N N . ALA C 1 141 ? -2.302 -124.107 -158.849 1.00 23.29 141 ALA C N 1
ATOM 4590 C CA . ALA C 1 141 ? -3.249 -124.255 -157.750 1.00 22.59 141 ALA C CA 1
ATOM 4591 C C . ALA C 1 141 ? -4.657 -124.102 -158.320 1.00 27.25 141 ALA C C 1
ATOM 4592 O O . ALA C 1 141 ? -5.587 -124.804 -157.920 1.00 24.91 141 ALA C O 1
ATOM 4594 N N . GLU C 1 142 ? -4.801 -123.171 -159.258 1.00 26.77 142 GLU C N 1
ATOM 4595 C CA . GLU C 1 142 ? -6.083 -122.924 -159.904 1.00 27.95 142 GLU C CA 1
ATOM 4596 C C . GLU C 1 142 ? -6.485 -124.103 -160.783 1.00 24.98 142 GLU C C 1
ATOM 4597 O O . GLU C 1 142 ? -7.587 -124.632 -160.664 1.00 26.73 142 GLU C O 1
ATOM 4603 N N . ALA C 1 143 ? -5.580 -124.507 -161.664 1.00 25.62 143 ALA C N 1
ATOM 4604 C CA . ALA C 1 143 ? -5.830 -125.615 -162.576 1.00 27.89 143 ALA C CA 1
ATOM 4605 C C . ALA C 1 143 ? -6.258 -126.887 -161.843 1.00 30.31 143 ALA C C 1
ATOM 4606 O O . ALA C 1 143 ? -7.148 -127.602 -162.303 1.00 31.17 143 ALA C O 1
ATOM 4608 N N . LEU C 1 144 ? -5.626 -127.163 -160.705 1.00 28.78 144 LEU C N 1
ATOM 4609 C CA . LEU C 1 144 ? -5.941 -128.351 -159.916 1.00 30.06 144 LEU C CA 1
ATOM 4610 C C . LEU C 1 144 ? -7.172 -128.162 -159.033 1.00 29.40 144 LEU C C 1
ATOM 4611 O O . LEU C 1 144 ? -7.631 -129.104 -158.383 1.00 28.66 144 LEU C O 1
ATOM 4616 N N . GLY C 1 145 ? -7.696 -126.942 -159.007 1.00 28.61 145 GLY C N 1
ATOM 4617 C CA . GLY C 1 145 ? -8.880 -126.657 -158.216 1.00 28.45 145 GLY C CA 1
ATOM 4618 C C . GLY C 1 145 ? -8.711 -126.746 -156.713 1.00 29.83 145 GLY C C 1
ATOM 4619 O O . GLY C 1 145 ? -9.662 -127.067 -155.999 1.00 28.93 145 GLY C O 1
ATOM 4620 N N . TYR C 1 146 ? -7.508 -126.458 -156.225 1.00 27.52 146 TYR C N 1
ATOM 4621 C CA . TYR C 1 146 ? -7.234 -126.502 -154.791 1.00 27.31 146 TYR C CA 1
ATOM 4622 C C . TYR C 1 146 ? -7.387 -125.117 -154.172 1.00 29.18 146 TYR C C 1
ATOM 4623 O O . TYR C 1 146 ? -6.775 -124.154 -154.636 1.00 27.05 146 TYR C O 1
ATOM 4632 N N . PRO C 1 147 ? -8.202 -125.003 -153.110 1.00 31.72 147 PRO C N 1
AT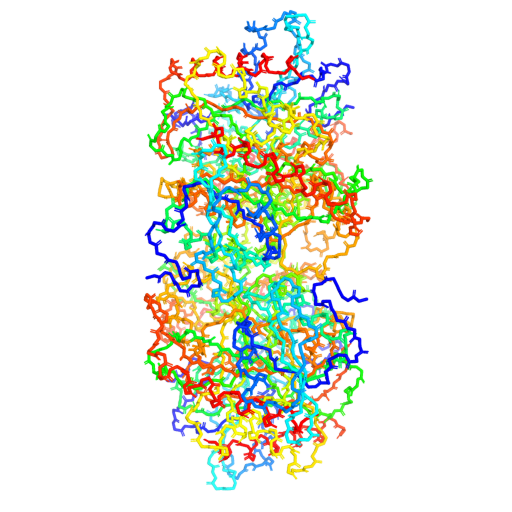OM 4633 C CA . PRO C 1 147 ? -8.416 -123.718 -152.437 1.00 33.04 147 PRO C CA 1
ATOM 4634 C C . PRO C 1 147 ? -7.089 -123.109 -151.994 1.00 31.61 147 PRO C C 1
ATOM 4635 O O . PRO C 1 147 ? -6.284 -123.761 -151.321 1.00 30.19 147 PRO C O 1
ATOM 4639 N N . HIS C 1 148 ? -6.865 -121.857 -152.371 1.00 26.30 148 HIS C N 1
ATOM 4640 C CA . HIS C 1 148 ? -5.618 -121.196 -152.029 1.00 25.39 148 HIS C CA 1
ATOM 4641 C C . HIS C 1 148 ? -5.765 -119.699 -151.807 1.00 23.97 148 HIS C C 1
ATOM 4642 O O . HIS C 1 148 ? -6.733 -119.073 -152.244 1.00 24.17 148 HIS C O 1
ATOM 4649 N N . ARG C 1 149 ? -4.778 -119.139 -151.118 1.00 19.84 149 ARG C N 1
ATOM 4650 C CA . ARG C 1 149 ? -4.727 -117.718 -150.840 1.00 20.21 149 ARG C CA 1
ATOM 4651 C C . ARG C 1 149 ? -3.387 -117.251 -151.393 1.00 18.21 149 ARG C C 1
ATOM 4652 O O . ARG C 1 149 ? -2.403 -117.988 -151.353 1.00 17.44 149 ARG C O 1
ATOM 4660 N N . VAL C 1 150 ? -3.357 -116.042 -151.935 1.00 16.07 150 VAL C N 1
ATOM 4661 C CA . VAL C 1 150 ? -2.127 -115.500 -152.495 1.00 15.29 150 VAL C CA 1
ATOM 4662 C C . VAL C 1 150 ? -1.788 -114.232 -151.730 1.00 15.40 150 VAL C C 1
ATOM 4663 O O . VAL C 1 150 ? -2.618 -113.334 -151.617 1.00 12.86 150 VAL C O 1
ATOM 4667 N N . GLY C 1 151 ? -0.575 -114.168 -151.186 1.00 14.04 151 GLY C N 1
ATOM 4668 C CA . GLY C 1 151 ? -0.190 -112.987 -150.434 1.00 14.10 151 GLY C CA 1
ATOM 4669 C C . GLY C 1 151 ? 1.121 -113.095 -149.673 1.00 13.54 151 GLY C C 1
ATOM 4670 O O . GLY C 1 151 ? 1.936 -113.982 -149.917 1.00 11.50 151 GLY C O 1
ATOM 4671 N N . LEU C 1 152 ? 1.308 -112.178 -148.731 1.00 12.31 152 LEU C N 1
ATOM 4672 C CA . LEU C 1 152 ? 2.516 -112.118 -147.921 1.00 13.73 152 LEU C CA 1
ATOM 4673 C C . LEU C 1 152 ? 2.563 -113.072 -146.733 1.00 13.98 152 LEU C C 1
ATOM 4674 O O . LEU C 1 152 ? 1.541 -113.410 -146.142 1.00 13.67 152 LEU C O 1
ATOM 4679 N N . VAL C 1 153 ? 3.774 -113.505 -146.405 1.00 14.09 153 VAL C N 1
ATOM 4680 C CA . VAL C 1 153 ? 4.008 -114.320 -145.223 1.00 14.90 153 VAL C CA 1
ATOM 4681 C C . VAL C 1 153 ? 5.132 -113.529 -144.566 1.00 13.66 153 VAL C C 1
ATOM 4682 O O . VAL C 1 153 ? 5.684 -112.606 -145.178 1.00 12.01 153 VAL C O 1
ATOM 4686 N N . ALA C 1 154 ? 5.451 -113.860 -143.323 1.00 12.38 154 ALA C N 1
ATOM 4687 C CA . ALA C 1 154 ? 6.533 -113.191 -142.616 1.00 12.57 154 ALA C CA 1
ATOM 4688 C C . ALA C 1 154 ? 7.535 -114.262 -142.204 1.00 13.21 154 ALA C C 1
ATOM 4689 O O . ALA C 1 154 ? 7.152 -115.282 -141.627 1.00 13.73 154 ALA C O 1
ATOM 4691 N N . SER C 1 155 ? 8.809 -114.038 -142.516 1.00 11.91 155 SER C N 1
ATOM 4692 C CA . SER C 1 155 ? 9.865 -114.984 -142.161 1.00 12.92 155 SER C CA 1
ATOM 4693 C C . SER C 1 155 ? 10.537 -114.490 -140.883 1.00 13.73 155 SER C C 1
ATOM 4694 O O . SER C 1 155 ? 11.192 -113.447 -140.886 1.00 12.76 155 SER C O 1
ATOM 4697 N N . GLU C 1 156 ? 10.384 -115.249 -139.801 1.00 11.98 156 GLU C N 1
ATOM 4698 C CA . GLU C 1 156 ? 10.950 -114.866 -138.512 1.00 14.71 156 GLU C CA 1
ATOM 4699 C C . GLU C 1 156 ? 12.033 -115.813 -137.992 1.00 14.71 156 GLU C C 1
ATOM 4700 O O . GLU C 1 156 ? 12.184 -116.933 -138.475 1.00 13.57 156 GLU C O 1
ATOM 4706 N N . ASP C 1 157 ? 12.762 -115.345 -136.983 1.00 13.95 157 ASP C N 1
ATOM 4707 C CA . ASP C 1 157 ? 13.843 -116.104 -136.355 1.00 15.21 157 ASP C CA 1
ATOM 4708 C C . ASP C 1 157 ? 13.429 -116.756 -135.033 1.00 16.84 157 ASP C C 1
ATOM 4709 O O . ASP C 1 157 ? 13.741 -117.921 -134.783 1.00 16.59 157 ASP C O 1
ATOM 4714 N N . ALA C 1 158 ? 12.734 -115.996 -134.190 1.00 15.09 158 ALA C N 1
ATOM 4715 C CA . ALA C 1 158 ? 12.316 -116.486 -132.877 1.00 17.96 158 ALA C CA 1
ATOM 4716 C C . ALA C 1 158 ? 10.895 -117.025 -132.845 1.00 15.98 158 ALA C C 1
ATOM 4717 O O . ALA C 1 158 ? 9.954 -116.311 -132.510 1.00 18.04 158 ALA C O 1
ATOM 4719 N N . PHE C 1 159 ? 10.764 -118.301 -133.184 1.00 18.12 159 PHE C N 1
ATOM 4720 C CA . PHE C 1 159 ? 9.483 -118.995 -133.207 1.00 19.32 159 PHE C CA 1
ATOM 4721 C C . PHE C 1 159 ? 8.652 -118.717 -131.955 1.00 19.37 159 PHE C C 1
ATOM 4722 O O . PHE C 1 159 ? 7.469 -118.394 -132.048 1.00 20.65 159 PHE C O 1
ATOM 4730 N N . TYR C 1 160 ? 9.277 -118.829 -130.785 1.00 20.16 160 TYR C N 1
ATOM 4731 C CA . TYR C 1 160 ? 8.569 -118.625 -129.522 1.00 20.17 160 TYR C CA 1
ATOM 4732 C C . TYR C 1 160 ? 8.481 -117.207 -128.970 1.00 22.31 160 TYR C C 1
ATOM 4733 O O . TYR C 1 160 ? 7.976 -117.010 -127.866 1.00 22.77 160 TYR C O 1
ATOM 4742 N N . ALA C 1 161 ? 8.954 -116.222 -129.724 1.00 20.14 161 ALA C N 1
ATOM 4743 C CA . ALA C 1 161 ? 8.896 -114.841 -129.261 1.00 22.65 161 ALA C CA 1
ATOM 4744 C C . ALA C 1 161 ? 7.621 -114.127 -129.713 1.00 24.43 161 ALA C C 1
ATOM 4745 O O . ALA C 1 161 ? 7.100 -113.267 -129.002 1.00 25.68 161 ALA C O 1
ATOM 4747 N N . THR C 1 162 ? 7.119 -114.490 -130.889 1.00 23.96 162 THR C N 1
ATOM 4748 C CA . THR C 1 162 ? 5.921 -113.860 -131.438 1.00 26.50 162 THR C CA 1
ATOM 4749 C C . THR C 1 162 ? 4.636 -114.239 -130.711 1.00 25.99 162 THR C C 1
ATOM 4750 O O . THR C 1 162 ? 4.323 -115.416 -130.550 1.00 26.44 162 THR C O 1
ATOM 4754 N N . THR C 1 163 ? 3.890 -113.225 -130.285 1.00 25.91 163 THR C N 1
ATOM 4755 C CA . THR C 1 163 ? 2.634 -113.434 -129.574 1.00 26.16 163 THR C CA 1
ATOM 4756 C C . THR C 1 163 ? 1.438 -113.305 -130.513 1.00 26.51 163 THR C C 1
ATOM 4757 O O . THR C 1 163 ? 1.537 -112.696 -131.582 1.00 24.31 163 THR C O 1
ATOM 4761 N N . PRO C 1 164 ? 0.288 -113.887 -130.130 1.00 27.63 164 PRO C N 1
ATOM 4762 C CA . PRO C 1 164 ? -0.911 -113.802 -130.970 1.00 26.67 164 PRO C CA 1
ATOM 4763 C C . PRO C 1 164 ? -1.239 -112.339 -131.252 1.00 26.05 164 PRO C C 1
ATOM 4764 O O . PRO C 1 164 ? -1.704 -111.994 -132.338 1.00 30.59 164 PRO C O 1
ATOM 4768 N N . GLU C 1 165 ? -0.987 -111.484 -130.265 1.00 26.85 165 GLU C N 1
ATOM 4769 C CA . GLU C 1 165 ? -1.243 -110.055 -130.406 1.00 28.30 165 GLU C CA 1
ATOM 4770 C C . GLU C 1 165 ? -0.355 -109.460 -131.492 1.00 27.54 165 GLU C C 1
ATOM 4771 O O . GLU C 1 165 ? -0.810 -108.665 -132.313 1.00 24.42 165 GLU C O 1
ATOM 4777 N N . GLU C 1 166 ? 0.916 -109.839 -131.496 1.00 25.35 166 GLU C N 1
ATOM 4778 C CA . GLU C 1 166 ? 1.827 -109.324 -132.507 1.00 24.42 166 GLU C CA 1
ATOM 4779 C C . GLU C 1 166 ? 1.426 -109.868 -133.875 1.00 22.74 166 GLU C C 1
ATOM 4780 O O . GLU C 1 166 ? 1.477 -109.152 -134.869 1.00 21.77 166 GLU C O 1
ATOM 4786 N N . ALA C 1 167 ? 1.020 -111.134 -133.918 1.00 21.57 167 ALA C N 1
ATOM 4787 C CA . ALA C 1 167 ? 0.605 -111.756 -135.171 1.00 23.86 167 ALA C CA 1
ATOM 4788 C C . ALA C 1 167 ? -0.589 -111.003 -135.760 1.00 26.47 167 ALA C C 1
ATOM 4789 O O . ALA C 1 167 ? -0.616 -110.704 -136.957 1.00 24.36 167 ALA C O 1
ATOM 4791 N N . ARG C 1 168 ? -1.576 -110.702 -134.920 1.00 24.98 168 ARG C N 1
ATOM 4792 C CA . ARG C 1 168 ? -2.755 -109.976 -135.374 1.00 26.14 168 ARG C CA 1
ATOM 4793 C C . ARG C 1 168 ? -2.373 -108.604 -135.907 1.00 24.55 168 ARG C C 1
ATOM 4794 O O . ARG C 1 168 ? -2.961 -108.120 -136.874 1.00 26.79 168 ARG C O 1
ATOM 4802 N N . ALA C 1 169 ? -1.387 -107.978 -135.271 1.00 21.18 169 ALA C N 1
ATOM 4803 C CA . ALA C 1 169 ? -0.925 -106.662 -135.693 1.00 21.33 169 ALA C CA 1
ATOM 4804 C C . ALA C 1 169 ? -0.357 -106.767 -137.105 1.00 21.19 169 ALA C C 1
ATOM 4805 O O . ALA C 1 169 ? -0.654 -105.945 -137.977 1.00 22.55 169 ALA C O 1
ATOM 4807 N N . TRP C 1 170 ? 0.457 -107.793 -137.330 1.00 17.52 170 TRP C N 1
ATOM 4808 C CA . TRP C 1 170 ? 1.053 -108.002 -138.639 1.00 18.51 170 TRP C CA 1
ATOM 4809 C C . TRP C 1 170 ? 0.002 -108.301 -139.699 1.00 16.96 170 TRP C C 1
ATOM 4810 O O . TRP C 1 170 ? 0.148 -107.897 -140.851 1.00 14.66 170 TRP C O 1
ATOM 4821 N N . ALA C 1 171 ? -1.060 -109.001 -139.309 1.00 15.70 171 ALA C N 1
ATOM 4822 C CA . ALA C 1 171 ? -2.124 -109.334 -140.250 1.00 18.46 171 ALA C CA 1
ATOM 4823 C C . ALA C 1 171 ? -2.763 -108.070 -140.815 1.00 17.97 171 ALA C C 1
ATOM 4824 O O . ALA C 1 171 ? -3.212 -108.050 -141.963 1.00 16.39 171 ALA C O 1
ATOM 4826 N N . ARG C 1 172 ? -2.806 -107.017 -140.005 1.00 19.09 172 ARG C N 1
ATOM 4827 C CA . ARG C 1 172 ? -3.391 -105.755 -140.443 1.00 18.35 172 ARG C CA 1
ATOM 4828 C C . ARG C 1 172 ? -2.528 -105.080 -141.501 1.00 19.77 172 ARG C C 1
ATOM 4829 O O . ARG C 1 172 ? -2.931 -104.086 -142.108 1.00 16.91 172 ARG C O 1
ATOM 4837 N N . TYR C 1 173 ? -1.336 -105.626 -141.720 1.00 17.52 173 TYR C N 1
ATOM 4838 C CA . TYR C 1 173 ? -0.426 -105.087 -142.718 1.00 18.45 173 TYR C CA 1
ATOM 4839 C C . TYR C 1 173 ? -0.300 -106.035 -143.900 1.00 17.18 173 TYR C C 1
ATOM 4840 O O . TYR C 1 173 ? 0.587 -105.888 -144.740 1.00 18.05 173 TYR C O 1
ATOM 4849 N N . GLY C 1 174 ? -1.195 -107.015 -143.955 1.00 18.11 174 GLY C N 1
ATOM 4850 C CA . GLY C 1 174 ? -1.192 -107.954 -145.063 1.00 18.49 174 GLY C CA 1
ATOM 4851 C C . GLY C 1 174 ? -0.534 -109.302 -144.843 1.00 16.17 174 GLY C C 1
ATOM 4852 O O . GLY C 1 174 ? -0.555 -110.142 -145.741 1.00 17.56 174 GLY C O 1
ATOM 4853 N N . VAL C 1 175 ? 0.051 -109.522 -143.668 1.00 16.34 175 VAL C N 1
ATOM 4854 C CA . VAL C 1 175 ? 0.708 -110.799 -143.390 1.00 15.60 175 VAL C CA 1
ATOM 4855 C C . VAL C 1 175 ? -0.335 -111.887 -143.155 1.00 15.92 175 VAL C C 1
ATOM 4856 O O . VAL C 1 175 ? -1.166 -111.780 -142.253 1.00 17.39 175 VAL C O 1
ATOM 4860 N N . LEU C 1 176 ? -0.290 -112.925 -143.985 1.00 14.34 176 LEU C N 1
ATOM 4861 C CA . LEU C 1 176 ? -1.231 -114.033 -143.888 1.00 17.31 176 LEU C CA 1
ATOM 4862 C C . LEU C 1 176 ? -0.789 -115.081 -142.878 1.00 17.79 176 LEU C C 1
ATOM 4863 O O . LEU C 1 176 ? -1.614 -115.634 -142.151 1.00 17.13 176 LEU C O 1
ATOM 4868 N N . ALA C 1 177 ? 0.510 -115.356 -142.835 1.00 16.27 177 ALA C N 1
ATOM 4869 C CA . ALA C 1 177 ? 1.035 -116.363 -141.918 1.00 15.82 177 ALA C CA 1
ATOM 4870 C C . ALA C 1 177 ? 2.532 -116.195 -141.685 1.00 17.59 177 ALA C C 1
ATOM 4871 O O . ALA C 1 177 ? 3.211 -115.485 -142.430 1.00 17.11 177 ALA C O 1
ATOM 4873 N N . PHE C 1 178 ? 3.033 -116.856 -140.644 1.00 14.53 178 PHE C N 1
ATOM 4874 C CA . PHE C 1 178 ? 4.446 -116.809 -140.294 1.00 14.21 178 PHE C CA 1
ATOM 4875 C C . PHE C 1 178 ? 5.129 -118.136 -140.577 1.00 17.70 178 PHE C C 1
ATOM 4876 O O . PHE C 1 178 ? 4.529 -119.198 -140.425 1.00 17.95 178 PHE C O 1
ATOM 4884 N N . GLU C 1 179 ? 6.386 -118.058 -140.996 1.00 14.72 179 GLU C N 1
ATOM 4885 C CA . GLU C 1 179 ? 7.206 -119.229 -141.245 1.00 14.56 179 GLU C CA 1
ATOM 4886 C C . GLU C 1 179 ? 8.645 -118.777 -140.999 1.00 16.61 179 GLU C C 1
ATOM 4887 O O . GLU C 1 179 ? 8.857 -117.688 -140.458 1.00 15.06 179 GLU C O 1
ATOM 4893 N N . MET C 1 180 ? 9.636 -119.573 -141.376 1.00 17.66 180 MET C N 1
ATOM 4894 C CA . MET C 1 180 ? 11.007 -119.186 -141.063 1.00 15.98 180 MET C CA 1
ATOM 4895 C C . MET C 1 180 ? 12.055 -119.427 -142.140 1.00 16.35 180 MET C C 1
ATOM 4896 O O . MET C 1 180 ? 13.223 -119.632 -141.813 1.00 19.14 180 MET C O 1
ATOM 4901 N N . GLU C 1 181 ? 11.671 -119.388 -143.412 1.00 13.27 181 GLU C N 1
ATOM 4902 C CA . GLU C 1 181 ? 12.641 -119.657 -144.468 1.00 12.65 181 GLU C CA 1
ATOM 4903 C C . GLU C 1 181 ? 12.531 -118.856 -145.772 1.00 13.94 181 GLU C C 1
ATOM 4904 O O . GLU C 1 181 ? 13.545 -118.575 -146.413 1.00 14.71 181 GLU C O 1
ATOM 4910 N N . ALA C 1 182 ? 11.314 -118.489 -146.159 1.00 12.71 182 ALA C N 1
ATOM 4911 C CA . ALA C 1 182 ? 11.076 -117.777 -147.416 1.00 13.31 182 ALA C CA 1
ATOM 4912 C C . ALA C 1 182 ? 11.911 -116.536 -147.743 1.00 11.98 182 ALA C C 1
ATOM 4913 O O . ALA C 1 182 ? 12.435 -116.421 -148.852 1.00 12.50 182 ALA C O 1
ATOM 4915 N N . SER C 1 183 ? 12.027 -115.601 -146.803 1.00 14.05 183 SER C N 1
ATOM 4916 C CA . SER C 1 183 ? 12.777 -114.372 -147.067 1.00 12.71 183 SER C CA 1
ATOM 4917 C C . SER C 1 183 ? 14.183 -114.615 -147.614 1.00 12.98 183 SER C C 1
ATOM 4918 O O . SER C 1 183 ? 14.581 -114.013 -148.612 1.00 10.49 183 SER C O 1
ATOM 4921 N N . ALA C 1 184 ? 14.933 -115.495 -146.960 1.00 11.54 184 ALA C N 1
ATOM 4922 C CA . ALA C 1 184 ? 16.291 -115.794 -147.391 1.00 11.38 184 ALA C CA 1
ATOM 4923 C C . ALA C 1 184 ? 16.316 -116.505 -148.742 1.00 11.11 184 ALA C C 1
ATOM 4924 O O . ALA C 1 184 ? 17.221 -116.286 -149.547 1.00 11.32 184 ALA C O 1
ATOM 4926 N N . LEU C 1 185 ? 15.328 -117.357 -148.997 1.00 13.10 185 LEU C N 1
ATOM 4927 C CA . LEU C 1 185 ? 15.276 -118.060 -150.277 1.00 9.77 185 LEU C CA 1
ATOM 4928 C C . LEU C 1 185 ? 15.069 -117.044 -151.402 1.00 11.36 185 LEU C C 1
ATOM 4929 O O . LEU C 1 185 ? 15.762 -117.077 -152.418 1.00 9.78 185 LEU C O 1
ATOM 4934 N N . PHE C 1 186 ? 14.116 -116.137 -151.201 1.00 11.05 186 PHE C N 1
ATOM 4935 C CA . PHE C 1 186 ? 13.806 -115.109 -152.190 1.00 9.04 186 PHE C CA 1
ATOM 4936 C C . PHE C 1 186 ? 14.997 -114.182 -152.438 1.00 9.30 186 PHE C C 1
ATOM 4937 O O . PHE C 1 186 ? 15.320 -113.865 -153.586 1.00 10.00 186 PHE C O 1
ATOM 4945 N N . LEU C 1 187 ? 15.652 -113.749 -151.365 1.00 9.99 187 LEU C N 1
ATOM 4946 C CA . LEU C 1 187 ? 16.813 -112.869 -151.492 1.00 10.33 187 LEU C CA 1
ATOM 4947 C C . LEU C 1 187 ? 17.923 -113.547 -152.283 1.00 13.21 187 LEU C C 1
ATOM 4948 O O . LEU C 1 187 ? 18.480 -112.962 -153.214 1.00 14.20 187 LEU C O 1
ATOM 4953 N N . LEU C 1 188 ? 18.253 -114.780 -151.908 1.00 12.29 188 LEU C N 1
ATOM 4954 C CA . LEU C 1 188 ? 19.303 -115.516 -152.599 1.00 12.04 188 LEU C CA 1
ATOM 4955 C C . LEU C 1 188 ? 18.920 -115.772 -154.055 1.00 12.69 188 LEU C C 1
ATOM 4956 O O . LEU C 1 188 ? 19.781 -115.785 -154.933 1.00 12.40 188 LEU C O 1
ATOM 4961 N N . GLY C 1 189 ? 17.630 -115.964 -154.318 1.00 12.08 189 GLY C N 1
ATOM 4962 C CA . GLY C 1 189 ? 17.210 -116.190 -155.689 1.00 10.66 189 GLY C CA 1
ATOM 4963 C C . GLY C 1 189 ? 17.657 -115.029 -156.558 1.00 11.67 189 GLY C C 1
ATOM 4964 O O . GLY C 1 189 ? 18.192 -115.220 -157.652 1.00 13.55 189 GLY C O 1
ATOM 4965 N N . ARG C 1 190 ? 17.440 -113.813 -156.070 1.00 11.31 190 ARG C N 1
ATOM 4966 C CA . ARG C 1 190 ? 17.837 -112.629 -156.820 1.00 13.40 190 ARG C CA 1
ATOM 4967 C C . ARG C 1 190 ? 19.359 -112.468 -156.829 1.00 12.09 190 ARG C C 1
ATOM 4968 O O . ARG C 1 190 ? 19.948 -112.165 -157.864 1.00 10.38 190 ARG C O 1
ATOM 4976 N N . MET C 1 191 ? 19.993 -112.689 -155.680 1.00 14.38 191 MET C N 1
ATOM 4977 C CA . MET C 1 191 ? 21.448 -112.560 -155.569 1.00 13.50 191 MET C CA 1
ATOM 4978 C C . MET C 1 191 ? 22.234 -113.526 -156.452 1.00 15.12 191 MET C C 1
ATOM 4979 O O . MET C 1 191 ? 23.217 -113.132 -157.082 1.00 14.59 191 MET C O 1
ATOM 4984 N N . ARG C 1 192 ? 21.808 -114.785 -156.490 1.00 14.87 192 ARG C N 1
ATOM 4985 C CA . ARG C 1 192 ? 22.504 -115.808 -157.276 1.00 17.48 192 ARG C CA 1
ATOM 4986 C C . ARG C 1 192 ? 21.906 -116.065 -158.661 1.00 19.04 192 ARG C C 1
ATOM 4987 O O . ARG C 1 192 ? 22.289 -117.018 -159.343 1.00 18.04 192 ARG C O 1
ATOM 4995 N N . GLY C 1 193 ? 20.958 -115.231 -159.072 1.00 16.02 193 GLY C N 1
ATOM 4996 C CA . GLY C 1 193 ? 20.363 -115.395 -160.386 1.00 15.46 193 GLY C CA 1
ATOM 4997 C C . GLY C 1 193 ? 19.599 -116.682 -160.642 1.00 14.38 193 GLY C C 1
ATOM 4998 O O . GLY C 1 193 ? 19.662 -117.227 -161.741 1.00 16.76 193 GLY C O 1
ATOM 4999 N N . VAL C 1 194 ? 18.885 -117.180 -159.638 1.00 15.04 194 VAL C N 1
ATOM 5000 C CA . VAL C 1 194 ? 18.091 -118.396 -159.809 1.00 14.24 194 VAL C CA 1
ATOM 5001 C C . VAL C 1 194 ? 16.633 -118.060 -159.540 1.00 13.85 194 VAL C C 1
ATOM 5002 O O . VAL C 1 194 ? 16.326 -117.006 -158.975 1.00 15.77 194 VAL C O 1
ATOM 5006 N N . ARG C 1 195 ? 15.740 -118.950 -159.956 1.00 12.53 195 ARG C N 1
ATOM 5007 C CA . ARG C 1 195 ? 14.305 -118.744 -159.793 1.00 12.79 195 ARG C CA 1
ATOM 5008 C C . ARG C 1 195 ? 13.789 -119.467 -158.565 1.00 14.41 195 ARG C C 1
ATOM 5009 O O . ARG C 1 195 ? 13.965 -120.676 -158.431 1.00 16.07 195 ARG C O 1
ATOM 5017 N N . THR C 1 196 ? 13.127 -118.737 -157.678 1.00 12.95 196 THR C N 1
ATOM 5018 C CA . THR C 1 196 ? 12.616 -119.347 -156.461 1.00 12.54 196 THR C CA 1
ATOM 5019 C C . THR C 1 196 ? 11.137 -119.073 -156.246 1.00 15.29 196 THR C C 1
ATOM 5020 O O . THR C 1 196 ? 10.541 -118.196 -156.879 1.00 10.59 196 THR C O 1
ATOM 5024 N N . GLY C 1 197 ? 10.552 -119.835 -155.331 1.00 13.85 197 GLY C N 1
ATOM 5025 C CA . GLY C 1 197 ? 9.149 -119.675 -155.013 1.00 13.31 197 GLY C CA 1
ATOM 5026 C C . GLY C 1 197 ? 8.849 -120.383 -153.711 1.00 11.60 197 GLY C C 1
ATOM 5027 O O . GLY C 1 197 ? 9.703 -121.087 -153.166 1.00 14.68 197 GLY C O 1
ATOM 5028 N N . ALA C 1 198 ? 7.640 -120.190 -153.201 1.00 12.23 198 ALA C N 1
ATOM 5029 C CA . ALA C 1 198 ? 7.236 -120.838 -151.970 1.00 12.49 198 ALA C CA 1
ATOM 5030 C C . ALA C 1 198 ? 5.729 -121.022 -151.912 1.00 13.97 198 ALA C C 1
ATOM 5031 O O . ALA C 1 198 ? 4.963 -120.136 -152.289 1.00 12.81 198 ALA C O 1
ATOM 5033 N N . ILE C 1 199 ? 5.314 -122.200 -151.469 1.00 14.16 199 ILE C N 1
ATOM 5034 C CA . ILE C 1 199 ? 3.906 -122.497 -151.296 1.00 16.74 199 ILE C CA 1
ATOM 5035 C C . ILE C 1 199 ? 3.855 -123.197 -149.950 1.00 19.89 199 ILE C C 1
ATOM 5036 O O . ILE C 1 199 ? 4.689 -124.056 -149.653 1.00 20.26 199 ILE C O 1
ATOM 5041 N N . LEU C 1 200 ? 2.884 -122.818 -149.130 1.00 17.97 200 LEU C N 1
ATOM 5042 C CA . LEU C 1 200 ? 2.778 -123.375 -147.795 1.00 21.71 200 LEU C CA 1
ATOM 5043 C C . LEU C 1 200 ? 1.386 -123.877 -147.457 1.00 21.47 200 LEU C C 1
ATOM 5044 O O . LEU C 1 200 ? 0.400 -123.493 -148.088 1.00 18.92 200 LEU C O 1
ATOM 5049 N N . ALA C 1 201 ? 1.318 -124.741 -146.451 1.00 20.26 201 ALA C N 1
ATOM 5050 C CA . ALA C 1 201 ? 0.049 -125.277 -145.981 1.00 23.22 201 ALA C CA 1
ATOM 5051 C C . ALA C 1 201 ? -0.085 -124.790 -144.546 1.00 21.69 201 ALA C C 1
ATOM 5052 O O . ALA C 1 201 ? 0.842 -124.940 -143.757 1.00 25.35 201 ALA C O 1
ATOM 5054 N N . VAL C 1 202 ? -1.223 -124.189 -144.215 1.00 22.80 202 VAL C N 1
ATOM 5055 C CA . VAL C 1 202 ? -1.442 -123.690 -142.862 1.00 23.05 202 VAL C CA 1
ATOM 5056 C C . VAL C 1 202 ? -1.532 -124.878 -141.911 1.00 26.36 202 VAL C C 1
ATOM 5057 O O . VAL C 1 202 ? -2.361 -125.767 -142.098 1.00 26.04 202 VAL C O 1
ATOM 5061 N N . SER C 1 203 ? -0.678 -124.893 -140.893 1.00 27.83 203 SER C N 1
ATOM 5062 C CA . SER C 1 203 ? -0.671 -125.988 -139.932 1.00 30.57 203 SER C CA 1
ATOM 5063 C C . SER C 1 203 ? -1.335 -125.610 -138.616 1.00 33.17 203 SER C C 1
ATOM 5064 O O . SER C 1 203 ? -1.726 -126.482 -137.840 1.00 35.84 203 SER C O 1
ATOM 5067 N N . ASN C 1 204 ? -1.467 -124.311 -138.368 1.00 35.18 204 ASN C N 1
ATOM 5068 C CA . ASN C 1 204 ? -2.075 -123.835 -137.131 1.00 36.57 204 ASN C CA 1
ATOM 5069 C C . ASN C 1 204 ? -2.280 -122.327 -137.162 1.00 37.60 204 ASN C C 1
ATOM 5070 O O . ASN C 1 204 ? -1.938 -121.661 -138.137 1.00 34.78 204 ASN C O 1
ATOM 5075 N N . ARG C 1 205 ? -2.845 -121.798 -136.082 1.00 39.53 205 ARG C N 1
ATOM 5076 C CA . ARG C 1 205 ? -3.067 -120.366 -135.957 1.00 43.00 205 ARG C CA 1
ATOM 5077 C C . ARG C 1 205 ? -2.336 -119.917 -134.700 1.00 43.98 205 ARG C C 1
ATOM 5078 O O . ARG C 1 205 ? -2.494 -120.515 -133.636 1.00 45.74 205 ARG C O 1
ATOM 5086 N N . ILE C 1 206 ? -1.523 -118.875 -134.831 1.00 42.50 206 ILE C N 1
ATOM 5087 C CA . ILE C 1 206 ? -0.753 -118.353 -133.707 1.00 41.49 206 ILE C CA 1
ATOM 5088 C C . ILE C 1 206 ? -1.652 -117.905 -132.557 1.00 40.36 206 ILE C C 1
ATOM 5089 O O . ILE C 1 206 ? -2.842 -117.650 -132.748 1.00 41.75 206 ILE C O 1
ATOM 5094 N N . PRO C 1 213 ? -5.554 -130.927 -137.128 1.00 59.78 212 PRO C N 1
ATOM 5095 C CA . PRO C 1 213 ? -6.032 -132.211 -137.654 1.00 59.99 212 PRO C CA 1
ATOM 5096 C C . PRO C 1 213 ? -5.041 -132.843 -138.632 1.00 59.64 212 PRO C C 1
ATOM 5097 O O . PRO C 1 213 ? -4.718 -132.263 -139.668 1.00 59.66 212 PRO C O 1
ATOM 5101 N N . PRO C 1 214 ? -4.554 -134.051 -138.309 1.00 59.01 213 PRO C N 1
ATOM 5102 C CA . PRO C 1 214 ? -3.595 -134.804 -139.122 1.00 58.43 213 PRO C CA 1
ATOM 5103 C C . PRO C 1 214 ? -3.899 -134.870 -140.617 1.00 57.74 213 PRO C C 1
ATOM 5104 O O . PRO C 1 214 ? -3.194 -134.265 -141.424 1.00 58.71 213 PRO C O 1
ATOM 5108 N N . GLU C 1 215 ? -4.945 -135.602 -140.984 1.00 57.52 215 GLU C N 1
ATOM 5109 C CA . GLU C 1 215 ? -5.295 -135.752 -142.392 1.00 57.56 215 GLU C CA 1
ATOM 5110 C C . GLU C 1 215 ? -5.744 -134.457 -143.065 1.00 55.50 215 GLU C C 1
ATOM 5111 O O . GLU C 1 215 ? -5.624 -134.314 -144.283 1.00 53.88 215 GLU C O 1
ATOM 5117 N N . VAL C 1 216 ? -6.266 -133.518 -142.283 1.00 52.77 216 VAL C N 1
ATOM 5118 C CA . VAL C 1 216 ? -6.695 -132.244 -142.848 1.00 50.50 216 VAL C CA 1
ATOM 5119 C C . VAL C 1 216 ? -5.439 -131.505 -143.293 1.00 47.66 216 VAL C C 1
ATOM 5120 O O . VAL C 1 216 ? -5.407 -130.878 -144.353 1.00 45.94 216 VAL C O 1
ATOM 5124 N N . LEU C 1 217 ? -4.399 -131.599 -142.472 1.00 43.71 217 LEU C N 1
ATOM 5125 C CA . LEU C 1 217 ? -3.129 -130.957 -142.769 1.00 41.60 217 LEU C CA 1
ATOM 5126 C C . LEU C 1 217 ? -2.349 -131.762 -143.799 1.00 38.22 217 LEU C C 1
ATOM 5127 O O . LEU C 1 217 ? -1.667 -131.196 -144.653 1.00 38.32 217 LEU C O 1
ATOM 5132 N N . GLN C 1 218 ? -2.456 -133.084 -143.721 1.00 35.65 218 GLN C N 1
ATOM 5133 C CA . GLN C 1 218 ? -1.741 -133.954 -144.645 1.00 33.51 218 GLN C CA 1
ATOM 5134 C C . GLN C 1 218 ? -2.229 -133.787 -146.080 1.00 31.40 218 GLN C C 1
ATOM 5135 O O . GLN C 1 218 ? -1.433 -133.835 -147.019 1.00 30.08 218 GLN C O 1
ATOM 5141 N N . GLU C 1 219 ? -3.535 -133.601 -146.251 1.00 29.56 219 GLU C N 1
ATOM 5142 C CA . GLU C 1 219 ? -4.093 -133.405 -147.583 1.00 30.72 219 GLU C CA 1
ATOM 5143 C C . GLU C 1 219 ? -3.569 -132.066 -148.086 1.00 29.28 219 GLU C C 1
ATOM 5144 O O . GLU C 1 219 ? -3.232 -131.920 -149.263 1.00 29.55 219 GLU C O 1
ATOM 5150 N N . GLY C 1 220 ? -3.499 -131.094 -147.180 1.00 27.35 220 GLY C N 1
ATOM 5151 C CA . GLY C 1 220 ? -2.987 -129.785 -147.546 1.00 25.76 220 GLY C CA 1
ATOM 5152 C C . GLY C 1 220 ? -1.561 -129.951 -148.030 1.00 22.40 220 GLY C C 1
ATOM 5153 O O . GLY C 1 220 ? -1.167 -129.390 -149.052 1.00 24.04 220 GLY C O 1
ATOM 5154 N N . VAL C 1 221 ? -0.789 -130.743 -147.293 1.00 20.75 221 VAL C N 1
ATOM 5155 C CA . VAL C 1 221 ? 0.601 -131.013 -147.637 1.00 20.87 221 VAL C CA 1
ATOM 5156 C C . VAL C 1 221 ? 0.699 -131.705 -148.994 1.00 21.90 221 VAL C C 1
ATOM 5157 O O . VAL C 1 221 ? 1.584 -131.401 -149.795 1.00 22.76 221 VAL C O 1
ATOM 5161 N N . ARG C 1 222 ? -0.211 -132.640 -149.249 1.00 24.28 222 ARG C N 1
ATOM 5162 C CA . ARG C 1 222 ? -0.215 -133.367 -150.513 1.00 23.45 222 ARG C CA 1
ATOM 5163 C C . ARG C 1 222 ? -0.504 -132.413 -151.674 1.00 21.60 222 ARG C C 1
ATOM 5164 O O . ARG C 1 222 ? 0.203 -132.412 -152.678 1.00 21.53 222 ARG C O 1
ATOM 5172 N N . ARG C 1 223 ? -1.550 -131.605 -151.531 1.00 22.28 223 ARG C N 1
ATOM 5173 C CA . ARG C 1 223 ? -1.927 -130.644 -152.567 1.00 24.02 223 ARG C CA 1
ATOM 5174 C C . ARG C 1 223 ? -0.787 -129.666 -152.820 1.00 21.76 223 ARG C C 1
ATOM 5175 O O . ARG C 1 223 ? -0.474 -129.325 -153.962 1.00 21.44 223 ARG C O 1
ATOM 5183 N N . MET C 1 224 ? -0.171 -129.223 -151.732 1.00 20.52 224 MET C N 1
ATOM 5184 C CA . MET C 1 224 ? 0.943 -128.294 -151.791 1.00 19.21 224 MET C CA 1
ATOM 5185 C C . MET C 1 224 ? 2.094 -128.849 -152.622 1.00 19.47 224 MET C C 1
ATOM 5186 O O . MET C 1 224 ? 2.629 -128.164 -153.497 1.00 17.51 224 MET C O 1
ATOM 5191 N N . VAL C 1 225 ? 2.475 -130.091 -152.344 1.00 17.49 225 VAL C N 1
ATOM 5192 C CA . VAL C 1 225 ? 3.572 -130.724 -153.062 1.00 15.13 225 VAL C CA 1
ATOM 5193 C C . VAL C 1 225 ? 3.235 -130.950 -154.532 1.00 15.59 225 VAL C C 1
ATOM 5194 O O . VAL C 1 225 ? 4.074 -130.741 -155.407 1.00 13.77 225 VAL C O 1
ATOM 5198 N N . GLU C 1 226 ? 2.003 -131.372 -154.800 1.00 16.29 226 GLU C N 1
ATOM 5199 C CA . GLU C 1 226 ? 1.569 -131.616 -156.169 1.00 17.75 226 GLU C CA 1
ATOM 5200 C C . GLU C 1 226 ? 1.632 -130.326 -156.986 1.00 17.04 226 GLU C C 1
ATOM 5201 O O . GLU C 1 226 ? 2.063 -130.330 -158.134 1.00 18.00 226 GLU C O 1
ATOM 5207 N N . VAL C 1 227 ? 1.196 -129.222 -156.387 1.00 19.21 227 VAL C N 1
ATOM 5208 C CA . VAL C 1 227 ? 1.215 -127.928 -157.062 1.00 16.58 227 VAL C CA 1
ATOM 5209 C C . VAL C 1 227 ? 2.656 -127.499 -157.359 1.00 19.10 227 VAL C C 1
ATOM 5210 O O . VAL C 1 227 ? 2.965 -127.038 -158.462 1.00 17.13 227 VAL C O 1
ATOM 5214 N N . ALA C 1 228 ? 3.536 -127.666 -156.376 1.00 16.50 228 ALA C N 1
ATOM 5215 C CA . ALA C 1 228 ? 4.941 -127.298 -156.526 1.00 15.23 228 ALA C CA 1
ATOM 5216 C C . ALA C 1 228 ? 5.621 -128.118 -157.623 1.00 16.15 228 ALA C C 1
ATOM 5217 O O . ALA C 1 228 ? 6.424 -127.592 -158.397 1.00 14.67 228 ALA C O 1
ATOM 5219 N N . LEU C 1 229 ? 5.310 -129.410 -157.679 1.00 16.64 229 LEU C N 1
ATOM 5220 C CA . LEU C 1 229 ? 5.893 -130.284 -158.692 1.00 16.26 229 LEU C CA 1
ATOM 5221 C C . LEU C 1 229 ? 5.446 -129.858 -160.088 1.00 15.25 229 LEU C C 1
ATOM 5222 O O . LEU C 1 229 ? 6.268 -129.705 -160.992 1.00 18.37 229 LEU C O 1
ATOM 5227 N N . GLU C 1 230 ? 4.144 -129.662 -160.264 1.00 17.88 230 GLU C N 1
ATOM 5228 C CA . GLU C 1 230 ? 3.620 -129.248 -161.561 1.00 20.63 230 GLU C CA 1
ATOM 5229 C C . GLU C 1 230 ? 4.211 -127.897 -161.962 1.00 21.75 230 GLU C C 1
ATOM 5230 O O . GLU C 1 230 ? 4.555 -127.680 -163.125 1.00 20.60 230 GLU C O 1
ATOM 5236 N N . ALA C 1 231 ? 4.350 -127.002 -160.988 1.00 18.45 231 ALA C N 1
ATOM 5237 C CA . ALA C 1 231 ? 4.894 -125.676 -161.252 1.00 18.41 231 ALA C CA 1
ATOM 5238 C C . ALA C 1 231 ? 6.362 -125.681 -161.687 1.00 18.29 231 ALA C C 1
ATOM 5239 O O . ALA C 1 231 ? 6.733 -124.942 -162.600 1.00 17.51 231 ALA C O 1
ATOM 5241 N N . VAL C 1 232 ? 7.203 -126.503 -161.062 1.00 16.97 232 VAL C N 1
ATOM 5242 C CA . VAL C 1 232 ? 8.612 -126.519 -161.461 1.00 18.96 232 VAL C CA 1
ATOM 5243 C C . VAL C 1 232 ? 8.813 -127.117 -162.854 1.00 20.36 232 VAL C C 1
ATOM 5244 O O . VAL C 1 232 ? 9.811 -126.829 -163.519 1.00 21.43 232 VAL C O 1
ATOM 5248 N N . LEU C 1 233 ? 7.874 -127.948 -163.297 1.00 20.41 233 LEU C N 1
ATOM 5249 C CA . LEU C 1 233 ? 7.973 -128.531 -164.631 1.00 24.38 233 LEU C CA 1
ATOM 5250 C C . LEU C 1 233 ? 7.514 -127.490 -165.648 1.00 27.44 233 LEU C C 1
ATOM 5251 O O . LEU C 1 233 ? 7.956 -127.497 -166.794 1.00 28.97 233 LEU C O 1
ATOM 5256 N N . GLU C 1 234 ? 6.638 -126.589 -165.207 1.00 28.83 234 GLU C N 1
ATOM 5257 C CA . GLU C 1 234 ? 6.102 -125.525 -166.055 1.00 30.88 234 GLU C CA 1
ATOM 5258 C C . GLU C 1 234 ? 7.140 -124.467 -166.420 1.00 32.02 234 GLU C C 1
ATOM 5259 O O . GLU C 1 234 ? 7.045 -123.840 -167.475 1.00 33.41 234 GLU C O 1
ATOM 5265 N N . VAL C 1 235 ? 8.115 -124.253 -165.542 1.00 30.23 235 VAL C N 1
ATOM 5266 C CA . VAL C 1 235 ? 9.159 -123.262 -165.791 1.00 31.86 235 VAL C CA 1
ATOM 5267 C C . VAL C 1 235 ? 10.412 -123.922 -166.351 1.00 32.10 235 VAL C C 1
ATOM 5268 O O . VAL C 1 235 ? 11.212 -123.212 -166.991 1.00 34.83 235 VAL C O 1
ATOM 5273 N N . SER D 1 2 ? 3.192 -132.337 -125.384 1.00 45.64 2 SER D N 1
ATOM 5274 C CA . SER D 1 2 ? 4.525 -132.595 -125.997 1.00 45.66 2 SER D CA 1
ATOM 5275 C C . SER D 1 2 ? 4.934 -131.456 -126.925 1.00 44.58 2 SER D C 1
ATOM 5276 O O . SER D 1 2 ? 4.113 -130.932 -127.681 1.00 44.73 2 SER D O 1
ATOM 5279 N N . PRO D 1 3 ? 6.215 -131.056 -126.874 1.00 42.74 3 PRO D N 1
ATOM 5280 C CA . PRO D 1 3 ? 6.729 -129.973 -127.717 1.00 39.65 3 PRO D CA 1
ATOM 5281 C C . PRO D 1 3 ? 6.477 -130.218 -129.201 1.00 36.17 3 PRO D C 1
ATOM 5282 O O . PRO D 1 3 ? 6.420 -131.361 -129.653 1.00 36.74 3 PRO D O 1
ATOM 5286 N N . ILE D 1 4 ? 6.332 -129.131 -129.951 1.00 35.28 4 ILE D N 1
ATOM 5287 C CA . ILE D 1 4 ? 6.073 -129.188 -131.387 1.00 32.85 4 ILE D CA 1
ATOM 5288 C C . ILE D 1 4 ? 7.190 -129.824 -132.209 1.00 31.59 4 ILE D C 1
ATOM 5289 O O . ILE D 1 4 ? 6.936 -130.714 -133.018 1.00 32.07 4 ILE D O 1
ATOM 5294 N N . HIS D 1 5 ? 8.425 -129.371 -132.002 1.00 28.52 5 HIS D N 1
ATOM 5295 C CA . HIS D 1 5 ? 9.559 -129.879 -132.773 1.00 27.31 5 HIS D CA 1
ATOM 5296 C C . HIS D 1 5 ? 10.308 -131.048 -132.141 1.00 28.36 5 HIS D C 1
ATOM 5297 O O . HIS D 1 5 ? 10.544 -132.064 -132.799 1.00 26.77 5 HIS D O 1
ATOM 5304 N N . VAL D 1 6 ? 10.709 -130.901 -130.884 1.00 26.78 6 VAL D N 1
ATOM 5305 C CA . VAL D 1 6 ? 11.387 -131.991 -130.192 1.00 29.12 6 VAL D CA 1
ATOM 5306 C C . VAL D 1 6 ? 10.254 -132.799 -129.576 1.00 31.49 6 VAL D C 1
ATOM 5307 O O . VAL D 1 6 ? 9.812 -132.528 -128.460 1.00 30.09 6 VAL D O 1
ATOM 5311 N N . ARG D 1 7 ? 9.773 -133.781 -130.328 1.00 33.68 7 ARG D N 1
ATOM 5312 C CA . ARG D 1 7 ? 8.668 -134.611 -129.877 1.00 35.70 7 ARG D CA 1
ATOM 5313 C C . ARG D 1 7 ? 9.074 -135.612 -128.810 1.00 37.25 7 ARG D C 1
ATOM 5314 O O . ARG D 1 7 ? 9.276 -136.794 -129.080 1.00 39.93 7 ARG D O 1
ATOM 5322 N N . ALA D 1 8 ? 9.200 -135.112 -127.588 1.00 37.32 8 ALA D N 1
ATOM 5323 C CA . ALA D 1 8 ? 9.571 -135.929 -126.448 1.00 36.17 8 ALA D CA 1
ATOM 5324 C C . ALA D 1 8 ? 8.649 -135.547 -125.302 1.00 35.63 8 ALA D C 1
ATOM 5325 O O . ALA D 1 8 ? 7.746 -134.730 -125.473 1.00 36.62 8 ALA D O 1
ATOM 5327 N N . HIS D 1 9 ? 8.871 -136.142 -124.138 1.00 37.27 9 HIS D N 1
ATOM 5328 C CA . HIS D 1 9 ? 8.054 -135.852 -122.967 1.00 36.24 9 HIS D CA 1
ATOM 5329 C C . HIS D 1 9 ? 8.931 -135.735 -121.730 1.00 35.77 9 HIS D C 1
ATOM 5330 O O . HIS D 1 9 ? 10.042 -136.272 -121.690 1.00 32.70 9 HIS D O 1
ATOM 5337 N N . PRO D 1 10 ? 8.448 -135.019 -120.703 1.00 37.09 10 PRO D N 1
ATOM 5338 C CA . PRO D 1 10 ? 9.244 -134.878 -119.483 1.00 39.32 10 PRO D CA 1
ATOM 5339 C C . PRO D 1 10 ? 9.439 -136.265 -118.884 1.00 39.59 10 PRO D C 1
ATOM 5340 O O . PRO D 1 10 ? 8.511 -136.859 -118.333 1.00 42.95 10 PRO D O 1
ATOM 5344 N N . GLY D 1 11 ? 10.653 -136.776 -119.029 1.00 36.02 11 GLY D N 1
ATOM 5345 C CA . GLY D 1 11 ? 10.995 -138.096 -118.541 1.00 30.45 11 GLY D CA 1
ATOM 5346 C C . GLY D 1 11 ? 12.072 -138.610 -119.470 1.00 31.25 11 GLY D C 1
ATOM 5347 O O . GLY D 1 11 ? 13.004 -139.295 -119.047 1.00 32.96 11 GLY D O 1
ATOM 5348 N N . ASP D 1 12 ? 11.941 -138.254 -120.748 1.00 27.78 12 ASP D N 1
ATOM 5349 C CA . ASP D 1 12 ? 12.900 -138.651 -121.774 1.00 28.73 12 ASP D CA 1
ATOM 5350 C C . ASP D 1 12 ? 14.190 -137.850 -121.639 1.00 25.68 12 ASP D C 1
ATOM 5351 O O . ASP D 1 12 ? 15.277 -138.353 -121.912 1.00 27.78 12 ASP D O 1
ATOM 5356 N N . VAL D 1 13 ? 14.056 -136.599 -121.215 1.00 24.46 13 VAL D N 1
ATOM 5357 C CA . VAL D 1 13 ? 15.196 -135.701 -121.090 1.00 26.08 13 VAL D CA 1
ATOM 5358 C C . VAL D 1 13 ? 15.708 -135.498 -119.668 1.00 24.23 13 VAL D C 1
ATOM 5359 O O . VAL D 1 13 ? 14.944 -135.202 -118.755 1.00 24.21 13 VAL D O 1
ATOM 5363 N N . ALA D 1 14 ? 17.015 -135.646 -119.497 1.00 24.35 14 ALA D N 1
ATOM 5364 C CA . ALA D 1 14 ? 17.650 -135.463 -118.197 1.00 25.30 14 ALA D CA 1
ATOM 5365 C C . ALA D 1 14 ? 17.853 -133.973 -117.922 1.00 26.92 14 ALA D C 1
ATOM 5366 O O . ALA D 1 14 ? 17.650 -133.136 -118.808 1.00 24.54 14 ALA D O 1
ATOM 5368 N N . GLU D 1 15 ? 18.247 -133.643 -116.695 1.00 26.41 15 GLU D N 1
ATOM 5369 C CA . GLU D 1 15 ? 18.482 -132.252 -116.317 1.00 25.55 15 GLU D CA 1
ATOM 5370 C C . GLU D 1 15 ? 19.714 -131.703 -117.019 1.00 23.86 15 GLU D C 1
ATOM 5371 O O . GLU D 1 15 ? 19.771 -130.522 -117.350 1.00 25.12 15 GLU D O 1
ATOM 5377 N N . ARG D 1 16 ? 20.699 -132.568 -117.230 1.00 23.14 16 ARG D N 1
ATOM 5378 C CA . ARG D 1 16 ? 21.940 -132.184 -117.888 1.00 24.72 16 ARG D CA 1
ATOM 5379 C C . ARG D 1 16 ? 21.889 -132.587 -119.356 1.00 26.89 16 ARG D C 1
ATOM 5380 O O . ARG D 1 16 ? 21.593 -133.738 -119.686 1.00 26.14 16 ARG D O 1
ATOM 5388 N N . VAL D 1 17 ? 22.189 -131.636 -120.238 1.00 24.65 17 VAL D N 1
ATOM 5389 C CA . VAL D 1 17 ? 22.138 -131.897 -121.672 1.00 21.35 17 VAL D CA 1
ATOM 5390 C C . VAL D 1 17 ? 23.278 -131.281 -122.465 1.00 18.93 17 VAL D C 1
ATOM 5391 O O . VAL D 1 17 ? 23.672 -130.145 -122.210 1.00 20.92 17 VAL D O 1
ATOM 5395 N N . LEU D 1 18 ? 23.814 -132.041 -123.418 1.00 18.22 18 LEU D N 1
ATOM 5396 C CA . LEU D 1 18 ? 24.854 -131.531 -124.301 1.00 20.07 18 LEU D CA 1
ATOM 5397 C C . LEU D 1 18 ? 24.097 -131.174 -125.581 1.00 21.65 18 LEU D C 1
ATOM 5398 O O . LEU D 1 18 ? 23.162 -131.880 -125.968 1.00 16.57 18 LEU D O 1
ATOM 5403 N N . LEU D 1 19 ? 24.498 -130.088 -126.233 1.00 19.20 19 LEU D N 1
ATOM 5404 C CA . LEU D 1 19 ? 23.809 -129.639 -127.439 1.00 19.58 19 LEU D CA 1
ATOM 5405 C C . LEU D 1 19 ? 24.669 -129.567 -128.697 1.00 19.02 19 LEU D C 1
ATOM 5406 O O . LEU D 1 19 ? 25.149 -128.493 -129.067 1.00 20.71 19 LEU D O 1
ATOM 5411 N N . PRO D 1 20 ? 24.887 -130.710 -129.366 1.00 16.85 20 PRO D N 1
ATOM 5412 C CA . PRO D 1 20 ? 25.695 -130.697 -130.586 1.00 16.71 20 PRO D CA 1
ATOM 5413 C C . PRO D 1 20 ? 24.794 -130.170 -131.706 1.00 18.28 20 PRO D C 1
ATOM 5414 O O . PRO D 1 20 ? 23.569 -130.235 -131.593 1.00 18.06 20 PRO D O 1
ATOM 5418 N N . GLY D 1 21 ? 25.387 -129.643 -132.769 1.00 16.69 21 GLY D N 1
ATOM 5419 C CA . GLY D 1 21 ? 24.582 -129.121 -133.860 1.00 19.48 21 GLY D CA 1
ATOM 5420 C C . GLY D 1 21 ? 24.209 -130.201 -134.859 1.00 19.54 21 GLY D C 1
ATOM 5421 O O . GLY D 1 21 ? 23.079 -130.251 -135.347 1.00 22.09 21 GLY D O 1
ATOM 5422 N N . ASP D 1 22 ? 25.174 -131.071 -135.142 1.00 20.22 22 ASP D N 1
ATOM 5423 C CA . ASP D 1 22 ? 25.034 -132.179 -136.087 1.00 22.09 22 ASP D CA 1
ATOM 5424 C C . ASP D 1 22 ? 24.434 -133.432 -135.430 1.00 22.92 22 ASP D C 1
ATOM 5425 O O . ASP D 1 22 ? 24.974 -133.946 -134.449 1.00 21.89 22 ASP D O 1
ATOM 5430 N N . PRO D 1 23 ? 23.316 -133.946 -135.974 1.00 23.21 23 PRO D N 1
ATOM 5431 C CA . PRO D 1 23 ? 22.663 -135.141 -135.424 1.00 22.28 23 PRO D CA 1
ATOM 5432 C C . PRO D 1 23 ? 23.552 -136.383 -135.474 1.00 25.20 23 PRO D C 1
ATOM 5433 O O . PRO D 1 23 ? 23.429 -137.282 -134.636 1.00 25.06 23 PRO D O 1
ATOM 5437 N N . GLY D 1 24 ? 24.446 -136.427 -136.455 1.00 25.67 24 GLY D N 1
ATOM 5438 C CA . GLY D 1 24 ? 25.349 -137.557 -136.581 1.00 25.10 24 GLY D CA 1
ATOM 5439 C C . GLY D 1 24 ? 26.388 -137.517 -135.476 1.00 26.94 24 GLY D C 1
ATOM 5440 O O . GLY D 1 24 ? 26.964 -138.542 -135.111 1.00 25.01 24 GLY D O 1
ATOM 5441 N N . ARG D 1 25 ? 26.631 -136.324 -134.941 1.00 26.08 25 ARG D N 1
ATOM 5442 C CA . ARG D 1 25 ? 27.596 -136.162 -133.861 1.00 24.92 25 ARG D CA 1
ATOM 5443 C C . ARG D 1 25 ? 26.912 -136.510 -132.547 1.00 24.49 25 ARG D C 1
ATOM 5444 O O . ARG D 1 25 ? 27.536 -137.056 -131.639 1.00 24.50 25 ARG D O 1
ATOM 5452 N N . ALA D 1 26 ? 25.624 -136.194 -132.455 1.00 21.15 26 ALA D N 1
ATOM 5453 C CA . ALA D 1 26 ? 24.851 -136.497 -131.260 1.00 22.04 26 ALA D CA 1
ATOM 5454 C C . ALA D 1 26 ? 24.779 -138.016 -131.102 1.00 25.33 26 ALA D C 1
ATOM 5455 O O . ALA D 1 26 ? 24.867 -138.544 -129.993 1.00 22.28 26 ALA D O 1
ATOM 5457 N N . GLU D 1 27 ? 24.621 -138.712 -132.223 1.00 25.89 27 GLU D N 1
ATOM 5458 C CA . GLU D 1 27 ? 24.543 -140.166 -132.207 1.00 29.90 27 GLU D CA 1
ATOM 5459 C C . GLU D 1 27 ? 25.879 -140.763 -131.797 1.00 29.02 27 GLU D C 1
ATOM 5460 O O . GLU D 1 27 ? 25.935 -141.705 -131.006 1.00 29.78 27 GLU D O 1
ATOM 5466 N N . TRP D 1 28 ? 26.953 -140.212 -132.350 1.00 27.39 28 TRP D N 1
ATOM 5467 C CA . TRP D 1 28 ? 28.291 -140.679 -132.040 1.00 29.60 28 TRP D CA 1
ATOM 5468 C C . TRP D 1 28 ? 28.580 -140.490 -130.554 1.00 32.11 28 TRP D C 1
ATOM 5469 O O . TRP D 1 28 ? 29.162 -141.365 -129.910 1.00 34.08 28 TRP D O 1
ATOM 5480 N N . ILE D 1 29 ? 28.171 -139.344 -130.015 1.00 31.90 29 ILE D N 1
ATOM 5481 C CA . ILE D 1 29 ? 28.384 -139.038 -128.604 1.00 29.40 29 ILE D CA 1
ATOM 5482 C C . ILE D 1 29 ? 27.597 -139.994 -127.711 1.00 32.96 29 ILE D C 1
ATOM 5483 O O . ILE D 1 29 ? 28.134 -140.549 -126.751 1.00 29.22 29 ILE D O 1
ATOM 5488 N N . ALA D 1 30 ? 26.321 -140.180 -128.035 1.00 33.20 30 ALA D N 1
ATOM 5489 C CA . ALA D 1 30 ? 25.453 -141.057 -127.261 1.00 35.64 30 ALA D CA 1
ATOM 5490 C C . ALA D 1 30 ? 25.992 -142.481 -127.184 1.00 37.32 30 ALA D C 1
ATOM 5491 O O . ALA D 1 30 ? 25.962 -143.106 -126.126 1.00 38.08 30 ALA D O 1
ATOM 5493 N N . LYS D 1 31 ? 26.490 -142.988 -128.306 1.00 39.05 31 LYS D N 1
ATOM 5494 C CA . LYS D 1 31 ? 27.012 -144.349 -128.356 1.00 41.91 31 LYS D CA 1
ATOM 5495 C C . LYS D 1 31 ? 28.438 -144.495 -127.836 1.00 42.70 31 LYS D C 1
ATOM 5496 O O . LYS D 1 31 ? 28.813 -145.557 -127.338 1.00 43.43 31 LYS D O 1
ATOM 5502 N N . THR D 1 32 ? 29.230 -143.433 -127.946 1.00 41.26 32 THR D N 1
ATOM 5503 C CA . THR D 1 32 ? 30.619 -143.475 -127.501 1.00 38.97 32 THR D CA 1
ATOM 5504 C C . THR D 1 32 ? 30.846 -143.216 -126.010 1.00 39.02 32 THR D C 1
ATOM 5505 O O . THR D 1 32 ? 31.721 -143.835 -125.404 1.00 38.79 32 THR D O 1
ATOM 5509 N N . PHE D 1 33 ? 30.064 -142.319 -125.416 1.00 36.75 33 PHE D N 1
ATOM 5510 C CA . PHE D 1 33 ? 30.245 -141.990 -124.003 1.00 35.26 33 PHE D CA 1
ATOM 5511 C C . PHE D 1 33 ? 29.123 -142.416 -123.064 1.00 36.64 33 PHE D C 1
ATOM 5512 O O . PHE D 1 33 ? 29.342 -142.551 -121.859 1.00 36.68 33 PHE D O 1
ATOM 5520 N N . LEU D 1 34 ? 27.924 -142.621 -123.595 1.00 34.46 34 LEU D N 1
ATOM 5521 C CA . LEU D 1 34 ? 26.798 -142.996 -122.750 1.00 35.52 34 LEU D CA 1
ATOM 5522 C C . LEU D 1 34 ? 26.568 -144.498 -122.631 1.00 37.01 34 LEU D C 1
ATOM 5523 O O . LEU D 1 34 ? 26.934 -145.270 -123.519 1.00 35.70 34 LEU D O 1
ATOM 5528 N N . GLN D 1 35 ? 25.961 -144.893 -121.515 1.00 37.98 35 GLN D N 1
ATOM 5529 C CA . GLN D 1 35 ? 25.641 -146.290 -121.240 1.00 38.93 35 GLN D CA 1
ATOM 5530 C C . GLN D 1 35 ? 24.123 -146.421 -121.320 1.00 36.90 35 GLN D C 1
ATOM 5531 O O . GLN D 1 35 ? 23.395 -145.608 -120.746 1.00 34.25 35 GLN D O 1
ATOM 5537 N N . ASN D 1 36 ? 23.651 -147.443 -122.029 1.00 38.04 36 ASN D N 1
ATOM 5538 C CA . ASN D 1 36 ? 22.217 -147.669 -122.206 1.00 36.49 36 ASN D CA 1
ATOM 5539 C C . ASN D 1 36 ? 21.563 -146.478 -122.909 1.00 34.94 36 ASN D C 1
ATOM 5540 O O . ASN D 1 36 ? 20.493 -146.019 -122.509 1.00 34.92 36 ASN D O 1
ATOM 5545 N N . PRO D 1 37 ? 22.201 -145.964 -123.974 1.00 35.06 37 PRO D N 1
ATOM 5546 C CA . PRO D 1 37 ? 21.650 -144.822 -124.708 1.00 35.29 37 PRO D CA 1
ATOM 5547 C C . PRO D 1 37 ? 20.321 -145.152 -125.375 1.00 33.95 37 PRO D C 1
ATOM 5548 O O . PRO D 1 37 ? 20.163 -146.215 -125.976 1.00 30.59 37 PRO D O 1
ATOM 5552 N N . ARG D 1 38 ? 19.372 -144.232 -125.257 1.00 34.46 38 ARG D N 1
ATOM 5553 C CA . ARG D 1 38 ? 18.055 -144.393 -125.861 1.00 34.68 38 ARG D CA 1
ATOM 5554 C C . ARG D 1 38 ? 17.676 -143.121 -126.615 1.00 34.38 38 ARG D C 1
ATOM 5555 O O . ARG D 1 38 ? 17.752 -142.021 -126.065 1.00 31.85 38 ARG D O 1
ATOM 5563 N N . ARG D 1 39 ? 17.272 -143.272 -127.874 1.00 32.98 39 ARG D N 1
ATOM 5564 C CA . ARG D 1 39 ? 16.880 -142.125 -128.685 1.00 31.46 39 ARG D CA 1
ATOM 5565 C C . ARG D 1 39 ? 15.408 -141.817 -128.433 1.00 31.03 39 ARG D C 1
ATOM 5566 O O . ARG D 1 39 ? 14.533 -142.612 -128.772 1.00 32.33 39 ARG D O 1
ATOM 5574 N N . TYR D 1 40 ? 15.141 -140.660 -127.833 1.00 26.33 40 TYR D N 1
ATOM 5575 C CA . TYR D 1 40 ? 13.775 -140.258 -127.518 1.00 25.39 40 TYR D CA 1
ATOM 5576 C C . TYR D 1 40 ? 13.109 -139.395 -128.591 1.00 23.26 40 TYR D C 1
ATOM 5577 O O . TYR D 1 40 ? 11.918 -139.099 -128.501 1.00 24.23 40 TYR D O 1
ATOM 5586 N N . ASN D 1 41 ? 13.873 -138.981 -129.597 1.00 25.27 41 ASN D N 1
ATOM 5587 C CA . ASN D 1 41 ? 13.306 -138.172 -130.673 1.00 26.02 41 ASN D CA 1
ATOM 5588 C C . ASN D 1 41 ? 14.133 -138.210 -131.943 1.00 25.13 41 ASN D C 1
ATOM 5589 O O . ASN D 1 41 ? 15.361 -138.193 -131.901 1.00 22.78 41 ASN D O 1
ATOM 5594 N N . ASP D 1 42 ? 13.445 -138.260 -133.077 1.00 26.85 42 ASP D N 1
ATOM 5595 C CA . ASP D 1 42 ? 14.111 -138.257 -134.368 1.00 28.02 42 ASP D CA 1
ATOM 5596 C C . ASP D 1 42 ? 13.330 -137.355 -135.317 1.00 26.70 42 ASP D C 1
ATOM 5597 O O . ASP D 1 42 ? 13.688 -137.210 -136.485 1.00 28.90 42 ASP D O 1
ATOM 5602 N N . HIS D 1 43 ? 12.266 -136.747 -134.800 1.00 24.75 43 HIS D N 1
ATOM 5603 C CA . HIS D 1 43 ? 11.435 -135.856 -135.600 1.00 26.57 43 HIS D CA 1
ATOM 5604 C C . HIS D 1 43 ? 12.272 -134.699 -136.127 1.00 27.49 43 HIS D C 1
ATOM 5605 O O . HIS D 1 43 ? 13.072 -134.108 -135.392 1.00 24.93 43 HIS D O 1
ATOM 5612 N N . ARG D 1 44 ? 12.076 -134.380 -137.403 1.00 24.75 44 ARG D N 1
ATOM 5613 C CA . ARG D 1 44 ? 12.803 -133.302 -138.056 1.00 22.65 44 ARG D CA 1
ATOM 5614 C C . ARG D 1 44 ? 14.309 -133.512 -137.998 1.00 22.11 44 ARG D C 1
ATOM 5615 O O . ARG D 1 44 ? 15.083 -132.567 -138.124 1.00 22.04 44 ARG D O 1
ATOM 5623 N N . GLY D 1 45 ? 14.715 -134.764 -137.812 1.00 20.00 45 GLY D N 1
ATOM 5624 C CA . GLY D 1 45 ? 16.125 -135.085 -137.750 1.00 22.44 45 GLY D CA 1
ATOM 5625 C C . GLY D 1 45 ? 16.816 -134.530 -136.520 1.00 21.49 45 GLY D C 1
ATOM 5626 O O . GLY D 1 45 ? 18.042 -134.557 -136.430 1.00 21.71 45 GLY D O 1
ATOM 5627 N N . LEU D 1 46 ? 16.032 -134.022 -135.575 1.00 21.28 46 LEU D N 1
ATOM 5628 C CA . LEU D 1 46 ? 16.584 -133.462 -134.343 1.00 21.46 46 LEU D CA 1
ATOM 5629 C C . LEU D 1 46 ? 16.822 -134.600 -133.348 1.00 18.56 46 LEU D C 1
ATOM 5630 O O . LEU D 1 46 ? 16.222 -134.648 -132.274 1.00 19.66 46 LEU D O 1
ATOM 5635 N N . TRP D 1 47 ? 17.709 -135.514 -133.727 1.00 19.38 47 TRP D N 1
ATOM 5636 C CA . TRP D 1 47 ? 18.036 -136.682 -132.910 1.00 22.09 47 TRP D CA 1
ATOM 5637 C C . TRP D 1 47 ? 18.424 -136.353 -131.469 1.00 25.56 47 TRP D C 1
ATOM 5638 O O . TRP D 1 47 ? 19.366 -135.597 -131.221 1.00 21.68 47 TRP D O 1
ATOM 5649 N N . GLY D 1 48 ? 17.682 -136.929 -130.526 1.00 24.75 48 GLY D N 1
ATOM 5650 C CA . GLY D 1 48 ? 17.951 -136.711 -129.117 1.00 26.73 48 GLY D CA 1
ATOM 5651 C C . GLY D 1 48 ? 18.077 -138.029 -128.373 1.00 27.87 48 GLY D C 1
ATOM 5652 O O . GLY D 1 48 ? 17.234 -138.919 -128.524 1.00 21.97 48 GLY D O 1
ATOM 5653 N N . TYR D 1 49 ? 19.131 -138.159 -127.569 1.00 27.37 49 TYR D N 1
ATOM 5654 C CA . TYR D 1 49 ? 19.365 -139.382 -126.803 1.00 26.28 49 TYR D CA 1
ATOM 5655 C C . TYR D 1 49 ? 19.497 -139.112 -125.312 1.00 28.28 49 TYR D C 1
ATOM 5656 O O . TYR D 1 49 ? 19.771 -137.988 -124.888 1.00 26.50 49 TYR D O 1
ATOM 5665 N N . THR D 1 50 ? 19.299 -140.159 -124.519 1.00 26.64 50 THR D N 1
ATOM 5666 C CA . THR D 1 50 ? 19.429 -140.061 -123.075 1.00 27.39 50 THR D CA 1
ATOM 5667 C C . THR D 1 50 ? 20.061 -141.345 -122.573 1.00 30.21 50 THR D C 1
ATOM 5668 O O . THR D 1 50 ? 19.630 -142.445 -122.924 1.00 30.56 50 THR D O 1
ATOM 5672 N N . GLY D 1 51 ? 21.104 -141.192 -121.769 1.00 31.50 51 GLY D N 1
ATOM 5673 C CA . GLY D 1 51 ? 21.800 -142.338 -121.225 1.00 31.61 51 GLY D CA 1
ATOM 5674 C C . GLY D 1 51 ? 22.477 -141.955 -119.927 1.00 32.99 51 GLY D C 1
ATOM 5675 O O . GLY D 1 51 ? 22.151 -140.930 -119.327 1.00 31.21 51 GLY D O 1
ATOM 5676 N N . LEU D 1 52 ? 23.424 -142.776 -119.492 1.00 34.22 52 LEU D N 1
ATOM 5677 C CA . LEU D 1 52 ? 24.139 -142.509 -118.257 1.00 35.01 52 LEU D CA 1
ATOM 5678 C C . LEU D 1 52 ? 25.625 -142.306 -118.505 1.00 34.97 52 LEU D C 1
ATOM 5679 O O . LEU D 1 52 ? 26.243 -143.036 -119.281 1.00 33.55 52 LEU D O 1
ATOM 5684 N N . TYR D 1 53 ? 26.185 -141.289 -117.859 1.00 35.28 53 TYR D N 1
ATOM 5685 C CA . TYR D 1 53 ? 27.610 -141.009 -117.960 1.00 35.93 53 TYR D CA 1
ATOM 5686 C C . TYR D 1 53 ? 28.101 -141.110 -116.529 1.00 36.90 53 TYR D C 1
ATOM 5687 O O . TYR D 1 53 ? 27.677 -140.333 -115.671 1.00 36.14 53 TYR D O 1
ATOM 5696 N N . LYS D 1 54 ? 28.977 -142.073 -116.266 1.00 38.76 54 LYS D N 1
ATOM 5697 C CA . LYS D 1 54 ? 29.485 -142.268 -114.915 1.00 39.59 54 LYS D CA 1
ATOM 5698 C C . LYS D 1 54 ? 28.311 -142.357 -113.943 1.00 38.44 54 LYS D C 1
ATOM 5699 O O . LYS D 1 54 ? 28.288 -141.680 -112.915 1.00 39.24 54 LYS D O 1
ATOM 5705 N N . GLY D 1 55 ? 27.328 -143.182 -114.292 1.00 36.94 55 GLY D N 1
ATOM 5706 C CA . GLY D 1 55 ? 26.166 -143.366 -113.441 1.00 35.66 55 GLY D CA 1
ATOM 5707 C C . GLY D 1 55 ? 25.214 -142.191 -113.345 1.00 36.18 55 GLY D C 1
ATOM 5708 O O . GLY D 1 55 ? 24.282 -142.212 -112.540 1.00 37.80 55 GLY D O 1
ATOM 5709 N N . VAL D 1 56 ? 25.433 -141.163 -114.160 1.00 35.93 56 VAL D N 1
ATOM 5710 C CA . VAL D 1 56 ? 24.562 -139.993 -114.129 1.00 35.15 56 VAL D CA 1
ATOM 5711 C C . VAL D 1 56 ? 23.799 -139.818 -115.443 1.00 34.03 56 VAL D C 1
ATOM 5712 O O . VAL D 1 56 ? 24.373 -139.941 -116.525 1.00 33.43 56 VAL D O 1
ATOM 5716 N N . PRO D 1 57 ? 22.489 -139.537 -115.359 1.00 32.15 57 PRO D N 1
ATOM 5717 C CA . PRO D 1 57 ? 21.673 -139.348 -116.562 1.00 33.45 57 PRO D CA 1
ATOM 5718 C C . PRO D 1 57 ? 22.036 -138.069 -117.317 1.00 30.80 57 PRO D C 1
ATOM 5719 O O . PRO D 1 57 ? 22.052 -136.976 -116.749 1.00 28.23 57 PRO D O 1
ATOM 5723 N N . VAL D 1 58 ? 22.340 -138.227 -118.600 1.00 30.03 58 VAL D N 1
ATOM 5724 C CA . VAL D 1 58 ? 22.696 -137.103 -119.457 1.00 27.59 58 VAL D CA 1
ATOM 5725 C C . VAL D 1 58 ? 22.019 -137.271 -120.814 1.00 29.34 58 VAL D C 1
ATOM 5726 O O . VAL D 1 58 ? 21.935 -138.381 -121.346 1.00 24.91 58 VAL D O 1
ATOM 5730 N N . SER D 1 59 ? 21.530 -136.163 -121.360 1.00 25.77 59 SER D N 1
ATOM 5731 C CA . SER D 1 59 ? 20.879 -136.171 -122.661 1.00 24.81 59 SER D CA 1
ATOM 5732 C C . SER D 1 59 ? 21.758 -135.456 -123.679 1.00 25.41 59 SER D C 1
ATOM 5733 O O . SER D 1 59 ? 22.531 -134.555 -123.332 1.00 24.17 59 SER D O 1
ATOM 5736 N N . VAL D 1 60 ? 21.652 -135.883 -124.931 1.00 21.15 60 VAL D N 1
ATOM 5737 C CA . VAL D 1 60 ? 22.409 -135.292 -126.027 1.00 20.37 60 VAL D CA 1
ATOM 5738 C C . VAL D 1 60 ? 21.355 -134.922 -127.059 1.00 21.57 60 VAL D C 1
ATOM 5739 O O . VAL D 1 60 ? 20.725 -135.800 -127.657 1.00 19.59 60 VAL D O 1
ATOM 5743 N N . GLN D 1 61 ? 21.154 -133.623 -127.255 1.00 19.76 61 GLN D N 1
ATOM 5744 C CA . GLN D 1 61 ? 20.131 -133.150 -128.179 1.00 17.20 61 GLN D CA 1
ATOM 5745 C C . GLN D 1 61 ? 20.652 -132.312 -129.343 1.00 18.88 61 GLN D C 1
ATOM 5746 O O . GLN D 1 61 ? 21.365 -131.321 -129.155 1.00 14.83 61 GLN D O 1
ATOM 5752 N N . THR D 1 62 ? 20.287 -132.731 -130.552 1.00 16.36 62 THR D N 1
ATOM 5753 C CA . THR D 1 62 ? 20.668 -132.049 -131.784 1.00 16.32 62 THR D CA 1
ATOM 5754 C C . THR D 1 62 ? 19.921 -130.715 -131.836 1.00 14.94 62 THR D C 1
ATOM 5755 O O . THR D 1 62 ? 18.724 -130.667 -131.557 1.00 16.03 62 THR D O 1
ATOM 5759 N N . THR D 1 63 ? 20.618 -129.636 -132.181 1.00 15.91 63 THR D N 1
ATOM 5760 C CA . THR D 1 63 ? 19.972 -128.324 -132.257 1.00 16.95 63 THR D CA 1
ATOM 5761 C C . THR D 1 63 ? 19.707 -127.883 -133.690 1.00 15.99 63 THR D C 1
ATOM 5762 O O . THR D 1 63 ? 18.832 -127.055 -133.940 1.00 15.73 63 THR D O 1
ATOM 5766 N N . GLY D 1 64 ? 20.472 -128.433 -134.625 1.00 17.03 64 GLY D N 1
ATOM 5767 C CA . GLY D 1 64 ? 20.340 -128.031 -136.012 1.00 16.45 64 GLY D CA 1
ATOM 5768 C C . GLY D 1 64 ? 21.321 -126.885 -136.185 1.00 18.39 64 GLY D C 1
ATOM 5769 O O . GLY D 1 64 ? 22.104 -126.615 -135.274 1.00 16.84 64 GLY D O 1
ATOM 5770 N N . MET D 1 65 ? 21.287 -126.202 -137.325 1.00 18.02 65 MET D N 1
ATOM 5771 C CA . MET D 1 65 ? 22.204 -125.085 -137.565 1.00 17.40 65 MET D CA 1
ATOM 5772 C C . MET D 1 65 ? 21.493 -123.743 -137.490 1.00 17.12 65 MET D C 1
ATOM 5773 O O . MET D 1 65 ? 20.412 -123.583 -138.054 1.00 15.97 65 MET D O 1
ATOM 5778 N N . GLY D 1 66 ? 22.109 -122.782 -136.802 1.00 16.37 66 GLY D N 1
ATOM 5779 C CA . GLY D 1 66 ? 21.521 -121.457 -136.682 1.00 15.31 66 GLY D CA 1
ATOM 5780 C C . GLY D 1 66 ? 20.771 -121.220 -135.386 1.00 14.37 66 GLY D C 1
ATOM 5781 O O . GLY D 1 66 ? 20.217 -122.151 -134.803 1.00 14.06 66 GLY D O 1
ATOM 5782 N N . THR D 1 67 ? 20.745 -119.972 -134.925 1.00 14.53 67 THR D N 1
ATOM 5783 C CA . THR D 1 67 ? 20.045 -119.661 -133.685 1.00 13.26 67 THR D CA 1
ATOM 5784 C C . THR D 1 67 ? 18.532 -119.897 -133.749 1.00 13.93 67 THR D C 1
ATOM 5785 O O . THR D 1 67 ? 17.910 -120.179 -132.726 1.00 14.55 67 THR D O 1
ATOM 5789 N N . PRO D 1 68 ? 17.913 -119.775 -134.941 1.00 11.72 68 PRO D N 1
ATOM 5790 C CA . PRO D 1 68 ? 16.467 -120.017 -134.969 1.00 11.75 68 PRO D CA 1
ATOM 5791 C C . PRO D 1 68 ? 16.157 -121.468 -134.582 1.00 11.97 68 PRO D C 1
ATOM 5792 O O . PRO D 1 68 ? 15.252 -121.733 -133.796 1.00 12.70 68 PRO D O 1
ATOM 5796 N N . SER D 1 69 ? 16.921 -122.402 -135.136 1.00 13.01 69 SER D N 1
ATOM 5797 C CA . SER D 1 69 ? 16.719 -123.817 -134.843 1.00 15.27 69 SER D CA 1
ATOM 5798 C C . SER D 1 69 ? 17.140 -124.107 -133.397 1.00 14.71 69 SER D C 1
ATOM 5799 O O . SER D 1 69 ? 16.399 -124.735 -132.637 1.00 13.99 69 SER D O 1
ATOM 5802 N N . ALA D 1 70 ? 18.324 -123.637 -133.016 1.00 11.12 70 ALA D N 1
ATOM 5803 C CA . ALA D 1 70 ? 18.814 -123.842 -131.659 1.00 13.34 70 ALA D CA 1
ATOM 5804 C C . ALA D 1 70 ? 17.843 -123.263 -130.631 1.00 13.61 70 ALA D C 1
ATOM 5805 O O . ALA D 1 70 ? 17.612 -123.869 -129.582 1.00 17.94 70 ALA D O 1
ATOM 5807 N N . ALA D 1 71 ? 17.271 -122.095 -130.927 1.00 13.14 71 ALA D N 1
ATOM 5808 C CA . ALA D 1 71 ? 16.334 -121.460 -129.998 1.00 13.38 71 ALA D CA 1
ATOM 5809 C C . ALA D 1 71 ? 15.091 -122.320 -129.789 1.00 15.67 71 ALA D C 1
ATOM 5810 O O . ALA D 1 71 ? 14.588 -122.434 -128.671 1.00 15.51 71 ALA D O 1
ATOM 5812 N N . ILE D 1 72 ? 14.587 -122.915 -130.867 1.00 14.90 72 ILE D N 1
ATOM 5813 C CA . ILE D 1 72 ? 13.414 -123.776 -130.761 1.00 17.18 72 ILE D CA 1
ATOM 5814 C C . ILE D 1 72 ? 13.755 -124.963 -129.860 1.00 14.74 72 ILE D C 1
ATOM 5815 O O . ILE D 1 72 ? 13.020 -125.286 -128.927 1.00 19.32 72 ILE D O 1
ATOM 5820 N N . VAL D 1 73 ? 14.884 -125.598 -130.141 1.00 16.04 73 VAL D N 1
ATOM 5821 C CA . VAL D 1 73 ? 15.326 -126.750 -129.373 1.00 16.88 73 VAL D CA 1
ATOM 5822 C C . VAL D 1 73 ? 15.538 -126.433 -127.896 1.00 16.93 73 VAL D C 1
ATOM 5823 O O . VAL D 1 73 ? 15.139 -127.211 -127.029 1.00 17.97 73 VAL D O 1
ATOM 5827 N N . VAL D 1 74 ? 16.153 -125.293 -127.602 1.00 15.07 74 VAL D N 1
ATOM 5828 C CA . VAL D 1 74 ? 16.402 -124.919 -126.211 1.00 15.84 74 VAL D CA 1
ATOM 5829 C C . VAL D 1 74 ? 15.105 -124.617 -125.465 1.00 16.79 74 VAL D C 1
ATOM 5830 O O . VAL D 1 74 ? 14.926 -125.040 -124.318 1.00 16.24 74 VAL D O 1
ATOM 5834 N N . GLU D 1 75 ? 14.199 -123.892 -126.116 1.00 14.35 75 GLU D N 1
ATOM 5835 C CA . GLU D 1 75 ? 12.923 -123.540 -125.505 1.00 17.50 75 GLU D CA 1
ATOM 5836 C C . GLU D 1 75 ? 12.147 -124.793 -125.118 1.00 20.46 75 GLU D C 1
ATOM 5837 O O . GLU D 1 75 ? 11.584 -124.875 -124.024 1.00 21.09 75 GLU D O 1
ATOM 5843 N N . GLU D 1 76 ? 12.133 -125.774 -126.014 1.00 19.61 76 GLU D N 1
ATOM 5844 C CA . GLU D 1 76 ? 11.403 -127.011 -125.765 1.00 21.45 76 GLU D CA 1
ATOM 5845 C C . GLU D 1 76 ? 12.112 -127.893 -124.741 1.00 21.96 76 GLU D C 1
ATOM 5846 O O . GLU D 1 76 ? 11.463 -128.519 -123.900 1.00 20.24 76 GLU D O 1
ATOM 5852 N N . LEU D 1 77 ? 13.441 -127.928 -124.799 1.00 20.55 77 LEU D N 1
ATOM 5853 C CA . LEU D 1 77 ? 14.218 -128.712 -123.846 1.00 22.29 77 LEU D CA 1
ATOM 5854 C C . LEU D 1 77 ? 13.937 -128.212 -122.433 1.00 23.86 77 LEU D C 1
ATOM 5855 O O . LEU D 1 77 ? 13.796 -129.005 -121.500 1.00 24.58 77 LEU D O 1
ATOM 5860 N N . VAL D 1 78 ? 13.857 -126.893 -122.280 1.00 21.05 78 VAL D N 1
ATOM 5861 C CA . VAL D 1 78 ? 13.574 -126.298 -120.981 1.00 23.92 78 VAL D CA 1
ATOM 5862 C C . VAL D 1 78 ? 12.195 -126.746 -120.493 1.00 26.89 78 VAL D C 1
ATOM 5863 O O . VAL D 1 78 ? 12.011 -127.038 -119.312 1.00 28.08 78 VAL D O 1
ATOM 5867 N N . ARG D 1 79 ? 11.229 -126.798 -121.406 1.00 27.05 79 ARG D N 1
ATOM 5868 C CA . ARG D 1 79 ? 9.878 -127.234 -121.069 1.00 28.90 79 ARG D CA 1
ATOM 5869 C C . ARG D 1 79 ? 9.890 -128.712 -120.695 1.00 27.47 79 ARG D C 1
ATOM 5870 O O . ARG D 1 79 ? 9.003 -129.194 -119.995 1.00 28.51 79 ARG D O 1
ATOM 5878 N N . LEU D 1 80 ? 10.902 -129.427 -121.171 1.00 27.09 80 LEU D N 1
ATOM 5879 C CA . LEU D 1 80 ? 11.034 -130.849 -120.882 1.00 27.79 80 LEU D CA 1
ATOM 5880 C C . LEU D 1 80 ? 11.864 -131.108 -119.625 1.00 28.56 80 LEU D C 1
ATOM 5881 O O . LEU D 1 80 ? 12.183 -132.254 -119.313 1.00 26.78 80 LEU D O 1
ATOM 5886 N N . GLY D 1 81 ? 12.228 -130.039 -118.918 1.00 27.10 81 GLY D N 1
ATOM 5887 C CA . GLY D 1 81 ? 12.990 -130.192 -117.692 1.00 25.71 81 GLY D CA 1
ATOM 5888 C C . GLY D 1 81 ? 14.496 -130.015 -117.743 1.00 26.25 81 GLY D C 1
ATOM 5889 O O . GLY D 1 81 ? 15.170 -130.252 -116.740 1.00 25.86 81 GLY D O 1
ATOM 5890 N N . ALA D 1 82 ? 15.044 -129.616 -118.887 1.00 22.59 82 ALA D N 1
ATOM 5891 C CA . ALA D 1 82 ? 16.489 -129.414 -118.974 1.00 22.73 82 ALA D CA 1
ATOM 5892 C C . ALA D 1 82 ? 16.856 -128.282 -118.017 1.00 20.28 82 ALA D C 1
ATOM 5893 O O . ALA D 1 82 ? 16.162 -127.268 -117.964 1.00 21.06 82 ALA D O 1
ATOM 5895 N N . ARG D 1 83 ? 17.935 -128.462 -117.260 1.00 24.36 83 ARG D N 1
ATOM 5896 C CA . ARG D 1 83 ? 18.376 -127.452 -116.293 1.00 25.47 83 ARG D CA 1
ATOM 5897 C C . ARG D 1 83 ? 19.785 -126.942 -116.586 1.00 20.85 83 ARG D C 1
ATOM 5898 O O . ARG D 1 83 ? 20.108 -125.788 -116.301 1.00 21.58 83 ARG D O 1
ATOM 5906 N N . VAL D 1 84 ? 20.622 -127.815 -117.134 1.00 20.21 84 VAL D N 1
ATOM 5907 C CA . VAL D 1 84 ? 21.999 -127.470 -117.477 1.00 21.84 84 VAL D CA 1
ATOM 5908 C C . VAL D 1 84 ? 22.241 -127.875 -118.930 1.00 20.61 84 VAL D C 1
ATOM 5909 O O . VAL D 1 84 ? 22.238 -129.061 -119.257 1.00 22.46 84 VAL D O 1
ATOM 5913 N N . LEU D 1 85 ? 22.449 -126.892 -119.797 1.00 18.07 85 LEU D N 1
ATOM 5914 C CA . LEU D 1 85 ? 22.668 -127.170 -121.213 1.00 18.45 85 LEU D CA 1
ATOM 5915 C C . LEU D 1 85 ? 23.980 -126.592 -121.721 1.00 18.46 85 LEU D C 1
ATOM 5916 O O . LEU D 1 85 ? 24.222 -125.387 -121.630 1.00 20.60 85 LEU D O 1
ATOM 5921 N N . VAL D 1 86 ? 24.819 -127.460 -122.270 1.00 17.38 86 VAL D N 1
ATOM 5922 C CA . VAL D 1 86 ? 26.109 -127.045 -122.792 1.00 15.95 86 VAL D CA 1
ATOM 5923 C C . VAL D 1 86 ? 26.252 -127.355 -124.275 1.00 20.11 86 VAL D C 1
ATOM 5924 O O . VAL D 1 86 ? 26.200 -128.517 -124.692 1.00 16.79 86 VAL D O 1
ATOM 5928 N N . ARG D 1 87 ? 26.426 -126.309 -125.075 1.00 15.93 87 ARG D N 1
ATOM 5929 C CA . ARG D 1 87 ? 26.610 -126.501 -126.502 1.00 17.03 87 ARG D CA 1
ATOM 5930 C C . ARG D 1 87 ? 28.006 -127.044 -126.772 1.00 17.25 87 ARG D C 1
ATOM 5931 O O . ARG D 1 87 ? 28.983 -126.630 -126.147 1.00 14.22 87 ARG D O 1
ATOM 5939 N N . VAL D 1 88 ? 28.076 -127.996 -127.692 1.00 17.28 88 VAL D N 1
ATOM 5940 C CA . VAL D 1 88 ? 29.333 -128.587 -128.117 1.00 19.43 88 VAL D CA 1
ATOM 5941 C C . VAL D 1 88 ? 29.241 -128.516 -129.631 1.00 22.75 88 VAL D C 1
ATOM 5942 O O . VAL D 1 88 ? 28.245 -128.936 -130.216 1.00 27.71 88 VAL D O 1
ATOM 5946 N N . GLY D 1 89 ? 30.253 -127.950 -130.268 1.00 22.90 89 GLY D N 1
ATOM 5947 C CA . GLY D 1 89 ? 30.206 -127.844 -131.711 1.00 25.09 89 GLY D CA 1
ATOM 5948 C C . GLY D 1 89 ? 31.510 -127.362 -132.297 1.00 23.76 89 GLY D C 1
ATOM 5949 O O . GLY D 1 89 ? 32.529 -127.307 -131.608 1.00 23.33 89 GLY D O 1
ATOM 5950 N N . THR D 1 90 ? 31.477 -127.016 -133.578 1.00 22.49 90 THR D N 1
ATOM 5951 C CA . THR D 1 90 ? 32.665 -126.538 -134.262 1.00 23.88 90 THR D CA 1
ATOM 5952 C C . THR D 1 90 ? 32.582 -125.039 -134.489 1.00 22.82 90 THR D C 1
ATOM 5953 O O . THR D 1 90 ? 31.523 -124.432 -134.333 1.00 22.95 90 THR D O 1
ATOM 5957 N N . ALA D 1 91 ? 33.709 -124.442 -134.852 1.00 23.11 91 ALA D N 1
ATOM 5958 C CA . ALA D 1 91 ? 33.753 -123.013 -135.094 1.00 23.37 91 ALA D CA 1
ATOM 5959 C C . ALA D 1 91 ? 34.848 -122.673 -136.086 1.00 22.63 91 ALA D C 1
ATOM 5960 O O . ALA D 1 91 ? 35.857 -123.374 -136.182 1.00 21.07 91 ALA D O 1
ATOM 5962 N N . GLY D 1 92 ? 34.631 -121.598 -136.835 1.00 21.02 92 GLY D N 1
ATOM 5963 C CA . GLY D 1 92 ? 35.617 -121.160 -137.798 1.00 22.33 92 GLY D CA 1
ATOM 5964 C C . GLY D 1 92 ? 36.476 -120.104 -137.135 1.00 22.27 92 GLY D C 1
ATOM 5965 O O . GLY D 1 92 ? 35.959 -119.104 -136.636 1.00 19.74 92 GLY D O 1
ATOM 5966 N N . ALA D 1 93 ? 37.786 -120.328 -137.112 1.00 21.58 93 ALA D N 1
ATOM 5967 C CA . ALA D 1 93 ? 38.705 -119.382 -136.491 1.00 24.16 93 ALA D CA 1
ATOM 5968 C C . ALA D 1 93 ? 38.658 -118.034 -137.200 1.00 25.51 93 ALA D C 1
ATOM 5969 O O . ALA D 1 93 ? 38.634 -117.967 -138.430 1.00 21.87 93 ALA D O 1
ATOM 5971 N N . ALA D 1 94 ? 38.636 -116.962 -136.412 1.00 26.86 94 ALA D N 1
ATOM 5972 C CA . ALA D 1 94 ? 38.603 -115.609 -136.952 1.00 32.05 94 ALA D CA 1
ATOM 5973 C C . ALA D 1 94 ? 40.024 -115.065 -136.950 1.00 36.39 94 ALA D C 1
ATOM 5974 O O . ALA D 1 94 ? 40.372 -114.187 -137.737 1.00 36.09 94 ALA D O 1
ATOM 5976 N N . SER D 1 95 ? 40.838 -115.609 -136.052 1.00 43.58 95 SER D N 1
ATOM 5977 C CA . SER D 1 95 ? 42.227 -115.201 -135.905 1.00 48.78 95 SER D CA 1
ATOM 5978 C C . SER D 1 95 ? 43.147 -116.216 -136.574 1.00 51.14 95 SER D C 1
ATOM 5979 O O . SER D 1 95 ? 42.727 -117.326 -136.907 1.00 49.84 95 SER D O 1
ATOM 5982 N N . SER D 1 96 ? 44.407 -115.837 -136.759 1.00 52.43 96 SER D N 1
ATOM 5983 C CA . SER D 1 96 ? 45.370 -116.723 -137.397 1.00 53.74 96 SER D CA 1
ATOM 5984 C C . SER D 1 96 ? 46.135 -117.558 -136.382 1.00 52.72 96 SER D C 1
ATOM 5985 O O . SER D 1 96 ? 46.805 -118.525 -136.742 1.00 53.03 96 SER D O 1
ATOM 5988 N N . ASP D 1 97 ? 46.024 -117.189 -135.111 1.00 52.96 97 ASP D N 1
ATOM 5989 C CA . ASP D 1 97 ? 46.717 -117.909 -134.055 1.00 54.06 97 ASP D CA 1
ATOM 5990 C C . ASP D 1 97 ? 46.008 -119.195 -133.634 1.00 53.47 97 ASP D C 1
ATOM 5991 O O . ASP D 1 97 ? 46.628 -120.083 -133.049 1.00 55.22 97 ASP D O 1
ATOM 5996 N N . LEU D 1 98 ? 44.716 -119.301 -133.929 1.00 52.06 98 LEU D N 1
ATOM 5997 C CA . LEU D 1 98 ? 43.963 -120.502 -133.576 1.00 51.01 98 LEU D CA 1
ATOM 5998 C C . LEU D 1 98 ? 44.177 -121.583 -134.626 1.00 50.29 98 LEU D C 1
ATOM 5999 O O . LEU D 1 98 ? 44.067 -121.329 -135.826 1.00 51.85 98 LEU D O 1
ATOM 6004 N N . ALA D 1 99 ? 44.483 -122.791 -134.169 1.00 47.85 99 ALA D N 1
ATOM 6005 C CA . ALA D 1 99 ? 44.714 -123.909 -135.072 1.00 46.58 99 ALA D CA 1
ATOM 6006 C C . ALA D 1 99 ? 43.566 -124.910 -135.011 1.00 44.76 99 ALA D C 1
ATOM 6007 O O . ALA D 1 99 ? 42.994 -125.148 -133.946 1.00 40.20 99 ALA D O 1
ATOM 6009 N N . PRO D 1 100 ? 43.211 -125.508 -136.160 1.00 44.32 100 PRO D N 1
ATOM 6010 C CA . PRO D 1 100 ? 42.122 -126.486 -136.199 1.00 43.10 100 PRO D CA 1
ATOM 6011 C C . PRO D 1 100 ? 42.308 -127.550 -135.120 1.00 40.39 100 PRO D C 1
ATOM 6012 O O . PRO D 1 100 ? 43.406 -128.078 -134.938 1.00 40.05 100 PRO D O 1
ATOM 6016 N N . GLY D 1 101 ? 41.233 -127.850 -134.399 1.00 37.86 101 GLY D N 1
ATOM 6017 C CA . GLY D 1 101 ? 41.307 -128.843 -133.346 1.00 33.71 101 GLY D CA 1
ATOM 6018 C C . GLY D 1 101 ? 41.441 -128.218 -131.971 1.00 33.98 101 GLY D C 1
ATOM 6019 O O . GLY D 1 101 ? 41.179 -128.871 -130.960 1.00 33.01 101 GLY D O 1
ATOM 6020 N N . GLU D 1 102 ? 41.847 -126.953 -131.923 1.00 31.98 102 GLU D N 1
ATOM 6021 C CA . GLU D 1 102 ? 42.004 -126.265 -130.646 1.00 32.40 102 GLU D CA 1
ATOM 6022 C C . GLU D 1 102 ? 40.629 -126.002 -130.044 1.00 27.87 102 GLU D C 1
ATOM 6023 O O . GLU D 1 102 ? 39.660 -125.787 -130.772 1.00 27.83 102 GLU D O 1
ATOM 6029 N N . LEU D 1 103 ? 40.546 -126.018 -128.718 1.00 24.62 103 LEU D N 1
ATOM 6030 C CA . LEU D 1 103 ? 39.277 -125.793 -128.034 1.00 24.67 103 LEU D CA 1
ATOM 6031 C C . LEU D 1 103 ? 39.065 -124.351 -127.589 1.00 23.16 103 LEU D C 1
ATOM 6032 O O . LEU D 1 103 ? 40.020 -123.619 -127.320 1.00 22.07 103 LEU D O 1
ATOM 6037 N N . ILE D 1 104 ? 37.797 -123.960 -127.507 1.00 21.81 104 ILE D N 1
ATOM 6038 C CA . ILE D 1 104 ? 37.424 -122.622 -127.068 1.00 19.97 104 ILE D CA 1
ATOM 6039 C C . ILE D 1 104 ? 36.298 -122.693 -126.044 1.00 19.35 104 ILE D C 1
ATOM 6040 O O . ILE D 1 104 ? 35.228 -123.233 -126.328 1.00 18.69 104 ILE D O 1
ATOM 6045 N N . VAL D 1 105 ? 36.544 -122.163 -124.851 1.00 15.64 105 VAL D N 1
ATOM 6046 C CA . VAL D 1 105 ? 35.515 -122.129 -123.821 1.00 16.01 105 VAL D CA 1
ATOM 6047 C C . VAL D 1 105 ? 34.906 -120.743 -123.992 1.00 15.42 105 VAL D C 1
ATOM 6048 O O . VAL D 1 105 ? 35.547 -119.735 -123.701 1.00 15.72 105 VAL D O 1
ATOM 6052 N N . ALA D 1 106 ? 33.674 -120.698 -124.487 1.00 14.62 106 ALA D N 1
ATOM 6053 C CA . ALA D 1 106 ? 33.002 -119.427 -124.742 1.00 14.71 106 ALA D CA 1
ATOM 6054 C C . ALA D 1 106 ? 32.676 -118.609 -123.499 1.00 13.96 106 ALA D C 1
ATOM 6055 O O . ALA D 1 106 ? 31.802 -118.974 -122.711 1.00 13.58 106 ALA D O 1
ATOM 6057 N N . GLN D 1 107 ? 33.389 -117.496 -123.334 1.00 11.41 107 GLN D N 1
ATOM 6058 C CA . GLN D 1 107 ? 33.169 -116.595 -122.204 1.00 10.57 107 GLN D CA 1
ATOM 6059 C C . GLN D 1 107 ? 31.962 -115.706 -122.498 1.00 10.67 107 GLN D C 1
ATOM 6060 O O . GLN D 1 107 ? 31.326 -115.168 -121.590 1.00 11.13 107 GLN D O 1
ATOM 6066 N N . GLY D 1 108 ? 31.659 -115.555 -123.783 1.00 13.54 108 GLY D N 1
ATOM 6067 C CA . GLY D 1 108 ? 30.527 -114.748 -124.204 1.00 12.45 108 GLY D CA 1
ATOM 6068 C C . GLY D 1 108 ? 30.347 -114.908 -125.702 1.00 11.57 108 GLY D C 1
ATOM 6069 O O . GLY D 1 108 ? 31.209 -115.474 -126.370 1.00 10.68 108 GLY D O 1
ATOM 6070 N N . ALA D 1 109 ? 29.235 -114.416 -126.237 1.00 11.82 109 ALA D N 1
ATOM 6071 C CA . ALA D 1 109 ? 28.984 -114.532 -127.669 1.00 10.58 109 ALA D CA 1
ATOM 6072 C C . ALA D 1 109 ? 28.455 -113.237 -128.269 1.00 10.32 109 ALA D C 1
ATOM 6073 O O . ALA D 1 109 ? 27.387 -112.764 -127.881 1.00 13.43 109 ALA D O 1
ATOM 6075 N N . VAL D 1 110 ? 29.199 -112.663 -129.213 1.00 10.59 110 VAL D N 1
ATOM 6076 C CA . VAL D 1 110 ? 28.751 -111.439 -129.875 1.00 10.46 110 VAL D CA 1
ATOM 6077 C C . VAL D 1 110 ? 27.470 -111.823 -130.621 1.00 10.88 110 VAL D C 1
ATOM 6078 O O . VAL D 1 110 ? 27.465 -112.761 -131.418 1.00 10.92 110 VAL D O 1
ATOM 6082 N N . PRO D 1 111 ? 26.362 -111.113 -130.358 1.00 11.04 111 PRO D N 1
ATOM 6083 C CA . PRO D 1 111 ? 25.103 -111.438 -131.032 1.00 10.60 111 PRO D CA 1
ATOM 6084 C C . PRO D 1 111 ? 24.916 -110.792 -132.405 1.00 10.51 111 PRO D C 1
ATOM 6085 O O . PRO D 1 111 ? 24.380 -109.690 -132.515 1.00 10.46 111 PRO D O 1
ATOM 6089 N N . LEU D 1 112 ? 25.349 -111.489 -133.450 1.00 9.27 112 LEU D N 1
ATOM 6090 C CA . LEU D 1 112 ? 25.210 -110.983 -134.814 1.00 13.50 112 LEU D CA 1
ATOM 6091 C C . LEU D 1 112 ? 24.038 -111.697 -135.479 1.00 16.14 112 LEU D C 1
ATOM 6092 O O . LEU D 1 112 ? 23.905 -111.679 -136.702 1.00 17.78 112 LEU D O 1
ATOM 6097 N N . ASP D 1 113 ? 23.184 -112.311 -134.661 1.00 13.28 113 ASP D N 1
ATOM 6098 C CA . ASP D 1 113 ? 22.044 -113.081 -135.154 1.00 12.85 113 ASP D CA 1
ATOM 6099 C C . ASP D 1 113 ? 20.693 -112.401 -134.949 1.00 12.15 113 ASP D C 1
ATOM 6100 O O . ASP D 1 113 ? 20.516 -111.609 -134.024 1.00 13.20 113 ASP D O 1
ATOM 6105 N N . GLY D 1 114 ? 19.729 -112.749 -135.793 1.00 10.59 114 GLY D N 1
ATOM 6106 C CA . GLY D 1 114 ? 18.409 -112.148 -135.690 1.00 11.51 114 GLY D CA 1
ATOM 6107 C C . GLY D 1 114 ? 17.493 -112.743 -134.632 1.00 10.55 114 GLY D C 1
ATOM 6108 O O . GLY D 1 114 ? 16.479 -112.139 -134.285 1.00 10.03 114 GLY D O 1
ATOM 6109 N N . THR D 1 115 ? 17.835 -113.923 -134.119 1.00 10.28 115 THR D N 1
ATOM 6110 C CA . THR D 1 115 ? 17.014 -114.569 -133.096 1.00 12.53 115 THR D CA 1
ATOM 6111 C C . THR D 1 115 ? 17.087 -113.799 -131.777 1.00 13.83 115 THR D C 1
ATOM 6112 O O . THR D 1 115 ? 16.059 -113.443 -131.199 1.00 11.06 115 THR D O 1
ATOM 6116 N N . THR D 1 116 ? 18.298 -113.548 -131.290 1.00 13.03 116 THR D N 1
ATOM 6117 C CA . THR D 1 116 ? 18.441 -112.797 -130.044 1.00 13.00 116 THR D CA 1
ATOM 6118 C C . THR D 1 116 ? 17.879 -111.399 -130.274 1.00 13.59 116 THR D C 1
ATOM 6119 O O . THR D 1 116 ? 17.267 -110.807 -129.384 1.00 13.37 116 THR D O 1
ATOM 6123 N N . ARG D 1 117 ? 18.083 -110.875 -131.480 1.00 13.55 117 ARG D N 1
ATOM 6124 C CA . ARG D 1 117 ? 17.587 -109.543 -131.815 1.00 11.67 117 ARG D CA 1
ATOM 6125 C C . ARG D 1 117 ? 16.063 -109.488 -131.693 1.00 13.60 117 ARG D C 1
ATOM 6126 O O . ARG D 1 117 ? 15.501 -108.505 -131.192 1.00 14.88 117 ARG D O 1
ATOM 6134 N N . GLN D 1 118 ? 15.392 -110.543 -132.141 1.00 12.91 118 GLN D N 1
ATOM 6135 C CA . GLN D 1 118 ? 13.937 -110.570 -132.063 1.00 17.34 118 GLN D CA 1
ATOM 6136 C C . GLN D 1 118 ? 13.491 -110.673 -130.604 1.00 16.02 118 GLN D C 1
ATOM 6137 O O . GLN D 1 118 ? 12.597 -109.949 -130.167 1.00 15.38 118 GLN D O 1
ATOM 6143 N N . TYR D 1 119 ? 14.120 -111.570 -129.852 1.00 15.80 119 TYR D N 1
ATOM 6144 C CA . TYR D 1 119 ? 13.792 -111.733 -128.438 1.00 16.90 119 TYR D CA 1
ATOM 6145 C C . TYR D 1 119 ? 14.039 -110.437 -127.669 1.00 18.79 119 TYR D C 1
ATOM 6146 O O . TYR D 1 119 ? 13.276 -110.081 -126.771 1.00 20.34 119 TYR D O 1
ATOM 6155 N N . LEU D 1 120 ? 15.112 -109.739 -128.026 1.00 17.38 120 LEU D N 1
ATOM 6156 C CA . LEU D 1 120 ? 15.483 -108.492 -127.363 1.00 17.86 120 LEU D CA 1
ATOM 6157 C C . LEU D 1 120 ? 14.839 -107.245 -127.963 1.00 22.34 120 LEU D C 1
ATOM 6158 O O . LEU D 1 120 ? 14.978 -106.146 -127.419 1.00 19.56 120 LEU D O 1
ATOM 6163 N N . GLU D 1 121 ? 14.143 -107.411 -129.082 1.00 21.66 121 GLU D N 1
ATOM 6164 C CA . GLU D 1 121 ? 13.506 -106.284 -129.752 1.00 24.58 121 GLU D CA 1
ATOM 6165 C C . GLU D 1 121 ? 14.531 -105.244 -130.210 1.00 23.85 121 GLU D C 1
ATOM 6166 O O . GLU D 1 121 ? 14.289 -104.037 -130.136 1.00 21.36 121 GLU D O 1
ATOM 6172 N N . GLY D 1 122 ? 15.679 -105.727 -130.675 1.00 19.62 122 GLY D N 1
ATOM 6173 C CA . GLY D 1 122 ? 16.717 -104.843 -131.172 1.00 18.84 122 GLY D CA 1
ATOM 6174 C C . GLY D 1 122 ? 17.599 -104.172 -130.138 1.00 18.13 122 GLY D C 1
ATOM 6175 O O . GLY D 1 122 ? 18.498 -103.402 -130.491 1.00 17.27 122 GLY D O 1
ATOM 6176 N N . ARG D 1 123 ? 17.365 -104.462 -128.865 1.00 15.28 123 ARG D N 1
ATOM 6177 C CA . ARG D 1 123 ? 18.160 -103.852 -127.806 1.00 17.87 123 ARG D CA 1
ATOM 6178 C C . ARG D 1 123 ? 19.532 -104.494 -127.626 1.00 14.09 123 ARG D C 1
ATOM 6179 O O . ARG D 1 123 ? 19.721 -105.679 -127.908 1.00 12.03 123 ARG D O 1
ATOM 6187 N N . PRO D 1 124 ? 20.516 -103.705 -127.164 1.00 14.27 124 PRO D N 1
ATOM 6188 C CA . PRO D 1 124 ? 21.881 -104.195 -126.941 1.00 11.72 124 PRO D CA 1
ATOM 6189 C C . PRO D 1 124 ? 21.866 -105.289 -125.887 1.00 11.06 124 PRO D C 1
ATOM 6190 O O . PRO D 1 124 ? 20.964 -105.335 -125.045 1.00 13.55 124 PRO D O 1
ATOM 6194 N N . TYR D 1 125 ? 22.864 -106.164 -125.926 1.00 11.31 125 TYR D N 1
ATOM 6195 C CA . TYR D 1 125 ? 22.944 -107.250 -124.956 1.00 10.75 125 TYR D CA 1
ATOM 6196 C C . TYR D 1 125 ? 24.341 -107.861 -124.954 1.00 11.12 125 TYR D C 1
ATOM 6197 O O . TYR D 1 125 ? 25.102 -107.698 -125.907 1.00 10.95 125 TYR D O 1
ATOM 6206 N N . ALA D 1 126 ? 24.676 -108.556 -123.873 1.00 11.45 126 ALA D N 1
ATOM 6207 C CA . ALA D 1 126 ? 25.974 -109.218 -123.754 1.00 12.63 126 ALA D CA 1
ATOM 6208 C C . ALA D 1 126 ? 25.709 -110.676 -123.408 1.00 12.33 126 ALA D C 1
ATOM 6209 O O . ALA D 1 126 ? 25.652 -111.037 -122.234 1.00 13.09 126 ALA D O 1
ATOM 6211 N N . PRO D 1 127 ? 25.530 -111.531 -124.432 1.00 12.31 127 PRO D N 1
ATOM 6212 C CA . PRO D 1 127 ? 25.266 -112.957 -124.215 1.00 11.64 127 PRO D CA 1
ATOM 6213 C C . PRO D 1 127 ? 26.420 -113.646 -123.499 1.00 13.13 127 PRO D C 1
ATOM 6214 O O . PRO D 1 127 ? 27.542 -113.687 -124.013 1.00 12.77 127 PRO D O 1
ATOM 6218 N N . VAL D 1 128 ? 26.137 -114.188 -122.319 1.00 10.68 128 VAL D N 1
ATOM 6219 C CA . VAL D 1 128 ? 27.146 -114.891 -121.542 1.00 12.21 128 VAL D CA 1
ATOM 6220 C C . VAL D 1 128 ? 26.572 -116.186 -120.982 1.00 12.64 128 VAL D C 1
ATOM 6221 O O . VAL D 1 128 ? 25.370 -116.299 -120.751 1.00 13.77 128 VAL D O 1
ATOM 6225 N N . PRO D 1 129 ? 27.434 -117.182 -120.759 1.00 11.09 129 PRO D N 1
ATOM 6226 C CA . PRO D 1 129 ? 26.983 -118.462 -120.217 1.00 11.68 129 PRO D CA 1
ATOM 6227 C C . PRO D 1 129 ? 26.693 -118.299 -118.734 1.00 13.08 129 PRO D C 1
ATOM 6228 O O . PRO D 1 129 ? 26.860 -117.213 -118.173 1.00 11.36 129 PRO D O 1
ATOM 6232 N N . ASP D 1 130 ? 26.239 -119.375 -118.105 1.00 12.10 130 ASP D N 1
ATOM 6233 C CA . ASP D 1 130 ? 26.001 -119.346 -116.672 1.00 12.03 130 ASP D CA 1
ATOM 6234 C C . ASP D 1 130 ? 27.418 -119.284 -116.096 1.00 14.68 130 ASP D C 1
ATOM 6235 O O . ASP D 1 130 ? 28.297 -120.019 -116.541 1.00 14.53 130 ASP D O 1
ATOM 6240 N N . PRO D 1 131 ? 27.667 -118.403 -115.112 1.00 14.48 131 PRO D N 1
ATOM 6241 C CA . PRO D 1 131 ? 29.031 -118.346 -114.572 1.00 17.45 131 PRO D CA 1
ATOM 6242 C C . PRO D 1 131 ? 29.612 -119.666 -114.057 1.00 17.09 131 PRO D C 1
ATOM 6243 O O . PRO D 1 131 ? 30.762 -119.992 -114.354 1.00 16.35 131 PRO D O 1
ATOM 6247 N N . GLU D 1 132 ? 28.829 -120.432 -113.304 1.00 17.64 132 GLU D N 1
ATOM 6248 C CA . GLU D 1 132 ? 29.326 -121.702 -112.782 1.00 20.18 132 GLU D CA 1
ATOM 6249 C C . GLU D 1 132 ? 29.647 -122.719 -113.868 1.00 19.23 132 GLU D C 1
ATOM 6250 O O . GLU D 1 132 ? 30.642 -123.432 -113.772 1.00 19.16 132 GLU D O 1
ATOM 6256 N N . VAL D 1 133 ? 28.805 -122.797 -114.897 1.00 18.41 133 VAL D N 1
ATOM 6257 C CA . VAL D 1 133 ? 29.050 -123.735 -115.989 1.00 17.75 133 VAL D CA 1
ATOM 6258 C C . VAL D 1 133 ? 30.333 -123.326 -116.706 1.00 17.59 133 VAL D C 1
ATOM 6259 O O . VAL D 1 133 ? 31.166 -124.165 -117.055 1.00 16.40 133 VAL D O 1
ATOM 6263 N N . PHE D 1 134 ? 30.475 -122.024 -116.929 1.00 16.46 134 PHE D N 1
ATOM 6264 C CA . PHE D 1 134 ? 31.652 -121.471 -117.586 1.00 15.26 134 PHE D CA 1
ATOM 6265 C C . PHE D 1 134 ? 32.908 -121.884 -116.811 1.00 15.40 134 PHE D C 1
ATOM 6266 O O . PHE D 1 134 ? 33.874 -122.382 -117.387 1.00 13.87 134 PHE D O 1
ATOM 6274 N N . ARG D 1 135 ? 32.877 -121.672 -115.500 1.00 17.95 135 ARG D N 1
ATOM 6275 C CA . ARG D 1 135 ? 34.001 -122.010 -114.629 1.00 19.53 135 ARG D CA 1
ATOM 6276 C C . ARG D 1 135 ? 34.311 -123.505 -114.699 1.00 19.74 135 ARG D C 1
ATOM 6277 O O . ARG D 1 135 ? 35.475 -123.907 -114.780 1.00 19.67 135 ARG D O 1
ATOM 6285 N N . ALA D 1 136 ? 33.261 -124.322 -114.669 1.00 17.79 136 ALA D N 1
ATOM 6286 C CA . ALA D 1 136 ? 33.414 -125.774 -114.734 1.00 19.93 136 ALA D CA 1
ATOM 6287 C C . ALA D 1 136 ? 34.133 -126.201 -116.011 1.00 18.73 136 ALA D C 1
ATOM 6288 O O . ALA D 1 136 ? 35.097 -126.964 -115.964 1.00 18.42 136 ALA D O 1
ATOM 6290 N N . LEU D 1 137 ? 33.657 -125.710 -117.152 1.00 17.28 137 LEU D N 1
ATOM 6291 C CA . LEU D 1 137 ? 34.259 -126.043 -118.439 1.00 17.78 137 LEU D CA 1
ATOM 6292 C C . LEU D 1 137 ? 35.732 -125.649 -118.480 1.00 17.42 137 LEU D C 1
ATOM 6293 O O . LEU D 1 137 ? 36.584 -126.415 -118.931 1.00 19.25 137 LEU D O 1
ATOM 6298 N N . TRP D 1 138 ? 36.023 -124.445 -118.008 1.00 17.51 138 TRP D N 1
ATOM 6299 C CA . TRP D 1 138 ? 37.388 -123.937 -117.995 1.00 17.86 138 TRP D CA 1
ATOM 6300 C C . TRP D 1 138 ? 38.282 -124.810 -117.107 1.00 17.97 138 TRP D C 1
ATOM 6301 O O . TRP D 1 138 ? 39.330 -125.281 -117.543 1.00 18.02 138 TRP D O 1
ATOM 6312 N N . ARG D 1 139 ? 37.861 -125.029 -115.866 1.00 19.93 139 ARG D N 1
ATOM 6313 C CA . ARG D 1 139 ? 38.641 -125.847 -114.940 1.00 22.39 139 ARG D CA 1
ATOM 6314 C C . ARG D 1 139 ? 38.867 -127.264 -115.471 1.00 24.55 139 ARG D C 1
ATOM 6315 O O . ARG D 1 139 ? 39.969 -127.801 -115.361 1.00 26.83 139 ARG D O 1
ATOM 6323 N N . ARG D 1 140 ? 37.836 -127.865 -116.061 1.00 26.01 140 ARG D N 1
ATOM 6324 C CA . ARG D 1 140 ? 37.962 -129.215 -116.604 1.00 27.57 140 ARG D CA 1
ATOM 6325 C C . ARG D 1 140 ? 38.975 -129.271 -117.739 1.00 29.27 140 ARG D C 1
ATOM 6326 O O . ARG D 1 140 ? 39.800 -130.185 -117.802 1.00 30.12 140 ARG D O 1
ATOM 6334 N N . ALA D 1 141 ? 38.905 -128.298 -118.640 1.00 28.03 141 ALA D N 1
ATOM 6335 C CA . ALA D 1 141 ? 39.827 -128.248 -119.764 1.00 30.32 141 ALA D CA 1
ATOM 6336 C C . ALA D 1 141 ? 41.259 -128.140 -119.252 1.00 32.15 141 ALA D C 1
ATOM 6337 O O . ALA D 1 141 ? 42.166 -128.779 -119.785 1.00 36.11 141 ALA D O 1
ATOM 6339 N N . GLU D 1 142 ? 41.462 -127.329 -118.219 1.00 32.86 142 GLU D N 1
ATOM 6340 C CA . GLU D 1 142 ? 42.792 -127.163 -117.642 1.00 35.78 142 GLU D CA 1
ATOM 6341 C C . GLU D 1 142 ? 43.256 -128.457 -116.994 1.00 36.42 142 GLU D C 1
ATOM 6342 O O . GLU D 1 142 ? 44.389 -128.889 -117.194 1.00 35.58 142 GLU D O 1
ATOM 6348 N N . ALA D 1 143 ? 42.367 -129.065 -116.215 1.00 35.21 143 ALA D N 1
ATOM 6349 C CA . ALA D 1 143 ? 42.671 -130.311 -115.523 1.00 38.34 143 ALA D CA 1
ATOM 6350 C C . ALA D 1 143 ? 43.103 -131.398 -116.498 1.00 38.89 143 ALA D C 1
ATOM 6351 O O . ALA D 1 143 ? 44.134 -132.039 -116.303 1.00 42.59 143 ALA D O 1
ATOM 6353 N N . LEU D 1 144 ? 42.314 -131.599 -117.549 1.00 39.42 144 LEU D N 1
ATOM 6354 C CA . LEU D 1 144 ? 42.622 -132.616 -118.546 1.00 39.28 144 LEU D CA 1
ATOM 6355 C C . LEU D 1 144 ? 43.836 -132.228 -119.384 1.00 40.42 144 LEU D C 1
ATOM 6356 O O . LEU D 1 144 ? 44.310 -133.008 -120.209 1.00 42.22 144 LEU D O 1
ATOM 6361 N N . GLY D 1 145 ? 44.331 -131.015 -119.166 1.00 40.35 145 GLY D N 1
ATOM 6362 C CA . GLY D 1 145 ? 45.498 -130.542 -119.889 1.00 39.68 145 GLY D CA 1
ATOM 6363 C C . GLY D 1 145 ? 45.350 -130.425 -121.394 1.00 40.66 145 GLY D C 1
ATOM 6364 O O . GLY D 1 145 ? 46.328 -130.571 -122.128 1.00 41.24 145 GLY D O 1
ATOM 6365 N N . TYR D 1 146 ? 44.136 -130.159 -121.866 1.00 39.43 146 TYR D N 1
ATOM 6366 C CA . TYR D 1 146 ? 43.911 -130.016 -123.300 1.00 40.21 146 TYR D CA 1
ATOM 6367 C C . TYR D 1 146 ? 44.114 -128.565 -123.727 1.00 39.74 146 TYR D C 1
ATOM 6368 O O . TYR D 1 146 ? 43.596 -127.648 -123.088 1.00 39.69 146 TYR D O 1
ATOM 6377 N N . PRO D 1 147 ? 44.880 -128.336 -124.808 1.00 38.44 147 PRO D N 1
ATOM 6378 C CA . PRO D 1 147 ? 45.118 -126.968 -125.283 1.00 37.74 147 PRO D CA 1
ATOM 6379 C C . PRO D 1 147 ? 43.798 -126.275 -125.621 1.00 35.31 147 PRO D C 1
ATOM 6380 O O . PRO D 1 147 ? 42.980 -126.797 -126.383 1.00 33.05 147 PRO D O 1
ATOM 6384 N N . HIS D 1 148 ? 43.601 -125.092 -125.050 1.00 30.71 148 HIS D N 1
ATOM 6385 C CA . HIS D 1 148 ? 42.369 -124.351 -125.260 1.00 27.82 148 HIS D CA 1
ATOM 6386 C C . HIS D 1 148 ? 42.550 -122.847 -125.095 1.00 26.32 148 HIS D C 1
ATOM 6387 O O . HIS D 1 148 ? 43.589 -122.374 -124.630 1.00 26.22 148 HIS D O 1
ATOM 6394 N N . ARG D 1 149 ? 41.512 -122.107 -125.474 1.00 23.82 149 ARG D N 1
ATOM 6395 C CA . ARG D 1 149 ? 41.492 -120.656 -125.348 1.00 21.26 149 ARG D CA 1
ATOM 6396 C C . ARG D 1 149 ? 40.173 -120.305 -124.665 1.00 20.14 149 ARG D C 1
ATOM 6397 O O . ARG D 1 149 ? 39.188 -121.035 -124.786 1.00 21.69 149 ARG D O 1
ATOM 6405 N N . VAL D 1 150 ? 40.159 -119.206 -123.926 1.00 17.16 150 VAL D N 1
ATOM 6406 C CA . VAL D 1 150 ? 38.952 -118.772 -123.240 1.00 16.06 150 VAL D CA 1
ATOM 6407 C C . VAL D 1 150 ? 38.642 -117.356 -123.715 1.00 13.72 150 VAL D C 1
ATOM 6408 O O . VAL D 1 150 ? 39.488 -116.472 -123.626 1.00 13.49 150 VAL D O 1
ATOM 6412 N N . GLY D 1 151 ? 37.440 -117.147 -124.238 1.00 14.39 151 GLY D N 1
ATOM 6413 C CA . GLY D 1 151 ? 37.094 -115.821 -124.714 1.00 11.55 151 GLY D CA 1
ATOM 6414 C C . GLY D 1 151 ? 35.832 -115.771 -125.546 1.00 11.19 151 GLY D C 1
ATOM 6415 O O . GLY D 1 151 ? 35.018 -116.690 -125.523 1.00 12.48 151 GLY D O 1
ATOM 6416 N N . LEU D 1 152 ? 35.684 -114.687 -126.300 1.00 10.58 152 LEU D N 1
ATOM 6417 C CA . LEU D 1 152 ? 34.511 -114.471 -127.136 1.00 11.24 152 LEU D CA 1
ATOM 6418 C C . LEU D 1 152 ? 34.462 -115.223 -128.451 1.00 10.92 152 LEU D C 1
ATOM 6419 O O . LEU D 1 152 ? 35.487 -115.480 -129.076 1.00 13.83 152 LEU D O 1
ATOM 6424 N N . VAL D 1 153 ? 33.241 -115.569 -128.853 1.00 12.65 153 VAL D N 1
ATOM 6425 C CA . VAL D 1 153 ? 32.980 -116.170 -130.151 1.00 12.33 153 VAL D CA 1
ATOM 6426 C C . VAL D 1 153 ? 31.908 -115.218 -130.690 1.00 12.87 153 VAL D C 1
ATOM 6427 O O . VAL D 1 153 ? 31.408 -114.360 -129.955 1.00 9.89 153 VAL D O 1
ATOM 6431 N N . ALA D 1 154 ? 31.570 -115.346 -131.965 1.00 11.47 154 ALA D N 1
ATOM 6432 C CA . ALA D 1 154 ? 30.531 -114.508 -132.550 1.00 12.86 154 ALA D CA 1
ATOM 6433 C C . ALA D 1 154 ? 29.512 -115.457 -133.170 1.00 12.91 154 ALA D C 1
ATOM 6434 O O . ALA D 1 154 ? 29.886 -116.398 -133.873 1.00 13.20 154 ALA D O 1
ATOM 6436 N N . SER D 1 155 ? 28.233 -115.225 -132.883 1.00 13.03 155 SER D N 1
ATOM 6437 C CA . SER D 1 155 ? 27.164 -116.059 -133.426 1.00 12.58 155 SER D CA 1
ATOM 6438 C C . SER D 1 155 ? 26.557 -115.299 -134.593 1.00 11.58 155 SER D C 1
ATOM 6439 O O . SER D 1 155 ? 26.009 -114.216 -134.409 1.00 11.54 155 SER D O 1
ATOM 6442 N N . GLU D 1 156 ? 26.654 -115.880 -135.786 1.00 13.49 156 GLU D N 1
ATOM 6443 C CA . GLU D 1 156 ? 26.143 -115.254 -137.002 1.00 14.53 156 GLU D CA 1
ATOM 6444 C C . GLU D 1 156 ? 25.023 -116.048 -137.662 1.00 14.59 156 GLU D C 1
ATOM 6445 O O . GLU D 1 156 ? 24.809 -117.225 -137.350 1.00 13.97 156 GLU D O 1
ATOM 6451 N N . ASP D 1 157 ? 24.331 -115.391 -138.592 1.00 10.66 157 ASP D N 1
ATOM 6452 C CA . ASP D 1 157 ? 23.228 -115.990 -139.334 1.00 13.23 157 ASP D CA 1
ATOM 6453 C C . ASP D 1 157 ? 23.625 -116.409 -140.746 1.00 15.02 157 ASP D C 1
ATOM 6454 O O . ASP D 1 157 ? 23.235 -117.480 -141.211 1.00 14.68 157 ASP D O 1
ATOM 6459 N N . ALA D 1 158 ? 24.390 -115.558 -141.428 1.00 15.29 158 ALA D N 1
ATOM 6460 C CA . ALA D 1 158 ? 24.803 -115.833 -142.799 1.00 14.78 158 ALA D CA 1
ATOM 6461 C C . ALA D 1 158 ? 26.204 -116.417 -142.922 1.00 15.66 158 ALA D C 1
ATOM 6462 O O . ALA D 1 158 ? 27.195 -115.698 -143.079 1.00 15.68 158 ALA D O 1
ATOM 6464 N N . PHE D 1 159 ? 26.261 -117.740 -142.862 1.00 17.12 159 PHE D N 1
ATOM 6465 C CA . PHE D 1 159 ? 27.503 -118.488 -142.968 1.00 15.61 159 PHE D CA 1
ATOM 6466 C C . PHE D 1 159 ? 28.327 -118.044 -144.179 1.00 18.31 159 PHE D C 1
ATOM 6467 O O . PHE D 1 159 ? 29.537 -117.843 -144.077 1.00 16.76 159 PHE D O 1
ATOM 6475 N N . TYR D 1 160 ? 27.671 -117.884 -145.323 1.00 15.71 160 TYR D N 1
ATOM 6476 C CA . TYR D 1 160 ? 28.375 -117.493 -146.538 1.00 19.26 160 TYR D CA 1
ATOM 6477 C C . TYR D 1 160 ? 28.510 -115.996 -146.811 1.00 19.10 160 TYR D C 1
ATOM 6478 O O . TYR D 1 160 ? 28.911 -115.602 -147.903 1.00 21.14 160 TYR D O 1
ATOM 6487 N N . ALA D 1 161 ? 28.192 -115.162 -145.828 1.00 16.80 161 ALA D N 1
ATOM 6488 C CA . ALA D 1 161 ? 28.316 -113.719 -146.013 1.00 19.88 161 ALA D CA 1
ATOM 6489 C C . ALA D 1 161 ? 29.627 -113.191 -145.426 1.00 18.91 161 ALA D C 1
ATOM 6490 O O . ALA D 1 161 ? 30.231 -112.273 -145.972 1.00 19.94 161 ALA D O 1
ATOM 6492 N N . THR D 1 162 ? 30.075 -113.783 -144.325 1.00 16.67 162 THR D N 1
ATOM 6493 C CA . THR D 1 162 ? 31.301 -113.332 -143.670 1.00 17.04 162 THR D CA 1
ATOM 6494 C C . THR D 1 162 ? 32.571 -113.584 -144.475 1.00 18.42 162 THR D C 1
ATOM 6495 O O . THR D 1 162 ? 32.821 -114.698 -144.927 1.00 19.38 162 THR D O 1
ATOM 6499 N N . THR D 1 163 ? 33.374 -112.541 -144.645 1.00 19.06 163 THR D N 1
ATOM 6500 C CA . THR D 1 163 ? 34.625 -112.651 -145.387 1.00 19.93 163 THR D CA 1
ATOM 6501 C C . THR D 1 163 ? 35.794 -112.743 -144.407 1.00 21.19 163 THR D C 1
ATOM 6502 O O . THR D 1 163 ? 35.669 -112.353 -143.244 1.00 18.70 163 THR D O 1
ATOM 6506 N N . PRO D 1 164 ? 36.944 -113.269 -144.862 1.00 22.51 164 PRO D N 1
ATOM 6507 C CA . PRO D 1 164 ? 38.125 -113.395 -143.999 1.00 21.50 164 PRO D CA 1
ATOM 6508 C C . PRO D 1 164 ? 38.493 -112.016 -143.454 1.00 19.88 164 PRO D C 1
ATOM 6509 O O . PRO D 1 164 ? 38.915 -111.870 -142.305 1.00 18.36 164 PRO D O 1
ATOM 6513 N N . GLU D 1 165 ? 38.319 -111.007 -144.300 1.00 18.43 165 GLU D N 1
ATOM 6514 C CA . GLU D 1 165 ? 38.614 -109.628 -143.937 1.00 21.00 165 GLU D CA 1
ATOM 6515 C C . GLU D 1 165 ? 37.749 -109.171 -142.758 1.00 19.89 165 GLU D C 1
ATOM 6516 O O . GLU D 1 165 ? 38.250 -108.571 -141.806 1.00 16.95 165 GLU D O 1
ATOM 6522 N N . GLU D 1 166 ? 36.451 -109.450 -142.825 1.00 18.28 166 GLU D N 1
ATOM 6523 C CA . GLU D 1 166 ? 35.544 -109.067 -141.748 1.00 17.79 166 GLU D CA 1
ATOM 6524 C C . GLU D 1 166 ? 35.879 -109.877 -140.497 1.00 17.67 166 GLU D C 1
ATOM 6525 O O . GLU D 1 166 ? 35.814 -109.366 -139.384 1.00 17.36 166 GLU D O 1
ATOM 6531 N N . ALA D 1 167 ? 36.241 -111.142 -140.686 1.00 17.52 167 ALA D N 1
ATOM 6532 C CA . ALA D 1 167 ? 36.601 -112.004 -139.563 1.00 18.00 167 ALA D CA 1
ATOM 6533 C C . ALA D 1 167 ? 37.826 -111.440 -138.840 1.00 17.83 167 ALA D C 1
ATOM 6534 O O . ALA D 1 167 ? 37.854 -111.367 -137.613 1.00 15.59 167 ALA D O 1
ATOM 6536 N N . ARG D 1 168 ? 38.837 -111.039 -139.605 1.00 17.29 168 ARG D N 1
ATOM 6537 C CA . ARG D 1 168 ? 40.048 -110.480 -139.017 1.00 20.39 168 ARG D CA 1
ATOM 6538 C C . ARG D 1 168 ? 39.737 -109.189 -138.269 1.00 17.08 168 ARG D C 1
ATOM 6539 O O . ARG D 1 168 ? 40.309 -108.921 -137.214 1.00 17.57 168 ARG D O 1
ATOM 6547 N N . ALA D 1 169 ? 38.823 -108.391 -138.810 1.00 14.47 169 ALA D N 1
ATOM 6548 C CA . ALA D 1 169 ? 38.449 -107.141 -138.159 1.00 15.13 169 ALA D CA 1
ATOM 6549 C C . ALA D 1 169 ? 37.823 -107.432 -136.794 1.00 15.58 169 ALA D C 1
ATOM 6550 O O . ALA D 1 169 ? 38.115 -106.752 -135.809 1.00 15.56 169 ALA D O 1
ATOM 6552 N N . TRP D 1 170 ? 36.963 -108.446 -136.735 1.00 14.29 170 TRP D N 1
ATOM 6553 C CA . TRP D 1 170 ? 36.322 -108.821 -135.476 1.00 12.62 170 TRP D CA 1
ATOM 6554 C C . TRP D 1 170 ? 37.334 -109.384 -134.472 1.00 12.38 170 TRP D C 1
ATOM 6555 O O . TRP D 1 170 ? 37.187 -109.202 -133.262 1.00 10.46 170 TRP D O 1
ATOM 6566 N N . ALA D 1 171 ? 38.355 -110.075 -134.974 1.00 14.00 171 ALA D N 1
ATOM 6567 C CA . ALA D 1 171 ? 39.371 -110.652 -134.100 1.00 15.17 171 ALA D CA 1
ATOM 6568 C C . ALA D 1 171 ? 40.066 -109.553 -133.303 1.00 17.12 171 ALA D C 1
ATOM 6569 O O . ALA D 1 171 ? 40.481 -109.765 -132.159 1.00 15.00 171 ALA D O 1
ATOM 6571 N N . ARG D 1 172 ? 40.191 -108.377 -133.908 1.00 14.52 172 ARG D N 1
ATOM 6572 C CA . ARG D 1 172 ? 40.837 -107.257 -133.238 1.00 15.49 172 ARG D CA 1
ATOM 6573 C C . ARG D 1 172 ? 39.991 -106.738 -132.073 1.00 16.95 172 ARG D C 1
ATOM 6574 O O . ARG D 1 172 ? 40.468 -105.965 -131.237 1.00 14.89 172 ARG D O 1
ATOM 6582 N N . TYR D 1 173 ? 38.736 -107.173 -132.012 1.00 11.18 173 TYR D N 1
ATOM 6583 C CA . TYR D 1 173 ? 37.851 -106.759 -130.929 1.00 14.92 173 TYR D CA 1
ATOM 6584 C C . TYR D 1 173 ? 37.630 -107.898 -129.937 1.00 14.88 173 TYR D C 1
ATOM 6585 O O . TYR D 1 173 ? 36.732 -107.836 -129.093 1.00 14.73 173 TYR D O 1
ATOM 6594 N N . GLY D 1 174 ? 38.457 -108.936 -130.043 1.00 15.67 174 GLY D N 1
ATOM 6595 C CA . GLY D 1 174 ? 38.355 -110.063 -129.132 1.00 12.56 174 GLY D CA 1
ATOM 6596 C C . GLY D 1 174 ? 37.666 -111.328 -129.621 1.00 13.72 174 GLY D C 1
ATOM 6597 O O . GLY D 1 174 ? 37.685 -112.337 -128.922 1.00 12.74 174 GLY D O 1
ATOM 6598 N N . VAL D 1 175 ? 37.053 -111.300 -130.802 1.00 12.72 175 VAL D N 1
ATOM 6599 C CA . VAL D 1 175 ? 36.378 -112.497 -131.301 1.00 11.64 175 VAL D CA 1
ATOM 6600 C C . VAL D 1 175 ? 37.386 -113.559 -131.720 1.00 16.06 175 VAL D C 1
ATOM 6601 O O . VAL D 1 175 ? 38.229 -113.325 -132.591 1.00 14.70 175 VAL D O 1
ATOM 6605 N N . LEU D 1 176 ? 37.290 -114.724 -131.085 1.00 11.97 176 LEU D N 1
ATOM 6606 C CA . LEU D 1 176 ? 38.187 -115.841 -131.361 1.00 16.07 176 LEU D CA 1
ATOM 6607 C C . LEU D 1 176 ? 37.744 -116.663 -132.569 1.00 15.67 176 LEU D C 1
ATOM 6608 O O . LEU D 1 176 ? 38.563 -117.075 -133.392 1.00 17.24 176 LEU D O 1
ATOM 6613 N N . ALA D 1 177 ? 36.442 -116.896 -132.678 1.00 17.40 177 ALA D N 1
ATOM 6614 C CA . ALA D 1 177 ? 35.917 -117.689 -133.780 1.00 16.36 177 ALA D CA 1
ATOM 6615 C C . ALA D 1 177 ? 34.442 -117.419 -134.007 1.00 17.09 177 ALA D C 1
ATOM 6616 O O . ALA D 1 177 ? 33.767 -116.823 -133.166 1.00 13.45 177 ALA D O 1
ATOM 6618 N N . PHE D 1 178 ? 33.948 -117.873 -135.152 1.00 16.15 178 PHE D N 1
ATOM 6619 C CA . PHE D 1 178 ? 32.550 -117.696 -135.498 1.00 15.94 178 PHE D CA 1
ATOM 6620 C C . PHE D 1 178 ? 31.805 -119.022 -135.454 1.00 16.34 178 PHE D C 1
ATOM 6621 O O . PHE D 1 178 ? 32.346 -120.066 -135.818 1.00 16.31 178 PHE D O 1
ATOM 6629 N N . GLU D 1 179 ? 30.565 -118.968 -134.989 1.00 12.75 179 GLU D N 1
ATOM 6630 C CA . GLU D 1 179 ? 29.704 -120.136 -134.948 1.00 15.99 179 GLU D CA 1
ATOM 6631 C C . GLU D 1 179 ? 28.283 -119.606 -135.137 1.00 14.66 179 GLU D C 1
ATOM 6632 O O . GLU D 1 179 ? 28.118 -118.431 -135.470 1.00 16.08 179 GLU D O 1
ATOM 6638 N N . MET D 1 180 ? 27.262 -120.429 -134.939 1.00 13.05 180 MET D N 1
ATOM 6639 C CA . MET D 1 180 ? 25.905 -119.953 -135.199 1.00 15.79 180 MET D CA 1
ATOM 6640 C C . MET D 1 180 ? 24.837 -120.352 -134.190 1.00 16.17 180 MET D C 1
ATOM 6641 O O . MET D 1 180 ? 23.685 -120.544 -134.573 1.00 15.58 180 MET D O 1
ATOM 6646 N N . GLU D 1 181 ? 25.181 -120.460 -132.911 1.00 14.55 181 GLU D N 1
ATOM 6647 C CA . GLU D 1 181 ? 24.174 -120.883 -131.940 1.00 12.56 181 GLU D CA 1
ATOM 6648 C C . GLU D 1 181 ? 24.296 -120.344 -130.514 1.00 12.84 181 GLU D C 1
ATOM 6649 O O . GLU D 1 181 ? 23.287 -120.132 -129.843 1.00 13.72 181 GLU D O 1
ATOM 6655 N N . ALA D 1 182 ? 25.523 -120.132 -130.050 1.00 12.61 182 ALA D N 1
ATOM 6656 C CA . ALA D 1 182 ? 25.759 -119.693 -128.673 1.00 14.58 182 ALA D CA 1
ATOM 6657 C C . ALA D 1 182 ? 24.990 -118.486 -128.141 1.00 14.42 182 ALA D C 1
ATOM 6658 O O . ALA D 1 182 ? 24.450 -118.544 -127.034 1.00 12.02 182 ALA D O 1
ATOM 6660 N N . SER D 1 183 ? 24.939 -117.395 -128.906 1.00 12.91 183 SER D N 1
ATOM 6661 C CA . SER D 1 183 ? 24.241 -116.196 -128.440 1.00 10.98 183 SER D CA 1
ATOM 6662 C C . SER D 1 183 ? 22.816 -116.475 -127.966 1.00 13.58 183 SER D C 1
ATOM 6663 O O . SER D 1 183 ? 22.423 -116.021 -126.889 1.00 11.49 183 SER D O 1
ATOM 6666 N N . ALA D 1 184 ? 22.046 -117.218 -128.759 1.00 12.78 184 ALA D N 1
ATOM 6667 C CA . ALA D 1 184 ? 20.668 -117.540 -128.393 1.00 14.03 184 ALA D CA 1
ATOM 6668 C C . ALA D 1 184 ? 20.624 -118.435 -127.155 1.00 13.63 184 ALA D C 1
ATOM 6669 O O . ALA D 1 184 ? 19.798 -118.241 -126.266 1.00 13.02 184 ALA D O 1
ATOM 6671 N N . LEU D 1 185 ? 21.510 -119.423 -127.107 1.00 15.48 185 LEU D N 1
ATOM 6672 C CA . LEU D 1 185 ? 21.573 -120.324 -125.958 1.00 13.56 185 LEU D CA 1
ATOM 6673 C C . LEU D 1 185 ? 21.792 -119.524 -124.674 1.00 13.36 185 LEU D C 1
ATOM 6674 O O . LEU D 1 185 ? 21.059 -119.686 -123.692 1.00 12.04 185 LEU D O 1
ATOM 6679 N N . PHE D 1 186 ? 22.797 -118.650 -124.694 1.00 11.00 186 PHE D N 1
ATOM 6680 C CA . PHE D 1 186 ? 23.135 -117.828 -123.532 1.00 10.83 186 PHE D CA 1
ATOM 6681 C C . PHE D 1 186 ? 21.989 -116.904 -123.123 1.00 13.47 186 PHE D C 1
ATOM 6682 O O . PHE D 1 186 ? 21.700 -116.752 -121.937 1.00 14.16 186 PHE D O 1
ATOM 6690 N N . LEU D 1 187 ? 21.338 -116.284 -124.103 1.00 12.75 187 LEU D N 1
ATOM 6691 C CA . LEU D 1 187 ? 20.226 -115.384 -123.818 1.00 14.53 187 LEU D CA 1
ATOM 6692 C C . LEU D 1 187 ? 19.065 -116.128 -123.165 1.00 12.45 187 LEU D C 1
ATOM 6693 O O . LEU D 1 187 ? 18.525 -115.684 -122.151 1.00 13.06 187 LEU D O 1
ATOM 6698 N N . LEU D 1 188 ? 18.678 -117.255 -123.755 1.00 13.79 188 LEU D N 1
ATOM 6699 C CA . LEU D 1 188 ? 17.579 -118.051 -123.215 1.00 16.41 188 LEU D CA 1
ATOM 6700 C C . LEU D 1 188 ? 17.918 -118.598 -121.830 1.00 15.62 188 LEU D C 1
ATOM 6701 O O . LEU D 1 188 ? 17.030 -118.783 -120.994 1.00 16.24 188 LEU D O 1
ATOM 6706 N N . GLY D 1 189 ? 19.199 -118.860 -121.590 1.00 15.99 189 GLY D N 1
ATOM 6707 C CA . GLY D 1 189 ? 19.617 -119.346 -120.286 1.00 15.13 189 GLY D CA 1
ATOM 6708 C C . GLY D 1 189 ? 19.191 -118.358 -119.210 1.00 15.78 189 GLY D C 1
ATOM 6709 O O . GLY D 1 189 ? 18.606 -118.740 -118.195 1.00 16.18 189 GLY D O 1
ATOM 6710 N N . ARG D 1 190 ? 19.482 -117.077 -119.430 1.00 14.77 190 ARG D N 1
ATOM 6711 C CA . ARG D 1 190 ? 19.107 -116.039 -118.479 1.00 13.37 190 ARG D CA 1
ATOM 6712 C C . ARG D 1 190 ? 17.586 -115.831 -118.468 1.00 15.90 190 ARG D C 1
ATOM 6713 O O . ARG D 1 190 ? 16.978 -115.691 -117.406 1.00 16.94 190 ARG D O 1
ATOM 6721 N N . MET D 1 191 ? 16.975 -115.814 -119.650 1.00 15.98 191 MET D N 1
ATOM 6722 C CA . MET D 1 191 ? 15.530 -115.617 -119.764 1.00 16.52 191 MET D CA 1
ATOM 6723 C C . MET D 1 191 ? 14.706 -116.717 -119.090 1.00 15.63 191 MET D C 1
ATOM 6724 O O . MET D 1 191 ? 13.744 -116.429 -118.376 1.00 16.82 191 MET D O 1
ATOM 6729 N N . ARG D 1 192 ? 15.079 -117.972 -119.319 1.00 16.57 192 ARG D N 1
ATOM 6730 C CA . ARG D 1 192 ? 14.342 -119.096 -118.751 1.00 16.19 192 ARG D CA 1
ATOM 6731 C C . ARG D 1 192 ? 14.894 -119.590 -117.417 1.00 19.86 192 ARG D C 1
ATOM 6732 O O . ARG D 1 192 ? 14.395 -120.567 -116.857 1.00 18.48 192 ARG D O 1
ATOM 6740 N N . GLY D 1 193 ? 15.929 -118.924 -116.917 1.00 19.61 193 GLY D N 1
ATOM 6741 C CA . GLY D 1 193 ? 16.511 -119.308 -115.642 1.00 19.26 193 GLY D CA 1
ATOM 6742 C C . GLY D 1 193 ? 17.196 -120.660 -115.571 1.00 18.88 193 GLY D C 1
ATOM 6743 O O . GLY D 1 193 ? 17.066 -121.366 -114.570 1.00 21.54 193 GLY D O 1
ATOM 6744 N N . VAL D 1 194 ? 17.917 -121.037 -116.622 1.00 17.27 194 VAL D N 1
ATOM 6745 C CA . VAL D 1 194 ? 18.642 -122.304 -116.625 1.00 16.38 194 VAL D CA 1
ATOM 6746 C C . VAL D 1 194 ? 20.129 -122.016 -116.810 1.00 17.29 194 VAL D C 1
ATOM 6747 O O . VAL D 1 194 ? 20.507 -120.901 -117.167 1.00 17.48 194 VAL D O 1
ATOM 6751 N N . ARG D 1 195 ? 20.966 -123.019 -116.563 1.00 17.57 195 ARG D N 1
ATOM 6752 C CA . ARG D 1 195 ? 22.411 -122.866 -116.684 1.00 17.52 195 ARG D CA 1
ATOM 6753 C C . ARG D 1 195 ? 22.899 -123.342 -118.038 1.00 18.28 195 ARG D C 1
ATOM 6754 O O . ARG D 1 195 ? 22.660 -124.485 -118.425 1.00 17.44 195 ARG D O 1
ATOM 6762 N N . THR D 1 196 ? 23.597 -122.469 -118.755 1.00 15.80 196 THR D N 1
ATOM 6763 C CA . THR D 1 196 ? 24.103 -122.819 -120.070 1.00 14.18 196 THR D CA 1
ATOM 6764 C C . THR D 1 196 ? 25.594 -122.554 -120.204 1.00 14.38 196 THR D C 1
ATOM 6765 O O . THR D 1 196 ? 26.183 -121.812 -119.418 1.00 15.07 196 THR D O 1
ATOM 6769 N N . GLY D 1 197 ? 26.191 -123.164 -121.221 1.00 15.73 197 GLY D N 1
ATOM 6770 C CA . GLY D 1 197 ? 27.604 -122.986 -121.481 1.00 12.77 197 GLY D CA 1
ATOM 6771 C C . GLY D 1 197 ? 27.892 -123.447 -122.894 1.00 17.88 197 GLY D C 1
ATOM 6772 O O . GLY D 1 197 ? 27.009 -123.997 -123.554 1.00 15.32 197 GLY D O 1
ATOM 6773 N N . ALA D 1 198 ? 29.115 -123.219 -123.363 1.00 15.48 198 ALA D N 1
ATOM 6774 C CA . ALA D 1 198 ? 29.505 -123.633 -124.702 1.00 17.71 198 ALA D CA 1
ATOM 6775 C C . ALA D 1 198 ? 31.008 -123.857 -124.815 1.00 18.62 198 ALA D C 1
ATOM 6776 O O . ALA D 1 198 ? 31.815 -123.075 -124.308 1.00 19.00 198 ALA D O 1
ATOM 6778 N N . ILE D 1 199 ? 31.377 -124.943 -125.476 1.00 19.24 199 ILE D N 1
ATOM 6779 C CA . ILE D 1 199 ? 32.774 -125.266 -125.700 1.00 21.29 199 ILE D CA 1
ATOM 6780 C C . ILE D 1 199 ? 32.820 -125.736 -127.141 1.00 23.07 199 ILE D C 1
ATOM 6781 O O . ILE D 1 199 ? 32.029 -126.586 -127.552 1.00 25.42 199 ILE D O 1
ATOM 6786 N N . LEU D 1 200 ? 33.735 -125.166 -127.913 1.00 23.01 200 LEU D N 1
ATOM 6787 C CA . LEU D 1 200 ? 33.834 -125.493 -129.325 1.00 23.38 200 LEU D CA 1
ATOM 6788 C C . LEU D 1 200 ? 35.204 -125.989 -129.741 1.00 23.56 200 LEU D C 1
ATOM 6789 O O . LEU D 1 200 ? 36.199 -125.782 -129.042 1.00 22.48 200 LEU D O 1
ATOM 6794 N N . ALA D 1 201 ? 35.234 -126.642 -130.897 1.00 22.18 201 ALA D N 1
ATOM 6795 C CA . ALA D 1 201 ? 36.460 -127.164 -131.479 1.00 22.95 201 ALA D CA 1
ATOM 6796 C C . ALA D 1 201 ? 36.625 -126.467 -132.823 1.00 24.38 201 ALA D C 1
ATOM 6797 O O . ALA D 1 201 ? 35.725 -126.508 -133.661 1.00 26.27 201 ALA D O 1
ATOM 6799 N N . VAL D 1 202 ? 37.765 -125.813 -133.021 1.00 23.85 202 VAL D N 1
ATOM 6800 C CA . VAL D 1 202 ? 38.027 -125.114 -134.271 1.00 26.23 202 VAL D CA 1
ATOM 6801 C C . VAL D 1 202 ? 38.138 -126.127 -135.403 1.00 28.72 202 VAL D C 1
ATOM 6802 O O . VAL D 1 202 ? 38.997 -127.007 -135.373 1.00 30.09 202 VAL D O 1
ATOM 6806 N N . SER D 1 203 ? 37.267 -125.991 -136.398 1.00 28.51 203 SER D N 1
ATOM 6807 C CA . SER D 1 203 ? 37.245 -126.903 -137.535 1.00 32.70 203 SER D CA 1
ATOM 6808 C C . SER D 1 203 ? 37.851 -126.298 -138.790 1.00 35.90 203 SER D C 1
ATOM 6809 O O . SER D 1 203 ? 38.145 -127.013 -139.748 1.00 37.28 203 SER D O 1
ATOM 6812 N N . ASN D 1 204 ? 38.035 -124.982 -138.788 1.00 37.91 204 ASN D N 1
ATOM 6813 C CA . ASN D 1 204 ? 38.594 -124.301 -139.947 1.00 39.60 204 ASN D CA 1
ATOM 6814 C C . ASN D 1 204 ? 38.839 -122.825 -139.669 1.00 41.05 204 ASN D C 1
ATOM 6815 O O . ASN D 1 204 ? 38.489 -122.311 -138.609 1.00 39.09 204 ASN D O 1
ATOM 6820 N N . ARG D 1 205 ? 39.451 -122.157 -140.640 1.00 43.36 205 ARG D N 1
ATOM 6821 C CA . ARG D 1 205 ? 39.728 -120.730 -140.556 1.00 46.54 205 ARG D CA 1
ATOM 6822 C C . ARG D 1 205 ? 38.867 -120.081 -141.628 1.00 48.53 205 ARG D C 1
ATOM 6823 O O . ARG D 1 205 ? 38.912 -120.480 -142.791 1.00 49.95 205 ARG D O 1
ATOM 6831 N N . ILE D 1 206 ? 38.069 -119.096 -141.233 1.00 48.13 206 ILE D N 1
ATOM 6832 C CA . ILE D 1 206 ? 37.185 -118.420 -142.171 1.00 48.77 206 ILE D CA 1
ATOM 6833 C C . ILE D 1 206 ? 37.863 -118.139 -143.506 1.00 50.35 206 ILE D C 1
ATOM 6834 O O . ILE D 1 206 ? 38.945 -117.554 -143.563 1.00 49.03 206 ILE D O 1
ATOM 6839 N N . GLY D 1 207 ? 37.211 -118.574 -144.580 1.00 51.77 207 GLY D N 1
ATOM 6840 C CA . GLY D 1 207 ? 37.754 -118.382 -145.910 1.00 54.39 207 GLY D CA 1
ATOM 6841 C C . GLY D 1 207 ? 38.165 -119.707 -146.523 1.00 55.73 207 GLY D C 1
ATOM 6842 O O . GLY D 1 207 ? 38.340 -119.810 -147.737 1.00 56.52 207 GLY D O 1
ATOM 6843 N N . ASP D 1 208 ? 38.318 -120.725 -145.679 1.00 56.19 208 ASP D N 1
ATOM 6844 C CA . ASP D 1 208 ? 38.711 -122.055 -146.134 1.00 57.05 208 ASP D CA 1
ATOM 6845 C C . ASP D 1 208 ? 37.554 -122.778 -146.816 1.00 58.30 208 ASP D C 1
ATOM 6846 O O . ASP D 1 208 ? 36.449 -122.852 -146.277 1.00 56.32 208 ASP D O 1
ATOM 6851 N N . PRO D 1 209 ? 37.799 -123.328 -148.017 1.00 60.20 209 PRO D N 1
ATOM 6852 C CA . PRO D 1 209 ? 36.776 -124.051 -148.779 1.00 60.94 209 PRO D CA 1
ATOM 6853 C C . PRO D 1 209 ? 36.342 -125.343 -148.086 1.00 61.33 209 PRO D C 1
ATOM 6854 O O . PRO D 1 209 ? 35.201 -125.784 -148.229 1.00 60.57 209 PRO D O 1
ATOM 6858 N N . GLU D 1 210 ? 37.262 -125.943 -147.338 1.00 62.07 210 GLU D N 1
ATOM 6859 C CA . GLU D 1 210 ? 36.978 -127.179 -146.619 1.00 63.31 210 GLU D CA 1
ATOM 6860 C C . GLU D 1 210 ? 37.436 -127.100 -145.166 1.00 63.12 210 GLU D C 1
ATOM 6861 O O . GLU D 1 210 ? 38.132 -126.164 -144.769 1.00 63.03 210 GLU D O 1
ATOM 6867 N N . LEU D 1 211 ? 37.040 -128.093 -144.380 1.00 62.28 211 LEU D N 1
ATOM 6868 C CA . LEU D 1 211 ? 37.407 -128.156 -142.972 1.00 62.50 211 LEU D CA 1
ATOM 6869 C C . LEU D 1 211 ? 38.784 -128.802 -142.830 1.00 62.76 211 LEU D C 1
ATOM 6870 O O . LEU D 1 211 ? 39.425 -129.139 -143.826 1.00 62.99 211 LEU D O 1
ATOM 6875 N N . ALA D 1 212 ? 39.237 -128.972 -141.592 1.00 62.83 212 ALA D N 1
ATOM 6876 C CA . ALA D 1 212 ? 40.536 -129.582 -141.330 1.00 62.16 212 ALA D CA 1
ATOM 6877 C C . ALA D 1 212 ? 40.427 -131.102 -141.460 1.00 62.31 212 ALA D C 1
ATOM 6878 O O . ALA D 1 212 ? 39.323 -131.645 -141.543 1.00 60.14 212 ALA D O 1
ATOM 6880 N N . PRO D 1 213 ? 41.572 -131.808 -141.488 1.00 62.96 213 PRO D N 1
ATOM 6881 C CA . PRO D 1 213 ? 41.555 -133.269 -141.606 1.00 62.70 213 PRO D CA 1
ATOM 6882 C C . PRO D 1 213 ? 40.618 -133.894 -140.576 1.00 62.00 213 PRO D C 1
ATOM 6883 O O . PRO D 1 213 ? 40.628 -133.511 -139.405 1.00 61.36 213 PRO D O 1
ATOM 6887 N N . PRO D 1 214 ? 39.799 -134.870 -141.000 1.00 61.41 214 PRO D N 1
ATOM 6888 C CA . PRO D 1 214 ? 38.862 -135.530 -140.086 1.00 61.02 214 PRO D CA 1
ATOM 6889 C C . PRO D 1 214 ? 39.539 -136.026 -138.812 1.00 60.86 214 PRO D C 1
ATOM 6890 O O . PRO D 1 214 ? 38.933 -136.028 -137.742 1.00 61.22 214 PRO D O 1
ATOM 6894 N N . GLU D 1 215 ? 40.797 -136.438 -138.933 1.00 59.71 215 GLU D N 1
ATOM 6895 C CA . GLU D 1 215 ? 41.558 -136.924 -137.787 1.00 59.40 215 GLU D CA 1
ATOM 6896 C C . GLU D 1 215 ? 41.728 -135.821 -136.750 1.00 57.82 215 GLU D C 1
ATOM 6897 O O . GLU D 1 215 ? 41.265 -135.942 -135.617 1.00 58.46 215 GLU D O 1
ATOM 6903 N N . VAL D 1 216 ? 42.409 -134.752 -137.153 1.00 56.90 216 VAL D N 1
ATOM 6904 C CA . VAL D 1 216 ? 42.667 -133.613 -136.278 1.00 53.98 216 VAL D CA 1
ATOM 6905 C C . VAL D 1 216 ? 41.380 -133.082 -135.662 1.00 51.65 216 VAL D C 1
ATOM 6906 O O . VAL D 1 216 ? 41.309 -132.832 -134.458 1.00 50.78 216 VAL D O 1
ATOM 6910 N N . LEU D 1 217 ? 40.364 -132.917 -136.501 1.00 49.41 217 LEU D N 1
ATOM 6911 C CA . LEU D 1 217 ? 39.076 -132.404 -136.063 1.00 48.66 217 LEU D CA 1
ATOM 6912 C C . LEU D 1 217 ? 38.378 -133.364 -135.102 1.00 47.87 217 LEU D C 1
ATOM 6913 O O . LEU D 1 217 ? 37.881 -132.949 -134.055 1.00 48.42 217 LEU D O 1
ATOM 6918 N N . GLN D 1 218 ? 38.350 -134.648 -135.453 1.00 45.33 218 GLN D N 1
ATOM 6919 C CA . GLN D 1 218 ? 37.704 -135.653 -134.614 1.00 43.30 218 GLN D CA 1
ATOM 6920 C C . GLN D 1 218 ? 38.274 -135.687 -133.201 1.00 40.05 218 GLN D C 1
ATOM 6921 O O . GLN D 1 218 ? 37.528 -135.810 -132.231 1.00 41.53 218 GLN D O 1
ATOM 6927 N N . GLU D 1 219 ? 39.593 -135.586 -133.081 1.00 39.07 219 GLU D N 1
ATOM 6928 C CA . GLU D 1 219 ? 40.219 -135.601 -131.764 1.00 38.94 219 GLU D CA 1
ATOM 6929 C C . GLU D 1 219 ? 39.751 -134.388 -130.966 1.00 39.13 219 GLU D C 1
ATOM 6930 O O . GLU D 1 219 ? 39.467 -134.487 -129.771 1.00 38.13 219 GLU D O 1
ATOM 6936 N N . GLY D 1 220 ? 39.668 -133.243 -131.640 1.00 38.92 220 GLY D N 1
ATOM 6937 C CA . GLY D 1 220 ? 39.215 -132.034 -130.979 1.00 34.95 220 GLY D CA 1
ATOM 6938 C C . GLY D 1 220 ? 37.812 -132.239 -130.448 1.00 31.23 220 GLY D C 1
ATOM 6939 O O . GLY D 1 220 ? 37.506 -131.875 -129.315 1.00 32.75 220 GLY D O 1
ATOM 6940 N N . VAL D 1 221 ? 36.959 -132.837 -131.274 1.00 29.68 221 VAL D N 1
ATOM 6941 C CA . VAL D 1 221 ? 35.577 -133.106 -130.896 1.00 27.52 221 VAL D CA 1
ATOM 6942 C C . VAL D 1 221 ? 35.508 -134.012 -129.667 1.00 26.90 221 VAL D C 1
ATOM 6943 O O . VAL D 1 221 ? 34.684 -133.804 -128.778 1.00 25.27 221 VAL D O 1
ATOM 6947 N N . ARG D 1 222 ? 36.378 -135.018 -129.621 1.00 27.96 222 ARG D N 1
ATOM 6948 C CA . ARG D 1 222 ? 36.401 -135.952 -128.498 1.00 27.29 222 ARG D CA 1
ATOM 6949 C C . ARG D 1 222 ? 36.711 -135.239 -127.182 1.00 26.39 222 ARG D C 1
ATOM 6950 O O . ARG D 1 222 ? 35.997 -135.405 -126.194 1.00 27.54 222 ARG D O 1
ATOM 6958 N N . ARG D 1 223 ? 37.780 -134.449 -127.176 1.00 25.81 223 ARG D N 1
ATOM 6959 C CA . ARG D 1 223 ? 38.187 -133.720 -125.978 1.00 26.06 223 ARG D CA 1
ATOM 6960 C C . ARG D 1 223 ? 37.081 -132.775 -125.530 1.00 25.77 223 ARG D C 1
ATOM 6961 O O . ARG D 1 223 ? 36.746 -132.694 -124.348 1.00 24.80 223 ARG D O 1
ATOM 6969 N N . MET D 1 224 ? 36.520 -132.061 -126.497 1.00 24.28 224 MET D N 1
ATOM 6970 C CA . MET D 1 224 ? 35.443 -131.118 -126.243 1.00 22.77 224 MET D CA 1
ATOM 6971 C C . MET D 1 224 ? 34.276 -131.790 -125.525 1.00 21.89 224 MET D C 1
ATOM 6972 O O . MET D 1 224 ? 33.755 -131.260 -124.544 1.00 23.09 224 MET D O 1
ATOM 6977 N N . VAL D 1 225 ? 33.869 -132.959 -126.016 1.00 22.32 225 VAL D N 1
ATOM 6978 C CA . VAL D 1 225 ? 32.758 -133.694 -125.415 1.00 21.49 225 VAL D CA 1
ATOM 6979 C C . VAL D 1 225 ? 33.119 -134.200 -124.020 1.00 19.56 225 VAL D C 1
ATOM 6980 O O . VAL D 1 225 ? 32.301 -134.148 -123.102 1.00 20.20 225 VAL D O 1
ATOM 6984 N N . GLU D 1 226 ? 34.344 -134.693 -123.868 1.00 22.50 226 GLU D N 1
ATOM 6985 C CA . GLU D 1 226 ? 34.804 -135.198 -122.579 1.00 24.85 226 GLU D CA 1
ATOM 6986 C C . GLU D 1 226 ? 34.714 -134.073 -121.551 1.00 24.28 226 GLU D C 1
ATOM 6987 O O . GLU D 1 226 ? 34.149 -134.242 -120.467 1.00 24.25 226 GLU D O 1
ATOM 6993 N N . VAL D 1 227 ? 35.264 -132.917 -121.910 1.00 23.62 227 VAL D N 1
ATOM 6994 C CA . VAL D 1 227 ? 35.245 -131.752 -121.033 1.00 23.82 227 VAL D CA 1
ATOM 6995 C C . VAL D 1 227 ? 33.812 -131.360 -120.685 1.00 23.81 227 VAL D C 1
ATOM 6996 O O . VAL D 1 227 ? 33.488 -131.124 -119.520 1.00 25.59 227 VAL D O 1
ATOM 7000 N N . ALA D 1 228 ? 32.959 -131.293 -121.705 1.00 23.55 228 ALA D N 1
ATOM 7001 C CA . ALA D 1 228 ? 31.561 -130.921 -121.524 1.00 22.75 228 ALA D CA 1
ATOM 7002 C C . ALA D 1 228 ? 30.812 -131.915 -120.641 1.00 21.79 228 ALA D C 1
ATOM 7003 O O . ALA D 1 228 ? 30.039 -131.521 -119.770 1.00 17.64 228 ALA D O 1
ATOM 7005 N N . LEU D 1 229 ? 31.030 -133.206 -120.876 1.00 24.66 229 LEU D N 1
ATOM 7006 C CA . LEU D 1 229 ? 30.367 -134.232 -120.078 1.00 26.21 229 LEU D CA 1
ATOM 7007 C C . LEU D 1 229 ? 30.779 -134.134 -118.610 1.00 26.89 229 LEU D C 1
ATOM 7008 O O . LEU D 1 229 ? 29.930 -134.165 -117.722 1.00 24.23 229 LEU D O 1
ATOM 7013 N N . GLU D 1 230 ? 32.080 -134.011 -118.362 1.00 29.77 230 GLU D N 1
ATOM 7014 C CA . GLU D 1 230 ? 32.582 -133.888 -116.995 1.00 33.72 230 GLU D CA 1
ATOM 7015 C C . GLU D 1 230 ? 31.940 -132.667 -116.329 1.00 32.68 230 GLU D C 1
ATOM 7016 O O . GLU D 1 230 ? 31.396 -132.753 -115.227 1.00 34.17 230 GLU D O 1
ATOM 7022 N N . ALA D 1 231 ? 32.001 -131.535 -117.024 1.00 31.23 231 ALA D N 1
ATOM 7023 C CA . ALA D 1 231 ? 31.467 -130.272 -116.524 1.00 26.25 231 ALA D CA 1
ATOM 7024 C C . ALA D 1 231 ? 30.001 -130.274 -116.098 1.00 27.86 231 ALA D C 1
ATOM 7025 O O . ALA D 1 231 ? 29.670 -129.761 -115.024 1.00 26.40 231 ALA D O 1
ATOM 7027 N N . VAL D 1 232 ? 29.117 -130.832 -116.922 1.00 25.68 232 VAL D N 1
ATOM 7028 C CA . VAL D 1 232 ? 27.697 -130.843 -116.574 1.00 25.36 232 VAL D CA 1
ATOM 7029 C C . VAL D 1 232 ? 27.383 -131.629 -115.305 1.00 23.99 232 VAL D C 1
ATOM 7030 O O . VAL D 1 232 ? 26.409 -131.333 -114.618 1.00 28.42 232 VAL D O 1
ATOM 7034 N N . LEU D 1 233 ? 28.203 -132.627 -114.997 1.00 28.39 233 LEU D N 1
ATOM 7035 C CA . LEU D 1 233 ? 27.996 -133.426 -113.792 1.00 32.08 233 LEU D CA 1
ATOM 7036 C C . LEU D 1 233 ? 28.420 -132.661 -112.539 1.00 35.06 233 LEU D C 1
ATOM 7037 O O . LEU D 1 233 ? 28.067 -133.047 -111.425 1.00 35.36 233 LEU D O 1
ATOM 7042 N N . GLU D 1 234 ? 29.164 -131.571 -112.724 1.00 35.80 234 GLU D N 1
ATOM 7043 C CA . GLU D 1 234 ? 29.649 -130.774 -111.597 1.00 38.78 234 GLU D CA 1
ATOM 7044 C C . GLU D 1 234 ? 28.747 -129.610 -111.191 1.00 41.12 234 GLU D C 1
ATOM 7045 O O . GLU D 1 234 ? 29.064 -128.871 -110.256 1.00 44.44 234 GLU D O 1
ATOM 7051 N N . VAL D 1 235 ? 27.631 -129.440 -111.889 1.00 42.37 235 VAL D N 1
ATOM 7052 C CA . VAL D 1 235 ? 26.704 -128.358 -111.575 1.00 43.29 235 VAL D CA 1
ATOM 7053 C C . VAL D 1 235 ? 25.269 -128.871 -111.544 1.00 44.67 235 VAL D C 1
ATOM 7054 O O . VAL D 1 235 ? 24.440 -128.271 -110.827 1.00 45.23 235 VAL D O 1
ATOM 7059 N N . SER E 1 2 ? 53.113 -86.547 -122.536 1.00 36.95 2 SER E N 1
ATOM 7060 C CA . SER E 1 2 ? 52.054 -86.529 -121.487 1.00 35.37 2 SER E CA 1
ATOM 7061 C C . SER E 1 2 ? 50.666 -86.490 -122.129 1.00 32.03 2 SER E C 1
ATOM 7062 O O . SER E 1 2 ? 50.407 -85.684 -123.025 1.00 30.04 2 SER E O 1
ATOM 7065 N N . PRO E 1 3 ? 49.759 -87.378 -121.688 1.00 29.88 3 PRO E N 1
ATOM 7066 C CA . PRO E 1 3 ? 48.401 -87.416 -122.242 1.00 25.47 3 PRO E CA 1
ATOM 7067 C C . PRO E 1 3 ? 47.660 -86.099 -122.017 1.00 25.33 3 PRO E C 1
ATOM 7068 O O . PRO E 1 3 ? 48.030 -85.306 -121.151 1.00 24.18 3 PRO E O 1
ATOM 7072 N N . ILE E 1 4 ? 46.609 -85.880 -122.796 1.00 23.64 4 ILE E N 1
ATOM 7073 C CA . ILE E 1 4 ? 45.828 -84.652 -122.715 1.00 24.38 4 ILE E CA 1
ATOM 7074 C C . ILE E 1 4 ? 45.044 -84.434 -121.419 1.00 24.21 4 ILE E C 1
ATOM 7075 O O . ILE E 1 4 ? 45.023 -83.320 -120.882 1.00 21.37 4 ILE E O 1
ATOM 7080 N N . HIS E 1 5 ? 44.408 -85.485 -120.909 1.00 18.67 5 HIS E N 1
ATOM 7081 C CA . HIS E 1 5 ? 43.601 -85.340 -119.704 1.00 18.64 5 HIS E CA 1
ATOM 7082 C C . HIS E 1 5 ? 44.285 -85.809 -118.431 1.00 18.92 5 HIS E C 1
ATOM 7083 O O . HIS E 1 5 ? 44.353 -85.063 -117.456 1.00 20.68 5 HIS E O 1
ATOM 7090 N N . VAL E 1 6 ? 44.771 -87.044 -118.428 1.00 18.19 6 VAL E N 1
ATOM 7091 C CA . VAL E 1 6 ? 45.489 -87.565 -117.274 1.00 20.21 6 VAL E CA 1
ATOM 7092 C C . VAL E 1 6 ? 46.934 -87.166 -117.559 1.00 23.53 6 VAL E C 1
ATOM 7093 O O . VAL E 1 6 ? 47.653 -87.873 -118.266 1.00 24.29 6 VAL E O 1
ATOM 7097 N N . ARG E 1 7 ? 47.347 -86.020 -117.028 1.00 24.30 7 ARG E N 1
ATOM 7098 C CA . ARG E 1 7 ? 48.695 -85.518 -117.263 1.00 25.12 7 ARG E CA 1
ATOM 7099 C C . ARG E 1 7 ? 49.746 -86.176 -116.382 1.00 26.68 7 ARG E C 1
ATOM 7100 O O . ARG E 1 7 ? 50.275 -85.572 -115.446 1.00 26.24 7 ARG E O 1
ATOM 7108 N N . ALA E 1 8 ? 50.045 -87.428 -116.705 1.00 23.62 8 ALA E N 1
ATOM 7109 C CA . ALA E 1 8 ? 51.027 -88.200 -115.968 1.00 22.80 8 ALA E CA 1
ATOM 7110 C C . ALA E 1 8 ? 52.144 -88.664 -116.893 1.00 22.58 8 ALA E C 1
ATOM 7111 O O . ALA E 1 8 ? 52.073 -88.505 -118.114 1.00 21.44 8 ALA E O 1
ATOM 7113 N N . HIS E 1 9 ? 53.167 -89.250 -116.284 1.00 24.38 9 HIS E N 1
ATOM 7114 C CA . HIS E 1 9 ? 54.338 -89.762 -116.982 1.00 23.35 9 HIS E CA 1
ATOM 7115 C C . HIS E 1 9 ? 54.283 -91.282 -116.844 1.00 22.76 9 HIS E C 1
ATOM 7116 O O . HIS E 1 9 ? 53.745 -91.793 -115.867 1.00 23.09 9 HIS E O 1
ATOM 7123 N N . PRO E 1 10 ? 54.825 -92.026 -117.824 1.00 24.04 10 PRO E N 1
ATOM 7124 C CA . PRO E 1 10 ? 54.808 -93.492 -117.754 1.00 24.46 10 PRO E CA 1
ATOM 7125 C C . PRO E 1 10 ? 55.318 -94.021 -116.412 1.00 26.83 10 PRO E C 1
ATOM 7126 O O . PRO E 1 10 ? 54.792 -95.000 -115.871 1.00 26.18 10 PRO E O 1
ATOM 7130 N N . GLY E 1 11 ? 56.344 -93.364 -115.881 1.00 26.17 11 GLY E N 1
ATOM 7131 C CA . GLY E 1 11 ? 56.907 -93.776 -114.609 1.00 26.51 11 GLY E CA 1
ATOM 7132 C C . GLY E 1 11 ? 55.945 -93.635 -113.441 1.00 26.08 11 GLY E C 1
ATOM 7133 O O . GLY E 1 11 ? 56.107 -94.309 -112.425 1.00 25.76 11 GLY E O 1
ATOM 7134 N N . ASP E 1 12 ? 54.943 -92.770 -113.584 1.00 23.89 12 ASP E N 1
ATOM 7135 C CA . ASP E 1 12 ? 53.962 -92.545 -112.524 1.00 22.41 12 ASP E CA 1
ATOM 7136 C C . ASP E 1 12 ? 52.937 -93.666 -112.368 1.00 22.15 12 ASP E C 1
ATOM 7137 O O . ASP E 1 12 ? 52.446 -93.910 -111.267 1.00 20.63 12 ASP E O 1
ATOM 7142 N N . VAL E 1 13 ? 52.611 -94.336 -113.470 1.00 20.55 13 VAL E N 1
ATOM 7143 C CA . VAL E 1 13 ? 51.588 -95.379 -113.463 1.00 19.81 13 VAL E CA 1
ATOM 7144 C C . VAL E 1 13 ? 52.086 -96.820 -113.400 1.00 20.22 13 VAL E C 1
ATOM 7145 O O . VAL E 1 13 ? 52.890 -97.244 -114.221 1.00 20.95 13 VAL E O 1
ATOM 7149 N N . ALA E 1 14 ? 51.578 -97.569 -112.427 1.00 17.24 14 ALA E N 1
ATOM 7150 C CA . ALA E 1 14 ? 51.947 -98.966 -112.250 1.00 16.38 14 ALA E CA 1
ATOM 7151 C C . ALA E 1 14 ? 51.242 -99.839 -113.284 1.00 16.23 14 ALA E C 1
ATOM 7152 O O . ALA E 1 14 ? 50.324 -99.387 -113.972 1.00 15.48 14 ALA E O 1
ATOM 7154 N N . GLU E 1 15 ? 51.673 -101.091 -113.397 1.00 17.44 15 GLU E N 1
ATOM 7155 C CA . GLU E 1 15 ? 51.052 -102.012 -114.343 1.00 21.36 15 GLU E CA 1
ATOM 7156 C C . GLU E 1 15 ? 49.637 -102.358 -113.894 1.00 19.22 15 GLU E C 1
ATOM 7157 O O . GLU E 1 15 ? 48.758 -102.608 -114.720 1.00 16.39 15 GLU E O 1
ATOM 7163 N N . ARG E 1 16 ? 49.436 -102.384 -112.578 1.00 16.29 16 ARG E N 1
ATOM 7164 C CA . ARG E 1 16 ? 48.141 -102.710 -111.993 1.00 14.25 16 ARG E CA 1
ATOM 7165 C C . ARG E 1 16 ? 47.451 -101.435 -111.527 1.00 15.99 16 ARG E C 1
ATOM 7166 O O . ARG E 1 16 ? 48.020 -100.653 -110.767 1.00 14.89 16 ARG E O 1
ATOM 7174 N N . VAL E 1 17 ? 46.215 -101.239 -111.977 1.00 13.70 17 VAL E N 1
ATOM 7175 C CA . VAL E 1 17 ? 45.467 -100.032 -111.653 1.00 13.12 17 VAL E CA 1
ATOM 7176 C C . VAL E 1 17 ? 44.021 -100.318 -111.254 1.00 15.36 17 VAL E C 1
ATOM 7177 O O . VAL E 1 17 ? 43.356 -101.159 -111.864 1.00 13.85 17 VAL E O 1
ATOM 7181 N N . LEU E 1 18 ? 43.547 -99.621 -110.225 1.00 12.17 18 LEU E N 1
ATOM 7182 C CA . LEU E 1 18 ? 42.161 -99.747 -109.784 1.00 13.01 18 LEU E CA 1
ATOM 7183 C C . LEU E 1 18 ? 41.512 -98.490 -110.334 1.00 12.86 18 LEU E C 1
ATOM 7184 O O . LEU E 1 18 ? 42.122 -97.415 -110.320 1.00 11.32 18 LEU E O 1
ATOM 7189 N N . LEU E 1 19 ? 40.279 -98.617 -110.812 1.00 11.86 19 LEU E N 1
ATOM 7190 C CA . LEU E 1 19 ? 39.591 -97.484 -111.402 1.00 10.04 19 LEU E CA 1
ATOM 7191 C C . LEU E 1 19 ? 38.298 -97.053 -110.727 1.00 12.89 19 LEU E C 1
ATOM 7192 O O . LEU E 1 19 ? 37.216 -97.474 -111.128 1.00 12.93 19 LEU E O 1
ATOM 7197 N N . PRO E 1 20 ? 38.395 -96.217 -109.682 1.00 12.71 20 PRO E N 1
ATOM 7198 C CA . PRO E 1 20 ? 37.191 -95.745 -108.995 1.00 11.33 20 PRO E CA 1
ATOM 7199 C C . PRO E 1 20 ? 36.661 -94.576 -109.822 1.00 13.45 20 PRO E C 1
ATOM 7200 O O . PRO E 1 20 ? 37.416 -93.953 -110.567 1.00 12.57 20 PRO E O 1
ATOM 7204 N N . GLY E 1 21 ? 35.374 -94.275 -109.707 1.00 12.36 21 GLY E N 1
ATOM 7205 C CA . GLY E 1 21 ? 34.839 -93.169 -110.478 1.00 13.08 21 GLY E CA 1
ATOM 7206 C C . GLY E 1 21 ? 34.965 -91.846 -109.749 1.00 15.89 21 GLY E C 1
ATOM 7207 O O . GLY E 1 21 ? 35.179 -90.798 -110.358 1.00 13.76 21 GLY E O 1
ATOM 7208 N N . ASP E 1 22 ? 34.856 -91.908 -108.427 1.00 15.46 22 ASP E N 1
ATOM 7209 C CA . ASP E 1 22 ? 34.903 -90.725 -107.577 1.00 17.89 22 ASP E CA 1
ATOM 7210 C C . ASP E 1 22 ? 36.308 -90.432 -107.045 1.00 13.67 22 ASP E C 1
ATOM 7211 O O . ASP E 1 22 ? 36.934 -91.283 -106.415 1.00 16.29 22 ASP E O 1
ATOM 7216 N N . PRO E 1 23 ? 36.823 -89.219 -107.303 1.00 15.37 23 PRO E N 1
ATOM 7217 C CA . PRO E 1 23 ? 38.162 -88.828 -106.844 1.00 17.11 23 PRO E CA 1
ATOM 7218 C C . PRO E 1 23 ? 38.340 -88.903 -105.326 1.00 19.85 23 PRO E C 1
ATOM 7219 O O . PRO E 1 23 ? 39.434 -89.196 -104.832 1.00 16.87 23 PRO E O 1
ATOM 7223 N N . GLY E 1 24 ? 37.266 -88.639 -104.588 1.00 18.55 24 GLY E N 1
ATOM 7224 C CA . GLY E 1 24 ? 37.348 -88.712 -103.144 1.00 18.77 24 GLY E CA 1
ATOM 7225 C C . GLY E 1 24 ? 37.575 -90.154 -102.728 1.00 19.13 24 GLY E C 1
ATOM 7226 O O . GLY E 1 24 ? 38.256 -90.434 -101.742 1.00 18.61 24 GLY E O 1
ATOM 7227 N N . ARG E 1 25 ? 37.000 -91.076 -103.494 1.00 16.92 25 ARG E N 1
ATOM 7228 C CA . ARG E 1 25 ? 37.144 -92.496 -103.212 1.00 16.40 25 ARG E CA 1
ATOM 7229 C C . ARG E 1 25 ? 38.539 -92.975 -103.611 1.00 16.94 25 ARG E C 1
ATOM 7230 O O . ARG E 1 25 ? 39.105 -93.862 -102.969 1.00 17.67 25 ARG E O 1
ATOM 7238 N N . ALA E 1 26 ? 39.089 -92.383 -104.669 1.00 16.77 26 ALA E N 1
ATOM 7239 C CA . ALA E 1 26 ? 40.434 -92.731 -105.130 1.00 16.28 26 ALA E CA 1
ATOM 7240 C C . ALA E 1 26 ? 41.420 -92.366 -104.020 1.00 16.33 26 ALA E C 1
ATOM 7241 O O . ALA E 1 26 ? 42.328 -93.131 -103.696 1.00 18.11 26 ALA E O 1
ATOM 7243 N N . GLU E 1 27 ? 41.230 -91.181 -103.447 1.00 16.72 27 GLU E N 1
ATOM 7244 C CA . GLU E 1 27 ? 42.086 -90.700 -102.371 1.00 18.07 27 GLU E CA 1
ATOM 7245 C C . GLU E 1 27 ? 41.991 -91.624 -101.161 1.00 18.43 27 GLU E C 1
ATOM 7246 O O . GLU E 1 27 ? 43.011 -92.032 -100.603 1.00 18.70 27 GLU E O 1
ATOM 7252 N N . TRP E 1 28 ? 40.763 -91.950 -100.763 1.00 18.55 28 TRP E N 1
ATOM 7253 C CA . TRP E 1 28 ? 40.529 -92.833 -99.625 1.00 18.61 28 TRP E CA 1
ATOM 7254 C C . TRP E 1 28 ? 41.198 -94.187 -99.829 1.00 17.59 28 TRP E C 1
ATOM 7255 O O . TRP E 1 28 ? 41.813 -94.727 -98.912 1.00 16.27 28 TRP E O 1
ATOM 7266 N N . ILE E 1 29 ? 41.060 -94.746 -101.027 1.00 17.00 29 ILE E N 1
ATOM 7267 C CA . ILE E 1 29 ? 41.664 -96.038 -101.323 1.00 16.98 29 ILE E CA 1
ATOM 7268 C C . ILE E 1 29 ? 43.181 -95.946 -101.168 1.00 17.22 29 ILE E C 1
ATOM 7269 O O . ILE E 1 29 ? 43.803 -96.789 -100.524 1.00 18.57 29 ILE E O 1
ATOM 7274 N N . ALA E 1 30 ? 43.768 -94.913 -101.757 1.00 17.62 30 ALA E N 1
ATOM 7275 C CA . ALA E 1 30 ? 45.211 -94.725 -101.698 1.00 20.79 30 ALA E CA 1
ATOM 7276 C C . ALA E 1 30 ? 45.721 -94.643 -100.264 1.00 22.76 30 ALA E C 1
ATOM 7277 O O . ALA E 1 30 ? 46.625 -95.384 -99.867 1.00 24.66 30 ALA E O 1
ATOM 7279 N N . LYS E 1 31 ? 45.130 -93.746 -99.487 1.00 23.20 31 LYS E N 1
ATOM 7280 C CA . LYS E 1 31 ? 45.536 -93.541 -98.103 1.00 26.37 31 LYS E CA 1
ATOM 7281 C C . LYS E 1 31 ? 45.181 -94.681 -97.155 1.00 26.79 31 LYS E C 1
ATOM 7282 O O . LYS E 1 31 ? 45.835 -94.866 -96.130 1.00 27.59 31 LYS E O 1
ATOM 7288 N N . THR E 1 32 ? 44.164 -95.458 -97.502 1.00 24.25 32 THR E N 1
ATOM 7289 C CA . THR E 1 32 ? 43.734 -96.560 -96.651 1.00 23.56 32 THR E CA 1
ATOM 7290 C C . THR E 1 32 ? 44.437 -97.890 -96.905 1.00 24.76 32 THR E C 1
ATOM 7291 O O . THR E 1 32 ? 44.745 -98.619 -95.958 1.00 24.49 32 THR E O 1
ATOM 7295 N N . PHE E 1 33 ? 44.700 -98.203 -98.170 1.00 21.11 33 PHE E N 1
ATOM 7296 C CA . PHE E 1 33 ? 45.332 -99.472 -98.517 1.00 21.83 33 PHE E CA 1
ATOM 7297 C C . PHE E 1 33 ? 46.768 -99.410 -99.013 1.00 21.74 33 PHE E C 1
ATOM 7298 O O . PHE E 1 33 ? 47.482 -100.409 -98.962 1.00 22.31 33 PHE E O 1
ATOM 7306 N N . LEU E 1 34 ? 47.200 -98.256 -99.503 1.00 24.05 34 LEU E N 1
ATOM 7307 C CA . LEU E 1 34 ? 48.549 -98.167 -100.045 1.00 25.83 34 LEU E CA 1
ATOM 7308 C C . LEU E 1 34 ? 49.632 -97.607 -99.141 1.00 27.82 34 LEU E C 1
ATOM 7309 O O . LEU E 1 34 ? 49.397 -96.702 -98.340 1.00 28.23 34 LEU E O 1
ATOM 7314 N N . GLN E 1 35 ? 50.827 -98.168 -99.291 1.00 27.80 35 GLN E N 1
ATOM 7315 C CA . GLN E 1 35 ? 51.990 -97.733 -98.540 1.00 27.80 35 GLN E CA 1
ATOM 7316 C C . GLN E 1 35 ? 52.682 -96.663 -99.373 1.00 26.80 35 GLN E C 1
ATOM 7317 O O . GLN E 1 35 ? 52.908 -96.852 -100.570 1.00 22.97 35 GLN E O 1
ATOM 7323 N N . ASN E 1 36 ? 52.995 -95.535 -98.744 1.00 24.97 36 ASN E N 1
ATOM 7324 C CA . ASN E 1 36 ? 53.685 -94.448 -99.425 1.00 24.92 36 ASN E CA 1
ATOM 7325 C C . ASN E 1 36 ? 52.928 -93.971 -100.664 1.00 26.29 36 ASN E C 1
ATOM 7326 O O . ASN E 1 36 ? 53.527 -93.756 -101.717 1.00 24.41 36 ASN E O 1
ATOM 7331 N N . PRO E 1 37 ? 51.600 -93.792 -100.556 1.00 26.66 37 PRO E N 1
ATOM 7332 C CA . PRO E 1 37 ? 50.839 -93.338 -101.722 1.00 26.38 37 PRO E CA 1
ATOM 7333 C C . PRO E 1 37 ? 51.216 -91.914 -102.128 1.00 27.58 37 PRO E C 1
ATOM 7334 O O . PRO E 1 37 ? 51.426 -91.051 -101.275 1.00 27.28 37 PRO E O 1
ATOM 7338 N N . ARG E 1 38 ? 51.300 -91.679 -103.433 1.00 24.21 38 ARG E N 1
ATOM 7339 C CA . ARG E 1 38 ? 51.645 -90.365 -103.964 1.00 23.65 38 ARG E CA 1
ATOM 7340 C C . ARG E 1 38 ? 50.688 -90.029 -105.106 1.00 21.31 38 ARG E C 1
ATOM 7341 O O . ARG E 1 38 ? 50.355 -90.897 -105.909 1.00 22.30 38 ARG E O 1
ATOM 7349 N N . ARG E 1 39 ? 50.245 -88.778 -105.178 1.00 19.82 39 ARG E N 1
ATOM 7350 C CA . ARG E 1 39 ? 49.333 -88.366 -106.240 1.00 21.61 39 ARG E CA 1
ATOM 7351 C C . ARG E 1 39 ? 50.118 -87.855 -107.445 1.00 23.19 39 ARG E C 1
ATOM 7352 O O . ARG E 1 39 ? 50.832 -86.857 -107.352 1.00 23.49 39 ARG E O 1
ATOM 7360 N N . TYR E 1 40 ? 49.979 -88.534 -108.579 1.00 19.83 40 TYR E N 1
ATOM 7361 C CA . TYR E 1 40 ? 50.701 -88.136 -109.782 1.00 21.16 40 TYR E CA 1
ATOM 7362 C C . TYR E 1 40 ? 49.898 -87.228 -110.708 1.00 19.58 40 TYR E C 1
ATOM 7363 O O . TYR E 1 40 ? 50.444 -86.665 -111.651 1.00 18.48 40 TYR E O 1
ATOM 7372 N N . ASN E 1 41 ? 48.603 -87.085 -110.447 1.00 18.81 41 ASN E N 1
ATOM 7373 C CA . ASN E 1 41 ? 47.776 -86.221 -111.281 1.00 18.20 41 ASN E CA 1
ATOM 7374 C C . ASN E 1 41 ? 46.552 -85.677 -110.569 1.00 17.67 41 ASN E C 1
ATOM 7375 O O . ASN E 1 41 ? 45.902 -86.386 -109.808 1.00 19.49 41 ASN E O 1
ATOM 7380 N N . ASP E 1 42 ? 46.247 -84.408 -110.820 1.00 18.91 42 ASP E N 1
ATOM 7381 C CA . ASP E 1 42 ? 45.061 -83.790 -110.244 1.00 20.89 42 ASP E CA 1
ATOM 7382 C C . ASP E 1 42 ? 44.404 -82.931 -111.311 1.00 19.90 42 ASP E C 1
ATOM 7383 O O . ASP E 1 42 ? 43.416 -82.247 -111.053 1.00 21.63 42 ASP E O 1
ATOM 7388 N N . HIS E 1 43 ? 44.954 -82.980 -112.522 1.00 18.38 43 HIS E N 1
ATOM 7389 C CA . HIS E 1 43 ? 44.395 -82.208 -113.624 1.00 19.59 43 HIS E CA 1
ATOM 7390 C C . HIS E 1 43 ? 42.969 -82.678 -113.915 1.00 17.71 43 HIS E C 1
ATOM 7391 O O . HIS E 1 43 ? 42.694 -83.881 -113.926 1.00 16.85 43 HIS E O 1
ATOM 7398 N N . ARG E 1 44 ? 42.073 -81.722 -114.149 1.00 18.52 44 ARG E N 1
ATOM 7399 C CA . ARG E 1 44 ? 40.666 -82.008 -114.424 1.00 19.57 44 ARG E CA 1
ATOM 7400 C C . ARG E 1 44 ? 39.986 -82.798 -113.304 1.00 18.87 44 ARG E C 1
ATOM 7401 O O . ARG E 1 44 ? 38.947 -83.423 -113.516 1.00 19.63 44 ARG E O 1
ATOM 7409 N N . GLY E 1 45 ? 40.573 -82.756 -112.110 1.00 17.11 45 GLY E N 1
ATOM 7410 C CA . GLY E 1 45 ? 40.005 -83.458 -110.969 1.00 16.00 45 GLY E CA 1
ATOM 7411 C C . GLY E 1 45 ? 40.134 -84.968 -111.047 1.00 18.00 45 GLY E C 1
ATOM 7412 O O . GLY E 1 45 ? 39.610 -85.691 -110.198 1.00 17.55 45 GLY E O 1
ATOM 7413 N N . LEU E 1 46 ? 40.832 -85.449 -112.070 1.00 16.57 46 LEU E N 1
ATOM 7414 C CA . LEU E 1 46 ? 41.029 -86.881 -112.255 1.00 15.01 46 LEU E CA 1
ATOM 7415 C C . LEU E 1 46 ? 42.194 -87.365 -111.392 1.00 15.96 46 LEU E C 1
ATOM 7416 O O . LEU E 1 46 ? 43.234 -87.790 -111.902 1.00 14.76 46 LEU E O 1
ATOM 7421 N N . TRP E 1 47 ? 42.007 -87.307 -110.078 1.00 14.25 47 TRP E N 1
ATOM 7422 C CA . TRP E 1 47 ? 43.045 -87.717 -109.138 1.00 15.53 47 TRP E CA 1
ATOM 7423 C C . TRP E 1 47 ? 43.548 -89.144 -109.349 1.00 15.16 47 TRP E C 1
ATOM 7424 O O . TRP E 1 47 ? 42.765 -90.097 -109.397 1.00 11.94 47 TRP E O 1
ATOM 7435 N N . GLY E 1 48 ? 44.867 -89.277 -109.477 1.00 12.06 48 GLY E N 1
ATOM 7436 C CA . GLY E 1 48 ? 45.477 -90.576 -109.669 1.00 13.02 48 GLY E CA 1
ATOM 7437 C C . GLY E 1 48 ? 46.604 -90.758 -108.668 1.00 16.40 48 GLY E C 1
ATOM 7438 O O . GLY E 1 48 ? 47.417 -89.850 -108.470 1.00 17.40 48 GLY E O 1
ATOM 7439 N N . TYR E 1 49 ? 46.661 -91.925 -108.039 1.00 13.94 49 TYR E N 1
ATOM 7440 C CA . TYR E 1 49 ? 47.692 -92.200 -107.043 1.00 16.68 49 TYR E CA 1
ATOM 7441 C C . TYR E 1 49 ? 48.424 -93.493 -107.331 1.00 17.11 49 TYR E C 1
ATOM 7442 O O . TYR E 1 49 ? 47.903 -94.387 -107.994 1.00 18.13 49 TYR E O 1
ATOM 7451 N N . THR E 1 50 ? 49.639 -93.591 -106.809 1.00 18.30 50 THR E N 1
ATOM 7452 C CA . THR E 1 50 ? 50.436 -94.796 -106.962 1.00 17.78 50 THR E CA 1
ATOM 7453 C C . THR E 1 50 ? 51.117 -95.054 -105.629 1.00 20.08 50 THR E C 1
ATOM 7454 O O . THR E 1 50 ? 51.629 -94.134 -104.992 1.00 19.49 50 THR E O 1
ATOM 7458 N N . GLY E 1 51 ? 51.092 -96.310 -105.204 1.00 19.34 51 GLY E N 1
ATOM 7459 C CA . GLY E 1 51 ? 51.708 -96.686 -103.949 1.00 20.47 51 GLY E CA 1
ATOM 7460 C C . GLY E 1 51 ? 51.973 -98.171 -103.994 1.00 22.37 51 GLY E C 1
ATOM 7461 O O . GLY E 1 51 ? 51.879 -98.787 -105.058 1.00 23.59 51 GLY E O 1
ATOM 7462 N N . LEU E 1 52 ? 52.297 -98.759 -102.850 1.00 23.07 52 LEU E N 1
ATOM 7463 C CA . LEU E 1 52 ? 52.573 -100.185 -102.808 1.00 23.73 52 LEU E CA 1
ATOM 7464 C C . LEU E 1 52 ? 51.528 -100.964 -102.032 1.00 25.46 52 LEU E C 1
ATOM 7465 O O . LEU E 1 52 ? 51.088 -100.549 -100.956 1.00 26.27 52 LEU E O 1
ATOM 7470 N N . TYR E 1 53 ? 51.116 -102.091 -102.595 1.00 25.61 53 TYR E N 1
ATOM 7471 C CA . TYR E 1 53 ? 50.177 -102.957 -101.913 1.00 25.39 53 TYR E CA 1
ATOM 7472 C C . TYR E 1 53 ? 50.938 -104.258 -101.735 1.00 24.73 53 TYR E C 1
ATOM 7473 O O . TYR E 1 53 ? 51.252 -104.940 -102.710 1.00 22.80 53 TYR E O 1
ATOM 7482 N N . LYS E 1 54 ? 51.251 -104.588 -100.486 1.00 25.44 54 LYS E N 1
ATOM 7483 C CA . LYS E 1 54 ? 52.003 -105.798 -100.184 1.00 25.50 54 LYS E CA 1
ATOM 7484 C C . LYS E 1 54 ? 53.268 -105.878 -101.037 1.00 25.29 54 LYS E C 1
ATOM 7485 O O . LYS E 1 54 ? 53.587 -106.922 -101.608 1.00 25.04 54 LYS E O 1
ATOM 7491 N N . GLY E 1 55 ? 53.978 -104.755 -101.122 1.00 23.44 55 GLY E N 1
ATOM 7492 C CA . GLY E 1 55 ? 55.217 -104.701 -101.879 1.00 26.31 55 GLY E CA 1
ATOM 7493 C C . GLY E 1 55 ? 55.106 -104.564 -103.386 1.00 27.88 55 GLY E C 1
ATOM 7494 O O . GLY E 1 55 ? 56.124 -104.455 -104.074 1.00 27.58 55 GLY E O 1
ATOM 7495 N N . VAL E 1 56 ? 53.882 -104.572 -103.905 1.00 25.89 56 VAL E N 1
ATOM 7496 C CA . VAL E 1 56 ? 53.655 -104.454 -105.343 1.00 22.78 56 VAL E CA 1
ATOM 7497 C C . VAL E 1 56 ? 53.078 -103.083 -105.700 1.00 22.43 56 VAL E C 1
ATOM 7498 O O . VAL E 1 56 ? 52.175 -102.584 -105.029 1.00 21.44 56 VAL E O 1
ATOM 7502 N N . PRO E 1 57 ? 53.608 -102.448 -106.757 1.00 22.26 57 PRO E N 1
ATOM 7503 C CA . PRO E 1 57 ? 53.097 -101.132 -107.152 1.00 21.00 57 PRO E CA 1
ATOM 7504 C C . PRO E 1 57 ? 51.662 -101.217 -107.674 1.00 19.43 57 PRO E C 1
ATOM 7505 O O . PRO E 1 57 ? 51.338 -102.081 -108.487 1.00 19.15 57 PRO E O 1
ATOM 7509 N N . VAL E 1 58 ? 50.809 -100.318 -107.198 1.00 18.94 58 VAL E N 1
ATOM 7510 C CA . VAL E 1 58 ? 49.418 -100.273 -107.631 1.00 16.49 58 VAL E CA 1
ATOM 7511 C C . VAL E 1 58 ? 49.000 -98.817 -107.758 1.00 19.36 58 VAL E C 1
ATOM 7512 O O . VAL E 1 58 ? 49.301 -97.993 -106.889 1.00 18.12 58 VAL E O 1
ATOM 7516 N N . SER E 1 59 ? 48.331 -98.495 -108.860 1.00 16.67 59 SER E N 1
ATOM 7517 C CA . SER E 1 59 ? 47.847 -97.141 -109.080 1.00 15.77 59 SER E CA 1
ATOM 7518 C C . SER E 1 59 ? 46.341 -97.136 -108.858 1.00 15.50 59 SER E C 1
ATOM 7519 O O . SER E 1 59 ? 45.681 -98.165 -108.994 1.00 13.88 59 SER E O 1
ATOM 7522 N N . VAL E 1 60 ? 45.812 -95.973 -108.494 1.00 15.29 60 VAL E N 1
ATOM 7523 C CA . VAL E 1 60 ? 44.382 -95.795 -108.267 1.00 14.22 60 VAL E CA 1
ATOM 7524 C C . VAL E 1 60 ? 44.041 -94.550 -109.061 1.00 13.69 60 VAL E C 1
ATOM 7525 O O . VAL E 1 60 ? 44.420 -93.438 -108.688 1.00 13.95 60 VAL E O 1
ATOM 7529 N N . GLN E 1 61 ? 43.331 -94.741 -110.166 1.00 14.58 61 GLN E N 1
ATOM 7530 C CA . GLN E 1 61 ? 42.992 -93.634 -111.046 1.00 11.94 61 GLN E CA 1
ATOM 7531 C C . GLN E 1 61 ? 41.503 -93.334 -111.185 1.00 13.36 61 GLN E C 1
ATOM 7532 O O . GLN E 1 61 ? 40.704 -94.212 -111.508 1.00 11.40 61 GLN E O 1
ATOM 7538 N N . THR E 1 62 ? 41.155 -92.074 -110.953 1.00 14.09 62 THR E N 1
ATOM 7539 C CA . THR E 1 62 ? 39.783 -91.594 -111.067 1.00 13.37 62 THR E CA 1
ATOM 7540 C C . THR E 1 62 ? 39.352 -91.616 -112.536 1.00 14.63 62 THR E C 1
ATOM 7541 O O . THR E 1 62 ? 40.091 -91.156 -113.408 1.00 12.49 62 THR E O 1
ATOM 7545 N N . THR E 1 63 ? 38.157 -92.140 -112.802 1.00 12.13 63 THR E N 1
ATOM 7546 C CA . THR E 1 63 ? 37.642 -92.210 -114.167 1.00 11.38 63 THR E CA 1
ATOM 7547 C C . THR E 1 63 ? 36.608 -91.126 -114.452 1.00 14.28 63 THR E C 1
ATOM 7548 O O . THR E 1 63 ? 36.426 -90.717 -115.597 1.00 15.91 63 THR E O 1
ATOM 7552 N N . GLY E 1 64 ? 35.938 -90.658 -113.406 1.00 11.35 64 GLY E N 1
ATOM 7553 C CA . GLY E 1 64 ? 34.894 -89.675 -113.603 1.00 12.88 64 GLY E CA 1
ATOM 7554 C C . GLY E 1 64 ? 33.635 -90.490 -113.847 1.00 15.15 64 GLY E C 1
ATOM 7555 O O . GLY E 1 64 ? 33.658 -91.714 -113.698 1.00 16.97 64 GLY E O 1
ATOM 7556 N N . MET E 1 65 ? 32.543 -89.842 -114.233 1.00 13.08 65 MET E N 1
ATOM 7557 C CA . MET E 1 65 ? 31.294 -90.563 -114.469 1.00 12.42 65 MET E CA 1
ATOM 7558 C C . MET E 1 65 ? 30.955 -90.697 -115.945 1.00 10.08 65 MET E C 1
ATOM 7559 O O . MET E 1 65 ? 31.029 -89.720 -116.686 1.00 11.01 65 MET E O 1
ATOM 7564 N N . GLY E 1 66 ? 30.564 -91.903 -116.358 1.00 7.45 66 GLY E N 1
ATOM 7565 C CA . GLY E 1 66 ? 30.187 -92.129 -117.745 1.00 10.03 66 GLY E CA 1
ATOM 7566 C C . GLY E 1 66 ? 31.260 -92.781 -118.593 1.00 10.35 66 GLY E C 1
ATOM 7567 O O . GLY E 1 66 ? 32.453 -92.588 -118.350 1.00 9.43 66 GLY E O 1
ATOM 7568 N N . THR E 1 67 ? 30.849 -93.548 -119.598 1.00 7.00 67 THR E N 1
ATOM 7569 C CA . THR E 1 67 ? 31.828 -94.208 -120.454 1.00 10.89 67 THR E CA 1
ATOM 7570 C C . THR E 1 67 ? 32.709 -93.248 -121.256 1.00 9.68 67 THR E C 1
ATOM 7571 O O . THR E 1 67 ? 33.845 -93.587 -121.576 1.00 11.30 67 THR E O 1
ATOM 7575 N N . PRO E 1 68 ? 32.202 -92.050 -121.605 1.00 6.95 68 PRO E N 1
ATOM 7576 C CA . PRO E 1 68 ? 33.059 -91.131 -122.367 1.00 10.00 68 PRO E CA 1
ATOM 7577 C C . PRO E 1 68 ? 34.278 -90.706 -121.543 1.00 11.64 68 PRO E C 1
ATOM 7578 O O . PRO E 1 68 ? 35.402 -90.667 -122.047 1.00 10.34 68 PRO E O 1
ATOM 7582 N N . SER E 1 69 ? 34.039 -90.388 -120.273 1.00 11.02 69 SER E N 1
ATOM 7583 C CA . SER E 1 69 ? 35.101 -89.971 -119.361 1.00 12.19 69 SER E CA 1
ATOM 7584 C C . SER E 1 69 ? 36.030 -91.147 -119.069 1.00 12.28 69 SER E C 1
ATOM 7585 O O . SER E 1 69 ? 37.254 -91.012 -119.119 1.00 12.41 69 SER E O 1
ATOM 7588 N N . ALA E 1 70 ? 35.439 -92.301 -118.767 1.00 10.28 70 ALA E N 1
ATOM 7589 C CA . ALA E 1 70 ? 36.210 -93.502 -118.468 1.00 9.41 70 ALA E CA 1
ATOM 7590 C C . ALA E 1 70 ? 37.050 -93.960 -119.656 1.00 9.88 70 ALA E C 1
ATOM 7591 O O . ALA E 1 70 ? 38.173 -94.432 -119.475 1.00 8.59 70 ALA E O 1
ATOM 7593 N N . ALA E 1 71 ? 36.504 -93.838 -120.864 1.00 7.72 71 ALA E N 1
ATOM 7594 C CA . ALA E 1 71 ? 37.227 -94.256 -122.066 1.00 11.62 71 ALA E CA 1
ATOM 7595 C C . ALA E 1 71 ? 38.466 -93.389 -122.258 1.00 10.12 71 ALA E C 1
ATOM 7596 O O . ALA E 1 71 ? 39.536 -93.887 -122.608 1.00 10.09 71 ALA E O 1
ATOM 7598 N N . ILE E 1 72 ? 38.316 -92.087 -122.037 1.00 10.50 72 ILE E N 1
ATOM 7599 C CA . ILE E 1 72 ? 39.447 -91.174 -122.163 1.00 9.02 72 ILE E CA 1
ATOM 7600 C C . ILE E 1 72 ? 40.527 -91.589 -121.163 1.00 10.17 72 ILE E C 1
ATOM 7601 O O . ILE E 1 72 ? 41.705 -91.701 -121.511 1.00 11.45 72 ILE E O 1
ATOM 7606 N N . VAL E 1 73 ? 40.116 -91.819 -119.920 1.00 7.41 73 VAL E N 1
ATOM 7607 C CA . VAL E 1 73 ? 41.047 -92.211 -118.872 1.00 7.47 73 VAL E CA 1
ATOM 7608 C C . VAL E 1 73 ? 41.727 -93.554 -119.161 1.00 9.76 73 VAL E C 1
ATOM 7609 O O . VAL E 1 73 ? 42.945 -93.679 -119.021 1.00 10.29 73 VAL E O 1
ATOM 7613 N N . VAL E 1 74 ? 40.952 -94.552 -119.578 1.00 7.70 74 VAL E N 1
ATOM 7614 C CA . VAL E 1 74 ? 41.518 -95.861 -119.881 1.00 9.71 74 VAL E CA 1
ATOM 7615 C C . VAL E 1 74 ? 42.468 -95.805 -121.089 1.00 11.32 74 VAL E C 1
ATOM 7616 O O . VAL E 1 74 ? 43.536 -96.416 -121.066 1.00 12.27 74 VAL E O 1
ATOM 7620 N N . GLU E 1 75 ? 42.089 -95.075 -122.136 1.00 10.49 75 GLU E N 1
ATOM 7621 C CA . GLU E 1 75 ? 42.953 -94.953 -123.313 1.00 12.20 75 GLU E CA 1
ATOM 7622 C C . GLU E 1 75 ? 44.301 -94.355 -122.903 1.00 12.61 75 GLU E C 1
ATOM 7623 O O . GLU E 1 75 ? 45.361 -94.859 -123.284 1.00 13.12 75 GLU E O 1
ATOM 7629 N N . GLU E 1 76 ? 44.260 -93.287 -122.111 1.00 9.76 76 GLU E N 1
ATOM 7630 C CA . GLU E 1 76 ? 45.489 -92.634 -121.679 1.00 9.86 76 GLU E CA 1
ATOM 7631 C C . GLU E 1 76 ? 46.320 -93.501 -120.736 1.00 11.12 76 GLU E C 1
ATOM 7632 O O . GLU E 1 76 ? 47.549 -93.528 -120.838 1.00 11.87 76 GLU E O 1
ATOM 7638 N N . LEU E 1 77 ? 45.659 -94.229 -119.839 1.00 10.21 77 LEU E N 1
ATOM 7639 C CA . LEU E 1 77 ? 46.369 -95.115 -118.921 1.00 10.87 77 LEU E CA 1
ATOM 7640 C C . LEU E 1 77 ? 47.084 -96.217 -119.704 1.00 12.08 77 LEU E C 1
ATOM 7641 O O . LEU E 1 77 ? 48.208 -96.591 -119.374 1.00 11.70 77 LEU E O 1
ATOM 7646 N N . VAL E 1 78 ? 46.431 -96.744 -120.736 1.00 12.28 78 VAL E N 1
ATOM 7647 C CA . VAL E 1 78 ? 47.045 -97.793 -121.556 1.00 12.54 78 VAL E CA 1
ATOM 7648 C C . VAL E 1 78 ? 48.286 -97.235 -122.255 1.00 11.10 78 VAL E C 1
ATOM 7649 O O . VAL E 1 78 ? 49.321 -97.894 -122.334 1.00 12.97 78 VAL E O 1
ATOM 7653 N N . ARG E 1 79 ? 48.182 -96.013 -122.759 1.00 12.60 79 ARG E N 1
ATOM 7654 C CA . ARG E 1 79 ? 49.310 -95.392 -123.436 1.00 14.09 79 ARG E CA 1
ATOM 7655 C C . ARG E 1 79 ? 50.440 -95.153 -122.434 1.00 16.62 79 ARG E C 1
ATOM 7656 O O . ARG E 1 79 ? 51.608 -95.053 -122.813 1.00 17.43 79 ARG E O 1
ATOM 7664 N N . LEU E 1 80 ? 50.089 -95.074 -121.154 1.00 13.67 80 LEU E N 1
ATOM 7665 C CA . LEU E 1 80 ? 51.075 -94.861 -120.101 1.00 17.05 80 LEU E CA 1
ATOM 7666 C C . LEU E 1 80 ? 51.633 -96.168 -119.535 1.00 19.42 80 LEU E C 1
ATOM 7667 O O . LEU E 1 80 ? 52.413 -96.145 -118.588 1.00 19.53 80 LEU E O 1
ATOM 7672 N N . GLY E 1 81 ? 51.225 -97.304 -120.098 1.00 15.10 81 GLY E N 1
ATOM 7673 C CA . GLY E 1 81 ? 51.748 -98.580 -119.626 1.00 14.50 81 GLY E CA 1
ATOM 7674 C C . GLY E 1 81 ? 50.878 -99.440 -118.721 1.00 14.63 81 GLY E C 1
ATOM 7675 O O . GLY E 1 81 ? 51.320 -100.497 -118.269 1.00 14.09 81 GLY E O 1
ATOM 7676 N N . ALA E 1 82 ? 49.653 -99.010 -118.439 1.00 13.78 82 ALA E N 1
ATOM 7677 C CA . ALA E 1 82 ? 48.773 -99.804 -117.577 1.00 13.58 82 ALA E CA 1
ATOM 7678 C C . ALA E 1 82 ? 48.487 -101.136 -118.269 1.00 12.35 82 ALA E C 1
ATOM 7679 O O . ALA E 1 82 ? 48.169 -101.168 -119.458 1.00 12.94 82 ALA E O 1
ATOM 7681 N N . ARG E 1 83 ? 48.598 -102.232 -117.525 1.00 12.77 83 ARG E N 1
ATOM 7682 C CA . ARG E 1 83 ? 48.384 -103.565 -118.088 1.00 15.16 83 ARG E CA 1
ATOM 7683 C C . ARG E 1 83 ? 47.164 -104.286 -117.522 1.00 13.65 83 ARG E C 1
ATOM 7684 O O . ARG E 1 83 ? 46.523 -105.081 -118.213 1.00 12.97 83 ARG E O 1
ATOM 7692 N N . VAL E 1 84 ? 46.861 -104.019 -116.259 1.00 12.30 84 VAL E N 1
ATOM 7693 C CA . VAL E 1 84 ? 45.727 -104.643 -115.585 1.00 13.47 84 VAL E CA 1
ATOM 7694 C C . VAL E 1 84 ? 44.889 -103.527 -114.973 1.00 12.79 84 VAL E C 1
ATOM 7695 O O . VAL E 1 84 ? 45.369 -102.796 -114.112 1.00 12.93 84 VAL E O 1
ATOM 7699 N N . LEU E 1 85 ? 43.645 -103.387 -115.426 1.00 12.10 85 LEU E N 1
ATOM 7700 C CA . LEU E 1 85 ? 42.780 -102.330 -114.915 1.00 12.00 85 LEU E CA 1
ATOM 7701 C C . LEU E 1 85 ? 41.453 -102.876 -114.407 1.00 13.21 85 LEU E C 1
ATOM 7702 O O . LEU E 1 85 ? 40.689 -103.473 -115.162 1.00 13.48 85 LEU E O 1
ATOM 7707 N N . VAL E 1 86 ? 41.188 -102.662 -113.121 1.00 13.03 86 VAL E N 1
ATOM 7708 C CA . VAL E 1 86 ? 39.963 -103.140 -112.494 1.00 10.77 86 VAL E CA 1
ATOM 7709 C C . VAL E 1 86 ? 39.118 -101.993 -111.962 1.00 12.67 86 VAL E C 1
ATOM 7710 O O . VAL E 1 86 ? 39.543 -101.234 -111.083 1.00 9.78 86 VAL E O 1
ATOM 7714 N N . ARG E 1 87 ? 37.916 -101.863 -112.512 1.00 11.73 87 ARG E N 1
ATOM 7715 C CA . ARG E 1 87 ? 37.010 -100.827 -112.066 1.00 10.83 87 ARG E CA 1
ATOM 7716 C C . ARG E 1 87 ? 36.414 -101.219 -110.720 1.00 10.40 87 ARG E C 1
ATOM 7717 O O . ARG E 1 87 ? 36.063 -102.376 -110.486 1.00 10.22 87 ARG E O 1
ATOM 7725 N N . VAL E 1 88 ? 36.330 -100.247 -109.826 1.00 13.49 88 VAL E N 1
ATOM 7726 C CA . VAL E 1 88 ? 35.736 -100.468 -108.521 1.00 16.87 88 VAL E CA 1
ATOM 7727 C C . VAL E 1 88 ? 34.743 -99.332 -108.372 1.00 19.06 88 VAL E C 1
ATOM 7728 O O . VAL E 1 88 ? 35.088 -98.168 -108.565 1.00 22.31 88 VAL E O 1
ATOM 7732 N N . GLY E 1 89 ? 33.500 -99.662 -108.061 1.00 20.41 89 GLY E N 1
ATOM 7733 C CA . GLY E 1 89 ? 32.514 -98.611 -107.916 1.00 21.22 89 GLY E CA 1
ATOM 7734 C C . GLY E 1 89 ? 31.196 -99.097 -107.368 1.00 20.24 89 GLY E C 1
ATOM 7735 O O . GLY E 1 89 ? 31.095 -100.199 -106.837 1.00 18.35 89 GLY E O 1
ATOM 7736 N N . THR E 1 90 ? 30.177 -98.259 -107.508 1.00 20.54 90 THR E N 1
ATOM 7737 C CA . THR E 1 90 ? 28.856 -98.588 -107.016 1.00 23.09 90 THR E CA 1
ATOM 7738 C C . THR E 1 90 ? 27.918 -98.863 -108.179 1.00 22.65 90 THR E C 1
ATOM 7739 O O . THR E 1 90 ? 28.186 -98.470 -109.312 1.00 21.69 90 THR E O 1
ATOM 7743 N N . ALA E 1 91 ? 26.824 -99.557 -107.898 1.00 21.54 91 ALA E N 1
ATOM 7744 C CA . ALA E 1 91 ? 25.851 -99.874 -108.931 1.00 22.09 91 ALA E CA 1
ATOM 7745 C C . ALA E 1 91 ? 24.447 -99.838 -108.344 1.00 22.37 91 ALA E C 1
ATOM 7746 O O . ALA E 1 91 ? 24.262 -100.022 -107.140 1.00 22.46 91 ALA E O 1
ATOM 7748 N N . GLY E 1 92 ? 23.464 -99.586 -109.203 1.00 21.78 92 GLY E N 1
ATOM 7749 C CA . GLY E 1 92 ? 22.083 -99.546 -108.762 1.00 21.36 92 GLY E CA 1
ATOM 7750 C C . GLY E 1 92 ? 21.435 -100.871 -109.108 1.00 22.22 92 GLY E C 1
ATOM 7751 O O . GLY E 1 92 ? 21.340 -101.230 -110.283 1.00 20.67 92 GLY E O 1
ATOM 7752 N N . ALA E 1 93 ? 21.000 -101.606 -108.090 1.00 22.79 93 ALA E N 1
ATOM 7753 C CA . ALA E 1 93 ? 20.369 -102.903 -108.305 1.00 23.74 93 ALA E CA 1
ATOM 7754 C C . ALA E 1 93 ? 19.098 -102.789 -109.139 1.00 23.65 93 ALA E C 1
ATOM 7755 O O . ALA E 1 93 ? 18.292 -101.874 -108.955 1.00 21.31 93 ALA E O 1
ATOM 7757 N N . ALA E 1 94 ? 18.936 -103.725 -110.067 1.00 26.79 94 ALA E N 1
ATOM 7758 C CA . ALA E 1 94 ? 17.767 -103.755 -110.936 1.00 31.37 94 ALA E CA 1
ATOM 7759 C C . ALA E 1 94 ? 16.806 -104.789 -110.381 1.00 35.84 94 ALA E C 1
ATOM 7760 O O . ALA E 1 94 ? 15.596 -104.707 -110.576 1.00 36.53 94 ALA E O 1
ATOM 7762 N N . SER E 1 95 ? 17.370 -105.766 -109.683 1.00 41.05 95 SER E N 1
ATOM 7763 C CA . SER E 1 95 ? 16.598 -106.842 -109.081 1.00 45.39 95 SER E CA 1
ATOM 7764 C C . SER E 1 95 ? 16.386 -106.592 -107.591 1.00 45.73 95 SER E C 1
ATOM 7765 O O . SER E 1 95 ? 17.113 -105.815 -106.969 1.00 44.39 95 SER E O 1
ATOM 7768 N N . SER E 1 96 ? 15.383 -107.255 -107.025 1.00 46.64 96 SER E N 1
ATOM 7769 C CA . SER E 1 96 ? 15.060 -107.102 -105.612 1.00 45.59 96 SER E CA 1
ATOM 7770 C C . SER E 1 96 ? 15.911 -108.001 -104.721 1.00 44.80 96 SER E C 1
ATOM 7771 O O . SER E 1 96 ? 16.035 -107.752 -103.523 1.00 44.58 96 SER E O 1
ATOM 7774 N N . ASP E 1 97 ? 16.496 -109.040 -105.306 1.00 45.34 97 ASP E N 1
ATOM 7775 C CA . ASP E 1 97 ? 17.324 -109.972 -104.548 1.00 47.87 97 ASP E CA 1
ATOM 7776 C C . ASP E 1 97 ? 18.719 -109.442 -104.214 1.00 47.99 97 ASP E C 1
ATOM 7777 O O . ASP E 1 97 ? 19.539 -110.161 -103.641 1.00 49.66 97 ASP E O 1
ATOM 7782 N N . LEU E 1 98 ? 18.990 -108.190 -104.571 1.00 46.76 98 LEU E N 1
ATOM 7783 C CA . LEU E 1 98 ? 20.286 -107.583 -104.274 1.00 46.45 98 LEU E CA 1
ATOM 7784 C C . LEU E 1 98 ? 20.138 -106.589 -103.133 1.00 46.75 98 LEU E C 1
ATOM 7785 O O . LEU E 1 98 ? 19.346 -105.651 -103.215 1.00 47.98 98 LEU E O 1
ATOM 7790 N N . ALA E 1 99 ? 20.901 -106.801 -102.068 1.00 46.60 99 ALA E N 1
ATOM 7791 C CA . ALA E 1 99 ? 20.850 -105.917 -100.912 1.00 46.77 99 ALA E CA 1
ATOM 7792 C C . ALA E 1 99 ? 21.968 -104.883 -100.986 1.00 47.52 99 ALA E C 1
ATOM 7793 O O . ALA E 1 99 ? 22.997 -105.110 -101.626 1.00 46.23 99 ALA E O 1
ATOM 7795 N N . PRO E 1 100 ? 21.778 -103.728 -100.332 1.00 46.80 100 PRO E N 1
ATOM 7796 C CA . PRO E 1 100 ? 22.810 -102.690 -100.356 1.00 44.51 100 PRO E CA 1
ATOM 7797 C C . PRO E 1 100 ? 24.100 -103.222 -99.739 1.00 41.57 100 PRO E C 1
ATOM 7798 O O . PRO E 1 100 ? 24.067 -103.961 -98.754 1.00 41.36 100 PRO E O 1
ATOM 7802 N N . GLY E 1 101 ? 25.232 -102.858 -100.331 1.00 37.32 101 GLY E N 1
ATOM 7803 C CA . GLY E 1 101 ? 26.507 -103.321 -99.819 1.00 34.21 101 GLY E CA 1
ATOM 7804 C C . GLY E 1 101 ? 26.953 -104.632 -100.438 1.00 29.96 101 GLY E C 1
ATOM 7805 O O . GLY E 1 101 ? 28.116 -105.013 -100.324 1.00 30.33 101 GLY E O 1
ATOM 7806 N N . GLU E 1 102 ? 26.035 -105.333 -101.095 1.00 27.83 102 GLU E N 1
ATOM 7807 C CA . GLU E 1 102 ? 26.378 -106.603 -101.719 1.00 25.45 102 GLU E CA 1
ATOM 7808 C C . GLU E 1 102 ? 27.336 -106.351 -102.886 1.00 23.18 102 GLU E C 1
ATOM 7809 O O . GLU E 1 102 ? 27.284 -105.300 -103.526 1.00 25.14 102 GLU E O 1
ATOM 7815 N N . LEU E 1 103 ? 28.214 -107.312 -103.154 1.00 22.03 103 LEU E N 1
ATOM 7816 C CA . LEU E 1 103 ? 29.193 -107.164 -104.225 1.00 22.60 103 LEU E CA 1
ATOM 7817 C C . LEU E 1 103 ? 28.827 -107.902 -105.504 1.00 22.14 103 LEU E C 1
ATOM 7818 O O . LEU E 1 103 ? 28.225 -108.973 -105.473 1.00 21.95 103 LEU E O 1
ATOM 7823 N N . ILE E 1 104 ? 29.212 -107.322 -106.632 1.00 20.68 104 ILE E N 1
ATOM 7824 C CA . ILE E 1 104 ? 28.946 -107.938 -107.920 1.00 16.71 104 ILE E CA 1
ATOM 7825 C C . ILE E 1 104 ? 30.230 -108.048 -108.728 1.00 16.26 104 ILE E C 1
ATOM 7826 O O . ILE E 1 104 ? 30.901 -107.046 -108.973 1.00 15.01 104 ILE E O 1
ATOM 7831 N N . VAL E 1 105 ? 30.584 -109.265 -109.117 1.00 14.18 105 VAL E N 1
ATOM 7832 C CA . VAL E 1 105 ? 31.754 -109.462 -109.956 1.00 14.01 105 VAL E CA 1
ATOM 7833 C C . VAL E 1 105 ? 31.149 -109.477 -111.358 1.00 14.70 105 VAL E C 1
ATOM 7834 O O . VAL E 1 105 ? 30.421 -110.404 -111.718 1.00 14.18 105 VAL E O 1
ATOM 7838 N N . ALA E 1 106 ? 31.432 -108.437 -112.138 1.00 12.91 106 ALA E N 1
ATOM 7839 C CA . ALA E 1 106 ? 30.874 -108.319 -113.485 1.00 11.90 106 ALA E CA 1
ATOM 7840 C C . ALA E 1 106 ? 31.389 -109.341 -114.490 1.00 12.16 106 ALA E C 1
ATOM 7841 O O . ALA E 1 106 ? 32.557 -109.313 -114.881 1.00 13.32 106 ALA E O 1
ATOM 7843 N N . GLN E 1 107 ? 30.500 -110.237 -114.911 1.00 10.93 107 GLN E N 1
ATOM 7844 C CA . GLN E 1 107 ? 30.834 -111.264 -115.888 1.00 10.28 107 GLN E CA 1
ATOM 7845 C C . GLN E 1 107 ? 30.762 -110.663 -117.290 1.00 7.37 107 GLN E C 1
ATOM 7846 O O . GLN E 1 107 ? 31.414 -111.137 -118.219 1.00 10.79 107 GLN E O 1
ATOM 7852 N N . GLY E 1 108 ? 29.960 -109.614 -117.427 1.00 11.55 108 GLY E N 1
ATOM 7853 C CA . GLY E 1 108 ? 29.805 -108.942 -118.705 1.00 9.69 108 GLY E CA 1
ATOM 7854 C C . GLY E 1 108 ? 29.054 -107.646 -118.481 1.00 10.53 108 GLY E C 1
ATOM 7855 O O . GLY E 1 108 ? 28.530 -107.416 -117.392 1.00 12.39 108 GLY E O 1
ATOM 7856 N N . ALA E 1 109 ? 28.993 -106.796 -119.498 1.00 8.80 109 ALA E N 1
ATOM 7857 C CA . ALA E 1 109 ? 28.291 -105.533 -119.362 1.00 10.02 109 ALA E CA 1
ATOM 7858 C C . ALA E 1 109 ? 27.447 -105.221 -120.588 1.00 11.41 109 ALA E C 1
ATOM 7859 O O . ALA E 1 109 ? 27.976 -105.040 -121.682 1.00 11.14 109 ALA E O 1
ATOM 7861 N N . VAL E 1 110 ? 26.133 -105.165 -120.401 1.00 12.08 110 VAL E N 1
ATOM 7862 C CA . VAL E 1 110 ? 25.240 -104.838 -121.502 1.00 12.84 110 VAL E CA 1
ATOM 7863 C C . VAL E 1 110 ? 25.592 -103.410 -121.895 1.00 12.03 110 VAL E C 1
ATOM 7864 O O . VAL E 1 110 ? 25.530 -102.494 -121.070 1.00 11.01 110 VAL E O 1
ATOM 7868 N N . PRO E 1 111 ? 25.976 -103.205 -123.163 1.00 11.41 111 PRO E N 1
ATOM 7869 C CA . PRO E 1 111 ? 26.350 -101.878 -123.655 1.00 10.37 111 PRO E CA 1
ATOM 7870 C C . PRO E 1 111 ? 25.191 -100.976 -124.063 1.00 13.66 111 PRO E C 1
ATOM 7871 O O . PRO E 1 111 ? 24.788 -100.954 -125.226 1.00 13.64 111 PRO E O 1
ATOM 7875 N N . LEU E 1 112 ? 24.670 -100.222 -123.102 1.00 11.20 112 LEU E N 1
ATOM 7876 C CA . LEU E 1 112 ? 23.572 -99.309 -123.370 1.00 13.32 112 LEU E CA 1
ATOM 7877 C C . LEU E 1 112 ? 24.149 -97.903 -123.506 1.00 15.38 112 LEU E C 1
ATOM 7878 O O . LEU E 1 112 ? 23.417 -96.917 -123.427 1.00 15.88 112 LEU E O 1
ATOM 7883 N N . ASP E 1 113 ? 25.460 -97.828 -123.736 1.00 11.84 113 ASP E N 1
ATOM 7884 C CA . ASP E 1 113 ? 26.168 -96.551 -123.849 1.00 13.09 113 ASP E CA 1
ATOM 7885 C C . ASP E 1 113 ? 26.585 -96.184 -125.274 1.00 9.16 113 ASP E C 1
ATOM 7886 O O . ASP E 1 113 ? 26.757 -97.049 -126.127 1.00 8.66 113 ASP E O 1
ATOM 7891 N N . GLY E 1 114 ? 26.777 -94.889 -125.509 1.00 9.65 114 GLY E N 1
ATOM 7892 C CA . GLY E 1 114 ? 27.160 -94.423 -126.829 1.00 9.27 114 GLY E CA 1
ATOM 7893 C C . GLY E 1 114 ? 28.645 -94.478 -127.145 1.00 9.02 114 GLY E C 1
ATOM 7894 O O . GLY E 1 114 ? 29.026 -94.358 -128.312 1.00 11.40 114 GLY E O 1
ATOM 7895 N N . THR E 1 115 ? 29.487 -94.652 -126.127 1.00 9.33 115 THR E N 1
ATOM 7896 C CA . THR E 1 115 ? 30.933 -94.720 -126.348 1.00 10.18 115 THR E CA 1
ATOM 7897 C C . THR E 1 115 ? 31.302 -96.032 -127.038 1.00 9.04 115 THR E C 1
ATOM 7898 O O . THR E 1 115 ? 32.050 -96.041 -128.014 1.00 9.09 115 THR E O 1
ATOM 7902 N N . THR E 1 116 ? 30.787 -97.143 -126.523 1.00 9.37 116 THR E N 1
ATOM 7903 C CA . THR E 1 116 ? 31.068 -98.433 -127.130 1.00 8.65 116 THR E CA 1
ATOM 7904 C C . THR E 1 116 ? 30.434 -98.435 -128.515 1.00 10.96 116 THR E C 1
ATOM 7905 O O . THR E 1 116 ? 30.983 -98.994 -129.464 1.00 11.59 116 THR E O 1
ATOM 7909 N N . ARG E 1 117 ? 29.278 -97.788 -128.623 1.00 8.42 117 ARG E N 1
ATOM 7910 C CA . ARG E 1 117 ? 28.562 -97.715 -129.890 1.00 12.69 117 ARG E CA 1
ATOM 7911 C C . ARG E 1 117 ? 29.381 -96.983 -130.944 1.00 12.47 117 ARG E C 1
ATOM 7912 O O . ARG E 1 117 ? 29.383 -97.377 -132.112 1.00 15.89 117 ARG E O 1
ATOM 7920 N N . GLN E 1 118 ? 30.092 -95.930 -130.539 1.00 11.29 118 GLN E N 1
ATOM 7921 C CA . GLN E 1 118 ? 30.897 -95.173 -131.493 1.00 11.35 118 GLN E CA 1
ATOM 7922 C C . GLN E 1 118 ? 32.141 -95.946 -131.914 1.00 12.15 118 GLN E C 1
ATOM 7923 O O . GLN E 1 118 ? 32.506 -95.947 -133.090 1.00 11.69 118 GLN E O 1
ATOM 7929 N N . TYR E 1 119 ? 32.803 -96.591 -130.955 1.00 11.16 119 TYR E N 1
ATOM 7930 C CA . TYR E 1 119 ? 33.990 -97.388 -131.259 1.00 10.29 119 TYR E CA 1
ATOM 7931 C C . TYR E 1 119 ? 33.633 -98.553 -132.190 1.00 12.21 119 TYR E C 1
ATOM 7932 O O . TYR E 1 119 ? 34.414 -98.937 -133.058 1.00 18.14 119 TYR E O 1
ATOM 7941 N N . LEU E 1 120 ? 32.444 -99.105 -131.995 1.00 11.17 120 LEU E N 1
ATOM 7942 C CA . LEU E 1 120 ? 31.968 -100.251 -132.767 1.00 12.23 120 LEU E CA 1
ATOM 7943 C C . LEU E 1 120 ? 31.178 -99.893 -134.020 1.00 13.77 120 LEU E C 1
ATOM 7944 O O . LEU E 1 120 ? 30.804 -100.776 -134.793 1.00 14.99 120 LEU E O 1
ATOM 7949 N N . GLU E 1 121 ? 30.923 -98.603 -134.215 1.00 16.14 121 GLU E N 1
ATOM 7950 C CA . GLU E 1 121 ? 30.145 -98.132 -135.355 1.00 18.45 121 GLU E CA 1
ATOM 7951 C C . GLU E 1 121 ? 28.753 -98.772 -135.350 1.00 17.99 121 GLU E C 1
ATOM 7952 O O . GLU E 1 121 ? 28.231 -99.187 -136.390 1.00 13.60 121 GLU E O 1
ATOM 7958 N N . GLY E 1 122 ? 28.168 -98.854 -134.157 1.00 16.09 122 GLY E N 1
ATOM 7959 C CA . GLY E 1 122 ? 26.834 -99.405 -134.006 1.00 16.85 122 GLY E CA 1
ATOM 7960 C C . GLY E 1 122 ? 26.671 -100.908 -134.121 1.00 16.49 122 GLY E C 1
ATOM 7961 O O . GLY E 1 122 ? 25.547 -101.409 -134.096 1.00 13.59 122 GLY E O 1
ATOM 7962 N N . ARG E 1 123 ? 27.772 -101.638 -134.230 1.00 14.98 123 ARG E N 1
ATOM 7963 C CA . ARG E 1 123 ? 27.689 -103.088 -134.354 1.00 15.25 123 ARG E CA 1
ATOM 7964 C C . ARG E 1 123 ? 27.459 -103.776 -133.010 1.00 13.80 123 ARG E C 1
ATOM 7965 O O . ARG E 1 123 ? 27.813 -103.242 -131.959 1.00 12.05 123 ARG E O 1
ATOM 7973 N N . PRO E 1 124 ? 26.853 -104.976 -133.031 1.00 12.96 124 PRO E N 1
ATOM 7974 C CA . PRO E 1 124 ? 26.585 -105.732 -131.802 1.00 13.36 124 PRO E CA 1
ATOM 7975 C C . PRO E 1 124 ? 27.905 -106.146 -131.149 1.00 11.28 124 PRO E C 1
ATOM 7976 O O . PRO E 1 124 ? 28.929 -106.262 -131.826 1.00 11.23 124 PRO E O 1
ATOM 7980 N N . TYR E 1 125 ? 27.875 -106.377 -129.841 1.00 10.54 125 TYR E N 1
ATOM 7981 C CA . TYR E 1 125 ? 29.076 -106.784 -129.119 1.00 9.21 125 TYR E CA 1
ATOM 7982 C C . TYR E 1 125 ? 28.698 -107.323 -127.747 1.00 11.89 125 TYR E C 1
ATOM 7983 O O . TYR E 1 125 ? 27.604 -107.062 -127.244 1.00 12.69 125 TYR E O 1
ATOM 7992 N N . ALA E 1 126 ? 29.613 -108.075 -127.151 1.00 10.92 126 ALA E N 1
ATOM 7993 C CA . ALA E 1 126 ? 29.390 -108.641 -125.827 1.00 12.51 126 ALA E CA 1
ATOM 7994 C C . ALA E 1 126 ? 30.564 -108.232 -124.943 1.00 8.93 126 ALA E C 1
ATOM 7995 O O . ALA E 1 126 ? 31.531 -108.973 -124.809 1.00 11.08 126 ALA E O 1
ATOM 7997 N N . PRO E 1 127 ? 30.496 -107.034 -124.341 1.00 9.92 127 PRO E N 1
ATOM 7998 C CA . PRO E 1 127 ? 31.575 -106.554 -123.474 1.00 7.79 127 PRO E CA 1
ATOM 7999 C C . PRO E 1 127 ? 31.818 -107.510 -122.313 1.00 8.74 127 PRO E C 1
ATOM 8000 O O . PRO E 1 127 ? 30.924 -107.742 -121.498 1.00 9.75 127 PRO E O 1
ATOM 8004 N N . VAL E 1 128 ? 33.023 -108.065 -122.251 1.00 9.47 128 VAL E N 1
ATOM 8005 C CA . VAL E 1 128 ? 33.399 -108.981 -121.179 1.00 10.16 128 VAL E CA 1
ATOM 8006 C C . VAL E 1 128 ? 34.786 -108.636 -120.627 1.00 10.22 128 VAL E C 1
ATOM 8007 O O . VAL E 1 128 ? 35.634 -108.081 -121.326 1.00 9.47 128 VAL E O 1
ATOM 8011 N N . PRO E 1 129 ? 35.025 -108.950 -119.351 1.00 10.59 129 PRO E N 1
ATOM 8012 C CA . PRO E 1 129 ? 36.333 -108.651 -118.769 1.00 12.56 129 PRO E CA 1
ATOM 8013 C C . PRO E 1 129 ? 37.358 -109.655 -119.293 1.00 12.12 129 PRO E C 1
ATOM 8014 O O . PRO E 1 129 ? 37.017 -110.567 -120.051 1.00 12.50 129 PRO E O 1
ATOM 8018 N N . ASP E 1 130 ? 38.613 -109.471 -118.903 1.00 13.69 130 ASP E N 1
ATOM 8019 C CA . ASP E 1 130 ? 39.665 -110.403 -119.276 1.00 10.73 130 ASP E CA 1
ATOM 8020 C C . ASP E 1 130 ? 39.336 -111.665 -118.474 1.00 12.01 130 ASP E C 1
ATOM 8021 O O . ASP E 1 130 ? 39.011 -111.580 -117.288 1.00 10.98 130 ASP E O 1
ATOM 8026 N N . PRO E 1 131 ? 39.408 -112.845 -119.108 1.00 12.63 131 PRO E N 1
ATOM 8027 C CA . PRO E 1 131 ? 39.107 -114.110 -118.428 1.00 13.85 131 PRO E CA 1
ATOM 8028 C C . PRO E 1 131 ? 39.843 -114.298 -117.102 1.00 15.11 131 PRO E C 1
ATOM 8029 O O . PRO E 1 131 ? 39.229 -114.610 -116.084 1.00 13.35 131 PRO E O 1
ATOM 8033 N N . GLU E 1 132 ? 41.157 -114.094 -117.117 1.00 14.92 132 GLU E N 1
ATOM 8034 C CA . GLU E 1 132 ? 41.963 -114.261 -115.909 1.00 17.54 132 GLU E CA 1
ATOM 8035 C C . GLU E 1 132 ? 41.623 -113.282 -114.793 1.00 17.23 132 GLU E C 1
ATOM 8036 O O . GLU E 1 132 ? 41.570 -113.670 -113.626 1.00 18.59 132 GLU E O 1
ATOM 8042 N N . VAL E 1 133 ? 41.398 -112.018 -115.141 1.00 12.67 133 VAL E N 1
ATOM 8043 C CA . VAL E 1 133 ? 41.054 -111.013 -114.139 1.00 10.76 133 VAL E CA 1
ATOM 8044 C C . VAL E 1 133 ? 39.702 -111.357 -113.504 1.00 13.20 133 VAL E C 1
ATOM 8045 O O . VAL E 1 133 ? 39.523 -111.242 -112.289 1.00 14.78 133 VAL E O 1
ATOM 8049 N N . PHE E 1 134 ? 38.756 -111.774 -114.341 1.00 9.87 134 PHE E N 1
ATOM 8050 C CA . PHE E 1 134 ? 37.417 -112.158 -113.896 1.00 11.50 134 PHE E CA 1
ATOM 8051 C C . PHE E 1 134 ? 37.519 -113.310 -112.892 1.00 14.35 134 PHE E C 1
ATOM 8052 O O . PHE E 1 134 ? 36.926 -113.276 -111.814 1.00 14.26 134 PHE E O 1
ATOM 8060 N N . ARG E 1 135 ? 38.278 -114.329 -113.272 1.00 12.40 135 ARG E N 1
ATOM 8061 C CA . ARG E 1 135 ? 38.494 -115.504 -112.440 1.00 17.07 135 ARG E CA 1
ATOM 8062 C C . ARG E 1 135 ? 39.117 -115.124 -111.084 1.00 15.72 135 ARG E C 1
ATOM 8063 O O . ARG E 1 135 ? 38.701 -115.620 -110.035 1.00 14.04 135 ARG E O 1
ATOM 8071 N N . ALA E 1 136 ? 40.101 -114.229 -111.110 1.00 15.13 136 ALA E N 1
ATOM 8072 C CA . ALA E 1 136 ? 40.777 -113.793 -109.890 1.00 12.73 136 ALA E CA 1
ATOM 8073 C C . ALA E 1 136 ? 39.856 -113.009 -108.959 1.00 16.59 136 ALA E C 1
ATOM 8074 O O . ALA E 1 136 ? 39.904 -113.191 -107.741 1.00 20.04 136 ALA E O 1
ATOM 8076 N N . LEU E 1 137 ? 39.019 -112.137 -109.521 1.00 13.10 137 LEU E N 1
ATOM 8077 C CA . LEU E 1 137 ? 38.095 -111.352 -108.708 1.00 14.02 137 LEU E CA 1
ATOM 8078 C C . LEU E 1 137 ? 37.102 -112.270 -107.997 1.00 19.39 137 LEU E C 1
ATOM 8079 O O . LEU E 1 137 ? 36.829 -112.110 -106.807 1.00 16.88 137 LEU E O 1
ATOM 8084 N N . TRP E 1 138 ? 36.561 -113.227 -108.745 1.00 18.66 138 TRP E N 1
ATOM 8085 C CA . TRP E 1 138 ? 35.601 -114.192 -108.219 1.00 19.62 138 TRP E CA 1
ATOM 8086 C C . TRP E 1 138 ? 36.253 -115.011 -107.097 1.00 21.98 138 TRP E C 1
ATOM 8087 O O . TRP E 1 138 ? 35.708 -115.121 -105.999 1.00 20.24 138 TRP E O 1
ATOM 8098 N N . ARG E 1 139 ? 37.419 -115.582 -107.387 1.00 22.62 139 ARG E N 1
ATOM 8099 C CA . ARG E 1 139 ? 38.159 -116.387 -106.420 1.00 26.21 139 ARG E CA 1
ATOM 8100 C C . ARG E 1 139 ? 38.502 -115.626 -105.139 1.00 26.88 139 ARG E C 1
ATOM 8101 O O . ARG E 1 139 ? 38.407 -116.172 -104.039 1.00 26.00 139 ARG E O 1
ATOM 8109 N N . ARG E 1 140 ? 38.906 -114.368 -105.279 1.00 25.07 140 ARG E N 1
ATOM 8110 C CA . ARG E 1 140 ? 39.256 -113.565 -104.116 1.00 25.89 140 ARG E CA 1
ATOM 8111 C C . ARG E 1 140 ? 38.034 -113.245 -103.266 1.00 28.46 140 ARG E C 1
ATOM 8112 O O . ARG E 1 140 ? 38.110 -113.255 -102.038 1.00 27.57 140 ARG E O 1
ATOM 8120 N N . ALA E 1 141 ? 36.912 -112.956 -103.921 1.00 26.18 141 ALA E N 1
ATOM 8121 C CA . ALA E 1 141 ? 35.676 -112.638 -103.217 1.00 27.26 141 ALA E CA 1
ATOM 8122 C C . ALA E 1 141 ? 35.244 -113.836 -102.381 1.00 29.30 141 ALA E C 1
ATOM 8123 O O . ALA E 1 141 ? 34.658 -113.678 -101.309 1.00 29.01 141 ALA E O 1
ATOM 8125 N N . GLU E 1 142 ? 35.535 -115.034 -102.880 1.00 30.42 142 GLU E N 1
ATOM 8126 C CA . GLU E 1 142 ? 35.194 -116.261 -102.170 1.00 32.51 142 GLU E CA 1
ATOM 8127 C C . GLU E 1 142 ? 36.146 -116.469 -100.997 1.00 33.76 142 GLU E C 1
ATOM 8128 O O . GLU E 1 142 ? 35.727 -116.840 -99.898 1.00 33.65 142 GLU E O 1
ATOM 8134 N N . ALA E 1 143 ? 37.430 -116.223 -101.237 1.00 34.45 143 ALA E N 1
ATOM 8135 C CA . ALA E 1 143 ? 38.443 -116.375 -100.202 1.00 34.78 143 ALA E CA 1
ATOM 8136 C C . ALA E 1 143 ? 38.130 -115.470 -99.014 1.00 36.07 143 ALA E C 1
ATOM 8137 O O . ALA E 1 143 ? 38.048 -115.931 -97.878 1.00 37.35 143 ALA E O 1
ATOM 8139 N N . LEU E 1 144 ? 37.943 -114.181 -99.279 1.00 35.31 144 LEU E N 1
ATOM 8140 C CA . LEU E 1 144 ? 37.638 -113.230 -98.216 1.00 36.36 144 LEU E CA 1
ATOM 8141 C C . LEU E 1 144 ? 36.273 -113.493 -97.585 1.00 37.80 144 LEU E C 1
ATOM 8142 O O . LEU E 1 144 ? 35.934 -112.909 -96.553 1.00 37.08 144 LEU E O 1
ATOM 8147 N N . GLY E 1 145 ? 35.491 -114.366 -98.214 1.00 37.92 145 GLY E N 1
ATOM 8148 C CA . GLY E 1 145 ? 34.177 -114.709 -97.696 1.00 36.96 145 GLY E CA 1
ATOM 8149 C C . GLY E 1 145 ? 33.149 -113.593 -97.672 1.00 38.82 145 GLY E C 1
ATOM 8150 O O . GLY E 1 145 ? 32.272 -113.571 -96.808 1.00 40.13 145 GLY E O 1
ATOM 8151 N N . TYR E 1 146 ? 33.239 -112.667 -98.620 1.00 37.91 146 TYR E N 1
ATOM 8152 C CA . TYR E 1 146 ? 32.290 -111.559 -98.689 1.00 38.02 146 TYR E CA 1
ATOM 8153 C C . TYR E 1 146 ? 31.100 -111.927 -99.580 1.00 38.00 146 TYR E C 1
ATOM 8154 O O . TYR E 1 146 ? 31.280 -112.460 -100.675 1.00 38.70 146 TYR E O 1
ATOM 8163 N N . PRO E 1 147 ? 29.865 -111.656 -99.118 1.00 37.43 147 PRO E N 1
ATOM 8164 C CA . PRO E 1 147 ? 28.683 -111.982 -99.927 1.00 35.70 147 PRO E CA 1
ATOM 8165 C C . PRO E 1 147 ? 28.700 -111.260 -101.279 1.00 33.78 147 PRO E C 1
ATOM 8166 O O . PRO E 1 147 ? 28.724 -110.028 -101.344 1.00 31.28 147 PRO E O 1
ATOM 8170 N N . HIS E 1 148 ? 28.678 -112.040 -102.353 1.00 30.44 148 HIS E N 1
ATOM 8171 C CA . HIS E 1 148 ? 28.727 -111.486 -103.697 1.00 30.65 148 HIS E CA 1
ATOM 8172 C C . HIS E 1 148 ? 27.885 -112.266 -104.700 1.00 29.21 148 HIS E C 1
ATOM 8173 O O . HIS E 1 148 ? 27.435 -113.380 -104.430 1.00 29.10 148 HIS E O 1
ATOM 8180 N N . ARG E 1 149 ? 27.695 -111.659 -105.865 1.00 25.83 149 ARG E N 1
ATOM 8181 C CA . ARG E 1 149 ? 26.959 -112.269 -106.961 1.00 22.97 149 ARG E CA 1
ATOM 8182 C C . ARG E 1 149 ? 27.844 -112.126 -108.193 1.00 22.16 149 ARG E C 1
ATOM 8183 O O . ARG E 1 149 ? 28.615 -111.172 -108.302 1.00 19.11 149 ARG E O 1
ATOM 8191 N N . VAL E 1 150 ? 27.749 -113.087 -109.103 1.00 17.96 150 VAL E N 1
ATOM 8192 C CA . VAL E 1 150 ? 28.534 -113.055 -110.326 1.00 15.88 150 VAL E CA 1
ATOM 8193 C C . VAL E 1 150 ? 27.564 -113.036 -111.502 1.00 17.96 150 VAL E C 1
ATOM 8194 O O . VAL E 1 150 ? 26.745 -113.942 -111.650 1.00 14.25 150 VAL E O 1
ATOM 8198 N N . GLY E 1 151 ? 27.649 -112.001 -112.331 1.00 16.62 151 GLY E N 1
ATOM 8199 C CA . GLY E 1 151 ? 26.753 -111.917 -113.464 1.00 14.56 151 GLY E CA 1
ATOM 8200 C C . GLY E 1 151 ? 26.856 -110.626 -114.244 1.00 17.33 151 GLY E C 1
ATOM 8201 O O . GLY E 1 151 ? 27.850 -109.904 -114.162 1.00 16.89 151 GLY E O 1
ATOM 8202 N N . LEU E 1 152 ? 25.807 -110.332 -114.999 1.00 15.07 152 LEU E N 1
ATOM 8203 C CA . LEU E 1 152 ? 25.761 -109.137 -115.832 1.00 13.78 152 LEU E CA 1
ATOM 8204 C C . LEU E 1 152 ? 25.339 -107.851 -115.144 1.00 13.24 152 LEU E C 1
ATOM 8205 O O . LEU E 1 152 ? 24.539 -107.854 -114.206 1.00 13.15 152 LEU E O 1
ATOM 8210 N N . VAL E 1 153 ? 25.902 -106.749 -115.626 1.00 12.60 153 VAL E N 1
ATOM 8211 C CA . VAL E 1 153 ? 25.520 -105.420 -115.180 1.00 11.86 153 VAL E CA 1
ATOM 8212 C C . VAL E 1 153 ? 25.223 -104.760 -116.525 1.00 10.51 153 VAL E C 1
ATOM 8213 O O . VAL E 1 153 ? 25.507 -105.342 -117.575 1.00 9.99 153 VAL E O 1
ATOM 8217 N N . ALA E 1 154 ? 24.626 -103.579 -116.499 1.00 10.25 154 ALA E N 1
ATOM 8218 C CA . ALA E 1 154 ? 24.330 -102.855 -117.725 1.00 10.76 154 ALA E CA 1
ATOM 8219 C C . ALA E 1 154 ? 24.950 -101.468 -117.580 1.00 11.60 154 ALA E C 1
ATOM 8220 O O . ALA E 1 154 ? 24.744 -100.788 -116.569 1.00 12.87 154 ALA E O 1
ATOM 8222 N N . SER E 1 155 ? 25.736 -101.064 -118.574 1.00 10.04 155 SER E N 1
ATOM 8223 C CA . SER E 1 155 ? 26.378 -99.756 -118.558 1.00 11.72 155 SER E CA 1
ATOM 8224 C C . SER E 1 155 ? 25.523 -98.789 -119.366 1.00 12.55 155 SER E C 1
ATOM 8225 O O . SER E 1 155 ? 25.328 -98.979 -120.569 1.00 10.92 155 SER E O 1
ATOM 8228 N N . GLU E 1 156 ? 25.037 -97.744 -118.705 1.00 12.84 156 GLU E N 1
ATOM 8229 C CA . GLU E 1 156 ? 24.181 -96.761 -119.353 1.00 12.81 156 GLU E CA 1
ATOM 8230 C C . GLU E 1 156 ? 24.771 -95.361 -119.341 1.00 12.91 156 GLU E C 1
ATOM 8231 O O . GLU E 1 156 ? 25.722 -95.077 -118.613 1.00 12.65 156 GLU E O 1
ATOM 8237 N N . ASP E 1 157 ? 24.166 -94.490 -120.142 1.00 10.91 157 ASP E N 1
ATOM 8238 C CA . ASP E 1 157 ? 24.590 -93.104 -120.285 1.00 12.41 157 ASP E CA 1
ATOM 8239 C C . ASP E 1 157 ? 23.710 -92.120 -119.521 1.00 13.68 157 ASP E C 1
ATOM 8240 O O . ASP E 1 157 ? 24.206 -91.144 -118.955 1.00 13.15 157 ASP E O 1
ATOM 8245 N N . ALA E 1 158 ? 22.404 -92.367 -119.525 1.00 11.22 158 ALA E N 1
ATOM 8246 C CA . ALA E 1 158 ? 21.469 -91.467 -118.865 1.00 11.04 158 ALA E CA 1
ATOM 8247 C C . ALA E 1 158 ? 21.028 -91.961 -117.493 1.00 13.85 158 ALA E C 1
ATOM 8248 O O . ALA E 1 158 ? 20.038 -92.684 -117.361 1.00 14.63 158 ALA E O 1
ATOM 8250 N N . PHE E 1 159 ? 21.784 -91.551 -116.479 1.00 10.69 159 PHE E N 1
ATOM 8251 C CA . PHE E 1 159 ? 21.530 -91.902 -115.086 1.00 12.14 159 PHE E CA 1
ATOM 8252 C C . PHE E 1 159 ? 20.067 -91.672 -114.683 1.00 13.02 159 PHE E C 1
ATOM 8253 O O . PHE E 1 159 ? 19.447 -92.525 -114.055 1.00 8.78 159 PHE E O 1
ATOM 8261 N N . TYR E 1 160 ? 19.529 -90.511 -115.048 1.00 14.30 160 TYR E N 1
ATOM 8262 C CA . TYR E 1 160 ? 18.160 -90.151 -114.691 1.00 15.36 160 TYR E CA 1
ATOM 8263 C C . TYR E 1 160 ? 17.049 -90.541 -115.664 1.00 17.57 160 TYR E C 1
ATOM 8264 O O . TYR E 1 160 ? 15.907 -90.110 -115.505 1.00 18.30 160 TYR E O 1
ATOM 8273 N N . ALA E 1 161 ? 17.365 -91.364 -116.658 1.00 16.01 161 ALA E N 1
ATOM 8274 C CA . ALA E 1 161 ? 16.354 -91.775 -117.627 1.00 17.01 161 ALA E CA 1
ATOM 8275 C C . ALA E 1 161 ? 15.735 -93.129 -117.293 1.00 17.44 161 ALA E C 1
ATOM 8276 O O . ALA E 1 161 ? 14.558 -93.360 -117.555 1.00 22.19 161 ALA E O 1
ATOM 8278 N N . THR E 1 162 ? 16.525 -94.016 -116.702 1.00 17.24 162 THR E N 1
ATOM 8279 C CA . THR E 1 162 ? 16.058 -95.354 -116.368 1.00 21.51 162 THR E CA 1
ATOM 8280 C C . THR E 1 162 ? 15.022 -95.405 -115.250 1.00 22.55 162 THR E C 1
ATOM 8281 O O . THR E 1 162 ? 15.240 -94.874 -114.162 1.00 21.67 162 THR E O 1
ATOM 8285 N N . THR E 1 163 ? 13.898 -96.058 -115.529 1.00 23.33 163 THR E N 1
ATOM 8286 C CA . THR E 1 163 ? 12.818 -96.188 -114.555 1.00 23.47 163 THR E CA 1
ATOM 8287 C C . THR E 1 163 ? 12.865 -97.558 -113.882 1.00 23.36 163 THR E C 1
ATOM 8288 O O . THR E 1 163 ? 13.508 -98.488 -114.377 1.00 21.27 163 THR E O 1
ATOM 8292 N N . PRO E 1 164 ? 12.182 -97.699 -112.735 1.00 24.18 164 PRO E N 1
ATOM 8293 C CA . PRO E 1 164 ? 12.158 -98.975 -112.015 1.00 22.90 164 PRO E CA 1
ATOM 8294 C C . PRO E 1 164 ? 11.566 -100.075 -112.895 1.00 21.86 164 PRO E C 1
ATOM 8295 O O . PRO E 1 164 ? 11.982 -101.230 -112.831 1.00 24.43 164 PRO E O 1
ATOM 8299 N N . GLU E 1 165 ? 10.591 -99.702 -113.717 1.00 23.96 165 GLU E N 1
ATOM 8300 C CA . GLU E 1 165 ? 9.939 -100.647 -114.617 1.00 26.77 165 GLU E CA 1
ATOM 8301 C C . GLU E 1 165 ? 10.931 -101.183 -115.647 1.00 26.11 165 GLU E C 1
ATOM 8302 O O . GLU E 1 165 ? 10.981 -102.382 -115.909 1.00 24.90 165 GLU E O 1
ATOM 8304 N N . GLU E 1 166 ? 11.719 -100.290 -116.234 1.00 25.74 166 GLU E N 1
ATOM 8305 C CA . GLU E 1 166 ? 12.706 -100.701 -117.223 1.00 23.30 166 GLU E CA 1
ATOM 8306 C C . GLU E 1 166 ? 13.773 -101.554 -116.546 1.00 21.63 166 GLU E C 1
ATOM 8307 O O . GLU E 1 166 ? 14.242 -102.541 -117.111 1.00 18.47 166 GLU E O 1
ATOM 8313 N N . ALA E 1 167 ? 14.148 -101.174 -115.329 1.00 20.22 167 ALA E N 1
ATOM 8314 C CA . ALA E 1 167 ? 15.155 -101.917 -114.580 1.00 23.16 167 ALA E CA 1
ATOM 8315 C C . ALA E 1 167 ? 14.675 -103.347 -114.355 1.00 23.72 167 ALA E C 1
ATOM 8316 O O . ALA E 1 167 ? 15.429 -104.303 -114.547 1.00 20.34 167 ALA E O 1
ATOM 8318 N N . ARG E 1 168 ? 13.416 -103.493 -113.950 1.00 23.65 168 ARG E N 1
ATOM 8319 C CA . ARG E 1 168 ? 12.863 -104.822 -113.713 1.00 26.44 168 ARG E CA 1
ATOM 8320 C C . ARG E 1 168 ? 12.826 -105.639 -114.998 1.00 22.79 168 ARG E C 1
ATOM 8321 O O . ARG E 1 168 ? 13.026 -106.851 -114.973 1.00 24.05 168 ARG E O 1
ATOM 8329 N N . ALA E 1 169 ? 12.574 -104.974 -116.121 1.00 21.43 169 ALA E N 1
ATOM 8330 C CA . ALA E 1 169 ? 12.531 -105.659 -117.406 1.00 19.02 169 ALA E CA 1
ATOM 8331 C C . ALA E 1 169 ? 13.912 -106.214 -117.746 1.00 19.88 169 ALA E C 1
ATOM 8332 O O . ALA E 1 169 ? 14.036 -107.349 -118.210 1.00 21.06 169 ALA E O 1
ATOM 8334 N N . TRP E 1 170 ? 14.952 -105.413 -117.524 1.00 18.69 170 TRP E N 1
ATOM 8335 C CA . TRP E 1 170 ? 16.315 -105.863 -117.808 1.00 16.50 170 TRP E CA 1
ATOM 8336 C C . TRP E 1 170 ? 16.729 -107.007 -116.898 1.00 14.76 170 TRP E C 1
ATOM 8337 O O . TRP E 1 170 ? 17.490 -107.885 -117.300 1.00 13.96 170 TRP E O 1
ATOM 8348 N N . ALA E 1 171 ? 16.225 -107.001 -115.669 1.00 17.10 171 ALA E N 1
ATOM 8349 C CA . ALA E 1 171 ? 16.558 -108.053 -114.716 1.00 16.64 171 ALA E CA 1
ATOM 8350 C C . ALA E 1 171 ? 16.094 -109.410 -115.231 1.00 16.17 171 ALA E C 1
ATOM 8351 O O . ALA E 1 171 ? 16.709 -110.433 -114.941 1.00 16.22 171 ALA E O 1
ATOM 8353 N N . ARG E 1 172 ? 15.011 -109.416 -116.001 1.00 18.01 172 ARG E N 1
ATOM 8354 C CA . ARG E 1 172 ? 14.483 -110.660 -116.551 1.00 20.12 172 ARG E CA 1
ATOM 8355 C C . ARG E 1 172 ? 15.445 -111.241 -117.577 1.00 21.70 172 ARG E C 1
ATOM 8356 O O . ARG E 1 172 ? 15.348 -112.415 -117.933 1.00 19.40 172 ARG E O 1
ATOM 8364 N N . TYR E 1 173 ? 16.372 -110.414 -118.053 1.00 20.54 173 TYR E N 1
ATOM 8365 C CA . TYR E 1 173 ? 17.355 -110.856 -119.032 1.00 19.21 173 TYR E CA 1
ATOM 8366 C C . TYR E 1 173 ? 18.728 -111.065 -118.400 1.00 17.80 173 TYR E C 1
ATOM 8367 O O . TYR E 1 173 ? 19.734 -111.176 -119.097 1.00 17.08 173 TYR E O 1
ATOM 8376 N N . GLY E 1 174 ? 18.761 -111.118 -117.073 1.00 18.53 174 GLY E N 1
ATOM 8377 C CA . GLY E 1 174 ? 20.018 -111.354 -116.383 1.00 17.59 174 GLY E CA 1
ATOM 8378 C C . GLY E 1 174 ? 20.768 -110.153 -115.838 1.00 18.01 174 GLY E C 1
ATOM 8379 O O . GLY E 1 174 ? 21.810 -110.322 -115.204 1.00 19.03 174 GLY E O 1
ATOM 8380 N N . VAL E 1 175 ? 20.268 -108.943 -116.072 1.00 18.06 175 VAL E N 1
ATOM 8381 C CA . VAL E 1 175 ? 20.957 -107.759 -115.566 1.00 18.97 175 VAL E CA 1
ATOM 8382 C C . VAL E 1 175 ? 20.768 -107.641 -114.053 1.00 19.07 175 VAL E C 1
ATOM 8383 O O . VAL E 1 175 ? 19.644 -107.526 -113.563 1.00 18.11 175 VAL E O 1
ATOM 8387 N N . LEU E 1 176 ? 21.876 -107.677 -113.321 1.00 17.35 176 LEU E N 1
ATOM 8388 C CA . LEU E 1 176 ? 21.835 -107.583 -111.865 1.00 16.27 176 LEU E CA 1
ATOM 8389 C C . LEU E 1 176 ? 21.766 -106.142 -111.377 1.00 17.34 176 LEU E C 1
ATOM 8390 O O . LEU E 1 176 ? 21.052 -105.832 -110.418 1.00 17.03 176 LEU E O 1
ATOM 8395 N N . ALA E 1 177 ? 22.505 -105.259 -112.039 1.00 13.75 177 ALA E N 1
ATOM 8396 C CA . ALA E 1 177 ? 22.532 -103.859 -111.637 1.00 14.77 177 ALA E CA 1
ATOM 8397 C C . ALA E 1 177 ? 22.991 -102.952 -112.768 1.00 13.51 177 ALA E C 1
ATOM 8398 O O . ALA E 1 177 ? 23.511 -103.420 -113.782 1.00 13.52 177 ALA E O 1
ATOM 8400 N N . PHE E 1 178 ? 22.794 -101.652 -112.578 1.00 13.17 178 PHE E N 1
ATOM 8401 C CA . PHE E 1 178 ? 23.187 -100.658 -113.562 1.00 17.04 178 PHE E CA 1
ATOM 8402 C C . PHE E 1 178 ? 24.343 -99.805 -113.063 1.00 15.65 178 PHE E C 1
ATOM 8403 O O . PHE E 1 178 ? 24.421 -99.476 -111.880 1.00 16.31 178 PHE E O 1
ATOM 8411 N N . GLU E 1 179 ? 25.242 -99.458 -113.976 1.00 15.15 179 GLU E N 1
ATOM 8412 C CA . GLU E 1 179 ? 26.368 -98.591 -113.662 1.00 16.18 179 GLU E CA 1
ATOM 8413 C C . GLU E 1 179 ? 26.688 -97.827 -114.945 1.00 15.00 179 GLU E C 1
ATOM 8414 O O . GLU E 1 179 ? 25.911 -97.891 -115.895 1.00 15.11 179 GLU E O 1
ATOM 8420 N N . MET E 1 180 ? 27.805 -97.111 -115.003 1.00 13.56 180 MET E N 1
ATOM 8421 C CA . MET E 1 180 ? 28.066 -96.306 -116.196 1.00 13.79 180 MET E CA 1
ATOM 8422 C C . MET E 1 180 ? 29.474 -96.341 -116.773 1.00 13.49 180 MET E C 1
ATOM 8423 O O . MET E 1 180 ? 29.896 -95.369 -117.408 1.00 17.07 180 MET E O 1
ATOM 8428 N N . GLU E 1 181 ? 30.197 -97.442 -116.596 1.00 13.41 181 GLU E N 1
ATOM 8429 C CA . GLU E 1 181 ? 31.568 -97.481 -117.092 1.00 11.37 181 GLU E CA 1
ATOM 8430 C C . GLU E 1 181 ? 32.123 -98.808 -117.629 1.00 13.73 181 GLU E C 1
ATOM 8431 O O . GLU E 1 181 ? 32.949 -98.812 -118.546 1.00 11.78 181 GLU E O 1
ATOM 8437 N N . ALA E 1 182 ? 31.681 -99.926 -117.062 1.00 10.43 182 ALA E N 1
ATOM 8438 C CA . ALA E 1 182 ? 32.196 -101.238 -117.441 1.00 9.42 182 ALA E CA 1
ATOM 8439 C C . ALA E 1 182 ? 32.245 -101.608 -118.930 1.00 11.11 182 ALA E C 1
ATOM 8440 O O . ALA E 1 182 ? 33.260 -102.112 -119.405 1.00 7.19 182 ALA E O 1
ATOM 8442 N N . SER E 1 183 ? 31.167 -101.369 -119.671 1.00 10.55 183 SER E N 1
ATOM 8443 C CA . SER E 1 183 ? 31.154 -101.739 -121.083 1.00 9.82 183 SER E CA 1
ATOM 8444 C C . SER E 1 183 ? 32.348 -101.192 -121.860 1.00 9.88 183 SER E C 1
ATOM 8445 O O . SER E 1 183 ? 33.017 -101.937 -122.578 1.00 9.54 183 SER E O 1
ATOM 8448 N N . ALA E 1 184 ? 32.618 -99.899 -121.721 1.00 10.43 184 ALA E N 1
ATOM 8449 C CA . ALA E 1 184 ? 33.737 -99.293 -122.441 1.00 12.44 184 ALA E CA 1
ATOM 8450 C C . ALA E 1 184 ? 35.089 -99.841 -121.971 1.00 10.72 184 ALA E C 1
ATOM 8451 O O . ALA E 1 184 ? 35.994 -100.054 -122.780 1.00 9.46 184 ALA E O 1
ATOM 8453 N N . LEU E 1 185 ? 35.226 -100.064 -120.666 1.00 10.32 185 LEU E N 1
ATOM 8454 C CA . LEU E 1 185 ? 36.471 -100.602 -120.122 1.00 10.25 185 LEU E CA 1
ATOM 8455 C C . LEU E 1 185 ? 36.738 -101.976 -120.732 1.00 9.22 185 LEU E C 1
ATOM 8456 O O . LEU E 1 185 ? 37.844 -102.247 -121.197 1.00 8.59 185 LEU E O 1
ATOM 8461 N N . PHE E 1 186 ? 35.722 -102.840 -120.731 1.00 5.70 186 PHE E N 1
ATOM 8462 C CA . PHE E 1 186 ? 35.863 -104.191 -121.282 1.00 6.59 186 PHE E CA 1
ATOM 8463 C C . PHE E 1 186 ? 36.190 -104.178 -122.772 1.00 10.68 186 PHE E C 1
ATOM 8464 O O . PHE E 1 186 ? 37.005 -104.975 -123.246 1.00 9.91 186 PHE E O 1
ATOM 8472 N N . LEU E 1 187 ? 35.531 -103.292 -123.515 1.00 9.63 187 LEU E N 1
ATOM 8473 C CA . LEU E 1 187 ? 35.773 -103.179 -124.952 1.00 7.58 187 LEU E CA 1
ATOM 8474 C C . LEU E 1 187 ? 37.215 -102.746 -125.197 1.00 9.18 187 LEU E C 1
ATOM 8475 O O . LEU E 1 187 ? 37.918 -103.325 -126.029 1.00 8.06 187 LEU E O 1
ATOM 8480 N N . LEU E 1 188 ? 37.649 -101.718 -124.478 1.00 9.37 188 LEU E N 1
ATOM 8481 C CA . LEU E 1 188 ? 39.007 -101.218 -124.640 1.00 9.81 188 LEU E CA 1
ATOM 8482 C C . LEU E 1 188 ? 40.033 -102.252 -124.216 1.00 8.78 188 LEU E C 1
ATOM 8483 O O . LEU E 1 188 ? 41.137 -102.292 -124.759 1.00 11.86 188 LEU E O 1
ATOM 8488 N N . GLY E 1 189 ? 39.676 -103.087 -123.246 1.00 10.18 189 GLY E N 1
ATOM 8489 C CA . GLY E 1 189 ? 40.599 -104.124 -122.815 1.00 9.34 189 GLY E CA 1
ATOM 8490 C C . GLY E 1 189 ? 40.940 -105.012 -124.001 1.00 12.18 189 GLY E C 1
ATOM 8491 O O . GLY E 1 189 ? 42.116 -105.280 -124.287 1.00 11.01 189 GLY E O 1
ATOM 8492 N N . ARG E 1 190 ? 39.912 -105.465 -124.712 1.00 11.52 190 ARG E N 1
ATOM 8493 C CA . ARG E 1 190 ? 40.134 -106.320 -125.874 1.00 11.83 190 ARG E CA 1
ATOM 8494 C C . ARG E 1 190 ? 40.836 -105.553 -126.997 1.00 13.15 190 ARG E C 1
ATOM 8495 O O . ARG E 1 190 ? 41.811 -106.037 -127.577 1.00 13.54 190 ARG E O 1
ATOM 8503 N N . MET E 1 191 ? 40.345 -104.354 -127.295 1.00 11.03 191 MET E N 1
ATOM 8504 C CA . MET E 1 191 ? 40.924 -103.531 -128.354 1.00 12.25 191 MET E CA 1
ATOM 8505 C C . MET E 1 191 ? 42.394 -103.183 -128.139 1.00 13.15 191 MET E C 1
ATOM 8506 O O . MET E 1 191 ? 43.200 -103.241 -129.078 1.00 10.52 191 MET E O 1
ATOM 8511 N N . ARG E 1 192 ? 42.738 -102.818 -126.908 1.00 9.36 192 ARG E N 1
ATOM 8512 C CA . ARG E 1 192 ? 44.100 -102.404 -126.589 1.00 11.80 192 ARG E CA 1
ATOM 8513 C C . ARG E 1 192 ? 45.012 -103.481 -126.022 1.00 11.24 192 ARG E C 1
ATOM 8514 O O . ARG E 1 192 ? 46.160 -103.200 -125.676 1.00 14.39 192 ARG E O 1
ATOM 8522 N N . GLY E 1 193 ? 44.505 -104.706 -125.925 1.00 11.92 193 GLY E N 1
ATOM 8523 C CA . GLY E 1 193 ? 45.310 -105.803 -125.420 1.00 11.63 193 GLY E CA 1
ATOM 8524 C C . GLY E 1 193 ? 45.680 -105.790 -123.947 1.00 14.62 193 GLY E C 1
ATOM 8525 O O . GLY E 1 193 ? 46.738 -106.298 -123.572 1.00 14.21 193 GLY E O 1
ATOM 8526 N N . VAL E 1 194 ? 44.835 -105.210 -123.102 1.00 12.34 194 VAL E N 1
ATOM 8527 C CA . VAL E 1 194 ? 45.122 -105.204 -121.676 1.00 10.96 194 VAL E CA 1
ATOM 8528 C C . VAL E 1 194 ? 44.070 -106.027 -120.943 1.00 13.59 194 VAL E C 1
ATOM 8529 O O . VAL E 1 194 ? 43.035 -106.381 -121.515 1.00 13.26 194 VAL E O 1
ATOM 8533 N N . ARG E 1 195 ? 44.347 -106.344 -119.684 1.00 12.58 195 ARG E N 1
ATOM 8534 C CA . ARG E 1 195 ? 43.447 -107.158 -118.872 1.00 13.84 195 ARG E CA 1
ATOM 8535 C C . ARG E 1 195 ? 42.574 -106.282 -117.989 1.00 13.39 195 ARG E C 1
ATOM 8536 O O . ARG E 1 195 ? 43.081 -105.516 -117.168 1.00 13.63 195 ARG E O 1
ATOM 8544 N N . THR E 1 196 ? 41.261 -106.404 -118.146 1.00 11.37 196 THR E N 1
ATOM 8545 C CA . THR E 1 196 ? 40.340 -105.595 -117.363 1.00 12.75 196 THR E CA 1
ATOM 8546 C C . THR E 1 196 ? 39.326 -106.431 -116.603 1.00 11.47 196 THR E C 1
ATOM 8547 O O . THR E 1 196 ? 39.117 -107.613 -116.896 1.00 15.21 196 THR E O 1
ATOM 8551 N N . GLY E 1 197 ? 38.701 -105.793 -115.622 1.00 12.65 197 GLY E N 1
ATOM 8552 C CA . GLY E 1 197 ? 37.696 -106.451 -114.814 1.00 11.76 197 GLY E CA 1
ATOM 8553 C C . GLY E 1 197 ? 36.906 -105.400 -114.065 1.00 10.94 197 GLY E C 1
ATOM 8554 O O . GLY E 1 197 ? 37.269 -104.225 -114.066 1.00 13.31 197 GLY E O 1
ATOM 8555 N N . ALA E 1 198 ? 35.814 -105.808 -113.436 1.00 11.98 198 ALA E N 1
ATOM 8556 C CA . ALA E 1 198 ? 35.013 -104.872 -112.672 1.00 10.41 198 ALA E CA 1
ATOM 8557 C C . ALA E 1 198 ? 34.303 -105.571 -111.535 1.00 12.71 198 ALA E C 1
ATOM 8558 O O . ALA E 1 198 ? 33.816 -106.691 -111.683 1.00 16.03 198 ALA E O 1
ATOM 8560 N N . ILE E 1 199 ? 34.281 -104.907 -110.387 1.00 15.48 199 ILE E N 1
ATOM 8561 C CA . ILE E 1 199 ? 33.599 -105.418 -109.212 1.00 17.72 199 ILE E CA 1
ATOM 8562 C C . ILE E 1 199 ? 32.896 -104.188 -108.650 1.00 19.80 199 ILE E C 1
ATOM 8563 O O . ILE E 1 199 ? 33.475 -103.101 -108.606 1.00 19.19 199 ILE E O 1
ATOM 8568 N N . LEU E 1 200 ? 31.640 -104.350 -108.254 1.00 18.12 200 LEU E N 1
ATOM 8569 C CA . LEU E 1 200 ? 30.870 -103.226 -107.750 1.00 19.09 200 LEU E CA 1
ATOM 8570 C C . LEU E 1 200 ? 30.195 -103.503 -106.415 1.00 19.67 200 LEU E C 1
ATOM 8571 O O . LEU E 1 200 ? 30.057 -104.649 -105.996 1.00 16.36 200 LEU E O 1
ATOM 8576 N N . ALA E 1 201 ? 29.775 -102.430 -105.759 1.00 21.73 201 ALA E N 1
ATOM 8577 C CA . ALA E 1 201 ? 29.081 -102.527 -104.485 1.00 23.01 201 ALA E CA 1
ATOM 8578 C C . ALA E 1 201 ? 27.725 -101.874 -104.712 1.00 21.07 201 ALA E C 1
ATOM 8579 O O . ALA E 1 201 ? 27.651 -100.733 -105.166 1.00 22.09 201 ALA E O 1
ATOM 8581 N N . VAL E 1 202 ? 26.655 -102.604 -104.418 1.00 26.37 202 VAL E N 1
ATOM 8582 C CA . VAL E 1 202 ? 25.312 -102.071 -104.602 1.00 25.82 202 VAL E CA 1
ATOM 8583 C C . VAL E 1 202 ? 25.070 -100.945 -103.606 1.00 28.67 202 VAL E C 1
ATOM 8584 O O . VAL E 1 202 ? 25.119 -101.154 -102.395 1.00 31.76 202 VAL E O 1
ATOM 8588 N N . SER E 1 203 ? 24.821 -99.749 -104.124 1.00 31.97 203 SER E N 1
ATOM 8589 C CA . SER E 1 203 ? 24.592 -98.589 -103.276 1.00 35.29 203 SER E CA 1
ATOM 8590 C C . SER E 1 203 ? 23.114 -98.246 -103.145 1.00 39.27 203 SER E C 1
ATOM 8591 O O . SER E 1 203 ? 22.721 -97.514 -102.235 1.00 40.62 203 SER E O 1
ATOM 8594 N N . ASN E 1 204 ? 22.293 -98.777 -104.045 1.00 40.59 204 ASN E N 1
ATOM 8595 C CA . ASN E 1 204 ? 20.865 -98.490 -104.008 1.00 41.31 204 ASN E CA 1
ATOM 8596 C C . ASN E 1 204 ? 20.048 -99.378 -104.937 1.00 43.28 204 ASN E C 1
ATOM 8597 O O . ASN E 1 204 ? 20.588 -100.208 -105.670 1.00 39.99 204 ASN E O 1
ATOM 8602 N N . ARG E 1 205 ? 18.734 -99.185 -104.886 1.00 45.70 205 ARG E N 1
ATOM 8603 C CA . ARG E 1 205 ? 17.795 -99.914 -105.727 1.00 47.09 205 ARG E CA 1
ATOM 8604 C C . ARG E 1 205 ? 17.294 -98.869 -106.714 1.00 47.05 205 ARG E C 1
ATOM 8605 O O . ARG E 1 205 ? 17.127 -97.705 -106.351 1.00 47.50 205 ARG E O 1
ATOM 8613 N N . ILE E 1 206 ? 17.066 -99.268 -107.958 1.00 45.99 206 ILE E N 1
ATOM 8614 C CA . ILE E 1 206 ? 16.584 -98.326 -108.955 1.00 44.92 206 ILE E CA 1
ATOM 8615 C C . ILE E 1 206 ? 15.087 -98.087 -108.798 1.00 46.20 206 ILE E C 1
ATOM 8616 O O . ILE E 1 206 ? 14.657 -96.970 -108.510 1.00 47.27 206 ILE E O 1
ATOM 8621 N N . GLU E 1 215 ? 27.107 -96.636 -93.153 1.00 49.56 215 GLU E N 1
ATOM 8622 C CA . GLU E 1 215 ? 28.298 -97.471 -93.085 1.00 50.60 215 GLU E CA 1
ATOM 8623 C C . GLU E 1 215 ? 28.030 -98.806 -93.764 1.00 48.93 215 GLU E C 1
ATOM 8624 O O . GLU E 1 215 ? 28.897 -99.679 -93.813 1.00 49.11 215 GLU E O 1
ATOM 8630 N N . VAL E 1 216 ? 26.819 -98.961 -94.285 1.00 47.11 216 VAL E N 1
ATOM 8631 C CA . VAL E 1 216 ? 26.442 -100.188 -94.972 1.00 46.17 216 VAL E CA 1
ATOM 8632 C C . VAL E 1 216 ? 27.142 -100.221 -96.325 1.00 43.69 216 VAL E C 1
ATOM 8633 O O . VAL E 1 216 ? 27.721 -101.234 -96.715 1.00 42.58 216 VAL E O 1
ATOM 8637 N N . LEU E 1 217 ? 27.083 -99.097 -97.034 1.00 42.60 217 LEU E N 1
ATOM 8638 C CA . LEU E 1 217 ? 27.712 -98.977 -98.341 1.00 42.58 217 LEU E CA 1
ATOM 8639 C C . LEU E 1 217 ? 29.227 -98.875 -98.194 1.00 42.78 217 LEU E C 1
ATOM 8640 O O . LEU E 1 217 ? 29.977 -99.421 -99.005 1.00 41.07 217 LEU E O 1
ATOM 8645 N N . GLN E 1 218 ? 29.672 -98.180 -97.151 1.00 41.90 218 GLN E N 1
ATOM 8646 C CA . GLN E 1 218 ? 31.098 -98.004 -96.911 1.00 40.46 218 GLN E CA 1
ATOM 8647 C C . GLN E 1 218 ? 31.819 -99.330 -96.682 1.00 36.76 218 GLN E C 1
ATOM 8648 O O . GLN E 1 218 ? 32.948 -99.513 -97.137 1.00 35.62 218 GLN E O 1
ATOM 8654 N N . GLU E 1 219 ? 31.179 -100.252 -95.973 1.00 34.46 219 GLU E N 1
ATOM 8655 C CA . GLU E 1 219 ? 31.793 -101.551 -95.738 1.00 32.88 219 GLU E CA 1
ATOM 8656 C C . GLU E 1 219 ? 31.858 -102.289 -97.073 1.00 32.73 219 GLU E C 1
ATOM 8657 O O . GLU E 1 219 ? 32.822 -103.006 -97.355 1.00 31.01 219 GLU E O 1
ATOM 8663 N N . GLY E 1 220 ? 30.822 -102.110 -97.890 1.00 30.33 220 GLY E N 1
ATOM 8664 C CA . GLY E 1 220 ? 30.793 -102.749 -99.193 1.00 28.49 220 GLY E CA 1
ATOM 8665 C C . GLY E 1 220 ? 31.960 -102.239 -100.015 1.00 25.95 220 GLY E C 1
ATOM 8666 O O . GLY E 1 220 ? 32.664 -103.011 -100.665 1.00 24.97 220 GLY E O 1
ATOM 8667 N N . VAL E 1 221 ? 32.167 -100.926 -99.976 1.00 25.73 221 VAL E N 1
ATOM 8668 C CA . VAL E 1 221 ? 33.261 -100.297 -100.702 1.00 24.01 221 VAL E CA 1
ATOM 8669 C C . VAL E 1 221 ? 34.595 -100.878 -100.248 1.00 25.69 221 VAL E C 1
ATOM 8670 O O . VAL E 1 221 ? 35.452 -101.203 -101.070 1.00 23.26 221 VAL E O 1
ATOM 8674 N N . ARG E 1 222 ? 34.763 -101.016 -98.935 1.00 26.44 222 ARG E N 1
ATOM 8675 C CA . ARG E 1 222 ? 36.002 -101.552 -98.381 1.00 25.84 222 ARG E CA 1
ATOM 8676 C C . ARG E 1 222 ? 36.256 -102.977 -98.855 1.00 23.91 222 ARG E C 1
ATOM 8677 O O . ARG E 1 222 ? 37.359 -103.308 -99.292 1.00 22.69 222 ARG E O 1
ATOM 8685 N N . ARG E 1 223 ? 35.233 -103.823 -98.766 1.00 24.71 223 ARG E N 1
ATOM 8686 C CA . ARG E 1 223 ? 35.358 -105.214 -99.193 1.00 23.32 223 ARG E CA 1
ATOM 8687 C C . ARG E 1 223 ? 35.656 -105.278 -100.690 1.00 21.49 223 ARG E C 1
ATOM 8688 O O . ARG E 1 223 ? 36.465 -106.084 -101.143 1.00 18.10 223 ARG E O 1
ATOM 8696 N N . MET E 1 224 ? 34.981 -104.422 -101.446 1.00 20.76 224 MET E N 1
ATOM 8697 C CA . MET E 1 224 ? 35.151 -104.341 -102.891 1.00 22.30 224 MET E CA 1
ATOM 8698 C C . MET E 1 224 ? 36.604 -104.024 -103.260 1.00 23.11 224 MET E C 1
ATOM 8699 O O . MET E 1 224 ? 37.197 -104.670 -104.128 1.00 21.04 224 MET E O 1
ATOM 8704 N N . VAL E 1 225 ? 37.175 -103.031 -102.585 1.00 21.86 225 VAL E N 1
ATOM 8705 C CA . VAL E 1 225 ? 38.548 -102.624 -102.848 1.00 20.46 225 VAL E CA 1
ATOM 8706 C C . VAL E 1 225 ? 39.545 -103.710 -102.449 1.00 21.76 225 VAL E C 1
ATOM 8707 O O . VAL E 1 225 ? 40.493 -103.996 -103.186 1.00 21.90 225 VAL E O 1
ATOM 8711 N N . GLU E 1 226 ? 39.331 -104.323 -101.288 1.00 20.97 226 GLU E N 1
ATOM 8712 C CA . GLU E 1 226 ? 40.227 -105.378 -100.831 1.00 20.18 226 GLU E CA 1
ATOM 8713 C C . GLU E 1 226 ? 40.272 -106.506 -101.860 1.00 19.18 226 GLU E C 1
ATOM 8714 O O . GLU E 1 226 ? 41.341 -107.021 -102.187 1.00 20.06 226 GLU E O 1
ATOM 8720 N N . VAL E 1 227 ? 39.106 -106.885 -102.374 1.00 20.25 227 VAL E N 1
ATOM 8721 C CA . VAL E 1 227 ? 39.024 -107.953 -103.371 1.00 19.00 227 VAL E CA 1
ATOM 8722 C C . VAL E 1 227 ? 39.789 -107.592 -104.646 1.00 18.77 227 VAL E C 1
ATOM 8723 O O . VAL E 1 227 ? 40.535 -108.411 -105.190 1.00 17.63 227 VAL E O 1
ATOM 8727 N N . ALA E 1 228 ? 39.604 -106.362 -105.116 1.00 16.42 228 ALA E N 1
ATOM 8728 C CA . ALA E 1 228 ? 40.271 -105.901 -106.331 1.00 16.70 228 ALA E CA 1
ATOM 8729 C C . ALA E 1 228 ? 41.792 -105.911 -106.188 1.00 19.11 228 ALA E C 1
ATOM 8730 O O . ALA E 1 228 ? 42.499 -106.371 -107.082 1.00 19.43 228 ALA E O 1
ATOM 8732 N N . LEU E 1 229 ? 42.287 -105.397 -105.064 1.00 19.75 229 LEU E N 1
ATOM 8733 C CA . LEU E 1 229 ? 43.727 -105.351 -104.807 1.00 18.22 229 LEU E CA 1
ATOM 8734 C C . LEU E 1 229 ? 44.349 -106.744 -104.777 1.00 18.25 229 LEU E C 1
ATOM 8735 O O . LEU E 1 229 ? 45.393 -106.979 -105.384 1.00 17.02 229 LEU E O 1
ATOM 8740 N N . GLU E 1 230 ? 43.712 -107.670 -104.070 1.00 18.50 230 GLU E N 1
ATOM 8741 C CA . GLU E 1 230 ? 44.224 -109.029 -103.998 1.00 19.08 230 GLU E CA 1
ATOM 8742 C C . GLU E 1 230 ? 44.201 -109.680 -105.377 1.00 19.78 230 GLU E C 1
ATOM 8743 O O . GLU E 1 230 ? 45.109 -110.431 -105.737 1.00 20.33 230 GLU E O 1
ATOM 8749 N N . ALA E 1 231 ? 43.166 -109.376 -106.154 1.00 18.52 231 ALA E N 1
ATOM 8750 C CA . ALA E 1 231 ? 43.016 -109.953 -107.482 1.00 17.37 231 ALA E CA 1
ATOM 8751 C C . ALA E 1 231 ? 44.046 -109.466 -108.497 1.00 16.75 231 ALA E C 1
ATOM 8752 O O . ALA E 1 231 ? 44.638 -110.274 -109.214 1.00 17.55 231 ALA E O 1
ATOM 8754 N N . VAL E 1 232 ? 44.270 -108.157 -108.569 1.00 16.61 232 VAL E N 1
ATOM 8755 C CA . VAL E 1 232 ? 45.240 -107.637 -109.534 1.00 17.72 232 VAL E CA 1
ATOM 8756 C C . VAL E 1 232 ? 46.648 -108.184 -109.291 1.00 18.95 232 VAL E C 1
ATOM 8757 O O . VAL E 1 232 ? 47.432 -108.338 -110.227 1.00 17.75 232 VAL E O 1
ATOM 8761 N N . LEU E 1 233 ? 46.968 -108.481 -108.036 1.00 21.09 233 LEU E N 1
ATOM 8762 C CA . LEU E 1 233 ? 48.282 -109.025 -107.708 1.00 23.68 233 LEU E CA 1
ATOM 8763 C C . LEU E 1 233 ? 48.452 -110.425 -108.296 1.00 25.12 233 LEU E C 1
ATOM 8764 O O . LEU E 1 233 ? 49.571 -110.866 -108.559 1.00 26.18 233 LEU E O 1
ATOM 8769 N N . GLU E 1 234 ? 47.334 -111.110 -108.515 1.00 25.88 234 GLU E N 1
ATOM 8770 C CA . GLU E 1 234 ? 47.342 -112.466 -109.062 1.00 28.76 234 GLU E CA 1
ATOM 8771 C C . GLU E 1 234 ? 47.548 -112.521 -110.575 1.00 30.17 234 GLU E C 1
ATOM 8772 O O . GLU E 1 234 ? 47.872 -113.572 -111.122 1.00 31.46 234 GLU E O 1
ATOM 8778 N N . VAL E 1 235 ? 47.359 -111.396 -111.254 1.00 30.58 235 VAL E N 1
ATOM 8779 C CA . VAL E 1 235 ? 47.499 -111.367 -112.704 1.00 32.71 235 VAL E CA 1
ATOM 8780 C C . VAL E 1 235 ? 48.643 -110.483 -113.187 1.00 33.54 235 VAL E C 1
ATOM 8781 O O . VAL E 1 235 ? 49.065 -110.664 -114.347 1.00 35.14 235 VAL E O 1
ATOM 8786 N N . SER F 1 2 ? 19.184 -82.949 -100.673 1.00 39.15 2 SER F N 1
ATOM 8787 C CA . SER F 1 2 ? 20.348 -82.565 -101.525 1.00 36.21 2 SER F CA 1
ATOM 8788 C C . SER F 1 2 ? 20.558 -83.583 -102.645 1.00 31.97 2 SER F C 1
ATOM 8789 O O . SER F 1 2 ? 20.367 -84.784 -102.447 1.00 32.32 2 SER F O 1
ATOM 8792 N N . PRO F 1 3 ? 20.942 -83.111 -103.844 1.00 27.58 3 PRO F N 1
ATOM 8793 C CA . PRO F 1 3 ? 21.169 -84.012 -104.976 1.00 24.22 3 PRO F CA 1
ATOM 8794 C C . PRO F 1 3 ? 22.255 -85.040 -104.679 1.00 22.01 3 PRO F C 1
ATOM 8795 O O . PRO F 1 3 ? 23.071 -84.862 -103.776 1.00 20.94 3 PRO F O 1
ATOM 8799 N N . ILE F 1 4 ? 22.259 -86.112 -105.458 1.00 20.35 4 ILE F N 1
ATOM 8800 C CA . ILE F 1 4 ? 23.211 -87.195 -105.286 1.00 20.90 4 ILE F CA 1
ATOM 8801 C C . ILE F 1 4 ? 24.665 -86.833 -105.565 1.00 21.60 4 ILE F C 1
ATOM 8802 O O . ILE F 1 4 ? 25.550 -87.205 -104.791 1.00 22.37 4 ILE F O 1
ATOM 8807 N N . HIS F 1 5 ? 24.916 -86.098 -106.646 1.00 18.84 5 HIS F N 1
ATOM 8808 C CA . HIS F 1 5 ? 26.285 -85.743 -107.017 1.00 17.11 5 HIS F CA 1
ATOM 8809 C C . HIS F 1 5 ? 26.690 -84.321 -106.664 1.00 17.83 5 HIS F C 1
ATOM 8810 O O . HIS F 1 5 ? 27.742 -84.104 -106.069 1.00 17.59 5 HIS F O 1
ATOM 8817 N N . VAL F 1 6 ? 25.867 -83.355 -107.055 1.00 18.94 6 VAL F N 1
ATOM 8818 C CA . VAL F 1 6 ? 26.129 -81.958 -106.745 1.00 18.61 6 VAL F CA 1
ATOM 8819 C C . VAL F 1 6 ? 25.413 -81.749 -105.417 1.00 20.84 6 VAL F C 1
ATOM 8820 O O . VAL F 1 6 ? 24.226 -81.423 -105.379 1.00 18.28 6 VAL F O 1
ATOM 8824 N N . ARG F 1 7 ? 26.144 -81.950 -104.328 1.00 21.73 7 ARG F N 1
ATOM 8825 C CA . ARG F 1 7 ? 25.573 -81.836 -102.996 1.00 24.13 7 ARG F CA 1
ATOM 8826 C C . ARG F 1 7 ? 25.461 -80.422 -102.450 1.00 25.43 7 ARG F C 1
ATOM 8827 O O . ARG F 1 7 ? 26.103 -80.051 -101.467 1.00 25.53 7 ARG F O 1
ATOM 8835 N N . ALA F 1 8 ? 24.623 -79.634 -103.109 1.00 24.61 8 ALA F N 1
ATOM 8836 C CA . ALA F 1 8 ? 24.377 -78.266 -102.702 1.00 26.30 8 ALA F CA 1
ATOM 8837 C C . ALA F 1 8 ? 22.937 -78.222 -102.225 1.00 29.61 8 ALA F C 1
ATOM 8838 O O . ALA F 1 8 ? 22.193 -79.192 -102.370 1.00 26.62 8 ALA F O 1
ATOM 8840 N N . HIS F 1 9 ? 22.540 -77.105 -101.640 1.00 34.92 9 HIS F N 1
ATOM 8841 C CA . HIS F 1 9 ? 21.168 -76.972 -101.187 1.00 40.51 9 HIS F CA 1
ATOM 8842 C C . HIS F 1 9 ? 20.585 -75.772 -101.910 1.00 38.90 9 HIS F C 1
ATOM 8843 O O . HIS F 1 9 ? 21.306 -74.815 -102.185 1.00 37.30 9 HIS F O 1
ATOM 8850 N N . PRO F 1 10 ? 19.287 -75.816 -102.268 1.00 40.84 10 PRO F N 1
ATOM 8851 C CA . PRO F 1 10 ? 18.741 -74.644 -102.959 1.00 39.34 10 PRO F CA 1
ATOM 8852 C C . PRO F 1 10 ? 19.115 -73.379 -102.193 1.00 34.76 10 PRO F C 1
ATOM 8853 O O . PRO F 1 10 ? 19.098 -73.351 -100.959 1.00 32.87 10 PRO F O 1
ATOM 8857 N N . GLY F 1 11 ? 19.476 -72.343 -102.936 1.00 32.35 11 GLY F N 1
ATOM 8858 C CA . GLY F 1 11 ? 19.907 -71.109 -102.320 1.00 26.82 11 GLY F CA 1
ATOM 8859 C C . GLY F 1 11 ? 21.389 -71.001 -102.620 1.00 25.36 11 GLY F C 1
ATOM 8860 O O . GLY F 1 11 ? 21.933 -69.903 -102.711 1.00 24.35 11 GLY F O 1
ATOM 8861 N N . ASP F 1 12 ? 22.046 -72.150 -102.776 1.00 21.56 12 ASP F N 1
ATOM 8862 C CA . ASP F 1 12 ? 23.474 -72.178 -103.094 1.00 18.74 12 ASP F CA 1
ATOM 8863 C C . ASP F 1 12 ? 23.691 -71.830 -104.564 1.00 18.31 12 ASP F C 1
ATOM 8864 O O . ASP F 1 12 ? 24.625 -71.111 -104.911 1.00 21.04 12 ASP F O 1
ATOM 8869 N N . VAL F 1 13 ? 22.815 -72.348 -105.420 1.00 17.90 13 VAL F N 1
ATOM 8870 C CA . VAL F 1 13 ? 22.913 -72.137 -106.861 1.00 16.14 13 VAL F CA 1
ATOM 8871 C C . VAL F 1 13 ? 22.095 -70.958 -107.378 1.00 16.84 13 VAL F C 1
ATOM 8872 O O . VAL F 1 13 ? 20.926 -70.813 -107.043 1.00 16.46 13 VAL F O 1
ATOM 8876 N N . ALA F 1 14 ? 22.721 -70.130 -108.210 1.00 15.14 14 ALA F N 1
ATOM 8877 C CA . ALA F 1 14 ? 22.055 -68.971 -108.801 1.00 18.85 14 ALA F CA 1
ATOM 8878 C C . ALA F 1 14 ? 21.231 -69.410 -110.013 1.00 17.52 14 ALA F C 1
ATOM 8879 O O . ALA F 1 14 ? 21.404 -70.523 -110.518 1.00 17.56 14 ALA F O 1
ATOM 8881 N N . GLU F 1 15 ? 20.340 -68.535 -110.481 1.00 16.02 15 GLU F N 1
ATOM 8882 C CA . GLU F 1 15 ? 19.505 -68.844 -111.641 1.00 17.20 15 GLU F CA 1
ATOM 8883 C C . GLU F 1 15 ? 20.342 -68.937 -112.913 1.00 17.63 15 GLU F C 1
ATOM 8884 O O . GLU F 1 15 ? 20.026 -69.707 -113.821 1.00 14.96 15 GLU F O 1
ATOM 8890 N N . ARG F 1 16 ? 21.404 -68.139 -112.970 1.00 15.21 16 ARG F N 1
ATOM 8891 C CA . ARG F 1 16 ? 22.299 -68.115 -114.119 1.00 17.36 16 ARG F CA 1
ATOM 8892 C C . ARG F 1 16 ? 23.543 -68.924 -113.771 1.00 14.70 16 ARG F C 1
ATOM 8893 O O . ARG F 1 16 ? 24.159 -68.716 -112.723 1.00 14.39 16 ARG F O 1
ATOM 8901 N N . VAL F 1 17 ? 23.909 -69.845 -114.656 1.00 13.48 17 VAL F N 1
ATOM 8902 C CA . VAL F 1 17 ? 25.049 -70.725 -114.410 1.00 14.33 17 VAL F CA 1
ATOM 8903 C C . VAL F 1 17 ? 25.927 -70.941 -115.640 1.00 15.51 17 VAL F C 1
ATOM 8904 O O . VAL F 1 17 ? 25.407 -71.130 -116.742 1.00 12.27 17 VAL F O 1
ATOM 8908 N N . LEU F 1 18 ? 27.250 -70.895 -115.459 1.00 12.83 18 LEU F N 1
ATOM 8909 C CA . LEU F 1 18 ? 28.169 -71.183 -116.561 1.00 12.11 18 LEU F CA 1
ATOM 8910 C C . LEU F 1 18 ? 28.583 -72.627 -116.307 1.00 12.80 18 LEU F C 1
ATOM 8911 O O . LEU F 1 18 ? 28.711 -73.046 -115.151 1.00 12.37 18 LEU F O 1
ATOM 8916 N N . LEU F 1 19 ? 28.797 -73.387 -117.375 1.00 12.96 19 LEU F N 1
ATOM 8917 C CA . LEU F 1 19 ? 29.151 -74.792 -117.232 1.00 13.23 19 LEU F CA 1
ATOM 8918 C C . LEU F 1 19 ? 30.460 -75.232 -117.877 1.00 16.50 19 LEU F C 1
ATOM 8919 O O . LEU F 1 19 ? 30.461 -75.759 -118.987 1.00 13.65 19 LEU F O 1
ATOM 8924 N N . PRO F 1 20 ? 31.594 -75.014 -117.191 1.00 16.53 20 PRO F N 1
ATOM 8925 C CA . PRO F 1 20 ? 32.890 -75.424 -117.737 1.00 13.41 20 PRO F CA 1
ATOM 8926 C C . PRO F 1 20 ? 33.007 -76.916 -117.450 1.00 14.18 20 PRO F C 1
ATOM 8927 O O . PRO F 1 20 ? 32.368 -77.418 -116.524 1.00 12.33 20 PRO F O 1
ATOM 8931 N N . GLY F 1 21 ? 33.808 -77.625 -118.236 1.00 11.29 21 GLY F N 1
ATOM 8932 C CA . GLY F 1 21 ? 33.954 -79.051 -118.015 1.00 12.95 21 GLY F CA 1
ATOM 8933 C C . GLY F 1 21 ? 35.020 -79.387 -116.993 1.00 14.31 21 GLY F C 1
ATOM 8934 O O . GLY F 1 21 ? 34.905 -80.371 -116.265 1.00 13.46 21 GLY F O 1
ATOM 8935 N N . ASP F 1 22 ? 36.050 -78.548 -116.933 1.00 16.35 22 ASP F N 1
ATOM 8936 C CA . ASP F 1 22 ? 37.188 -78.726 -116.032 1.00 17.25 22 ASP F CA 1
ATOM 8937 C C . ASP F 1 22 ? 37.034 -77.949 -114.715 1.00 15.85 22 ASP F C 1
ATOM 8938 O O . ASP F 1 22 ? 36.805 -76.740 -114.720 1.00 16.81 22 ASP F O 1
ATOM 8943 N N . PRO F 1 23 ? 37.156 -78.640 -113.570 1.00 16.14 23 PRO F N 1
ATOM 8944 C CA . PRO F 1 23 ? 37.025 -77.978 -112.266 1.00 17.03 23 PRO F CA 1
ATOM 8945 C C . PRO F 1 23 ? 38.066 -76.879 -112.044 1.00 16.85 23 PRO F C 1
ATOM 8946 O O . PRO F 1 23 ? 37.793 -75.875 -111.381 1.00 17.47 23 PRO F O 1
ATOM 8950 N N . GLY F 1 24 ? 39.257 -77.072 -112.600 1.00 17.35 24 GLY F N 1
ATOM 8951 C CA . GLY F 1 24 ? 40.296 -76.068 -112.466 1.00 15.67 24 GLY F CA 1
ATOM 8952 C C . GLY F 1 24 ? 39.881 -74.816 -113.216 1.00 18.78 24 GLY F C 1
ATOM 8953 O O . GLY F 1 24 ? 40.263 -73.700 -112.856 1.00 18.03 24 GLY F O 1
ATOM 8954 N N . ARG F 1 25 ? 39.094 -74.992 -114.275 1.00 16.45 25 ARG F N 1
ATOM 8955 C CA . ARG F 1 25 ? 38.636 -73.847 -115.047 1.00 17.03 25 ARG F CA 1
ATOM 8956 C C . ARG F 1 25 ? 37.480 -73.177 -114.311 1.00 14.93 25 ARG F C 1
ATOM 8957 O O . ARG F 1 25 ? 37.325 -71.953 -114.357 1.00 14.31 25 ARG F O 1
ATOM 8965 N N . ALA F 1 26 ? 36.667 -73.981 -113.632 1.00 13.72 26 ALA F N 1
ATOM 8966 C CA . ALA F 1 26 ? 35.555 -73.442 -112.860 1.00 13.41 26 ALA F CA 1
ATOM 8967 C C . ALA F 1 26 ? 36.137 -72.543 -111.760 1.00 14.66 26 ALA F C 1
ATOM 8968 O O . ALA F 1 26 ? 35.674 -71.426 -111.539 1.00 13.72 26 ALA F O 1
ATOM 8970 N N . GLU F 1 27 ? 37.162 -73.038 -111.077 1.00 16.66 27 GLU F N 1
ATOM 8971 C CA . GLU F 1 27 ? 37.801 -72.273 -110.014 1.00 16.70 27 GLU F CA 1
ATOM 8972 C C . GLU F 1 27 ? 38.364 -70.968 -110.571 1.00 17.62 27 GLU F C 1
ATOM 8973 O O . GLU F 1 27 ? 38.132 -69.892 -110.017 1.00 16.84 27 GLU F O 1
ATOM 8979 N N . TRP F 1 28 ? 39.093 -71.067 -111.679 1.00 16.89 28 TRP F N 1
ATOM 8980 C CA . TRP F 1 28 ? 39.686 -69.893 -112.305 1.00 17.41 28 TRP F CA 1
ATOM 8981 C C . TRP F 1 28 ? 38.627 -68.855 -112.683 1.00 19.06 28 TRP F C 1
ATOM 8982 O O . TRP F 1 28 ? 38.814 -67.653 -112.474 1.00 16.02 28 TRP F O 1
ATOM 8993 N N . ILE F 1 29 ? 37.520 -69.319 -113.255 1.00 15.53 29 ILE F N 1
ATOM 8994 C CA . ILE F 1 29 ? 36.447 -68.416 -113.650 1.00 14.46 29 ILE F CA 1
ATOM 8995 C C . ILE F 1 29 ? 35.872 -67.697 -112.432 1.00 14.75 29 ILE F C 1
ATOM 8996 O O . ILE F 1 29 ? 35.704 -66.479 -112.441 1.00 14.18 29 ILE F O 1
ATOM 9001 N N . ALA F 1 30 ? 35.573 -68.463 -111.386 1.00 15.53 30 ALA F N 1
ATOM 9002 C CA . ALA F 1 30 ? 34.999 -67.908 -110.166 1.00 16.94 30 ALA F CA 1
ATOM 9003 C C . ALA F 1 30 ? 35.889 -66.843 -109.522 1.00 19.62 30 ALA F C 1
ATOM 9004 O O . ALA F 1 30 ? 35.412 -65.784 -109.117 1.00 21.20 30 ALA F O 1
ATOM 9006 N N . LYS F 1 31 ? 37.183 -67.125 -109.438 1.00 20.00 31 LYS F N 1
ATOM 9007 C CA . LYS F 1 31 ? 38.123 -66.196 -108.822 1.00 22.18 31 LYS F CA 1
ATOM 9008 C C . LYS F 1 31 ? 38.510 -65.025 -109.713 1.00 21.92 31 LYS F C 1
ATOM 9009 O O . LYS F 1 31 ? 38.830 -63.943 -109.220 1.00 22.38 31 LYS F O 1
ATOM 9015 N N . THR F 1 32 ? 38.466 -65.232 -111.023 1.00 20.26 32 THR F N 1
ATOM 9016 C CA . THR F 1 32 ? 38.836 -64.184 -111.967 1.00 20.47 32 THR F CA 1
ATOM 9017 C C . THR F 1 32 ? 37.721 -63.184 -112.294 1.00 21.79 32 THR F C 1
ATOM 9018 O O . THR F 1 32 ? 37.973 -61.981 -112.383 1.00 19.09 32 THR F O 1
ATOM 9022 N N . PHE F 1 33 ? 36.493 -63.673 -112.461 1.00 20.19 33 PHE F N 1
ATOM 9023 C CA . PHE F 1 33 ? 35.374 -62.806 -112.831 1.00 17.66 33 PHE F CA 1
ATOM 9024 C C . PHE F 1 33 ? 34.320 -62.487 -111.779 1.00 16.77 33 PHE F C 1
ATOM 9025 O O . PHE F 1 33 ? 33.614 -61.489 -111.899 1.00 19.07 33 PHE F O 1
ATOM 9033 N N . LEU F 1 34 ? 34.186 -63.328 -110.763 1.00 16.57 34 LEU F N 1
ATOM 9034 C CA . LEU F 1 34 ? 33.149 -63.098 -109.768 1.00 16.73 34 LEU F CA 1
ATOM 9035 C C . LEU F 1 34 ? 33.604 -62.431 -108.486 1.00 19.79 34 LEU F C 1
ATOM 9036 O O . LEU F 1 34 ? 34.734 -62.616 -108.045 1.00 21.85 34 LEU F O 1
ATOM 9041 N N . GLN F 1 35 ? 32.713 -61.644 -107.894 1.00 18.85 35 GLN F N 1
ATOM 9042 C CA . GLN F 1 35 ? 33.013 -61.005 -106.624 1.00 21.54 35 GLN F CA 1
ATOM 9043 C C . GLN F 1 35 ? 32.455 -61.956 -105.571 1.00 19.53 35 GLN F C 1
ATOM 9044 O O . GLN F 1 35 ? 31.402 -62.562 -105.777 1.00 18.52 35 GLN F O 1
ATOM 9050 N N . ASN F 1 36 ? 33.166 -62.091 -104.457 1.00 19.14 36 ASN F N 1
ATOM 9051 C CA . ASN F 1 36 ? 32.754 -62.959 -103.358 1.00 18.76 36 ASN F CA 1
ATOM 9052 C C . ASN F 1 36 ? 32.411 -64.389 -103.776 1.00 20.75 36 ASN F C 1
ATOM 9053 O O . ASN F 1 36 ? 31.341 -64.905 -103.450 1.00 20.21 36 ASN F O 1
ATOM 9058 N N . PRO F 1 37 ? 33.329 -65.053 -104.492 1.00 19.22 37 PRO F N 1
ATOM 9059 C CA . PRO F 1 37 ? 33.110 -66.430 -104.945 1.00 19.69 37 PRO F CA 1
ATOM 9060 C C . PRO F 1 37 ? 33.045 -67.384 -103.758 1.00 20.30 37 PRO F C 1
ATOM 9061 O O . PRO F 1 37 ? 33.915 -67.358 -102.894 1.00 19.70 37 PRO F O 1
ATOM 9065 N N . ARG F 1 38 ? 32.016 -68.222 -103.718 1.00 20.98 38 ARG F N 1
ATOM 9066 C CA . ARG F 1 38 ? 31.867 -69.193 -102.640 1.00 18.63 38 ARG F CA 1
ATOM 9067 C C . ARG F 1 38 ? 31.645 -70.579 -103.238 1.00 18.42 38 ARG F C 1
ATOM 9068 O O . ARG F 1 38 ? 30.764 -70.761 -104.071 1.00 17.26 38 ARG F O 1
ATOM 9076 N N . ARG F 1 39 ? 32.443 -71.553 -102.813 1.00 16.66 39 ARG F N 1
ATOM 9077 C CA . ARG F 1 39 ? 32.306 -72.911 -103.324 1.00 18.78 39 ARG F CA 1
ATOM 9078 C C . ARG F 1 39 ? 31.228 -73.654 -102.550 1.00 18.96 39 ARG F C 1
ATOM 9079 O O . ARG F 1 39 ? 31.373 -73.893 -101.354 1.00 21.05 39 ARG F O 1
ATOM 9087 N N . TYR F 1 40 ? 30.147 -74.019 -103.233 1.00 16.11 40 TYR F N 1
ATOM 9088 C CA . TYR F 1 40 ? 29.051 -74.726 -102.585 1.00 16.22 40 TYR F CA 1
ATOM 9089 C C . TYR F 1 40 ? 29.130 -76.245 -102.722 1.00 15.61 40 TYR F C 1
ATOM 9090 O O . TYR F 1 40 ? 28.383 -76.970 -102.069 1.00 15.82 40 TYR F O 1
ATOM 9099 N N . ASN F 1 41 ? 30.031 -76.733 -103.567 1.00 14.55 41 ASN F N 1
ATOM 9100 C CA . ASN F 1 41 ? 30.168 -78.172 -103.730 1.00 15.61 41 ASN F CA 1
ATOM 9101 C C . ASN F 1 41 ? 31.545 -78.591 -104.206 1.00 13.12 41 ASN F C 1
ATOM 9102 O O . ASN F 1 41 ? 32.161 -77.909 -105.015 1.00 14.03 41 ASN F O 1
ATOM 9107 N N . ASP F 1 42 ? 32.026 -79.716 -103.686 1.00 17.12 42 ASP F N 1
ATOM 9108 C CA . ASP F 1 42 ? 33.306 -80.260 -104.109 1.00 19.45 42 ASP F CA 1
ATOM 9109 C C . ASP F 1 42 ? 33.176 -81.777 -104.209 1.00 18.24 42 ASP F C 1
ATOM 9110 O O . ASP F 1 42 ? 34.115 -82.466 -104.603 1.00 18.93 42 ASP F O 1
ATOM 9115 N N . HIS F 1 43 ? 32.001 -82.295 -103.861 1.00 17.85 43 HIS F N 1
ATOM 9116 C CA . HIS F 1 43 ? 31.777 -83.732 -103.933 1.00 18.79 43 HIS F CA 1
ATOM 9117 C C . HIS F 1 43 ? 32.071 -84.253 -105.341 1.00 19.02 43 HIS F C 1
ATOM 9118 O O . HIS F 1 43 ? 31.653 -83.658 -106.335 1.00 17.97 43 HIS F O 1
ATOM 9125 N N . ARG F 1 44 ? 32.800 -85.365 -105.410 1.00 17.02 44 ARG F N 1
ATOM 9126 C CA . ARG F 1 44 ? 33.184 -85.983 -106.678 1.00 19.60 44 ARG F CA 1
ATOM 9127 C C . ARG F 1 44 ? 34.019 -85.060 -107.567 1.00 18.06 44 ARG F C 1
ATOM 9128 O O . ARG F 1 44 ? 34.122 -85.280 -108.773 1.00 18.77 44 ARG F O 1
ATOM 9136 N N . GLY F 1 45 ? 34.622 -84.037 -106.970 1.00 18.15 45 GLY F N 1
ATOM 9137 C CA . GLY F 1 45 ? 35.428 -83.105 -107.742 1.00 16.45 45 GLY F CA 1
ATOM 9138 C C . GLY F 1 45 ? 34.612 -82.205 -108.657 1.00 16.66 45 GLY F C 1
ATOM 9139 O O . GLY F 1 45 ? 35.166 -81.494 -109.495 1.00 19.04 45 GLY F O 1
ATOM 9140 N N . LEU F 1 46 ? 33.292 -82.228 -108.506 1.00 15.95 46 LEU F N 1
ATOM 9141 C CA . LEU F 1 46 ? 32.418 -81.399 -109.332 1.00 14.21 46 LEU F CA 1
ATOM 9142 C C . LEU F 1 46 ? 32.312 -80.020 -108.684 1.00 14.63 46 LEU F C 1
ATOM 9143 O O . LEU F 1 46 ? 31.244 -79.612 -108.229 1.00 15.18 46 LEU F O 1
ATOM 9148 N N . TRP F 1 47 ? 33.433 -79.302 -108.655 1.00 13.63 47 TRP F N 1
ATOM 9149 C CA . TRP F 1 47 ? 33.476 -77.991 -108.026 1.00 13.44 47 TRP F CA 1
ATOM 9150 C C . TRP F 1 47 ? 32.435 -77.012 -108.555 1.00 13.92 47 TRP F C 1
ATOM 9151 O O . TRP F 1 47 ? 32.324 -76.788 -109.761 1.00 14.98 47 TRP F O 1
ATOM 9162 N N . GLY F 1 48 ? 31.678 -76.428 -107.631 1.00 12.54 48 GLY F N 1
ATOM 9163 C CA . GLY F 1 48 ? 30.662 -75.458 -107.997 1.00 14.30 48 GLY F CA 1
ATOM 9164 C C . GLY F 1 48 ? 30.783 -74.199 -107.152 1.00 16.21 48 GLY F C 1
ATOM 9165 O O . GLY F 1 48 ? 30.938 -74.276 -105.925 1.00 14.00 48 GLY F O 1
ATOM 9166 N N . TYR F 1 49 ? 30.709 -73.043 -107.808 1.00 13.27 49 TYR F N 1
ATOM 9167 C CA . TYR F 1 49 ? 30.811 -71.758 -107.127 1.00 13.61 49 TYR F CA 1
ATOM 9168 C C . TYR F 1 49 ? 29.653 -70.827 -107.463 1.00 15.39 49 TYR F C 1
ATOM 9169 O O . TYR F 1 49 ? 29.013 -70.954 -108.507 1.00 15.12 49 TYR F O 1
ATOM 9178 N N . THR F 1 50 ? 29.406 -69.878 -106.567 1.00 14.91 50 THR F N 1
ATOM 9179 C CA . THR F 1 50 ? 28.380 -68.870 -106.769 1.00 14.33 50 THR F CA 1
ATOM 9180 C C . THR F 1 50 ? 28.966 -67.551 -106.275 1.00 17.83 50 THR F C 1
ATOM 9181 O O . THR F 1 50 ? 29.526 -67.474 -105.178 1.00 19.78 50 THR F O 1
ATOM 9185 N N . GLY F 1 51 ? 28.866 -66.529 -107.110 1.00 17.21 51 GLY F N 1
ATOM 9186 C CA . GLY F 1 51 ? 29.382 -65.223 -106.757 1.00 16.82 51 GLY F CA 1
ATOM 9187 C C . GLY F 1 51 ? 28.552 -64.168 -107.456 1.00 19.30 51 GLY F C 1
ATOM 9188 O O . GLY F 1 51 ? 27.444 -64.450 -107.920 1.00 16.49 51 GLY F O 1
ATOM 9189 N N . LEU F 1 52 ? 29.077 -62.953 -107.540 1.00 19.38 52 LEU F N 1
ATOM 9190 C CA . LEU F 1 52 ? 28.354 -61.871 -108.192 1.00 18.74 52 LEU F CA 1
ATOM 9191 C C . LEU F 1 52 ? 29.086 -61.349 -109.404 1.00 18.95 52 LEU F C 1
ATOM 9192 O O . LEU F 1 52 ? 30.301 -61.155 -109.372 1.00 17.17 52 LEU F O 1
ATOM 9197 N N . TYR F 1 53 ? 28.338 -61.124 -110.479 1.00 18.71 53 TYR F N 1
ATOM 9198 C CA . TYR F 1 53 ? 28.904 -60.566 -111.694 1.00 18.96 53 TYR F CA 1
ATOM 9199 C C . TYR F 1 53 ? 28.081 -59.323 -111.990 1.00 21.76 53 TYR F C 1
ATOM 9200 O O . TYR F 1 53 ? 26.891 -59.409 -112.302 1.00 21.68 53 TYR F O 1
ATOM 9209 N N . LYS F 1 54 ? 28.714 -58.163 -111.870 1.00 21.62 54 LYS F N 1
ATOM 9210 C CA . LYS F 1 54 ? 28.027 -56.901 -112.094 1.00 23.72 54 LYS F CA 1
ATOM 9211 C C . LYS F 1 54 ? 26.747 -56.836 -111.259 1.00 21.86 54 LYS F C 1
ATOM 9212 O O . LYS F 1 54 ? 25.682 -56.454 -111.748 1.00 21.05 54 LYS F O 1
ATOM 9218 N N . GLY F 1 55 ? 26.865 -57.230 -109.995 1.00 20.11 55 GLY F N 1
ATOM 9219 C CA . GLY F 1 55 ? 25.731 -57.199 -109.088 1.00 18.42 55 GLY F CA 1
ATOM 9220 C C . GLY F 1 55 ? 24.708 -58.309 -109.243 1.00 18.88 55 GLY F C 1
ATOM 9221 O O . GLY F 1 55 ? 23.723 -58.344 -108.508 1.00 18.46 55 GLY F O 1
ATOM 9222 N N . VAL F 1 56 ? 24.928 -59.220 -110.184 1.00 16.28 56 VAL F N 1
ATOM 9223 C CA . VAL F 1 56 ? 23.984 -60.313 -110.402 1.00 18.19 56 VAL F CA 1
ATOM 9224 C C . VAL F 1 56 ? 24.563 -61.663 -109.990 1.00 15.44 56 VAL F C 1
ATOM 9225 O O . VAL F 1 56 ? 25.705 -61.984 -110.317 1.00 18.87 56 VAL F O 1
ATOM 9229 N N . PRO F 1 57 ? 23.783 -62.469 -109.254 1.00 15.19 57 PRO F N 1
ATOM 9230 C CA . PRO F 1 57 ? 24.280 -63.780 -108.831 1.00 16.74 57 PRO F CA 1
ATOM 9231 C C . PRO F 1 57 ? 24.546 -64.663 -110.048 1.00 17.89 57 PRO F C 1
ATOM 9232 O O . PRO F 1 57 ? 23.733 -64.724 -110.972 1.00 16.64 57 PRO F O 1
ATOM 9236 N N . VAL F 1 58 ? 25.689 -65.336 -110.041 1.00 15.55 58 VAL F N 1
ATOM 9237 C CA . VAL F 1 58 ? 26.066 -66.228 -111.128 1.00 16.55 58 VAL F CA 1
ATOM 9238 C C . VAL F 1 58 ? 26.851 -67.400 -110.546 1.00 15.62 58 VAL F C 1
ATOM 9239 O O . VAL F 1 58 ? 27.751 -67.208 -109.727 1.00 15.11 58 VAL F O 1
ATOM 9243 N N . SER F 1 59 ? 26.483 -68.614 -110.949 1.00 14.69 59 SER F N 1
ATOM 9244 C CA . SER F 1 59 ? 27.179 -69.812 -110.492 1.00 11.83 59 SER F CA 1
ATOM 9245 C C . SER F 1 59 ? 28.045 -70.361 -111.623 1.00 11.45 59 SER F C 1
ATOM 9246 O O . SER F 1 59 ? 27.793 -70.102 -112.800 1.00 12.48 59 SER F O 1
ATOM 9249 N N . VAL F 1 60 ? 29.077 -71.107 -111.249 1.00 11.89 60 VAL F N 1
ATOM 9250 C CA . VAL F 1 60 ? 29.984 -71.737 -112.203 1.00 14.17 60 VAL F CA 1
ATOM 9251 C C . VAL F 1 60 ? 30.062 -73.177 -111.723 1.00 11.93 60 VAL F C 1
ATOM 9252 O O . VAL F 1 60 ? 30.576 -73.448 -110.636 1.00 12.74 60 VAL F O 1
ATOM 9256 N N . GLN F 1 61 ? 29.542 -74.097 -112.530 1.00 11.08 61 GLN F N 1
ATOM 9257 C CA . GLN F 1 61 ? 29.506 -75.503 -112.147 1.00 11.84 61 GLN F CA 1
ATOM 9258 C C . GLN F 1 61 ? 30.221 -76.472 -113.085 1.00 10.52 61 GLN F C 1
ATOM 9259 O O . GLN F 1 61 ? 29.913 -76.546 -114.275 1.00 10.72 61 GLN F O 1
ATOM 9265 N N . THR F 1 62 ? 31.169 -77.217 -112.522 1.00 10.23 62 THR F N 1
ATOM 9266 C CA . THR F 1 62 ? 31.950 -78.214 -113.253 1.00 11.10 62 THR F CA 1
ATOM 9267 C C . THR F 1 62 ? 31.016 -79.331 -113.729 1.00 11.63 62 THR F C 1
ATOM 9268 O O . THR F 1 62 ? 30.220 -79.842 -112.948 1.00 13.96 62 THR F O 1
ATOM 9272 N N . THR F 1 63 ? 31.117 -79.715 -115.001 1.00 12.29 63 THR F N 1
ATOM 9273 C CA . THR F 1 63 ? 30.255 -80.770 -115.536 1.00 13.81 63 THR F CA 1
ATOM 9274 C C . THR F 1 63 ? 30.969 -82.101 -115.713 1.00 13.63 63 THR F C 1
ATOM 9275 O O . THR F 1 63 ? 30.327 -83.145 -115.802 1.00 12.56 63 THR F O 1
ATOM 9279 N N . GLY F 1 64 ? 32.296 -82.066 -115.758 1.00 13.25 64 GLY F N 1
ATOM 9280 C CA . GLY F 1 64 ? 33.037 -83.290 -115.998 1.00 14.02 64 GLY F CA 1
ATOM 9281 C C . GLY F 1 64 ? 33.077 -83.455 -117.512 1.00 15.45 64 GLY F C 1
ATOM 9282 O O . GLY F 1 64 ? 32.639 -82.557 -118.239 1.00 13.05 64 GLY F O 1
ATOM 9283 N N . MET F 1 65 ? 33.569 -84.596 -117.993 1.00 13.54 65 MET F N 1
ATOM 9284 C CA . MET F 1 65 ? 33.670 -84.841 -119.431 1.00 13.59 65 MET F CA 1
ATOM 9285 C C . MET F 1 65 ? 32.640 -85.847 -119.948 1.00 11.71 65 MET F C 1
ATOM 9286 O O . MET F 1 65 ? 32.458 -86.912 -119.356 1.00 10.40 65 MET F O 1
ATOM 9291 N N . GLY F 1 66 ? 31.992 -85.516 -121.064 1.00 10.32 66 GLY F N 1
ATOM 9292 C CA . GLY F 1 66 ? 31.006 -86.415 -121.639 1.00 8.46 66 GLY F CA 1
ATOM 9293 C C . GLY F 1 66 ? 29.576 -86.055 -121.285 1.00 11.56 66 GLY F C 1
ATOM 9294 O O . GLY F 1 66 ? 29.318 -85.467 -120.230 1.00 8.56 66 GLY F O 1
ATOM 9295 N N . THR F 1 67 ? 28.637 -86.419 -122.157 1.00 10.43 67 THR F N 1
ATOM 9296 C CA . THR F 1 67 ? 27.235 -86.103 -121.917 1.00 8.42 67 THR F CA 1
ATOM 9297 C C . THR F 1 67 ? 26.627 -86.827 -120.716 1.00 8.51 67 THR F C 1
ATOM 9298 O O . THR F 1 67 ? 25.705 -86.311 -120.095 1.00 9.69 67 THR F O 1
ATOM 9302 N N . PRO F 1 68 ? 27.118 -88.037 -120.377 1.00 8.90 68 PRO F N 1
ATOM 9303 C CA . PRO F 1 68 ? 26.528 -88.706 -119.215 1.00 10.11 68 PRO F CA 1
ATOM 9304 C C . PRO F 1 68 ? 26.807 -87.895 -117.950 1.00 11.21 68 PRO F C 1
ATOM 9305 O O . PRO F 1 68 ? 25.944 -87.740 -117.086 1.00 7.81 68 PRO F O 1
ATOM 9309 N N . SER F 1 69 ? 28.027 -87.380 -117.852 1.00 10.93 69 SER F N 1
ATOM 9310 C CA . SER F 1 69 ? 28.433 -86.597 -116.691 1.00 12.97 69 SER F CA 1
ATOM 9311 C C . SER F 1 69 ? 27.724 -85.248 -116.709 1.00 13.20 69 SER F C 1
ATOM 9312 O O . SER F 1 69 ? 27.172 -84.805 -115.700 1.00 12.76 69 SER F O 1
ATOM 9315 N N . ALA F 1 70 ? 27.733 -84.606 -117.870 1.00 12.24 70 ALA F N 1
ATOM 9316 C CA . ALA F 1 70 ? 27.086 -83.313 -118.022 1.00 12.16 70 ALA F CA 1
ATOM 9317 C C . ALA F 1 70 ? 25.584 -83.407 -117.752 1.00 11.47 70 ALA F C 1
ATOM 9318 O O . ALA F 1 70 ? 25.007 -82.491 -117.171 1.00 10.62 70 ALA F O 1
ATOM 9320 N N . ALA F 1 71 ? 24.954 -84.507 -118.166 1.00 9.53 71 ALA F N 1
ATOM 9321 C CA . ALA F 1 71 ? 23.507 -84.678 -117.956 1.00 11.21 71 ALA F CA 1
ATOM 9322 C C . ALA F 1 71 ? 23.165 -84.811 -116.470 1.00 11.03 71 ALA F C 1
ATOM 9323 O O . ALA F 1 71 ? 22.155 -84.283 -116.004 1.00 12.41 71 ALA F O 1
ATOM 9325 N N . ILE F 1 72 ? 23.997 -85.532 -115.729 1.00 11.47 72 ILE F N 1
ATOM 9326 C CA . ILE F 1 72 ? 23.773 -85.694 -114.299 1.00 10.66 72 ILE F CA 1
ATOM 9327 C C . ILE F 1 72 ? 23.844 -84.327 -113.632 1.00 10.99 72 ILE F C 1
ATOM 9328 O O . ILE F 1 72 ? 22.981 -83.964 -112.827 1.00 11.35 72 ILE F O 1
ATOM 9333 N N . VAL F 1 73 ? 24.864 -83.557 -113.992 1.00 10.38 73 VAL F N 1
ATOM 9334 C CA . VAL F 1 73 ? 25.046 -82.236 -113.415 1.00 10.59 73 VAL F CA 1
ATOM 9335 C C . VAL F 1 73 ? 23.929 -81.266 -113.804 1.00 12.70 73 VAL F C 1
ATOM 9336 O O . VAL F 1 73 ? 23.414 -80.542 -112.951 1.00 11.38 73 VAL F O 1
ATOM 9340 N N . VAL F 1 74 ? 23.538 -81.258 -115.076 1.00 11.25 74 VAL F N 1
ATOM 9341 C CA . VAL F 1 74 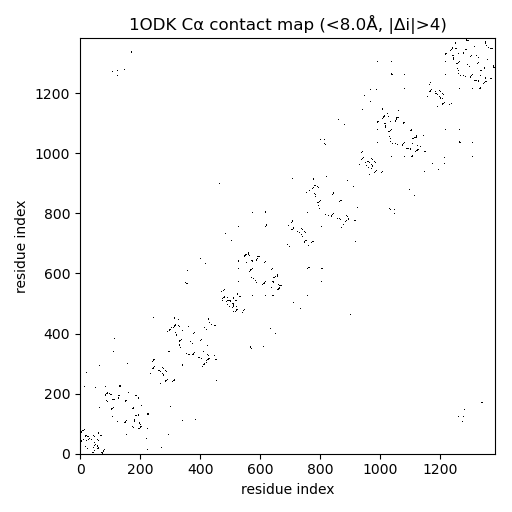? 22.461 -80.365 -115.517 1.00 10.57 74 VAL F CA 1
ATOM 9342 C C . VAL F 1 74 ? 21.135 -80.725 -114.843 1.00 9.51 74 VAL F C 1
ATOM 9343 O O . VAL F 1 74 ? 20.414 -79.846 -114.363 1.00 10.19 74 VAL F O 1
ATOM 9347 N N . GLU F 1 75 ? 20.820 -82.014 -114.793 1.00 10.28 75 GLU F N 1
ATOM 9348 C CA . GLU F 1 75 ? 19.579 -82.467 -114.163 1.00 11.19 75 GLU F CA 1
ATOM 9349 C C . GLU F 1 75 ? 19.496 -81.977 -112.720 1.00 12.92 75 GLU F C 1
ATOM 9350 O O . GLU F 1 75 ? 18.468 -81.446 -112.290 1.00 11.54 75 GLU F O 1
ATOM 9356 N N . GLU F 1 76 ? 20.585 -82.149 -111.978 1.00 11.26 76 GLU F N 1
ATOM 9357 C CA . GLU F 1 76 ? 20.619 -81.734 -110.581 1.00 12.20 76 GLU F CA 1
ATOM 9358 C C . GLU F 1 76 ? 20.606 -80.214 -110.399 1.00 12.54 76 GLU F C 1
ATOM 9359 O O . GLU F 1 76 ? 19.953 -79.712 -109.480 1.00 12.30 76 GLU F O 1
ATOM 9365 N N . LEU F 1 77 ? 21.305 -79.482 -111.268 1.00 10.16 77 LEU F N 1
ATOM 9366 C CA . LEU F 1 77 ? 21.307 -78.022 -111.198 1.00 12.05 77 LEU F CA 1
ATOM 9367 C C . LEU F 1 77 ? 19.883 -77.501 -111.420 1.00 12.10 77 LEU F C 1
ATOM 9368 O O . LEU F 1 77 ? 19.425 -76.582 -110.734 1.00 12.84 77 LEU F O 1
ATOM 9373 N N . VAL F 1 78 ? 19.192 -78.088 -112.392 1.00 10.54 78 VAL F N 1
ATOM 9374 C CA . VAL F 1 78 ? 17.825 -77.693 -112.699 1.00 12.23 78 VAL F CA 1
ATOM 9375 C C . VAL F 1 78 ? 16.951 -77.953 -111.473 1.00 15.03 78 VAL F C 1
ATOM 9376 O O . VAL F 1 78 ? 16.121 -77.123 -111.098 1.00 12.90 78 VAL F O 1
ATOM 9380 N N . ARG F 1 79 ? 17.155 -79.106 -110.846 1.00 11.86 79 ARG F N 1
ATOM 9381 C CA . ARG F 1 79 ? 16.381 -79.476 -109.666 1.00 14.02 79 ARG F CA 1
ATOM 9382 C C . ARG F 1 79 ? 16.641 -78.480 -108.536 1.00 15.06 79 ARG F C 1
ATOM 9383 O O . ARG F 1 79 ? 15.786 -78.258 -107.675 1.00 14.20 79 ARG F O 1
ATOM 9391 N N . LEU F 1 80 ? 17.825 -77.876 -108.550 1.00 14.11 80 LEU F N 1
ATOM 9392 C CA . LEU F 1 80 ? 18.206 -76.898 -107.537 1.00 15.79 80 LEU F CA 1
ATOM 9393 C C . LEU F 1 80 ? 17.733 -75.486 -107.875 1.00 15.53 80 LEU F C 1
ATOM 9394 O O . LEU F 1 80 ? 17.955 -74.550 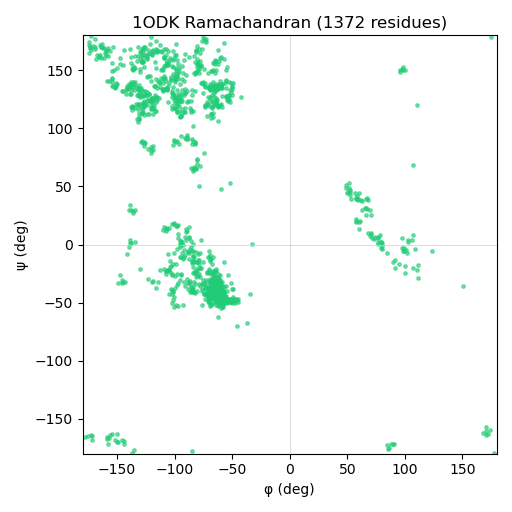-107.108 1.00 17.34 80 LEU F O 1
ATOM 9399 N N . GLY F 1 81 ? 17.090 -75.330 -109.028 1.00 14.05 81 GLY F N 1
ATOM 9400 C CA . GLY F 1 81 ? 16.586 -74.022 -109.401 1.00 14.87 81 GLY F CA 1
ATOM 9401 C C . GLY F 1 81 ? 17.322 -73.274 -110.497 1.00 13.87 81 GLY F C 1
ATOM 9402 O O . GLY F 1 81 ? 17.033 -72.103 -110.736 1.00 13.77 81 GLY F O 1
ATOM 9403 N N . ALA F 1 82 ? 18.270 -73.923 -111.165 1.00 11.77 82 ALA F N 1
ATOM 9404 C CA . ALA F 1 82 ? 19.001 -73.257 -112.240 1.00 12.78 82 ALA F CA 1
ATOM 9405 C C . ALA F 1 82 ? 18.016 -72.929 -113.364 1.00 11.99 82 ALA F C 1
ATOM 9406 O O . ALA F 1 82 ? 17.164 -73.753 -113.707 1.00 15.61 82 ALA F O 1
ATOM 9408 N N . ARG F 1 83 ? 18.134 -71.731 -113.933 1.00 14.22 83 ARG F N 1
ATOM 9409 C CA . ARG F 1 83 ? 17.229 -71.282 -114.998 1.00 14.50 83 ARG F CA 1
ATOM 9410 C C . ARG F 1 83 ? 17.908 -71.037 -116.344 1.00 13.73 83 ARG F C 1
ATOM 9411 O O . ARG F 1 83 ? 17.325 -71.295 -117.397 1.00 11.40 83 ARG F O 1
ATOM 9419 N N . VAL F 1 84 ? 19.129 -70.510 -116.297 1.00 12.95 84 VAL F N 1
ATOM 9420 C CA . VAL F 1 84 ? 19.913 -70.209 -117.491 1.00 12.41 84 VAL F CA 1
ATOM 9421 C C . VAL F 1 84 ? 21.261 -70.906 -117.341 1.00 15.90 84 VAL F C 1
ATOM 9422 O O . VAL F 1 84 ? 21.988 -70.651 -116.380 1.00 13.37 84 VAL F O 1
ATOM 9426 N N . LEU F 1 85 ? 21.592 -71.786 -118.284 1.00 12.89 85 LEU F N 1
ATOM 9427 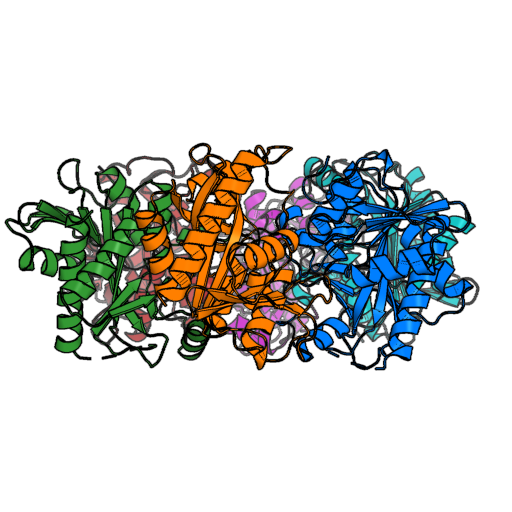C CA . LEU F 1 85 ? 22.857 -72.512 -118.215 1.00 14.50 85 LEU F CA 1
ATOM 9428 C C . LEU F 1 85 ? 23.622 -72.447 -119.529 1.00 17.15 85 LEU F C 1
ATOM 9429 O O . LEU F 1 85 ? 23.131 -72.880 -120.578 1.00 13.76 85 LEU F O 1
ATOM 9434 N N . VAL F 1 86 ? 24.834 -71.912 -119.462 1.00 13.48 86 VAL F N 1
ATOM 9435 C CA . VAL F 1 86 ? 25.661 -71.781 -120.646 1.00 13.21 86 VAL F CA 1
ATOM 9436 C C . VAL F 1 86 ? 26.952 -72.576 -120.529 1.00 14.89 86 VAL F C 1
ATOM 9437 O O . VAL F 1 86 ? 27.752 -72.363 -119.614 1.00 13.51 86 VAL F O 1
ATOM 9441 N N . ARG F 1 87 ? 27.145 -73.515 -121.447 1.00 13.15 87 ARG F N 1
ATOM 9442 C CA . ARG F 1 87 ? 28.368 -74.296 -121.448 1.00 12.94 87 ARG F CA 1
ATOM 9443 C C . ARG F 1 87 ? 29.485 -73.447 -122.033 1.00 11.06 87 ARG F C 1
ATOM 9444 O O . ARG F 1 87 ? 29.281 -72.711 -122.998 1.00 9.19 87 ARG F O 1
ATOM 9452 N N . VAL F 1 88 ? 30.659 -73.544 -121.423 1.00 13.79 88 VAL F N 1
ATOM 9453 C CA . VAL F 1 88 ? 31.839 -72.835 -121.896 1.00 15.30 88 VAL F CA 1
ATOM 9454 C C . VAL F 1 88 ? 32.929 -73.898 -121.905 1.00 17.01 88 VAL F C 1
ATOM 9455 O O . VAL F 1 88 ? 33.120 -74.609 -120.923 1.00 17.96 88 VAL F O 1
ATOM 9459 N N . GLY F 1 89 ? 33.626 -74.036 -123.022 1.00 18.19 89 GLY F N 1
ATOM 9460 C CA . GLY F 1 89 ? 34.667 -75.041 -123.075 1.00 19.83 89 GLY F CA 1
ATOM 9461 C C . GLY F 1 89 ? 35.482 -74.970 -124.341 1.00 18.43 89 GLY F C 1
ATOM 9462 O O . GLY F 1 89 ? 35.454 -73.968 -125.053 1.00 20.49 89 GLY F O 1
ATOM 9463 N N . THR F 1 90 ? 36.219 -76.039 -124.612 1.00 21.22 90 THR F N 1
ATOM 9464 C CA . THR F 1 90 ? 37.048 -76.111 -125.801 1.00 23.07 90 THR F CA 1
ATOM 9465 C C . THR F 1 90 ? 36.445 -77.107 -126.784 1.00 22.06 90 THR F C 1
ATOM 9466 O O . THR F 1 90 ? 35.620 -77.946 -126.415 1.00 24.50 90 THR F O 1
ATOM 9470 N N . ALA F 1 91 ? 36.853 -77.002 -128.039 1.00 20.37 91 ALA F N 1
ATOM 9471 C CA . ALA F 1 91 ? 36.353 -77.894 -129.072 1.00 21.63 91 ALA F CA 1
ATOM 9472 C C . ALA F 1 91 ? 37.446 -78.132 -130.102 1.00 20.43 91 ALA F C 1
ATOM 9473 O O . ALA F 1 91 ? 38.352 -77.308 -130.257 1.00 20.51 91 ALA F O 1
ATOM 9475 N N . GLY F 1 92 ? 37.360 -79.264 -130.793 1.00 19.76 92 GLY F N 1
ATOM 9476 C CA . GLY F 1 92 ? 38.337 -79.587 -131.816 1.00 21.44 92 GLY F CA 1
ATOM 9477 C C . GLY F 1 92 ? 37.772 -79.252 -133.181 1.00 20.08 92 GLY F C 1
ATOM 9478 O O . GLY F 1 92 ? 36.726 -79.776 -133.575 1.00 18.35 92 GLY F O 1
ATOM 9479 N N . ALA F 1 93 ? 38.466 -78.382 -133.907 1.00 18.46 93 ALA F N 1
ATOM 9480 C CA . ALA F 1 93 ? 38.025 -77.958 -135.229 1.00 19.18 93 ALA F CA 1
ATOM 9481 C C . ALA F 1 93 ? 37.910 -79.115 -136.211 1.00 22.19 93 ALA F C 1
ATOM 9482 O O . ALA F 1 93 ? 38.771 -79.998 -136.261 1.00 22.61 93 ALA F O 1
ATOM 9484 N N . ALA F 1 94 ? 36.833 -79.103 -136.989 1.00 22.74 94 ALA F N 1
ATOM 9485 C CA . ALA F 1 94 ? 36.592 -80.136 -137.984 1.00 29.04 94 ALA F CA 1
ATOM 9486 C C . ALA F 1 94 ? 37.122 -79.649 -139.326 1.00 34.31 94 ALA F C 1
ATOM 9487 O O . ALA F 1 94 ? 37.485 -80.446 -140.190 1.00 36.24 94 ALA F O 1
ATOM 9489 N N . SER F 1 95 ? 37.163 -78.331 -139.487 1.00 40.99 95 SER F N 1
ATOM 9490 C CA . SER F 1 95 ? 37.639 -77.708 -140.718 1.00 45.58 95 SER F CA 1
ATOM 9491 C C . SER F 1 95 ? 39.005 -77.073 -140.476 1.00 47.38 95 SER F C 1
ATOM 9492 O O . SER F 1 95 ? 39.450 -76.946 -139.335 1.00 46.00 95 SER F O 1
ATOM 9495 N N . SER F 1 96 ? 39.668 -76.679 -141.557 1.00 49.65 96 SER F N 1
ATOM 9496 C CA . SER F 1 96 ? 40.970 -76.030 -141.455 1.00 50.29 96 SER F CA 1
ATOM 9497 C C . SER F 1 96 ? 40.713 -74.528 -141.461 1.00 49.88 96 SER F C 1
ATOM 9498 O O . SER F 1 96 ? 41.641 -73.722 -141.433 1.00 51.81 96 SER F O 1
ATOM 9501 N N . ASP F 1 97 ? 39.434 -74.167 -141.494 1.00 49.49 97 ASP F N 1
ATOM 9502 C CA . ASP F 1 97 ? 39.014 -72.772 -141.512 1.00 50.22 97 ASP F CA 1
ATOM 9503 C C . ASP F 1 97 ? 38.961 -72.185 -140.102 1.00 49.62 97 ASP F C 1
ATOM 9504 O O . ASP F 1 97 ? 38.803 -70.976 -139.932 1.00 48.72 97 ASP F O 1
ATOM 9509 N N . LEU F 1 98 ? 39.092 -73.041 -139.093 1.00 48.12 98 LEU F N 1
ATOM 9510 C CA . LEU F 1 98 ? 39.051 -72.586 -137.708 1.00 48.29 98 LEU F CA 1
ATOM 9511 C C . LEU F 1 98 ? 40.435 -72.493 -137.079 1.00 47.15 98 LEU F C 1
ATOM 9512 O O . LEU F 1 98 ? 41.149 -73.488 -136.963 1.00 48.55 98 LEU F O 1
ATOM 9517 N N . ALA F 1 99 ? 40.804 -71.285 -136.671 1.00 46.09 99 ALA F N 1
ATOM 9518 C CA . ALA F 1 99 ? 42.098 -71.048 -136.048 1.00 45.84 99 ALA F CA 1
ATOM 9519 C C . ALA F 1 99 ? 41.981 -71.188 -134.536 1.00 45.38 99 ALA F C 1
ATOM 9520 O O . ALA F 1 99 ? 40.986 -70.772 -133.942 1.00 45.54 99 ALA F O 1
ATOM 9522 N N . PRO F 1 100 ? 42.996 -71.787 -133.892 1.00 44.90 100 PRO F N 1
ATOM 9523 C CA . PRO F 1 100 ? 42.972 -71.965 -132.439 1.00 42.40 100 PRO F CA 1
ATOM 9524 C C . PRO F 1 100 ? 42.653 -70.660 -131.712 1.00 38.15 100 PRO F C 1
ATOM 9525 O O . PRO F 1 100 ? 43.138 -69.591 -132.087 1.00 36.99 100 PRO F O 1
ATOM 9529 N N . GLY F 1 101 ? 41.825 -70.756 -130.677 1.00 33.63 101 GLY F N 1
ATOM 9530 C CA . GLY F 1 101 ? 41.450 -69.580 -129.920 1.00 28.10 101 GLY F CA 1
ATOM 9531 C C . GLY F 1 101 ? 40.192 -68.921 -130.448 1.00 25.34 101 GLY F C 1
ATOM 9532 O O . GLY F 1 101 ? 39.606 -68.071 -129.778 1.00 26.17 101 GLY F O 1
ATOM 9533 N N . GLU F 1 102 ? 39.771 -69.304 -131.650 1.00 24.45 102 GLU F N 1
ATOM 9534 C CA . GLU F 1 102 ? 38.570 -68.725 -132.248 1.00 25.33 102 GLU F CA 1
ATOM 9535 C C . GLU F 1 102 ? 37.347 -69.178 -131.452 1.00 21.17 102 GLU F C 1
ATOM 9536 O O . GLU F 1 102 ? 37.340 -70.267 -130.884 1.00 23.33 102 GLU F O 1
ATOM 9542 N N . LEU F 1 103 ? 36.320 -68.339 -131.408 1.00 21.64 103 LEU F N 1
ATOM 9543 C CA . LEU F 1 103 ? 35.107 -68.665 -130.670 1.00 19.60 103 LEU F CA 1
ATOM 9544 C C . LEU F 1 103 ? 34.013 -69.215 -131.572 1.00 21.50 103 LEU F C 1
ATOM 9545 O O . LEU F 1 103 ? 33.863 -68.799 -132.722 1.00 19.78 103 LEU F O 1
ATOM 9550 N N . ILE F 1 104 ? 33.241 -70.146 -131.026 1.00 19.69 104 ILE F N 1
ATOM 9551 C CA . ILE F 1 104 ? 32.137 -70.754 -131.749 1.00 15.86 104 ILE F CA 1
ATOM 9552 C C . ILE F 1 104 ? 30.867 -70.639 -130.917 1.00 14.07 104 ILE F C 1
ATOM 9553 O O . ILE F 1 104 ? 30.807 -71.133 -129.785 1.00 14.33 104 ILE F O 1
ATOM 9558 N N . VAL F 1 105 ? 29.863 -69.961 -131.458 1.00 11.61 105 VAL F N 1
ATOM 9559 C CA . VAL F 1 105 ? 28.594 -69.858 -130.763 1.00 12.73 105 VAL F CA 1
ATOM 9560 C C . VAL F 1 105 ? 27.783 -70.998 -131.363 1.00 11.63 105 VAL F C 1
ATOM 9561 O O . VAL F 1 105 ? 27.412 -70.956 -132.534 1.00 12.83 105 VAL F O 1
ATOM 9565 N N . ALA F 1 106 ? 27.525 -72.021 -130.558 1.00 11.20 106 ALA F N 1
ATOM 9566 C CA . ALA F 1 106 ? 26.795 -73.199 -131.024 1.00 12.32 106 ALA F CA 1
ATOM 9567 C C . ALA F 1 106 ? 25.333 -72.953 -131.384 1.00 10.65 106 ALA F C 1
ATOM 9568 O O . ALA F 1 106 ? 24.506 -72.677 -130.511 1.00 11.40 106 ALA F O 1
ATOM 9570 N N . GLN F 1 107 ? 25.022 -73.083 -132.671 1.00 10.27 107 GLN F N 1
ATOM 9571 C CA . GLN F 1 107 ? 23.663 -72.903 -133.179 1.00 9.41 107 GLN F CA 1
ATOM 9572 C C . GLN F 1 107 ? 22.869 -74.194 -132.980 1.00 10.44 107 GLN F C 1
ATOM 9573 O O . GLN F 1 107 ? 21.640 -74.186 -132.904 1.00 11.43 107 GLN F O 1
ATOM 9579 N N . GLY F 1 108 ? 23.592 -75.304 -132.896 1.00 8.61 108 GLY F N 1
ATOM 9580 C CA . GLY F 1 108 ? 22.963 -76.592 -132.704 1.00 10.43 108 GLY F CA 1
ATOM 9581 C C . GLY F 1 108 ? 24.060 -77.612 -132.494 1.00 9.90 108 GLY F C 1
ATOM 9582 O O . GLY F 1 108 ? 25.232 -77.310 -132.713 1.00 10.41 108 GLY F O 1
ATOM 9583 N N . ALA F 1 109 ? 23.695 -78.815 -132.072 1.00 8.58 109 ALA F N 1
ATOM 9584 C CA . ALA F 1 109 ? 24.697 -79.847 -131.842 1.00 9.87 109 ALA F CA 1
ATOM 9585 C C . ALA F 1 109 ? 24.256 -81.195 -132.381 1.00 9.09 109 ALA F C 1
ATOM 9586 O O . ALA F 1 109 ? 23.248 -81.745 -131.943 1.00 6.98 109 ALA F O 1
ATOM 9588 N N . VAL F 1 110 ? 25.016 -81.718 -133.341 1.00 10.63 110 VAL F N 1
ATOM 9589 C CA . VAL F 1 110 ? 24.727 -83.027 -133.911 1.00 7.71 110 VAL F CA 1
ATOM 9590 C C . VAL F 1 110 ? 24.889 -84.015 -132.762 1.00 10.10 110 VAL F C 1
ATOM 9591 O O . VAL F 1 110 ? 25.947 -84.072 -132.121 1.00 9.07 110 VAL F O 1
ATOM 9595 N N . PRO F 1 111 ? 23.840 -84.804 -132.480 1.00 9.28 111 PRO F N 1
ATOM 9596 C CA . PRO F 1 111 ? 23.881 -85.778 -131.392 1.00 10.10 111 PRO F CA 1
ATOM 9597 C C . PRO F 1 111 ? 24.510 -87.126 -131.745 1.00 11.28 111 PRO F C 1
ATOM 9598 O O . PRO F 1 111 ? 23.817 -88.052 -132.159 1.00 10.71 111 PRO F O 1
ATOM 9602 N N . LEU F 1 112 ? 25.825 -87.226 -131.570 1.00 11.29 112 LEU F N 1
ATOM 9603 C CA . LEU F 1 112 ? 26.544 -88.467 -131.838 1.00 11.96 112 LEU F CA 1
ATOM 9604 C C . LEU F 1 112 ? 26.800 -89.184 -130.511 1.00 15.24 112 LEU F C 1
ATOM 9605 O O . LEU F 1 112 ? 27.634 -90.082 -130.433 1.00 19.13 112 LEU F O 1
ATOM 9610 N N . ASP F 1 113 ? 26.064 -88.791 -129.475 1.00 13.25 113 ASP F N 1
ATOM 9611 C CA . ASP F 1 113 ? 26.237 -89.355 -128.138 1.00 10.95 113 ASP F CA 1
ATOM 9612 C C . ASP F 1 113 ? 25.095 -90.286 -127.719 1.00 12.34 113 ASP F C 1
ATOM 9613 O O . ASP F 1 113 ? 23.984 -90.199 -128.242 1.00 13.96 113 ASP F O 1
ATOM 9618 N N . GLY F 1 114 ? 25.370 -91.159 -126.752 1.00 7.37 114 GLY F N 1
ATOM 9619 C CA . GLY F 1 114 ? 24.357 -92.094 -126.296 1.00 9.73 114 GLY F CA 1
ATOM 9620 C C . GLY F 1 114 ? 23.447 -91.571 -125.195 1.00 10.44 114 GLY F C 1
ATOM 9621 O O . GLY F 1 114 ? 22.435 -92.197 -124.881 1.00 10.17 114 GLY F O 1
ATOM 9622 N N . THR F 1 115 ? 23.801 -90.442 -124.588 1.00 7.98 115 THR F N 1
ATOM 9623 C CA . THR F 1 115 ? 22.970 -89.884 -123.529 1.00 9.85 115 THR F CA 1
ATOM 9624 C C . THR F 1 115 ? 21.676 -89.348 -124.152 1.00 10.37 115 THR F C 1
ATOM 9625 O O . THR F 1 115 ? 20.584 -89.684 -123.696 1.00 8.87 115 THR F O 1
ATOM 9629 N N . THR F 1 116 ? 21.790 -88.533 -125.199 1.00 10.69 116 THR F N 1
ATOM 9630 C CA . THR F 1 116 ? 20.587 -88.017 -125.861 1.00 10.41 116 THR F CA 1
ATOM 9631 C C . THR F 1 116 ? 19.818 -89.198 -126.452 1.00 11.03 116 THR F C 1
ATOM 9632 O O . THR F 1 116 ? 18.586 -89.227 -126.437 1.00 10.64 116 THR F O 1
ATOM 9636 N N . ARG F 1 117 ? 20.554 -90.179 -126.970 1.00 10.43 117 ARG F N 1
ATOM 9637 C CA . ARG F 1 117 ? 19.930 -91.353 -127.564 1.00 11.71 117 ARG F CA 1
ATOM 9638 C C . ARG F 1 117 ? 19.069 -92.090 -126.540 1.00 11.16 117 ARG F C 1
ATOM 9639 O O . ARG F 1 117 ? 17.947 -92.491 -126.848 1.00 11.94 117 ARG F O 1
ATOM 9647 N N . GLN F 1 118 ? 19.579 -92.259 -125.323 1.00 7.85 118 GLN F N 1
ATOM 9648 C CA . GLN F 1 118 ? 18.811 -92.952 -124.294 1.00 12.49 118 GLN F CA 1
ATOM 9649 C C . GLN F 1 118 ? 17.571 -92.154 -123.907 1.00 11.09 118 GLN F C 1
ATOM 9650 O O . GLN F 1 118 ? 16.482 -92.710 -123.807 1.00 14.86 118 GLN F O 1
ATOM 9656 N N . TYR F 1 119 ? 17.733 -90.853 -123.690 1.00 10.39 119 TYR F N 1
ATOM 9657 C CA . TYR F 1 119 ? 16.599 -89.998 -123.332 1.00 13.75 119 TYR F CA 1
ATOM 9658 C C . TYR F 1 119 ? 15.524 -89.991 -124.423 1.00 15.56 119 TYR F C 1
ATOM 9659 O O . TYR F 1 119 ? 14.332 -89.886 -124.129 1.00 17.44 119 TYR F O 1
ATOM 9668 N N . LEU F 1 120 ? 15.953 -90.092 -125.677 1.00 12.64 120 LEU F N 1
ATOM 9669 C CA . LEU F 1 120 ? 15.040 -90.059 -126.825 1.00 15.23 120 LEU F CA 1
ATOM 9670 C C . LEU F 1 120 ? 14.624 -91.438 -127.319 1.00 17.03 120 LEU F C 1
ATOM 9671 O O . LEU F 1 120 ? 13.825 -91.558 -128.254 1.00 14.97 120 LEU F O 1
ATOM 9676 N N . GLU F 1 121 ? 15.170 -92.474 -126.694 1.00 17.75 121 GLU F N 1
ATOM 9677 C CA . GLU F 1 121 ? 14.880 -93.847 -127.083 1.00 19.21 121 GLU F CA 1
ATOM 9678 C C . GLU F 1 121 ? 15.227 -94.088 -128.550 1.00 19.05 121 GLU F C 1
ATOM 9679 O O . GLU F 1 121 ? 14.492 -94.765 -129.274 1.00 17.46 121 GLU F O 1
ATOM 9685 N N . GLY F 1 122 ? 16.350 -93.519 -128.983 1.00 14.69 122 GLY F N 1
ATOM 9686 C CA . GLY F 1 122 ? 16.804 -93.702 -130.353 1.00 13.09 122 GLY F CA 1
ATOM 9687 C C . GLY F 1 122 ? 16.136 -92.872 -131.438 1.00 13.10 122 GLY F C 1
ATOM 9688 O O . GLY F 1 122 ? 16.475 -93.007 -132.614 1.00 14.51 122 GLY F O 1
ATOM 9689 N N . ARG F 1 123 ? 15.205 -92.005 -131.065 1.00 13.75 123 ARG F N 1
ATOM 9690 C CA . ARG F 1 123 ? 14.515 -91.180 -132.056 1.00 14.25 123 ARG F CA 1
ATOM 9691 C C . ARG F 1 123 ? 15.360 -90.007 -132.553 1.00 14.71 123 ARG F C 1
ATOM 9692 O O . ARG F 1 123 ? 16.261 -89.538 -131.857 1.00 13.22 123 ARG F O 1
ATOM 9700 N N . PRO F 1 124 ? 15.079 -89.522 -133.777 1.00 13.96 124 PRO F N 1
ATOM 9701 C CA . PRO F 1 124 ? 15.825 -88.394 -134.350 1.00 12.63 124 PRO F CA 1
ATOM 9702 C C . PRO F 1 124 ? 15.541 -87.137 -133.538 1.00 10.71 124 PRO F C 1
ATOM 9703 O O . PRO F 1 124 ? 14.506 -87.034 -132.881 1.00 10.18 124 PRO F O 1
ATOM 9707 N N . TYR F 1 125 ? 16.452 -86.175 -133.589 1.00 8.47 125 TYR F N 1
ATOM 9708 C CA . TYR F 1 125 ? 16.260 -84.943 -132.840 1.00 10.24 125 TYR F CA 1
ATOM 9709 C C . TYR F 1 125 ? 17.237 -83.887 -133.334 1.00 9.91 125 TYR F C 1
ATOM 9710 O O . TYR F 1 125 ? 18.230 -84.203 -133.996 1.00 11.08 125 TYR F O 1
ATOM 9719 N N . ALA F 1 126 ? 16.947 -82.631 -133.020 1.00 9.16 126 ALA F N 1
ATOM 9720 C CA . ALA F 1 126 ? 17.812 -81.529 -133.417 1.00 9.09 126 ALA F CA 1
ATOM 9721 C C . ALA F 1 126 ? 18.133 -80.710 -132.174 1.00 10.58 126 ALA F C 1
ATOM 9722 O O . ALA F 1 126 ? 17.437 -79.745 -131.854 1.00 10.17 126 ALA F O 1
ATOM 9724 N N . PRO F 1 127 ? 19.190 -81.095 -131.443 1.00 10.11 127 PRO F N 1
ATOM 9725 C CA . PRO F 1 127 ? 19.575 -80.366 -130.229 1.00 10.04 127 PRO F CA 1
ATOM 9726 C C . PRO F 1 127 ? 19.930 -78.922 -130.565 1.00 9.99 127 PRO F C 1
ATOM 9727 O O . PRO F 1 127 ? 20.851 -78.673 -131.341 1.00 10.73 127 PRO F O 1
ATOM 9731 N N . VAL F 1 128 ? 19.196 -77.977 -129.983 1.00 10.62 128 VAL F N 1
ATOM 9732 C CA . VAL F 1 128 ? 19.450 -76.562 -130.213 1.00 8.88 128 VAL F CA 1
ATOM 9733 C C . VAL F 1 128 ? 19.387 -75.822 -128.881 1.00 9.76 128 VAL F C 1
ATOM 9734 O O . VAL F 1 128 ? 18.739 -76.272 -127.939 1.00 9.45 128 VAL F O 1
ATOM 9738 N N . PRO F 1 129 ? 20.086 -74.686 -128.782 1.00 9.99 129 PRO F N 1
ATOM 9739 C CA . PRO F 1 129 ? 20.095 -73.889 -127.552 1.00 10.20 129 PRO F CA 1
ATOM 9740 C C . PRO F 1 129 ? 18.783 -73.129 -127.431 1.00 10.73 129 PRO F C 1
ATOM 9741 O O . PRO F 1 129 ? 17.944 -73.187 -128.324 1.00 7.65 129 PRO F O 1
ATOM 9745 N N . ASP F 1 130 ? 18.596 -72.430 -126.319 1.00 11.59 130 ASP F N 1
ATOM 9746 C CA . ASP F 1 130 ? 17.398 -71.625 -126.159 1.00 10.04 130 ASP F CA 1
ATOM 9747 C C . ASP F 1 130 ? 17.629 -70.512 -127.172 1.00 11.26 130 ASP F C 1
ATOM 9748 O O . ASP F 1 130 ? 18.739 -70.005 -127.287 1.00 10.34 130 ASP F O 1
ATOM 9753 N N . PRO F 1 131 ? 16.594 -70.122 -127.927 1.00 10.68 131 PRO F N 1
ATOM 9754 C CA . PRO F 1 131 ? 16.813 -69.055 -128.908 1.00 13.32 131 PRO F CA 1
ATOM 9755 C C . PRO F 1 131 ? 17.326 -67.727 -128.350 1.00 12.52 131 PRO F C 1
ATOM 9756 O O . PRO F 1 131 ? 18.202 -67.109 -128.947 1.00 10.51 131 PRO F O 1
ATOM 9760 N N . GLU F 1 132 ? 16.796 -67.299 -127.209 1.00 11.63 132 GLU F N 1
ATOM 9761 C CA . GLU F 1 132 ? 17.220 -66.040 -126.597 1.00 15.24 132 GLU F CA 1
ATOM 9762 C C . GLU F 1 132 ? 18.669 -66.086 -126.107 1.00 12.60 132 GLU F C 1
ATOM 9763 O O . GLU F 1 132 ? 19.416 -65.116 -126.260 1.00 12.98 132 GLU F O 1
ATOM 9769 N N . VAL F 1 133 ? 19.070 -67.206 -125.515 1.00 13.95 133 VAL F N 1
ATOM 9770 C CA . VAL F 1 133 ? 20.444 -67.330 -125.035 1.00 11.35 133 VAL F CA 1
ATOM 9771 C C . VAL F 1 133 ? 21.387 -67.318 -126.230 1.00 12.78 133 VAL F C 1
ATOM 9772 O O . VAL F 1 133 ? 22.420 -66.644 -126.221 1.00 14.11 133 VAL F O 1
ATOM 9776 N N . PHE F 1 134 ? 21.020 -68.077 -127.257 1.00 12.81 134 PHE F N 1
ATOM 9777 C CA . PHE F 1 134 ? 21.801 -68.167 -128.485 1.00 10.43 134 PHE F CA 1
ATOM 9778 C C . PHE F 1 134 ? 22.011 -66.767 -129.058 1.00 13.02 134 PHE F C 1
ATOM 9779 O O . PHE F 1 134 ? 23.127 -66.377 -129.405 1.00 13.43 134 PHE F O 1
ATOM 9787 N N . ARG F 1 135 ? 20.919 -66.022 -129.158 1.00 12.55 135 ARG F N 1
ATOM 9788 C CA . ARG F 1 135 ? 20.953 -64.665 -129.688 1.00 14.96 135 ARG F CA 1
ATOM 9789 C C . ARG F 1 135 ? 21.842 -63.745 -128.843 1.00 12.26 135 ARG F C 1
ATOM 9790 O O . ARG F 1 135 ? 22.591 -62.928 -129.379 1.00 13.78 135 ARG F O 1
ATOM 9798 N N . ALA F 1 136 ? 21.748 -63.878 -127.524 1.00 13.54 136 ALA F N 1
ATOM 9799 C CA . ALA F 1 136 ? 22.538 -63.053 -126.614 1.00 14.93 136 ALA F CA 1
ATOM 9800 C C . ALA F 1 136 ? 24.034 -63.334 -126.750 1.00 14.69 136 ALA F C 1
ATOM 9801 O O . ALA F 1 136 ? 24.845 -62.407 -126.758 1.00 16.45 136 ALA F O 1
ATOM 9803 N N . LEU F 1 137 ? 24.398 -64.610 -126.854 1.00 11.40 137 LEU F N 1
ATOM 9804 C CA . LEU F 1 137 ? 25.799 -64.984 -127.003 1.00 12.29 137 LEU F CA 1
ATOM 9805 C C . LEU F 1 137 ? 26.363 -64.378 -128.285 1.00 14.05 137 LEU F C 1
ATOM 9806 O O . LEU F 1 137 ? 27.460 -63.823 -128.291 1.00 13.21 137 LEU F O 1
ATOM 9811 N N . TRP F 1 138 ? 25.592 -64.475 -129.366 1.00 16.04 138 TRP F N 1
ATOM 9812 C CA . TRP F 1 138 ? 25.993 -63.944 -130.666 1.00 16.32 138 TRP F CA 1
ATOM 9813 C C . TRP F 1 138 ? 26.161 -62.421 -130.591 1.00 17.44 138 TRP F C 1
ATOM 9814 O O . TRP F 1 138 ? 27.178 -61.874 -131.028 1.00 17.87 138 TRP F O 1
ATOM 9825 N N . ARG F 1 139 ? 25.158 -61.745 -130.042 1.00 16.98 139 ARG F N 1
ATOM 9826 C CA . ARG F 1 139 ? 25.185 -60.290 -129.912 1.00 20.21 139 ARG F CA 1
ATOM 9827 C C . ARG F 1 139 ? 26.325 -59.797 -129.024 1.00 19.67 139 ARG F C 1
ATOM 9828 O O . ARG F 1 139 ? 26.985 -58.805 -129.341 1.00 18.41 139 ARG F O 1
ATOM 9836 N N . ARG F 1 140 ? 26.548 -60.479 -127.906 1.00 19.41 140 ARG F N 1
ATOM 9837 C CA . ARG F 1 140 ? 27.625 -60.083 -127.007 1.00 21.04 140 ARG F CA 1
ATOM 9838 C C . ARG F 1 140 ? 28.982 -60.252 -127.686 1.00 21.74 140 ARG F C 1
ATOM 9839 O O . ARG F 1 140 ? 29.849 -59.387 -127.578 1.00 22.47 140 ARG F O 1
ATOM 9847 N N . ALA F 1 141 ? 29.163 -61.361 -128.395 1.00 21.10 141 ALA F N 1
ATOM 9848 C CA . ALA F 1 141 ? 30.420 -61.607 -129.088 1.00 22.24 141 ALA F CA 1
ATOM 9849 C C . ALA F 1 141 ? 30.676 -60.464 -130.073 1.00 24.45 141 ALA F C 1
ATOM 9850 O O . ALA F 1 141 ? 31.807 -59.993 -130.222 1.00 23.81 141 ALA F O 1
ATOM 9852 N N . GLU F 1 142 ? 29.613 -60.016 -130.735 1.00 24.51 142 GLU F N 1
ATOM 9853 C CA . GLU F 1 142 ? 29.709 -58.926 -131.696 1.00 27.04 142 GLU F CA 1
ATOM 9854 C C . GLU F 1 142 ? 30.017 -57.599 -131.009 1.00 27.98 142 GLU F C 1
ATOM 9855 O O . GLU F 1 142 ? 30.856 -56.831 -131.475 1.00 28.12 142 GLU F O 1
ATOM 9861 N N . ALA F 1 143 ? 29.334 -57.335 -129.899 1.00 28.51 143 ALA F N 1
ATOM 9862 C CA . ALA F 1 143 ? 29.527 -56.098 -129.149 1.00 29.80 143 ALA F CA 1
ATOM 9863 C C . ALA F 1 143 ? 30.948 -55.955 -128.606 1.00 33.22 143 ALA F C 1
ATOM 9864 O O . ALA F 1 143 ? 31.524 -54.868 -128.643 1.00 36.14 143 ALA F O 1
ATOM 9866 N N . LEU F 1 144 ? 31.510 -57.051 -128.101 1.00 32.50 144 LEU F N 1
ATOM 9867 C CA . LEU F 1 144 ? 32.860 -57.029 -127.548 1.00 31.29 144 LEU F CA 1
ATOM 9868 C C . LEU F 1 144 ? 33.925 -57.035 -128.639 1.00 33.19 144 LEU F C 1
ATOM 9869 O O . LEU F 1 144 ? 35.115 -56.880 -128.358 1.00 32.80 144 LEU F O 1
ATOM 9874 N N . GLY F 1 145 ? 33.492 -57.217 -129.881 1.00 31.59 145 GLY F N 1
ATOM 9875 C CA . GLY F 1 145 ? 34.421 -57.222 -130.996 1.00 29.70 145 GLY F CA 1
ATOM 9876 C C . GLY F 1 145 ? 35.336 -58.427 -131.083 1.00 30.88 145 GLY F C 1
ATOM 9877 O O . GLY F 1 145 ? 36.424 -58.345 -131.658 1.00 30.58 145 GLY F O 1
ATOM 9878 N N . TYR F 1 146 ? 34.905 -59.550 -130.522 1.00 26.28 146 TYR F N 1
ATOM 9879 C CA . TYR F 1 146 ? 35.706 -60.767 -130.554 1.00 27.03 146 TYR F CA 1
ATOM 9880 C C . TYR F 1 146 ? 35.354 -61.620 -131.770 1.00 29.96 146 TYR F C 1
ATOM 9881 O O . TYR F 1 146 ? 34.182 -61.910 -132.018 1.00 30.49 146 TYR F O 1
ATOM 9890 N N . PRO F 1 147 ? 36.368 -62.030 -132.552 1.00 31.20 147 PRO F N 1
ATOM 9891 C CA . PRO F 1 147 ? 36.106 -62.858 -133.734 1.00 29.27 147 PRO F CA 1
ATOM 9892 C C . PRO F 1 147 ? 35.404 -64.150 -133.322 1.00 27.87 147 PRO F C 1
ATOM 9893 O O . PRO F 1 147 ? 35.760 -64.767 -132.319 1.00 25.95 147 PRO F O 1
ATOM 9897 N N . HIS F 1 148 ? 34.412 -64.561 -134.102 1.00 23.98 148 HIS F N 1
ATOM 9898 C CA . HIS F 1 148 ? 33.656 -65.766 -133.776 1.00 21.12 148 HIS F CA 1
ATOM 9899 C C . HIS F 1 148 ? 32.968 -66.358 -134.998 1.00 18.66 148 HIS F C 1
ATOM 9900 O O . HIS F 1 148 ? 32.790 -65.686 -136.013 1.00 17.62 148 HIS F O 1
ATOM 9907 N N . ARG F 1 149 ? 32.577 -67.621 -134.879 1.00 17.39 149 ARG F N 1
ATOM 9908 C CA . ARG F 1 149 ? 31.866 -68.318 -135.940 1.00 18.13 149 ARG F CA 1
ATOM 9909 C C . ARG F 1 149 ? 30.570 -68.798 -135.291 1.00 18.00 149 ARG F C 1
ATOM 9910 O O . ARG F 1 149 ? 30.554 -69.137 -134.104 1.00 17.93 149 ARG F O 1
ATOM 9918 N N . VAL F 1 150 ? 29.488 -68.810 -136.059 1.00 14.12 150 VAL F N 1
ATOM 9919 C CA . VAL F 1 150 ? 28.195 -69.255 -135.548 1.00 12.75 150 VAL F CA 1
ATOM 9920 C C . VAL F 1 150 ? 27.746 -70.444 -136.395 1.00 14.61 150 VAL F C 1
ATOM 9921 O O . VAL F 1 150 ? 27.633 -70.334 -137.614 1.00 15.37 150 VAL F O 1
ATOM 9925 N N . GLY F 1 151 ? 27.498 -71.579 -135.750 1.00 12.42 151 GLY F N 1
ATOM 9926 C CA . GLY F 1 151 ? 27.073 -72.757 -136.486 1.00 11.73 151 GLY F CA 1
ATOM 9927 C C . GLY F 1 151 ? 27.016 -74.025 -135.653 1.00 11.02 151 GLY F C 1
ATOM 9928 O O . GLY F 1 151 ? 27.012 -73.987 -134.423 1.00 8.46 151 GLY F O 1
ATOM 9929 N N . LEU F 1 152 ? 26.982 -75.161 -136.337 1.00 10.29 152 LEU F N 1
ATOM 9930 C CA . LEU F 1 152 ? 26.907 -76.459 -135.680 1.00 10.04 152 LEU F CA 1
ATOM 9931 C C . LEU F 1 152 ? 28.213 -77.006 -135.115 1.00 11.77 152 LEU F C 1
ATOM 9932 O O . LEU F 1 152 ? 29.296 -76.735 -135.626 1.00 12.82 152 LEU F O 1
ATOM 9937 N N . VAL F 1 153 ? 28.075 -77.791 -134.054 1.00 10.56 153 VAL F N 1
ATOM 9938 C CA . VAL F 1 153 ? 29.183 -78.504 -133.448 1.00 10.31 153 VAL F CA 1
ATOM 9939 C C . VAL F 1 153 ? 28.598 -79.912 -133.375 1.00 12.62 153 VAL F C 1
ATOM 9940 O O . VAL F 1 153 ? 27.395 -80.095 -133.585 1.00 11.37 153 VAL F O 1
ATOM 9944 N N . ALA F 1 154 ? 29.435 -80.906 -133.122 1.00 10.92 154 ALA F N 1
ATOM 9945 C CA . ALA F 1 154 ? 28.951 -82.267 -133.002 1.00 10.09 154 ALA F CA 1
ATOM 9946 C C . ALA F 1 154 ? 29.397 -82.763 -131.630 1.00 12.12 154 ALA F C 1
ATOM 9947 O O . ALA F 1 154 ? 30.560 -82.591 -131.259 1.00 10.02 154 ALA F O 1
ATOM 9949 N N . SER F 1 155 ? 28.466 -83.350 -130.876 1.00 8.71 155 SER F N 1
ATOM 9950 C CA . SER F 1 155 ? 28.757 -83.876 -129.539 1.00 9.44 155 SER F CA 1
ATOM 9951 C C . SER F 1 155 ? 28.997 -85.378 -129.631 1.00 12.54 155 SER F C 1
ATOM 9952 O O . SER F 1 155 ? 28.078 -86.142 -129.931 1.00 10.55 155 SER F O 1
ATOM 9955 N N . GLU F 1 156 ? 30.225 -85.803 -129.353 1.00 9.72 156 GLU F N 1
ATOM 9956 C CA . GLU F 1 156 ? 30.574 -87.217 -129.440 1.00 12.21 156 GLU F CA 1
ATOM 9957 C C . GLU F 1 156 ? 30.872 -87.843 -128.082 1.00 11.73 156 GLU F C 1
ATOM 9958 O O . GLU F 1 156 ? 31.072 -87.139 -127.089 1.00 9.39 156 GLU F O 1
ATOM 9964 N N . ASP F 1 157 ? 30.917 -89.171 -128.061 1.00 9.44 157 ASP F N 1
ATOM 9965 C CA . ASP F 1 157 ? 31.198 -89.925 -126.842 1.00 13.26 157 ASP F CA 1
ATOM 9966 C C . ASP F 1 157 ? 32.631 -90.454 -126.805 1.00 12.03 157 ASP F C 1
ATOM 9967 O O . ASP F 1 157 ? 33.267 -90.469 -125.753 1.00 13.34 157 ASP F O 1
ATOM 9972 N N . ALA F 1 158 ? 33.135 -90.895 -127.952 1.00 11.64 158 ALA F N 1
ATOM 9973 C CA . ALA F 1 158 ? 34.483 -91.456 -128.009 1.00 13.15 158 ALA F CA 1
ATOM 9974 C C . ALA F 1 158 ? 35.545 -90.499 -128.546 1.00 13.24 158 ALA F C 1
ATOM 9975 O O . ALA F 1 158 ? 35.830 -90.462 -129.742 1.00 10.99 158 ALA F O 1
ATOM 9977 N N . PHE F 1 159 ? 36.134 -89.738 -127.628 1.00 12.91 159 PHE F N 1
ATOM 9978 C CA . PHE F 1 159 ? 37.179 -88.759 -127.930 1.00 13.77 159 PHE F CA 1
ATOM 9979 C C . PHE F 1 159 ? 38.268 -89.320 -128.856 1.00 14.52 159 PHE F C 1
ATOM 9980 O O . PHE F 1 159 ? 38.659 -88.681 -129.835 1.00 13.33 159 PHE F O 1
ATOM 9988 N N . TYR F 1 160 ? 38.750 -90.517 -128.539 1.00 13.95 160 TYR F N 1
ATOM 9989 C CA . TYR F 1 160 ? 39.814 -91.143 -129.311 1.00 15.19 160 TYR F CA 1
ATOM 9990 C C . TYR F 1 160 ? 39.386 -92.030 -130.473 1.00 18.43 160 TYR F C 1
ATOM 9991 O O . TYR F 1 160 ? 40.201 -92.781 -131.011 1.00 19.59 160 TYR F O 1
ATOM 10000 N N . ALA F 1 161 ? 38.121 -91.951 -130.869 1.00 15.71 161 ALA F N 1
ATOM 10001 C CA . ALA F 1 161 ? 37.653 -92.762 -131.987 1.00 17.89 161 ALA F CA 1
ATOM 10002 C C . ALA F 1 161 ? 37.594 -91.966 -133.288 1.00 19.33 161 ALA F C 1
ATOM 10003 O O . ALA F 1 161 ? 37.904 -92.494 -134.355 1.00 18.85 161 ALA F O 1
ATOM 10005 N N . THR F 1 162 ? 37.207 -90.697 -133.193 1.00 16.54 162 THR F N 1
ATOM 10006 C CA . THR F 1 162 ? 37.074 -89.842 -134.371 1.00 22.57 162 THR F CA 1
ATOM 10007 C C . THR F 1 162 ? 38.377 -89.544 -135.105 1.00 20.87 162 THR F C 1
ATOM 10008 O O . THR F 1 162 ? 39.350 -89.080 -134.514 1.00 21.28 162 THR F O 1
ATOM 10012 N N . THR F 1 163 ? 38.377 -89.807 -136.407 1.00 21.22 163 THR F N 1
ATOM 10013 C CA . THR F 1 163 ? 39.552 -89.576 -137.243 1.00 21.91 163 THR F CA 1
ATOM 10014 C C . THR F 1 163 ? 39.449 -88.254 -138.004 1.00 21.27 163 THR F C 1
ATOM 10015 O O . THR F 1 163 ? 38.367 -87.677 -138.129 1.00 17.28 163 THR F O 1
ATOM 10019 N N . PRO F 1 164 ? 40.585 -87.756 -138.521 1.00 21.31 164 PRO F N 1
ATOM 10020 C CA . PRO F 1 164 ? 40.594 -86.500 -139.278 1.00 21.01 164 PRO F CA 1
ATOM 10021 C C . PRO F 1 164 ? 39.690 -86.625 -140.505 1.00 19.27 164 PRO F C 1
ATOM 10022 O O . PRO F 1 164 ? 38.995 -85.681 -140.880 1.00 20.24 164 PRO F O 1
ATOM 10026 N N . GLU F 1 165 ? 39.712 -87.800 -141.126 1.00 18.32 165 GLU F N 1
ATOM 10027 C CA . GLU F 1 165 ? 38.889 -88.061 -142.301 1.00 21.10 165 GLU F CA 1
ATOM 10028 C C . GLU F 1 165 ? 37.401 -87.935 -141.964 1.00 21.40 165 GLU F C 1
ATOM 10029 O O . GLU F 1 165 ? 36.635 -87.336 -142.717 1.00 20.80 165 GLU F O 1
ATOM 10031 N N . GLU F 1 166 ? 36.990 -88.505 -140.836 1.00 19.04 166 GLU F N 1
ATOM 10032 C CA . GLU F 1 166 ? 35.591 -88.430 -140.431 1.00 18.83 166 GLU F CA 1
ATOM 10033 C C . GLU F 1 166 ? 35.228 -86.981 -140.098 1.00 17.56 166 GLU F C 1
ATOM 10034 O O . GLU F 1 166 ? 34.147 -86.503 -140.443 1.00 16.66 166 GLU F O 1
ATOM 10040 N N . ALA F 1 167 ? 36.145 -86.280 -139.443 1.00 15.52 167 ALA F N 1
ATOM 10041 C CA . ALA F 1 167 ? 35.915 -84.886 -139.082 1.00 18.10 167 ALA F CA 1
ATOM 10042 C C . ALA F 1 167 ? 35.710 -84.030 -140.326 1.00 19.88 167 ALA F C 1
ATOM 10043 O O . ALA F 1 167 ? 34.794 -83.207 -140.374 1.00 18.04 167 ALA F O 1
ATOM 10045 N N . ARG F 1 168 ? 36.559 -84.213 -141.335 1.00 19.43 168 ARG F N 1
ATOM 10046 C CA . ARG F 1 168 ? 36.419 -83.417 -142.549 1.00 23.31 168 ARG F CA 1
ATOM 10047 C C . ARG F 1 168 ? 35.131 -83.786 -143.275 1.00 20.31 168 ARG F C 1
ATOM 10048 O O . ARG F 1 168 ? 34.512 -82.941 -143.923 1.00 22.42 168 ARG F O 1
ATOM 10056 N N . ALA F 1 169 ? 34.719 -85.044 -143.154 1.00 17.35 169 ALA F N 1
ATOM 10057 C CA . ALA F 1 169 ? 33.481 -85.487 -143.783 1.00 16.85 169 ALA F CA 1
ATOM 10058 C C . ALA F 1 169 ? 32.307 -84.762 -143.115 1.00 17.01 169 ALA F C 1
ATOM 10059 O O . ALA F 1 169 ? 31.405 -84.264 -143.788 1.00 17.92 169 ALA F O 1
ATOM 10061 N N . TRP F 1 170 ? 32.325 -84.699 -141.787 1.00 12.90 170 TRP F N 1
ATOM 10062 C CA . TRP F 1 170 ? 31.257 -84.019 -141.056 1.00 13.38 170 TRP F CA 1
ATOM 10063 C C . TRP F 1 170 ? 31.227 -82.528 -141.362 1.00 13.07 170 TRP F C 1
ATOM 10064 O O . TRP F 1 170 ? 30.161 -81.907 -141.384 1.00 14.24 170 TRP F O 1
ATOM 10075 N N . ALA F 1 171 ? 32.400 -81.953 -141.606 1.00 12.98 171 ALA F N 1
ATOM 10076 C CA . ALA F 1 171 ? 32.485 -80.531 -141.910 1.00 16.46 171 ALA F CA 1
ATOM 10077 C C . ALA F 1 171 ? 31.729 -80.212 -143.197 1.00 16.24 171 ALA F C 1
ATOM 10078 O O . ALA F 1 171 ? 31.239 -79.096 -143.377 1.00 18.52 171 ALA F O 1
ATOM 10080 N N . ARG F 1 172 ? 31.630 -81.188 -144.092 1.00 15.18 172 ARG F N 1
ATOM 10081 C CA . ARG F 1 172 ? 30.921 -80.975 -145.349 1.00 17.99 172 ARG F CA 1
ATOM 10082 C C . ARG F 1 172 ? 29.420 -80.875 -145.111 1.00 18.05 172 ARG F C 1
ATOM 10083 O O . ARG F 1 172 ? 28.664 -80.489 -146.001 1.00 16.14 172 ARG F O 1
ATOM 10091 N N . TYR F 1 173 ? 28.998 -81.214 -143.897 1.00 16.67 173 TYR F N 1
ATOM 10092 C CA . TYR F 1 173 ? 27.592 -81.149 -143.527 1.00 14.85 173 TYR F CA 1
ATOM 10093 C C . TYR F 1 173 ? 27.326 -80.012 -142.540 1.00 14.70 173 TYR F C 1
ATOM 10094 O O . TYR F 1 173 ? 26.275 -79.961 -141.894 1.00 12.23 173 TYR F O 1
ATOM 10103 N N . GLY F 1 174 ? 28.288 -79.099 -142.420 1.00 13.70 174 GLY F N 1
ATOM 10104 C CA . GLY F 1 174 ? 28.109 -77.967 -141.528 1.00 10.51 174 GLY F CA 1
ATOM 10105 C C . GLY F 1 174 ? 28.741 -78.029 -140.148 1.00 12.06 174 GLY F C 1
ATOM 10106 O O . GLY F 1 174 ? 28.694 -77.048 -139.408 1.00 14.74 174 GLY F O 1
ATOM 10107 N N . VAL F 1 175 ? 29.331 -79.159 -139.780 1.00 15.07 175 VAL F N 1
ATOM 10108 C CA . VAL F 1 175 ? 29.952 -79.269 -138.461 1.00 12.53 175 VAL F CA 1
ATOM 10109 C C . VAL F 1 175 ? 31.234 -78.437 -138.387 1.00 14.30 175 VAL F C 1
ATOM 10110 O O . VAL F 1 175 ? 32.165 -78.651 -139.154 1.00 13.95 175 VAL F O 1
ATOM 10114 N N . LEU F 1 176 ? 31.274 -77.485 -137.461 1.00 15.50 176 LEU F N 1
ATOM 10115 C CA . LEU F 1 176 ? 32.444 -76.627 -137.302 1.00 15.70 176 LEU F CA 1
ATOM 10116 C C . LEU F 1 176 ? 33.506 -77.267 -136.425 1.00 16.49 176 LEU F C 1
ATOM 10117 O O . LEU F 1 176 ? 34.702 -77.180 -136.713 1.00 15.22 176 LEU F O 1
ATOM 10122 N N . ALA F 1 177 ? 33.067 -77.914 -135.351 1.00 14.56 177 ALA F N 1
ATOM 10123 C CA . ALA F 1 177 ? 33.992 -78.549 -134.428 1.00 12.85 177 ALA F CA 1
ATOM 10124 C C . ALA F 1 177 ? 33.317 -79.641 -133.620 1.00 15.55 177 ALA F C 1
ATOM 10125 O O . ALA F 1 177 ? 32.085 -79.772 -133.628 1.00 14.20 177 ALA F O 1
ATOM 10127 N N . PHE F 1 178 ? 34.137 -80.420 -132.920 1.00 14.23 178 PHE F N 1
ATOM 10128 C CA . PHE F 1 178 ? 33.645 -81.508 -132.089 1.00 14.38 178 PHE F CA 1
ATOM 10129 C C . PHE F 1 178 ? 33.887 -81.232 -130.608 1.00 17.00 178 PHE F C 1
ATOM 10130 O O . PHE F 1 178 ? 34.937 -80.716 -130.218 1.00 16.11 178 PHE F O 1
ATOM 10138 N N . GLU F 1 179 ? 32.902 -81.575 -129.791 1.00 14.18 179 GLU F N 1
ATOM 10139 C CA . GLU F 1 179 ? 33.029 -81.432 -128.352 1.00 16.08 179 GLU F CA 1
ATOM 10140 C C . GLU F 1 179 ? 32.258 -82.597 -127.731 1.00 13.20 179 GLU F C 1
ATOM 10141 O O . GLU F 1 179 ? 31.886 -83.525 -128.449 1.00 11.74 179 GLU F O 1
ATOM 10147 N N . MET F 1 180 ? 32.012 -82.585 -126.428 1.00 12.67 180 MET F N 1
ATOM 10148 C CA . MET F 1 180 ? 31.359 -83.747 -125.827 1.00 15.72 180 MET F CA 1
ATOM 10149 C C . MET F 1 180 ? 30.244 -83.485 -124.824 1.00 14.92 180 MET F C 1
ATOM 10150 O O . MET F 1 180 ? 30.004 -84.319 -123.955 1.00 15.26 180 MET F O 1
ATOM 10155 N N . GLU F 1 181 ? 29.547 -82.361 -124.934 1.00 13.58 181 GLU F N 1
ATOM 10156 C CA . GLU F 1 181 ? 28.517 -82.081 -123.946 1.00 12.83 181 GLU F CA 1
ATOM 10157 C C . GLU F 1 181 ? 27.280 -81.316 -124.404 1.00 11.64 181 GLU F C 1
ATOM 10158 O O . GLU F 1 181 ? 26.213 -81.473 -123.814 1.00 11.97 181 GLU F O 1
ATOM 10164 N N . ALA F 1 182 ? 27.416 -80.505 -125.448 1.00 8.53 182 ALA F N 1
ATOM 10165 C CA . ALA F 1 182 ? 26.311 -79.673 -125.930 1.00 10.11 182 ALA F CA 1
ATOM 10166 C C . ALA F 1 182 ? 24.976 -80.340 -126.266 1.00 11.97 182 ALA F C 1
ATOM 10167 O O . ALA F 1 182 ? 23.922 -79.848 -125.858 1.00 8.34 182 ALA F O 1
ATOM 10169 N N . SER F 1 183 ? 25.004 -81.440 -127.012 1.00 10.85 183 SER F N 1
ATOM 10170 C CA . SER F 1 183 ? 23.754 -82.099 -127.391 1.00 12.89 183 SER F CA 1
ATOM 10171 C C . SER F 1 183 ? 22.861 -82.410 -126.189 1.00 11.54 183 SER F C 1
ATOM 10172 O O . SER F 1 183 ? 21.661 -82.117 -126.205 1.00 8.37 183 SER F O 1
ATOM 10175 N N . ALA F 1 184 ? 23.442 -82.998 -125.149 1.00 8.85 184 ALA F N 1
ATOM 10176 C CA . ALA F 1 184 ? 22.669 -83.344 -123.959 1.00 11.24 184 ALA F CA 1
ATOM 10177 C C . ALA F 1 184 ? 22.181 -82.098 -123.216 1.00 12.26 184 ALA F C 1
ATOM 10178 O O . ALA F 1 184 ? 21.068 -82.083 -122.679 1.00 11.68 184 ALA F O 1
ATOM 10180 N N . LEU F 1 185 ? 23.007 -81.055 -123.182 1.00 10.37 185 LEU F N 1
ATOM 10181 C CA . LEU F 1 185 ? 22.617 -79.818 -122.518 1.00 10.30 185 LEU F CA 1
ATOM 10182 C C . LEU F 1 185 ? 21.415 -79.202 -123.234 1.00 11.30 185 LEU F C 1
ATOM 10183 O O . LEU F 1 185 ? 20.455 -78.776 -122.594 1.00 11.20 185 LEU F O 1
ATOM 10188 N N . PHE F 1 186 ? 21.474 -79.165 -124.564 1.00 10.32 186 PHE F N 1
ATOM 10189 C CA . PHE F 1 186 ? 20.391 -78.604 -125.370 1.00 10.70 186 PHE F CA 1
ATOM 10190 C C . PHE F 1 186 ? 19.092 -79.414 -125.240 1.00 10.43 186 PHE F C 1
ATOM 10191 O O . PHE F 1 186 ? 18.001 -78.838 -125.134 1.00 11.01 186 PHE F O 1
ATOM 10199 N N . LEU F 1 187 ? 19.202 -80.739 -125.250 1.00 8.46 187 LEU F N 1
ATOM 10200 C CA . LEU F 1 187 ? 18.020 -81.588 -125.103 1.00 10.27 187 LEU F CA 1
ATOM 10201 C C . LEU F 1 187 ? 17.368 -81.361 -123.745 1.00 8.71 187 LEU F C 1
ATOM 10202 O O . LEU F 1 187 ? 16.163 -81.142 -123.662 1.00 10.71 187 LEU F O 1
ATOM 10207 N N . LEU F 1 188 ? 18.162 -81.415 -122.678 1.00 7.74 188 LEU F N 1
ATOM 10208 C CA . LEU F 1 188 ? 17.628 -81.216 -121.335 1.00 8.39 188 LEU F CA 1
ATOM 10209 C C . LEU F 1 188 ? 17.033 -79.818 -121.185 1.00 9.66 188 LEU F C 1
ATOM 10210 O O . LEU F 1 188 ? 16.065 -79.614 -120.444 1.00 11.77 188 LEU F O 1
ATOM 10215 N N . GLY F 1 189 ? 17.602 -78.857 -121.903 1.00 11.23 189 GLY F N 1
ATOM 10216 C CA . GLY F 1 189 ? 17.082 -77.504 -121.852 1.00 11.07 189 GLY F CA 1
ATOM 10217 C C . GLY F 1 189 ? 15.611 -77.521 -122.236 1.00 10.88 189 GLY F C 1
ATOM 10218 O O . GLY F 1 189 ? 14.773 -76.938 -121.549 1.00 11.67 189 GLY F O 1
ATOM 10219 N N . ARG F 1 190 ? 15.290 -78.191 -123.338 1.00 8.91 190 ARG F N 1
ATOM 10220 C CA . ARG F 1 190 ? 13.903 -78.278 -123.779 1.00 8.45 190 ARG F CA 1
ATOM 10221 C C . ARG F 1 190 ? 13.066 -79.177 -122.858 1.00 9.06 190 ARG F C 1
ATOM 10222 O O . ARG F 1 190 ? 11.951 -78.823 -122.483 1.00 10.45 190 ARG F O 1
ATOM 10230 N N . MET F 1 191 ? 13.604 -80.332 -122.478 1.00 8.18 191 MET F N 1
ATOM 10231 C CA . MET F 1 191 ? 12.877 -81.259 -121.608 1.00 10.43 191 MET F CA 1
ATOM 10232 C C . MET F 1 191 ? 12.533 -80.695 -120.237 1.00 12.57 191 MET F C 1
ATOM 10233 O O . MET F 1 191 ? 11.425 -80.908 -119.730 1.00 10.70 191 MET F O 1
ATOM 10238 N N . ARG F 1 192 ? 13.489 -79.987 -119.638 1.00 12.71 192 ARG F N 1
ATOM 10239 C CA . ARG F 1 192 ? 13.319 -79.420 -118.305 1.00 13.13 192 ARG F CA 1
ATOM 10240 C C . ARG F 1 192 ? 12.905 -77.953 -118.290 1.00 12.67 192 ARG F C 1
ATOM 10241 O O . ARG F 1 192 ? 12.840 -77.332 -117.227 1.00 11.29 192 ARG F O 1
ATOM 10249 N N . GLY F 1 193 ? 12.642 -77.408 -119.471 1.00 11.95 193 GLY F N 1
ATOM 10250 C CA . GLY F 1 193 ? 12.211 -76.026 -119.590 1.00 14.97 193 GLY F CA 1
ATOM 10251 C C . GLY F 1 193 ? 13.181 -74.920 -119.215 1.00 17.04 193 GLY F C 1
ATOM 10252 O O . GLY F 1 193 ? 12.747 -73.826 -118.856 1.00 20.24 193 GLY F O 1
ATOM 10253 N N . VAL F 1 194 ? 14.482 -75.169 -119.294 1.00 15.09 194 VAL F N 1
ATOM 10254 C CA . VAL F 1 194 ? 15.439 -74.123 -118.946 1.00 14.30 194 VAL F CA 1
ATOM 10255 C C . VAL F 1 194 ? 16.132 -73.563 -120.188 1.00 13.90 194 VAL F C 1
ATOM 10256 O O . VAL F 1 194 ? 16.086 -74.167 -121.260 1.00 14.64 194 VAL F O 1
ATOM 10260 N N . ARG F 1 195 ? 16.753 -72.396 -120.048 1.00 10.52 195 ARG F N 1
ATOM 10261 C CA . ARG F 1 195 ? 17.419 -71.747 -121.169 1.00 11.04 195 ARG F CA 1
ATOM 10262 C C . ARG F 1 195 ? 18.888 -72.115 -121.216 1.00 14.13 195 ARG F C 1
ATOM 10263 O O . ARG F 1 195 ? 19.648 -71.780 -120.309 1.00 15.53 195 ARG F O 1
ATOM 10271 N N . THR F 1 196 ? 19.292 -72.786 -122.287 1.00 11.26 196 THR F N 1
ATOM 10272 C CA . THR F 1 196 ? 20.679 -73.208 -122.415 1.00 11.47 196 THR F CA 1
ATOM 10273 C C . THR F 1 196 ? 21.378 -72.618 -123.632 1.00 10.54 196 THR F C 1
ATOM 10274 O O . THR F 1 196 ? 20.743 -72.118 -124.565 1.00 12.48 196 THR F O 1
ATOM 10278 N N . GLY F 1 197 ? 22.702 -72.689 -123.602 1.00 11.06 197 GLY F N 1
ATOM 10279 C CA . GLY F 1 197 ? 23.510 -72.195 -124.695 1.00 8.99 197 GLY F CA 1
ATOM 10280 C C . GLY F 1 197 ? 24.908 -72.758 -124.549 1.00 10.31 197 GLY F C 1
ATOM 10281 O O . GLY F 1 197 ? 25.244 -73.365 -123.528 1.00 10.88 197 GLY F O 1
ATOM 10282 N N . ALA F 1 198 ? 25.722 -72.572 -125.577 1.00 10.91 198 ALA F N 1
ATOM 10283 C CA . ALA F 1 198 ? 27.096 -73.041 -125.537 1.00 13.26 198 ALA F CA 1
ATOM 10284 C C . ALA F 1 198 ? 27.974 -72.176 -126.417 1.00 13.52 198 ALA F C 1
ATOM 10285 O O . ALA F 1 198 ? 27.598 -71.802 -127.527 1.00 13.03 198 ALA F O 1
ATOM 10287 N N . ILE F 1 199 ? 29.137 -71.824 -125.893 1.00 15.17 199 ILE F N 1
ATOM 10288 C CA . ILE F 1 199 ? 30.101 -71.053 -126.650 1.00 13.45 199 ILE F CA 1
ATOM 10289 C C . ILE F 1 199 ? 31.419 -71.764 -126.370 1.00 16.74 199 ILE F C 1
ATOM 10290 O O . ILE F 1 199 ? 31.720 -72.116 -125.224 1.00 17.64 199 ILE F O 1
ATOM 10295 N N . LEU F 1 200 ? 32.183 -72.012 -127.426 1.00 16.80 200 LEU F N 1
ATOM 10296 C CA . LEU F 1 200 ? 33.435 -72.742 -127.298 1.00 16.96 200 LEU F CA 1
ATOM 10297 C C . LEU F 1 200 ? 34.629 -72.018 -127.910 1.00 16.91 200 LEU F C 1
ATOM 10298 O O . LEU F 1 200 ? 34.474 -71.161 -128.776 1.00 15.03 200 LEU F O 1
ATOM 10303 N N . ALA F 1 201 ? 35.819 -72.380 -127.442 1.00 15.23 201 ALA F N 1
ATOM 10304 C CA . ALA F 1 201 ? 37.064 -71.821 -127.948 1.00 18.62 201 ALA F CA 1
ATOM 10305 C C . ALA F 1 201 ? 37.812 -72.990 -128.588 1.00 19.11 201 ALA F C 1
ATOM 10306 O O . ALA F 1 201 ? 38.018 -74.024 -127.947 1.00 18.21 201 ALA F O 1
ATOM 10308 N N . VAL F 1 202 ? 38.200 -72.834 -129.851 1.00 19.50 202 VAL F N 1
ATOM 10309 C CA . VAL F 1 202 ? 38.908 -73.896 -130.563 1.00 23.15 202 VAL F CA 1
ATOM 10310 C C . VAL F 1 202 ? 40.290 -74.120 -129.966 1.00 24.87 202 VAL F C 1
ATOM 10311 O O . VAL F 1 202 ? 41.138 -73.230 -129.998 1.00 26.96 202 VAL F O 1
ATOM 10315 N N . SER F 1 203 ? 40.516 -75.314 -129.433 1.00 26.75 203 SER F N 1
ATOM 10316 C CA . SER F 1 203 ? 41.797 -75.637 -128.815 1.00 32.03 203 SER F CA 1
ATOM 10317 C C . SER F 1 203 ? 42.729 -76.456 -129.705 1.00 36.32 203 SER F C 1
ATOM 10318 O O . SER F 1 203 ? 43.890 -76.677 -129.352 1.00 38.34 203 SER F O 1
ATOM 10321 N N . ASN F 1 204 ? 42.231 -76.901 -130.854 1.00 38.01 204 ASN F N 1
ATOM 10322 C CA . ASN F 1 204 ? 43.045 -77.703 -131.763 1.00 40.16 204 ASN F CA 1
ATOM 10323 C C . ASN F 1 204 ? 42.242 -78.207 -132.952 1.00 41.56 204 ASN F C 1
ATOM 10324 O O . ASN F 1 204 ? 41.043 -77.964 -133.057 1.00 40.41 204 ASN F O 1
ATOM 10329 N N . ARG F 1 205 ? 42.927 -78.915 -133.844 1.00 44.24 205 ARG F N 1
ATOM 10330 C CA . ARG F 1 205 ? 42.297 -79.511 -135.015 1.00 45.57 205 ARG F CA 1
ATOM 10331 C C . ARG F 1 205 ? 42.244 -81.012 -134.765 1.00 46.91 205 ARG F C 1
ATOM 10332 O O . ARG F 1 205 ? 43.182 -81.584 -134.206 1.00 46.62 205 ARG F O 1
ATOM 10340 N N . ILE F 1 206 ? 41.150 -81.651 -135.165 1.00 47.60 206 ILE F N 1
ATOM 10341 C CA . ILE F 1 206 ? 41.017 -83.088 -134.966 1.00 50.58 206 ILE F CA 1
ATOM 10342 C C . ILE F 1 206 ? 42.231 -83.808 -135.545 1.00 52.76 206 ILE F C 1
ATOM 10343 O O . ILE F 1 206 ? 42.574 -83.626 -136.714 1.00 48.49 206 ILE F O 1
ATOM 10348 N N . GLY F 1 207 ? 42.883 -84.616 -134.713 1.00 56.58 207 GLY F N 1
ATOM 10349 C CA . GLY F 1 207 ? 44.053 -85.348 -135.159 1.00 60.83 207 GLY F CA 1
ATOM 10350 C C . GLY F 1 207 ? 45.350 -84.828 -134.568 1.00 63.38 207 GLY F C 1
ATOM 10351 O O . GLY F 1 207 ? 46.416 -85.396 -134.808 1.00 64.47 207 GLY F O 1
ATOM 10352 N N . ASP F 1 208 ? 45.267 -83.751 -133.793 1.00 65.37 208 ASP F N 1
ATOM 10353 C CA . ASP F 1 208 ? 46.449 -83.161 -133.172 1.00 67.25 208 ASP F CA 1
ATOM 10354 C C . ASP F 1 208 ? 46.805 -83.836 -131.851 1.00 69.42 208 ASP F C 1
ATOM 10355 O O . ASP F 1 208 ? 45.958 -83.981 -130.966 1.00 69.86 208 ASP F O 1
ATOM 10360 N N . PRO F 1 209 ? 48.073 -84.256 -131.702 1.00 70.80 209 PRO F N 1
ATOM 10361 C CA . PRO F 1 209 ? 48.557 -84.919 -130.485 1.00 71.53 209 PRO F CA 1
ATOM 10362 C C . PRO F 1 209 ? 48.471 -84.012 -129.259 1.00 72.55 209 PRO F C 1
ATOM 10363 O O . PRO F 1 209 ? 48.377 -84.489 -128.127 1.00 72.14 209 PRO F O 1
ATOM 10367 N N . GLU F 1 210 ? 48.504 -82.704 -129.492 1.00 73.35 210 GLU F N 1
ATOM 10368 C CA . GLU F 1 210 ? 48.439 -81.734 -128.405 1.00 75.06 210 GLU F CA 1
ATOM 10369 C C . GLU F 1 210 ? 47.547 -80.549 -128.759 1.00 74.64 210 GLU F C 1
ATOM 10370 O O . GLU F 1 210 ? 47.153 -80.377 -129.914 1.00 74.49 210 GLU F O 1
ATOM 10376 N N . LEU F 1 211 ? 47.235 -79.733 -127.757 1.00 73.97 211 LEU F N 1
ATOM 10377 C CA . LEU F 1 211 ? 46.390 -78.562 -127.956 1.00 73.41 211 LEU F CA 1
ATOM 10378 C C . LEU F 1 211 ? 47.237 -77.362 -128.380 1.00 72.37 211 LEU F C 1
ATOM 10379 O O . LEU F 1 211 ? 48.452 -77.353 -128.190 1.00 73.40 211 LEU F O 1
ATOM 10384 N N . ALA F 1 212 ? 46.585 -76.356 -128.953 1.00 70.93 212 ALA F N 1
ATOM 10385 C CA . ALA F 1 212 ? 47.261 -75.147 -129.416 1.00 69.41 212 ALA F CA 1
ATOM 10386 C C . ALA F 1 212 ? 48.030 -74.468 -128.280 1.00 68.91 212 ALA F C 1
ATOM 10387 O O . ALA F 1 212 ? 47.937 -74.884 -127.124 1.00 68.21 212 ALA F O 1
ATOM 10389 N N . PRO F 1 213 ? 48.806 -73.414 -128.598 1.00 68.62 213 PRO F N 1
ATOM 10390 C CA . PRO F 1 213 ? 49.583 -72.694 -127.583 1.00 67.86 213 PRO F CA 1
ATOM 10391 C C . PRO F 1 213 ? 48.724 -72.278 -126.392 1.00 66.49 213 PRO F C 1
ATOM 10392 O O . PRO F 1 213 ? 47.647 -71.706 -126.563 1.00 67.17 213 PRO F O 1
ATOM 10396 N N . PRO F 1 214 ? 49.198 -72.551 -125.166 1.00 65.01 214 PRO F N 1
ATOM 10397 C CA . PRO F 1 214 ? 48.445 -72.193 -123.961 1.00 63.41 214 PRO F CA 1
ATOM 10398 C C . PRO F 1 214 ? 48.043 -70.721 -123.911 1.00 61.84 214 PRO F C 1
ATOM 10399 O O . PRO F 1 214 ? 47.046 -70.366 -123.284 1.00 62.02 214 PRO F O 1
ATOM 10403 N N . GLU F 1 215 ? 48.814 -69.870 -124.580 1.00 60.35 215 GLU F N 1
ATOM 10404 C CA . GLU F 1 215 ? 48.527 -68.440 -124.602 1.00 59.99 215 GLU F CA 1
ATOM 10405 C C . GLU F 1 215 ? 47.370 -68.092 -125.530 1.00 59.06 215 GLU F C 1
ATOM 10406 O O . GLU F 1 215 ? 46.427 -67.408 -125.129 1.00 59.18 215 GLU F O 1
ATOM 10412 N N . VAL F 1 216 ? 47.452 -68.550 -126.775 1.00 57.26 216 VAL F N 1
ATOM 10413 C CA . VAL F 1 216 ? 46.407 -68.279 -127.753 1.00 53.00 216 VAL F CA 1
ATOM 10414 C C . VAL F 1 216 ? 45.089 -68.858 -127.264 1.00 49.80 216 VAL F C 1
ATOM 10415 O O . VAL F 1 216 ? 44.024 -68.294 -127.507 1.00 49.03 216 VAL F O 1
ATOM 10419 N N . LEU F 1 217 ? 45.174 -69.987 -126.569 1.00 47.01 217 LEU F N 1
ATOM 10420 C CA . LEU F 1 217 ? 43.990 -70.653 -126.048 1.00 44.55 217 LEU F CA 1
ATOM 10421 C C . LEU F 1 217 ? 43.435 -69.915 -124.835 1.00 42.34 217 LEU F C 1
ATOM 10422 O O . LEU F 1 217 ? 42.222 -69.740 -124.708 1.00 40.02 217 LEU F O 1
ATOM 10427 N N . GLN F 1 218 ? 44.328 -69.474 -123.953 1.00 39.28 218 GLN F N 1
ATOM 10428 C CA . GLN F 1 218 ? 43.917 -68.764 -122.749 1.00 36.98 218 GLN F CA 1
ATOM 10429 C C . GLN F 1 218 ? 43.144 -67.492 -123.066 1.00 32.07 218 GLN F C 1
ATOM 10430 O O . GLN F 1 218 ? 42.157 -67.183 -122.402 1.00 30.69 218 GLN F O 1
ATOM 10436 N N . GLU F 1 219 ? 43.591 -66.754 -124.077 1.00 28.88 219 GLU F N 1
ATOM 10437 C CA . GLU F 1 219 ? 42.906 -65.526 -124.464 1.00 27.70 219 GLU F CA 1
ATOM 10438 C C . GLU F 1 219 ? 41.528 -65.871 -125.022 1.00 27.81 219 GLU F C 1
ATOM 10439 O O . GLU F 1 219 ? 40.573 -65.103 -124.866 1.00 25.91 219 GLU F O 1
ATOM 10445 N N . GLY F 1 220 ? 41.435 -67.028 -125.672 1.00 25.07 220 GLY F N 1
ATOM 10446 C CA . GLY F 1 220 ? 40.168 -67.466 -126.228 1.00 25.06 220 GLY F CA 1
ATOM 10447 C C . GLY F 1 220 ? 39.219 -67.847 -125.109 1.00 22.63 220 GLY F C 1
ATOM 10448 O O . GLY F 1 220 ? 38.027 -67.542 -125.155 1.00 22.87 220 GLY F O 1
ATOM 10449 N N . VAL F 1 221 ? 39.756 -68.513 -124.095 1.00 22.41 221 VAL F N 1
ATOM 10450 C CA . VAL F 1 221 ? 38.956 -68.928 -122.949 1.00 22.56 221 VAL F CA 1
ATOM 10451 C C . VAL F 1 221 ? 38.414 -67.711 -122.204 1.00 21.97 221 VAL F C 1
ATOM 10452 O O . VAL F 1 221 ? 37.263 -67.702 -121.768 1.00 19.69 221 VAL F O 1
ATOM 10456 N N . ARG F 1 222 ? 39.245 -66.682 -122.064 1.00 23.34 222 ARG F N 1
ATOM 10457 C CA . ARG F 1 222 ? 38.835 -65.468 -121.364 1.00 22.92 222 ARG F CA 1
ATOM 10458 C C . ARG F 1 222 ? 37.689 -64.793 -122.107 1.00 22.28 222 ARG F C 1
ATOM 10459 O O . ARG F 1 222 ? 36.672 -64.434 -121.507 1.00 21.79 222 ARG F O 1
ATOM 10467 N N . ARG F 1 223 ? 37.866 -64.616 -123.413 1.00 19.89 223 ARG F N 1
ATOM 10468 C CA . ARG F 1 223 ? 36.850 -63.987 -124.252 1.00 21.21 223 ARG F CA 1
ATOM 10469 C C . ARG F 1 223 ? 35.544 -64.762 -124.178 1.00 17.74 223 ARG F C 1
ATOM 10470 O O . ARG F 1 223 ? 34.473 -64.184 -124.010 1.00 18.33 223 ARG F O 1
ATOM 10478 N N . MET F 1 224 ? 35.655 -66.078 -124.314 1.00 19.56 224 MET F N 1
ATOM 10479 C CA . MET F 1 224 ? 34.513 -66.982 -124.263 1.00 18.32 224 MET F CA 1
ATOM 10480 C C . MET F 1 224 ? 33.725 -66.797 -122.968 1.00 18.06 224 MET F C 1
ATOM 10481 O O . MET F 1 224 ? 32.498 -66.681 -122.986 1.00 17.01 224 MET F O 1
ATOM 10486 N N . VAL F 1 225 ? 34.439 -66.759 -121.848 1.00 15.62 225 VAL F N 1
ATOM 10487 C CA . VAL F 1 225 ? 33.812 -66.594 -120.543 1.00 17.34 225 VAL F CA 1
ATOM 10488 C C . VAL F 1 225 ? 33.152 -65.225 -120.396 1.00 18.23 225 VAL F C 1
ATOM 10489 O O . VAL F 1 225 ? 32.041 -65.116 -119.873 1.00 17.96 225 VAL F O 1
ATOM 10493 N N . GLU F 1 226 ? 33.839 -64.185 -120.856 1.00 18.27 226 GLU F N 1
ATOM 10494 C CA . GLU F 1 226 ? 33.309 -62.831 -120.779 1.00 19.91 226 GLU F CA 1
ATOM 10495 C C . GLU F 1 226 ? 31.993 -62.746 -121.549 1.00 19.44 226 GLU F C 1
ATOM 10496 O O . GLU F 1 226 ? 31.006 -62.193 -121.059 1.00 18.67 226 GLU F O 1
ATOM 10502 N N . VAL F 1 227 ? 31.988 -63.296 -122.760 1.00 19.69 227 VAL F N 1
ATOM 10503 C CA . VAL F 1 227 ? 30.793 -63.292 -123.594 1.00 17.66 227 VAL F CA 1
ATOM 10504 C C . VAL F 1 227 ? 29.659 -64.024 -122.877 1.00 14.23 227 VAL F C 1
ATOM 10505 O O . VAL F 1 227 ? 28.543 -63.520 -122.799 1.00 17.34 227 VAL F O 1
ATOM 10509 N N . ALA F 1 228 ? 29.955 -65.205 -122.343 1.00 13.10 228 ALA F N 1
ATOM 10510 C CA . ALA F 1 228 ? 28.947 -65.996 -121.637 1.00 12.92 228 ALA F CA 1
ATOM 10511 C C . ALA F 1 228 ? 28.360 -65.237 -120.446 1.00 16.25 228 ALA F C 1
ATOM 10512 O O . ALA F 1 228 ? 27.142 -65.237 -120.234 1.00 12.84 228 ALA F O 1
ATOM 10514 N N . LEU F 1 229 ? 29.227 -64.597 -119.665 1.00 14.57 229 LEU F N 1
ATOM 10515 C CA . LEU F 1 229 ? 28.778 -63.828 -118.507 1.00 17.16 229 LEU F CA 1
ATOM 10516 C C . LEU F 1 229 ? 27.846 -62.693 -118.924 1.00 17.46 229 LEU F C 1
ATOM 10517 O O . LEU F 1 229 ? 26.762 -62.525 -118.358 1.00 19.25 229 LEU F O 1
ATOM 10522 N N . GLU F 1 230 ? 28.264 -61.917 -119.915 1.00 15.45 230 GLU F N 1
ATOM 10523 C CA . GLU F 1 230 ? 27.449 -60.811 -120.400 1.00 18.23 230 GLU F CA 1
ATOM 10524 C C . GLU F 1 230 ? 26.115 -61.330 -120.927 1.00 18.70 230 GLU F C 1
ATOM 10525 O O . GLU F 1 230 ? 25.079 -60.690 -120.755 1.00 18.63 230 GLU F O 1
ATOM 10531 N N . ALA F 1 231 ? 26.147 -62.504 -121.552 1.00 16.73 231 ALA F N 1
ATOM 10532 C CA . ALA F 1 231 ? 24.944 -63.100 -122.129 1.00 16.00 231 ALA F CA 1
ATOM 10533 C C . ALA F 1 231 ? 23.892 -63.537 -121.115 1.00 17.58 231 ALA F C 1
ATOM 10534 O O . ALA F 1 231 ? 22.725 -63.177 -121.249 1.00 17.94 231 ALA F O 1
ATOM 10536 N N . VAL F 1 232 ? 24.288 -64.310 -120.107 1.00 17.07 232 VAL F N 1
ATOM 10537 C CA . VAL F 1 232 ? 23.321 -64.782 -119.118 1.00 17.35 232 VAL F CA 1
ATOM 10538 C C . VAL F 1 232 ? 22.626 -63.654 -118.363 1.00 18.66 232 VAL F C 1
ATOM 10539 O O . VAL F 1 232 ? 21.509 -63.821 -117.880 1.00 17.94 232 VAL F O 1
ATOM 10543 N N . LEU F 1 233 ? 23.289 -62.509 -118.265 1.00 16.78 233 LEU F N 1
ATOM 10544 C CA . LEU F 1 233 ? 22.717 -61.353 -117.591 1.00 21.06 233 LEU F CA 1
ATOM 10545 C C . LEU F 1 233 ? 21.560 -60.779 -118.409 1.00 23.47 233 LEU F C 1
ATOM 10546 O O . LEU F 1 233 ? 20.684 -60.112 -117.867 1.00 23.57 233 LEU F O 1
ATOM 10551 N N . GLU F 1 234 ? 21.562 -61.059 -119.710 1.00 23.18 234 GLU F N 1
ATOM 10552 C CA . GLU F 1 234 ? 20.539 -60.561 -120.629 1.00 24.03 234 GLU F CA 1
ATOM 10553 C C . GLU F 1 234 ? 19.257 -61.388 -120.666 1.00 24.60 234 GLU F C 1
ATOM 10554 O O . GLU F 1 234 ? 18.268 -60.971 -121.264 1.00 23.90 234 GLU F O 1
ATOM 10560 N N . VAL F 1 235 ? 19.275 -62.561 -120.045 1.00 23.18 235 VAL F N 1
ATOM 10561 C CA . VAL F 1 235 ? 18.103 -63.431 -120.038 1.00 27.45 235 VAL F CA 1
ATOM 10562 C C . VAL F 1 235 ? 17.641 -63.750 -118.619 1.00 28.11 235 VAL F C 1
ATOM 10563 O O . VAL F 1 235 ? 16.448 -64.073 -118.449 1.00 30.49 235 VAL F O 1
#

Secondary structure (DSSP, 8-state):
--SSS---GGGS-SEEEE-S-HHHHHHHHHHH-EEEEEEE-GGG--EEEEEETTEEEEEE---SSHHHHHHHHHHHHHTT--EEEEEEEEEESSTTSPTT-EEEEEEEEEESHHHHHHHTT--------HHHHHHHHHHHHHTT--EEEEEEEEES-TTT--HHHHHHHHTTTEEEEESSHHHHHHHHHHHT-EEEEEEEEEEE--HHHHHHHHHHHHHHHHHHHTT-/--SSS---GGGS-SEEEEES-HHHHHHHHHHH-EEEEEEE-GGG--EEEEEETTEEEEEE---SSHHHHHHHHHHHHHTT--EEEEEEEEEESSSS--TT-EEEEEEEEEESHHHHHHHTT--------HHHHHHHHHHHHHHT--EEEEEEEEES-TTT--HHHHHHHHTTTEEEEESSHHHHHHHHHHHT-EEEEEEEEEEETT-SSPSPHHHHHHHHHHHHHHHHHHHHT-/--SSS---TTSS-SEEEE-S-HHHHHHHHHHH-EEEEEEE-GGG--EEEEEETTEEEEEE---SSHHHHHHHHHHHHHHT--EEEEEEEEEESSSSPPTT-EEEEEEEEEESHHHHHHHTT--------HHHHHHHHHHHHHTT--EEEEEEEEES-TTT--HHHHHHHHTTTEEEEESSHHHHHHHHHHTT-EEEEEEEEEEE--HHHHHHHHHHHHHHHHHHHHH-/--SSS---TTTS-SEEEE-SSHHHHHHHHHHH-EEEEEEE-GGG--EEEEEETTEEEEEE---SSHHHHHHHHHHHHHTT--EEEEEEEEEESSSS--TT-EEEEEEEEEESHHHHHHHTT--------HHHHHHHHHHHHHTT--EEEEEEEEES-TTT--HHHHHHHHTTTEEEEESSHHHHHHHHHHHT-EEEEEEEEEEETT-SS---HHHHHHHHHHHHHHHHHHHHT-/--SSS---GGGS-SEEEE-S-HHHHHHHHHHH-EEEEEEE-GGG--EEEEEETTEEEEEE---SSHHHHHHHHHHHHHTT--EEEEEEEEEESSTT--TT-EEEEEEEEEESHHHHHHHTT--------HHHHHHHHHHHHHTT--EEEEEEEEES-TTT--HHHHHHHHTTTEEEEESSHHHHHHHHHHHT-EEEEEEEEEEE--HHHHHHHHHHHHHHHHHHH-/--SSS---TTSS-SEEEE-S-HHHHHHHHHHH-EEEEEEE-GGG--EEEEEETTEEEEEE---SSHHHHHHHHHHHHHTT--EEEEEEEEEESSTTPPTT-EEEEEEEEEESHHHHHHHTT--------HHHHHHHHHHHHHTT--EEEEEEEEES-TTT--HHHHHHHHTTTEEEEESSHHHHHHHHHHTT-EEEEEEEEEEETT-SSPSPHHHHHHHHHHHHHHHHHHHHT-

Foldseek 3Di:
DADAFPAALVQAFQAEEEEQALVVLVVLCVPAFDPWDFRGCGVHFTKIWGAHVRGIYMYTHQHAAAVSNLSVLVVVVVSNHFEYEYEYEWAFLDPVDDFLAKEWAQWEAEQECVVCVVVVNDDDIQGFAVLLSVQLVVLCVVVPGHHHYFYAYAHDDPPPDQSVNSNVVVVVTHGTYGGHRRSNSVVCVVSVGGYTYMYGYHYHNDVVSNVNSSVSRSVSSVSSSVVD/DADAFPAALVFAFQAEEEEQDLVLLVVLCVVAFDPKDFRGCGVHFTKIWGAGPRGIYMYTHQHAAAVSNLSVLVVSVVSNHFEYEYEYEWAFLDPPDDFLAKEWAQWEAEQECVVCVVVVNDDDIQGFAVLLSVQLVVLCVVVVGHYYYFYAYAHDDLPPDASVNSNVVVVVTHGTYGHHRRNNSSVCVVSVGGYTYMYGYQYHGPDPDTPDPVSNVNSSVSRSVSNVSSSVVD/DADAFPAAQPFAFQAEEEEQDLVVLVVLCVPAFDPKDFRGCGVHFTKIWGDGVRGIYMYTHQHAAAVSNLSVLVVSVVNNHFEYEYEYEWAFLDPVDDFLAKEWAQWEAEQHCVVCVVVVNDDDIQGFAVLLSVQLVVLCVVVVGHHDYFYAYAHDDPPPDASVNSNVVVVVTHGTYGHHRRSNSSVCVVSVGGYTYMYGYHYHNDDVSNVVSSVSRSVSSVSSSVVD/DADAFPAAQPQADQAEEEEAQLVLLVVLQVVAFDPKDFRGCGVHFTKIWGDGVNHIYMYTHQHAAAVSNLSVLVVSVVSNHFEYEYEYEWAFLDPPDDFLAKEWAQWEAEQHVVVCVVVVNDDDIQGFAVLLSVQLVVLCVVVPGHYYYFYAYAHDDLPPDASVNSNVVVVVTHGTYGHHRRSQRSVCVVSVHGYTYMYGYQYHGPDPGTDPCVSNVNSSVSRSVSSVSSSVVD/DADAFPAALVFAFQAEEEEAALVLLVCLCVPAFDPKDWRGCGVHFTKIWGDHVNGIYMYTHQHAAAVSNLSVLVVSVVSNHFEYEYEEEWAFLDPPDDFLAKEWAQWEAEQHVVVCVVVVNDDDIQGFAVLLSVQLVVLCVVVPGHYYYFYAYAHGDPPPDASVNSNVVVVVTHGTYGHHRRSNSVVCVVSVHGYTYMYGYHYHNVSNVVSSVSRSVSNVSSSVVD/DADAFPAAQVQAFQAEEEEQALVVLVVLQVPAFDPWDWRGCGVHFTKIWGDHPNGIYMYTHQHAAAVSNLSVLVVSVVSNHFEYEYEYEWAFLDPPDDFLAKEWAQWEAEQHCVVCVVVVNDDDIQGFAVLLSVLLVVLCVVVPGHYHYFYAYAHGDLPPDASVNSNVVVVVTHGTYGHHRRSQSVVCVVSVHGYTYMHGYQYHGPDPGTDDPVSNVNSSVSRSVSSVSRSVVD

CATH classification: 3.40.50.1580

Sequence (1384 aa):
SPIHVRAHPGDVAERVLLPGDPGRAEWIAKTFLQNPRRYNDHRGLWGYTGLYKGVPVSVQTTGMGTPSAAIVVEELVRLGARVLVRVGTAGAASSDLAPGELIVAQGAVPLDGTTRQYLEGRPYAPVPDPEVFRALWRRAEALGYPHRVGLVASEDAFYATTPEEARAWARYGVLAFEMEASALFLLGRMRGVRTGAILAVSNRIPPEVLQEGVRRMVEVALEAVLEVSPIHVRAHPGDVAERVLLPGDPGRAEWIAKTFLQNPRRYNDHRGLWGYTGLYKGVPVSVQTTGMGTPSAAIVVEELVRLGARVLVRVGTAGAASSDLAPGELIVAQGAVPLDGTTRQYLEGRPYAPVPDPEVFRALWRRAEALGYPHRVGLVASEDAFYATTPEEARAWARYGVLAFEMEASALFLLGRMRGVRTGAILAVSNRIGDPELAPPEVLQEGVRRMVEVALEAVLEVSPIHVRAHPGDVAERVLLPGDPGRAEWIAKTFLQNPRRYNDHRGLWGYTGLYKGVPVSVQTTGMGTPSAAIVVEELVRLGARVLVRVGTAGAASSDLAPGELIVAQGAVPLDGTTRQYLEGRPYAPVPDPEVFRALWRRAEALGYPHRVGLVASEDAFYATTPEEARAWARYGVLAFEMEASALFLLGRMRGVRTGAILAVSNRIPPEVLQEGVRRMVEVALEAVLEVSPIHVRAHPGDVAERVLLPGDPGRAEWIAKTFLQNPRRYNDHRGLWGYTGLYKGVPVSVQTTGMGTPSAAIVVEELVRLGARVLVRVGTAGAASSDLAPGELIVAQGAVPLDGTTRQYLEGRPYAPVPDPEVFRALWRRAEALGYPHRVGLVASEDAFYATTPEEARAWARYGVLAFEMEASALFLLGRMRGVRTGAILAVSNRIGDPELAPPEVLQEGVRRMVEVALEAVLEVSPIHVRAHPGDVAERVLLPGDPGRAEWIAKTFLQNPRRYNDHRGLWGYTGLYKGVPVSVQTTGMGTPSAAIVVEELVRLGARVLVRVGTAGAASSDLAPGELIVAQGAVPLDGTTRQYLEGRPYAPVPDPEVFRALWRRAEALGYPHRVGLVASEDAFYATTPEEARAWARYGVLAFEMEASALFLLGRMRGVRTGAILAVSNRIEVLQEGVRRMVEVALEAVLEVSPIHVRAHPGDVAERVLLPGDPGRAEWIAKTFLQNPRRYNDHRGLWGYTGLYKGVPVSVQTTGMGTPSAAIVVEELVRLGARVLVRVGTAGAASSDLAPGELIVAQGAVPLDGTTRQYLEGRPYAPVPDPEVFRALWRRAEALGYPHRVGLVASEDAFYATTPEEARAWARYGVLAFEMEASALFLLGRMRGVRTGAILAVSNRIGDPELAPPEVLQEGVRRMVEVALEAVLEV

InterPro domains:
  IPR000845 Nucleoside phosphorylase domain [PF01048] (16-228)
  IPR018016 Nucleoside phosphorylase, conserved site [PS01232] (62-77)
  IPR035994 Nucleoside phosphorylase superfamily [G3DSA:3.40.50.1580] (1-235)
  IPR035994 Nucleoside phosphorylase superfamily [SSF53167] (4-233)